Protein AF-A0A965RMT4-F1 (afdb_monomer_lite)

pLDDT: mean 78.5, std 16.2, range [24.06, 98.19]

Secondary structure (DSSP, 8-state):
----------GGGGS-----------TTSPEEEEE--TTS--TTTTTT-TT-HHHHHHHHHHHHHHHHTTPPPHHHHHT-GGGS-HHHHHHHHHHHHHHHHHHHHHHHHHTT---SEEEESGGGHHHHHHHTTSS-HHHHHHHHHHHHHHT-STTSS-EEEEESS-HHHHHHHS-TTS-EEEEEEETTEEEEEE-GGGHHHHHHHHHHTT--EEE---SS--SSGGGGGGGGGSS-TT--GGGPPPPSS-EEETTTTEEE-SHHHHHHHHHHHHHHTTTSPEEHHHHHHHHTTT-SEEEE-SSS-SSHHHHHHHTTTS--EEEEHHHHTS--HHHHHHHHHHHHHTS-HHHHHHHHHHHHHHH---GGG--TT-BTTTTS---HHHHHHHHHHHHHHTT--TTTT-TTS---BHHHHHHHHHHHHHHHTTTTTS--PPPP-EEEEEEEEEEEPPPPPPPPPTT--EEEEE--TT---HHHHTT-SS--SEEEEE-TT--GGG--HHIIIIIHHHHHHHHHHHHHTTSS-TT-EEEEEEETT--HHHHHHHHHHHHHHTTS--SEEEEEEESS--HHHHHHHHHHHT-----EEEEETTEEEEEEEEE--S--SPPPPSSEEEEEET-SSHHHHHHHHHH--TTTEEEEEEESS--SS--SSEEEE--TT-HHHHHHHHHHHHHHH----EEEE---------GGG--HHHHHHHHHHHHHHHHHHHHHHHHTT-SEEEEEEETHHHH--TT-HHHHHHHHHHHHHHHS---SS-EEEEEEEPPBTTSGGG-SHHHHHHHHHTT---B-HHHHHHHHHHHTTT-EEEEEEETTHHHHHHHHHHHTT-TTT--EEEEETTEEEEEEEE-TTT-GGGGGBEETTEEE--HHHHHHHHHHHHHHH--SEEEEEEEEESS--EE-SSPEEEEEEEEE-SS-TTEEEEEEEETTEEEEEEEEEEE-------------EEEEEEHHHHHHSSS--B-GGG--EEEEEEETT--EEEEE-HHHHHHS-TTTS-THHHHHHHHHHHHHHHHHTTSS--EEEEEEEEEEE-SS--SSS-EEEEEEEEEEETTEEEEEEEEEETT--EEEEEEEEEEEEP-

Sequence (1111 aa):
MRGNLIQQDSIYSGVASWEFIAPQLPKYEKTCFVFPGQGAMFPGMGRGFEEDPTFQHFFSIADIQCEKAGFPRPSHYAFSPHLLMLEELEAVESLALFTFCVAMSHKLAKEGVRPQAVTGHSFGEFAGLVVSGILDFESGLSCVLSRESALEERNKAGFMIAVNTNETKIKEILPRQKFYVSNINSPTQVVISTKWDQLREIEGTLKKSDIKYKRLASPQPFHSPLLESTKSRLVPPSFRAHLITAPRIPFYSGVQRKWLINEKEVQSELNLILQRQLTQPIDFKNQVEELSILSGRFIEVGPRSFLVPLIKENLLHKKVTVSWCGDLLKPSEKKAEQVSKVKRSQVADATLRRINTVISRVTGYSIEKIRFEDKFQEDLGIDSIKTLEISLELQKEFQLPQSALGPSSPMRTVGELAFQVESQKKKWGSSLEANKTKPAKFLLYKRVWREKEIRPVMPFSPGDNAAWISIKKDLNILSEFQNRSKLTSKVILDCSAMEQNLFTSDFIRDSIPTFFNQIQELLRANVITSGTEVTVVGLFEKNGFSNMVTTFFRSLKKENEVAFVSEILFEKRDEINKQIVTKELFLKEDQNVRIRNGKRFVLELKPVEGSSGKSIPLGGNLVVIGGARGIAKSIVTQVFDPKNWKVHVLGRTPPEKVAESSYYQVDATDEVAMAHVFQRIVSEHGPIDLLIQSAGSEMSRKFREKTVEEIRSEWISKVLPSKTARDLAEKHTIPAAILFSSVISEFGNQGQAVYGAANAFSRKLWEENRVGDSNRITIDWPPWKETGMTANPVIQEVLQRAGVAVLPPAEGAKWFREMGSLGGGILCSENDLLLYQGSLAYLRTLSSLHPTVFPNDGKLAVELRVSLKELPELIDHSVEGKVLLPLALIGTWFMEIARALKLWEIHLSVLKIFRPLELHEESVQLLILVELSESKPHEMEMSLMHADKTVAYGKIQLQARRDSETKATSLNLRNWLKAEEIYNREGLFHGPELQLLDEVLLSENEEVFGKINRKKITGLNHEKFLVEFPLIEAALQTAAVATWKLESWKGLPVAIEGVVLKEDLVKDNGANWVVTQMEIAEDLMTVSLQLYDEQGKFLGKIEKVVFQKKS

Foldseek 3Di:
DDDDDDDDPDPPPPPPDPPDDDDPDDLQAFEEEEEEDPPQFDFQLQPPCLPPPLLVVLQVLLQVVCVVLVAHRLCCRHHPVVVDDPVNNVLCRLSVFLSQLLSLQVVCVVVVNHGQEYEYDQSRRLSRCCSQQQDPSNQSSLLVSLVSVLCVPFAQLWFKKKWQAAPVVLPVQDPPVAWDFQEPLFRGITMIIGGPVSVVVSVVSCVVVVIDMDTDPDRDRFQAPSSLVSLVRSRPPPDDSVVGAQGPHWYQYQQVRDIRHGSVCSSVPVSVSRSNSRHHRGYNLVSLVVVSSRYQEYEHRGSDDPSQVSSCRSQVPPNHHYYYSVVVPPPDCVVVVVVLVVLVVLFDPVLLLLLLVLLCVLQVDDSVLADQFAFCCPRRVHDPQSLLVSLVVLCVSLVADPPQSDPPDDQTGSSSVRSSSSVRCVVCVPPRVPPPQPAFDKFKWDKDWAFDDQDDDDDDDPDQDAQEFEQALQLPRLVSLVVPPAGTLEYEYEDANDDQVSPDLCCLQPRVLVNLVSVLVCVVVCNPAANREYEYEYEPQRPLQSLLVLLLVLQLCLVGVHQEREYEYEHDDDPLSVVSVVSVSPDSDHWYWYQYPSTIITIDIDTDDDFDADFQDPAFEEEEEPQLFFLNVLLCVLAPDPVRYQYEYEEQDHHPDDPHNYYDHDQLLDLVRVLVVQVVCCVPGNAHQEYEYDWADFDQDASSPDDSVRLSCRLSRQQSSLLSSLVVCVVRQHQEYEYEAAPSSVRNHHSGSSNNSSRSSSQCSQQNPPDHRHQYEYEHDFAADCGHPCVSPSSQVVCVQLQGRHHYSVNVSVVVNRRSRVGGYMYMGRPQCRQDRQLSSLLCVLLQFVWRWYDGPQWIKTKGKDACVVVVQQCQCDDPNWRWDDQLQVVVVVQVSVCSRDVAFKKFQKKFFPATDTHDNDIFMKMKIWHADPVQNQKIKIFIDGSNDTGMIIIIGGDHDDDDWDDFDDFDKDFDFALCRLDVDDQHSGDDLLSQFGGWIATPVRWIKTWGDLCSLVVPPCSNDPSSSSVVSSLQSSQSVVVCVVVAAHFHQGMFRIWGFDPPPDDPFTKMKIFDDWDDDDQKIWTKIWMATPRRTTGIITGTRITGGDD

Radius of gyration: 35.31 Å; chains: 1; bounding box: 98×73×104 Å

Structure (mmCIF, N/CA/C/O backbone):
data_AF-A0A965RMT4-F1
#
_entry.id   AF-A0A965RMT4-F1
#
loop_
_atom_site.group_PDB
_atom_site.id
_atom_site.type_symbol
_atom_site.label_atom_id
_atom_site.label_alt_id
_atom_site.label_comp_id
_atom_site.label_asym_id
_atom_site.label_entity_id
_atom_site.label_seq_id
_atom_site.pdbx_PDB_ins_code
_atom_site.Cartn_x
_atom_site.Cartn_y
_atom_site.Cartn_z
_atom_site.occupancy
_atom_sit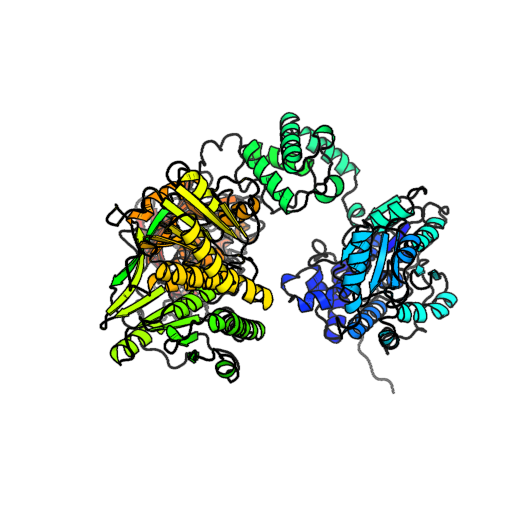e.B_iso_or_equiv
_atom_site.auth_seq_id
_atom_site.auth_comp_id
_atom_site.auth_asym_id
_atom_site.auth_atom_id
_atom_site.pdbx_PDB_model_num
ATOM 1 N N . MET A 1 1 ? 23.774 31.666 53.338 1.00 31.62 1 MET A N 1
ATOM 2 C CA . MET A 1 1 ? 22.391 31.938 53.783 1.00 31.62 1 MET A CA 1
ATOM 3 C C . MET A 1 1 ? 21.542 30.729 53.442 1.00 31.62 1 MET A C 1
ATOM 5 O O . MET A 1 1 ? 21.637 30.244 52.324 1.00 31.62 1 MET A O 1
ATOM 9 N N . ARG A 1 2 ? 20.798 30.208 54.423 1.00 31.12 2 ARG A N 1
ATOM 10 C CA . ARG A 1 2 ? 19.769 29.172 54.240 1.00 31.12 2 ARG A CA 1
ATOM 11 C C . ARG A 1 2 ? 18.634 29.706 53.355 1.00 31.12 2 ARG A C 1
ATOM 13 O O . ARG A 1 2 ? 18.343 30.895 53.433 1.00 31.12 2 ARG A O 1
ATOM 20 N N . GLY A 1 3 ? 17.959 28.824 52.621 1.00 24.06 3 GLY A N 1
ATOM 21 C CA . GLY A 1 3 ? 16.697 29.143 51.951 1.00 24.06 3 GLY A CA 1
ATOM 22 C C . GLY A 1 3 ? 16.146 27.991 51.112 1.00 24.06 3 GLY A C 1
ATOM 23 O O . GLY A 1 3 ? 16.373 27.961 49.914 1.00 24.06 3 GLY A O 1
ATOM 24 N N . ASN A 1 4 ? 15.476 27.047 51.782 1.00 29.38 4 ASN A N 1
ATOM 25 C CA . ASN A 1 4 ? 14.425 26.133 51.308 1.00 29.38 4 ASN A CA 1
ATOM 26 C C . ASN A 1 4 ? 14.332 25.843 49.796 1.00 29.38 4 ASN A C 1
ATOM 28 O O . ASN A 1 4 ? 13.704 26.593 49.053 1.00 29.38 4 ASN A O 1
ATOM 32 N N . LEU A 1 5 ? 14.824 24.668 49.388 1.00 28.83 5 LEU A N 1
ATOM 33 C CA . LEU A 1 5 ? 14.363 23.985 48.181 1.00 28.83 5 LEU A CA 1
ATOM 34 C C . LEU A 1 5 ? 13.424 22.843 48.578 1.00 28.83 5 LEU A C 1
ATOM 36 O O . LEU A 1 5 ? 13.729 22.013 49.431 1.00 28.83 5 LEU A O 1
ATOM 40 N N . ILE A 1 6 ? 12.258 22.912 47.954 1.00 29.12 6 ILE A N 1
ATOM 41 C CA . ILE A 1 6 ? 11.094 22.037 47.980 1.00 29.12 6 ILE A CA 1
ATOM 42 C C . ILE A 1 6 ? 11.502 20.554 47.948 1.00 29.12 6 ILE A C 1
ATOM 44 O O . ILE A 1 6 ? 12.249 20.132 47.066 1.00 29.12 6 ILE A O 1
ATOM 48 N N . GLN A 1 7 ? 10.977 19.767 48.893 1.00 26.69 7 GLN A N 1
ATOM 49 C CA . GLN A 1 7 ? 10.913 18.308 48.790 1.00 26.69 7 GLN A CA 1
ATOM 50 C C . GLN A 1 7 ? 10.117 17.951 47.528 1.00 26.69 7 GLN A C 1
ATOM 52 O O . GLN A 1 7 ? 8.898 18.092 47.496 1.00 26.69 7 GLN A O 1
ATOM 57 N N . GLN A 1 8 ? 10.813 17.520 46.477 1.00 29.91 8 GLN A N 1
ATOM 58 C CA . GLN A 1 8 ? 10.225 16.671 45.449 1.00 29.91 8 GLN A CA 1
ATOM 59 C C . GLN A 1 8 ? 10.400 15.227 45.911 1.00 29.91 8 GLN A C 1
ATOM 61 O O . GLN A 1 8 ? 11.530 14.750 46.040 1.00 29.91 8 GLN A O 1
ATOM 66 N N . ASP A 1 9 ? 9.284 14.547 46.163 1.00 26.56 9 ASP A N 1
ATOM 67 C CA . ASP A 1 9 ? 9.229 13.097 46.307 1.00 26.56 9 ASP A CA 1
ATOM 68 C C . ASP A 1 9 ? 9.824 12.453 45.048 1.00 26.56 9 ASP A C 1
ATOM 70 O O . ASP A 1 9 ? 9.217 12.404 43.977 1.00 26.56 9 ASP A O 1
ATOM 74 N N . SER A 1 10 ? 11.079 12.018 45.162 1.00 30.00 10 SER A N 1
ATOM 75 C CA . SER A 1 10 ? 11.805 11.380 44.074 1.00 30.00 10 SER A CA 1
ATOM 76 C C . SER A 1 10 ? 11.269 9.957 43.904 1.00 30.00 10 SER A C 1
ATOM 78 O O . SER A 1 10 ? 11.511 9.083 44.738 1.00 30.00 10 SER A O 1
ATOM 80 N N . ILE A 1 11 ? 10.614 9.708 42.773 1.00 31.39 11 ILE A N 1
ATOM 81 C CA . ILE A 1 11 ? 10.199 8.379 42.289 1.00 31.39 11 ILE A CA 1
ATOM 82 C C . ILE A 1 11 ? 11.434 7.478 41.982 1.00 31.39 11 ILE A C 1
ATOM 84 O O . ILE A 1 11 ? 11.306 6.304 41.653 1.00 31.39 11 ILE A O 1
ATOM 88 N N . TYR A 1 12 ? 12.661 7.990 42.157 1.00 32.78 12 TYR A N 1
ATOM 89 C CA . TYR A 1 12 ? 13.932 7.305 41.888 1.00 32.78 12 TYR A CA 1
ATOM 90 C C . TYR A 1 12 ? 14.482 6.443 43.044 1.00 32.78 12 TYR A C 1
ATOM 92 O O . TYR A 1 12 ? 15.525 5.810 42.885 1.00 32.78 12 TYR A O 1
ATOM 100 N N . SER A 1 13 ? 13.810 6.353 44.196 1.00 31.38 13 SER A N 1
ATOM 101 C CA . SER A 1 13 ? 14.322 5.587 45.350 1.00 31.38 13 SER A CA 1
ATOM 102 C C . SER A 1 13 ? 14.138 4.061 45.249 1.00 31.38 13 SER A C 1
ATOM 104 O O . SER A 1 13 ? 14.743 3.327 46.024 1.00 31.38 13 SER A O 1
ATOM 106 N N . GLY A 1 14 ? 13.360 3.556 44.283 1.00 29.09 14 GLY A N 1
ATOM 107 C CA . GLY A 1 14 ? 13.026 2.126 44.172 1.00 29.09 14 GLY A CA 1
ATOM 108 C C . GLY A 1 14 ? 13.973 1.250 43.338 1.00 29.09 14 GLY A C 1
ATOM 109 O O . GLY A 1 14 ? 13.767 0.041 43.274 1.00 29.09 14 GLY A O 1
ATOM 110 N N . VAL A 1 15 ? 14.987 1.819 42.672 1.00 33.81 15 VAL A N 1
ATOM 111 C CA . VAL A 1 15 ? 15.863 1.071 41.730 1.00 33.81 15 VAL A CA 1
ATOM 112 C C . VAL A 1 15 ? 17.355 1.169 42.100 1.00 33.81 15 VAL A C 1
ATOM 114 O O . VAL A 1 15 ? 18.215 0.536 41.484 1.00 33.81 15 VAL A O 1
ATOM 117 N N . ALA A 1 16 ? 17.682 1.911 43.159 1.00 32.62 16 ALA A N 1
ATOM 118 C CA . ALA A 1 16 ? 19.046 2.140 43.619 1.00 32.62 16 ALA A CA 1
ATOM 119 C C . ALA A 1 16 ? 19.486 1.135 44.705 1.00 32.62 16 ALA A C 1
ATOM 121 O O . ALA A 1 16 ? 19.770 1.527 45.828 1.00 32.62 16 ALA A O 1
ATOM 122 N N . SER A 1 17 ? 19.578 -0.156 44.371 1.00 32.78 17 SER A N 1
ATOM 123 C CA . SER A 1 17 ? 20.479 -1.107 45.056 1.00 32.78 17 SER A CA 1
ATOM 124 C C . SER A 1 17 ? 20.566 -2.434 44.292 1.00 32.78 17 SER A C 1
ATOM 126 O O . SER A 1 17 ? 19.902 -3.424 44.584 1.00 32.78 17 SER A O 1
ATOM 128 N N . TRP A 1 18 ? 21.431 -2.474 43.279 1.00 37.38 18 TRP A N 1
ATOM 129 C CA . TRP A 1 18 ? 21.907 -3.743 42.730 1.00 37.38 18 TRP A CA 1
ATOM 130 C C . TRP A 1 18 ? 22.994 -4.298 43.656 1.00 37.38 18 TRP A C 1
ATOM 132 O O . TRP A 1 18 ? 24.179 -4.136 43.374 1.00 37.38 18 TRP A O 1
ATOM 142 N N . GLU A 1 19 ? 22.618 -4.947 44.755 1.00 33.94 19 GLU A N 1
ATOM 143 C CA . GLU A 1 19 ? 23.529 -5.892 45.403 1.00 33.94 19 GLU A CA 1
ATOM 144 C C . GLU A 1 19 ? 23.312 -7.266 44.779 1.00 33.94 19 GLU A C 1
ATOM 146 O O . GLU A 1 19 ? 22.261 -7.888 44.927 1.00 33.94 19 GLU A O 1
ATOM 151 N N . PHE A 1 20 ? 24.309 -7.720 44.021 1.00 40.91 20 PHE A N 1
ATOM 152 C CA . PHE A 1 20 ? 24.278 -9.021 43.381 1.00 40.91 20 PHE A CA 1
ATOM 153 C C . PHE A 1 20 ? 25.326 -9.942 43.990 1.00 40.91 20 PHE A C 1
ATOM 155 O O . PHE A 1 20 ? 26.524 -9.800 43.755 1.00 40.91 20 PHE A O 1
ATOM 162 N N . ILE A 1 21 ? 24.848 -10.912 44.763 1.00 36.81 21 ILE A N 1
ATOM 163 C CA . ILE A 1 21 ? 25.647 -12.017 45.283 1.00 36.81 21 ILE A CA 1
ATOM 164 C C . ILE A 1 21 ? 25.963 -12.940 44.104 1.00 36.81 21 ILE A C 1
ATOM 166 O O . ILE A 1 21 ? 25.066 -13.567 43.540 1.00 36.81 21 ILE A O 1
ATOM 170 N N . ALA A 1 22 ? 27.233 -13.010 43.708 1.00 33.72 22 ALA A N 1
ATOM 171 C CA . ALA A 1 22 ? 27.704 -13.978 42.726 1.00 33.72 22 ALA A CA 1
ATOM 172 C C . ALA A 1 22 ? 27.643 -15.395 43.329 1.00 33.72 22 ALA A C 1
ATOM 174 O O . ALA A 1 22 ? 28.364 -15.663 44.293 1.00 33.72 22 ALA A O 1
ATOM 175 N N . PRO A 1 23 ? 26.858 -16.341 42.783 1.00 36.09 23 PRO A N 1
ATOM 176 C CA . PRO A 1 23 ? 27.047 -17.743 43.114 1.00 36.09 23 PRO A CA 1
ATOM 177 C C . PRO A 1 23 ? 28.329 -18.222 42.419 1.00 36.09 23 PRO A C 1
ATOM 179 O O . PRO A 1 23 ? 28.527 -17.968 41.226 1.00 36.09 23 PRO A O 1
ATOM 182 N N . GLN A 1 24 ? 29.207 -18.921 43.141 1.00 39.59 24 GLN A N 1
ATOM 183 C CA . GLN A 1 24 ? 30.357 -19.613 42.550 1.00 39.59 24 GLN A CA 1
ATOM 184 C C . GLN A 1 24 ? 29.884 -20.831 41.735 1.00 39.59 24 GLN A C 1
ATOM 186 O O . GLN A 1 24 ? 29.969 -21.966 42.190 1.00 39.59 24 GLN A O 1
ATOM 191 N N . LEU A 1 25 ? 29.351 -20.598 40.533 1.00 39.69 25 LEU A N 1
ATOM 192 C CA . LEU A 1 25 ? 29.066 -21.654 39.557 1.00 39.69 25 LEU A CA 1
ATOM 193 C C . LEU A 1 25 ? 30.313 -21.946 38.696 1.00 39.69 25 LEU A C 1
ATOM 195 O O . LEU A 1 25 ? 31.097 -21.027 38.415 1.00 39.69 25 LEU A O 1
ATOM 199 N N . PRO A 1 26 ? 30.527 -23.205 38.270 1.00 44.25 26 PRO A N 1
ATOM 200 C CA . PRO A 1 26 ? 31.687 -23.606 37.475 1.00 44.25 26 PRO A CA 1
ATOM 201 C C . PRO A 1 26 ? 31.793 -22.840 36.141 1.00 44.25 26 PRO A C 1
ATOM 203 O O . PRO A 1 26 ? 30.801 -22.404 35.560 1.00 44.25 26 PRO A O 1
ATOM 206 N N . LYS A 1 27 ? 33.029 -22.704 35.627 1.00 48.59 27 LYS A N 1
ATOM 207 C CA . LYS A 1 27 ? 33.427 -21.895 34.446 1.00 48.59 27 LYS A CA 1
ATOM 208 C C . LYS A 1 27 ? 32.620 -22.122 33.148 1.00 48.59 27 LYS A C 1
ATOM 210 O O . LYS A 1 27 ? 32.755 -21.313 32.242 1.00 48.59 27 LYS A O 1
ATOM 215 N N . TYR A 1 28 ? 31.801 -23.172 33.052 1.00 48.91 28 TYR A N 1
ATOM 216 C CA . TYR A 1 28 ? 31.047 -23.553 31.850 1.00 48.91 28 TYR A CA 1
ATOM 217 C C . TYR A 1 28 ? 29.525 -23.325 31.942 1.00 48.91 28 TYR A C 1
ATOM 219 O O . TYR A 1 28 ? 28.818 -23.639 30.993 1.00 48.91 28 TYR A O 1
ATOM 227 N N . GLU A 1 29 ? 29.000 -22.753 33.032 1.00 62.31 29 GLU A N 1
ATOM 228 C CA . GLU A 1 29 ? 27.547 -22.523 33.204 1.00 62.31 29 GLU A CA 1
ATOM 229 C C . GLU A 1 29 ? 27.125 -21.047 33.107 1.00 62.31 29 GLU A C 1
ATOM 231 O O . GLU A 1 29 ? 25.951 -20.709 33.260 1.00 62.31 29 GLU A O 1
ATOM 236 N N . LYS A 1 30 ? 28.064 -20.136 32.825 1.00 84.12 30 LYS A N 1
ATOM 237 C CA . LYS A 1 30 ? 27.763 -18.702 32.743 1.00 84.12 30 LYS A CA 1
ATOM 238 C C . LYS A 1 30 ? 27.028 -18.340 31.452 1.00 84.12 30 LYS A C 1
ATOM 240 O O . LYS A 1 30 ? 27.323 -18.858 30.372 1.00 84.12 30 LYS A O 1
ATOM 245 N N . THR A 1 31 ? 26.098 -17.405 31.595 1.00 92.31 31 THR A N 1
ATOM 246 C CA . THR A 1 31 ? 25.289 -16.806 30.537 1.00 92.31 31 THR A CA 1
ATOM 247 C C . THR A 1 31 ? 25.918 -15.496 30.070 1.00 92.31 31 THR A C 1
ATOM 249 O O . THR A 1 31 ? 26.128 -14.578 30.861 1.00 92.31 31 THR A O 1
ATOM 252 N N . CYS A 1 32 ? 26.181 -15.392 28.773 1.00 95.94 32 CYS A N 1
ATOM 253 C CA . CYS A 1 32 ? 26.604 -14.176 28.103 1.00 95.94 32 CYS A CA 1
ATOM 254 C C . CYS A 1 32 ? 25.422 -13.539 27.370 1.00 95.94 32 CYS A C 1
ATOM 256 O O . CYS A 1 32 ? 24.789 -14.198 26.542 1.00 95.94 32 CYS A O 1
ATOM 258 N N . PHE A 1 33 ? 25.134 -12.267 27.646 1.00 97.75 33 PHE A N 1
ATOM 259 C CA . PHE A 1 33 ? 24.254 -11.481 26.778 1.00 97.75 33 PHE A CA 1
ATOM 260 C C . PHE A 1 33 ? 25.076 -10.850 25.656 1.00 97.75 33 PHE A C 1
ATOM 262 O O . PHE A 1 33 ? 26.116 -10.234 25.902 1.00 97.75 33 PHE A O 1
ATOM 269 N N . VAL A 1 34 ? 24.588 -10.998 24.428 1.00 97.94 34 VAL A N 1
ATOM 270 C CA . VAL A 1 34 ? 25.199 -10.444 23.221 1.00 97.94 34 VAL A CA 1
ATOM 271 C C . VAL A 1 34 ? 24.199 -9.501 22.564 1.00 97.94 34 VAL A C 1
ATOM 273 O O . VAL A 1 34 ? 23.105 -9.918 22.182 1.00 97.94 34 VAL A O 1
ATOM 276 N N . PHE A 1 35 ? 24.564 -8.230 22.432 1.00 97.94 35 PHE A N 1
ATOM 277 C CA . PHE A 1 35 ? 23.697 -7.207 21.846 1.00 97.94 35 PHE A CA 1
ATOM 278 C C . PHE A 1 35 ? 23.955 -7.044 20.340 1.00 97.94 35 PHE A C 1
ATOM 280 O O . PHE A 1 35 ? 25.120 -6.920 19.946 1.00 97.94 35 PHE A O 1
ATOM 287 N N . PRO A 1 36 ? 22.917 -7.029 19.485 1.00 95.69 36 PRO A N 1
ATOM 288 C CA . PRO A 1 36 ? 23.080 -6.896 18.043 1.00 95.69 36 PRO A CA 1
ATOM 289 C C . PRO A 1 36 ? 23.414 -5.467 17.606 1.00 95.69 36 PRO A C 1
ATOM 291 O O . PRO A 1 36 ? 23.108 -4.491 18.290 1.00 95.69 36 PRO A O 1
ATOM 294 N N . GLY A 1 37 ? 24.042 -5.361 16.434 1.00 88.25 37 GLY A N 1
ATOM 295 C CA . GLY A 1 37 ? 24.397 -4.093 15.805 1.00 88.25 37 GLY A CA 1
ATOM 296 C C . GLY A 1 37 ? 23.303 -3.500 14.907 1.00 88.25 37 GLY A C 1
ATOM 297 O O . GLY A 1 37 ? 22.179 -4.003 14.819 1.00 88.25 37 GLY A O 1
ATOM 298 N N . GLN A 1 38 ? 23.667 -2.428 14.193 1.00 77.12 38 GLN A N 1
ATOM 299 C CA . GLN A 1 38 ? 22.816 -1.805 13.175 1.00 77.12 38 GLN A CA 1
ATOM 300 C C . GLN A 1 38 ? 22.458 -2.828 12.085 1.00 77.12 38 GLN A C 1
ATOM 302 O O . GLN A 1 38 ? 23.319 -3.543 11.576 1.00 77.12 38 GLN A O 1
ATOM 307 N N . GLY A 1 39 ? 21.170 -2.917 11.754 1.00 75.50 39 GLY A N 1
ATOM 308 C CA . GLY A 1 39 ? 20.601 -3.938 10.876 1.00 75.50 39 GLY A CA 1
ATOM 309 C C . GLY A 1 39 ? 19.700 -4.949 11.586 1.00 75.50 39 GLY A C 1
ATOM 310 O O . GLY A 1 39 ? 19.032 -5.711 10.894 1.00 75.50 39 GLY A O 1
ATOM 311 N N . ALA A 1 40 ? 19.630 -4.938 12.925 1.00 83.88 40 ALA A N 1
ATOM 312 C CA . ALA A 1 40 ? 18.651 -5.707 13.700 1.00 83.88 40 ALA A CA 1
ATOM 313 C C . ALA A 1 40 ? 17.330 -4.950 13.954 1.00 83.88 40 ALA A C 1
ATOM 315 O O . ALA A 1 40 ? 16.313 -5.586 14.223 1.00 83.88 40 ALA A O 1
ATOM 316 N N . MET A 1 41 ? 17.297 -3.627 13.797 1.00 86.50 41 MET A N 1
ATOM 317 C CA . MET A 1 41 ? 16.082 -2.813 13.932 1.00 86.50 41 MET A CA 1
ATOM 318 C C . MET A 1 41 ? 15.074 -3.040 12.795 1.00 86.50 41 MET A C 1
ATOM 320 O O . MET A 1 41 ? 15.461 -3.397 11.682 1.00 86.50 41 MET A O 1
ATOM 324 N N . PHE A 1 42 ? 13.787 -2.852 13.079 1.00 88.25 42 PHE A N 1
ATOM 325 C CA . PHE A 1 42 ? 12.717 -2.704 12.088 1.00 88.25 42 PHE A CA 1
ATOM 326 C C . PHE A 1 42 ? 11.561 -1.890 12.702 1.00 88.25 42 PHE A C 1
ATOM 328 O O . PHE A 1 42 ? 11.356 -1.973 13.917 1.00 88.25 42 PHE A O 1
ATOM 335 N N . PRO A 1 43 ? 10.788 -1.120 11.913 1.00 84.50 43 PRO A N 1
ATOM 336 C CA . PRO A 1 43 ? 9.660 -0.357 12.445 1.00 84.50 43 PRO A CA 1
ATOM 337 C C . PRO A 1 43 ? 8.625 -1.274 13.113 1.00 84.50 43 PRO A C 1
ATOM 339 O O . PRO A 1 43 ? 8.205 -2.275 12.530 1.00 84.50 43 PRO A O 1
ATOM 342 N N . GLY A 1 44 ? 8.206 -0.943 14.336 1.00 84.19 44 GLY A N 1
ATOM 343 C CA . GLY A 1 44 ? 7.287 -1.774 15.121 1.00 84.19 44 GLY A CA 1
ATOM 344 C C . GLY A 1 44 ? 7.956 -2.915 15.900 1.00 84.19 44 GLY A C 1
ATOM 345 O O . GLY A 1 44 ? 7.270 -3.837 16.336 1.00 84.19 44 GLY A O 1
ATOM 346 N N . MET A 1 45 ? 9.282 -2.895 16.075 1.00 89.69 45 MET A N 1
ATOM 347 C CA . MET A 1 45 ? 10.015 -3.946 16.801 1.00 89.69 45 MET A CA 1
ATOM 348 C C . MET A 1 45 ? 9.678 -4.077 18.295 1.00 89.69 45 MET A C 1
ATOM 350 O O . MET A 1 45 ? 10.010 -5.092 18.901 1.00 89.69 45 MET A O 1
ATOM 354 N N . GLY A 1 46 ? 9.035 -3.069 18.885 1.00 83.69 46 GLY A N 1
ATOM 355 C CA . GLY A 1 46 ? 8.538 -3.071 20.260 1.00 83.69 46 GLY A CA 1
ATOM 356 C C . GLY A 1 46 ? 7.120 -3.623 20.414 1.00 83.69 46 GLY A C 1
ATOM 357 O O . GLY A 1 46 ? 6.631 -3.684 21.538 1.00 83.69 46 GLY A O 1
ATOM 358 N N . ARG A 1 47 ? 6.451 -4.023 19.322 1.00 79.56 47 ARG A N 1
ATOM 359 C CA . ARG A 1 47 ? 5.061 -4.492 19.384 1.00 79.56 47 ARG A CA 1
ATOM 360 C C . ARG A 1 47 ? 4.882 -5.684 20.321 1.00 79.56 47 ARG A C 1
ATOM 362 O O . ARG A 1 47 ? 5.618 -6.667 20.234 1.00 79.56 47 ARG A O 1
ATOM 369 N N . GLY A 1 48 ? 3.864 -5.614 21.169 1.00 79.06 48 GLY A N 1
ATOM 370 C CA . GLY A 1 48 ? 3.603 -6.553 22.259 1.00 79.06 48 GLY A CA 1
ATOM 371 C C . GLY A 1 48 ? 4.256 -6.173 23.595 1.00 79.06 48 GLY A C 1
ATOM 372 O O . GLY A 1 48 ? 4.070 -6.900 24.570 1.00 79.06 48 GLY A O 1
ATOM 373 N N . PHE A 1 49 ? 5.008 -5.069 23.655 1.00 83.56 49 PHE A N 1
ATOM 374 C CA . PHE A 1 49 ? 5.615 -4.534 24.880 1.00 83.56 49 PHE A CA 1
ATOM 375 C C . PHE A 1 49 ? 5.176 -3.092 25.195 1.00 83.56 49 PHE A C 1
ATOM 377 O O . PHE A 1 49 ? 5.744 -2.480 26.094 1.00 83.56 49 PHE A O 1
ATOM 384 N N . GLU A 1 50 ? 4.175 -2.553 24.491 1.00 84.31 50 GLU A N 1
ATOM 385 C CA . GLU A 1 50 ? 3.648 -1.187 24.664 1.00 84.31 50 GLU A CA 1
ATOM 386 C C . GLU A 1 50 ? 3.191 -0.927 26.106 1.00 84.31 50 GLU A C 1
ATOM 388 O O . GLU A 1 50 ? 3.444 0.135 26.675 1.00 84.31 50 GLU A O 1
ATOM 393 N N . GLU A 1 51 ? 2.571 -1.941 26.708 1.00 82.12 51 GLU A N 1
ATOM 394 C CA . GLU A 1 51 ? 2.044 -1.913 28.073 1.00 82.12 51 GLU A CA 1
ATOM 395 C C . GLU A 1 51 ? 3.023 -2.494 29.110 1.00 82.12 51 GLU A C 1
ATOM 397 O O . GLU A 1 51 ? 2.690 -2.596 30.289 1.00 82.12 51 GLU A O 1
ATOM 402 N N . ASP A 1 52 ? 4.236 -2.912 28.711 1.00 87.19 52 ASP A N 1
ATOM 403 C CA . ASP A 1 52 ? 5.224 -3.421 29.669 1.00 87.19 52 ASP A CA 1
ATOM 404 C C . ASP A 1 52 ? 5.849 -2.247 30.447 1.00 87.19 52 ASP A C 1
ATOM 406 O O . ASP A 1 52 ? 6.517 -1.400 29.842 1.00 87.19 52 ASP A O 1
ATOM 410 N N . PRO A 1 53 ? 5.734 -2.202 31.791 1.00 87.75 53 PRO A N 1
ATOM 411 C CA . PRO A 1 53 ? 6.223 -1.065 32.576 1.00 87.75 53 PRO A CA 1
ATOM 412 C C . PRO A 1 53 ? 7.730 -0.817 32.434 1.00 87.75 53 PRO A C 1
ATOM 414 O O . PRO A 1 53 ? 8.208 0.303 32.598 1.00 87.75 53 PRO A O 1
ATOM 417 N N . THR A 1 54 ? 8.507 -1.863 32.135 1.00 89.31 54 THR A N 1
ATOM 418 C CA . THR A 1 54 ? 9.955 -1.752 31.901 1.00 89.31 54 THR A CA 1
ATOM 419 C C . THR A 1 54 ? 10.227 -1.019 30.597 1.00 89.31 54 THR A C 1
ATOM 421 O O . THR A 1 54 ? 11.090 -0.147 30.551 1.00 89.31 54 THR A O 1
ATOM 424 N N . PHE A 1 55 ? 9.483 -1.358 29.544 1.00 93.94 55 PHE A N 1
ATOM 425 C CA . PHE A 1 55 ? 9.602 -0.707 28.247 1.00 93.94 55 PHE A CA 1
ATOM 426 C C . PHE A 1 55 ? 9.126 0.743 28.316 1.00 93.94 55 PHE A C 1
ATOM 428 O O . PHE A 1 55 ? 9.877 1.625 27.908 1.00 93.94 55 PHE A O 1
ATOM 435 N N . GLN A 1 56 ? 7.962 1.009 28.916 1.00 93.00 56 GLN A N 1
ATOM 436 C CA . GLN A 1 56 ? 7.464 2.376 29.115 1.00 93.00 56 GLN A CA 1
ATOM 437 C C . GLN A 1 56 ? 8.482 3.256 29.851 1.00 93.00 56 GLN A C 1
ATOM 439 O O . GLN A 1 56 ? 8.754 4.379 29.427 1.00 93.00 56 GLN A O 1
ATOM 444 N N . HIS A 1 57 ? 9.119 2.731 30.903 1.00 93.56 57 HIS A N 1
ATOM 445 C CA . HIS A 1 57 ? 10.141 3.462 31.648 1.00 93.56 57 HIS A CA 1
ATOM 446 C C . HIS A 1 57 ? 11.327 3.887 30.768 1.00 93.56 57 HIS A C 1
ATOM 448 O O . HIS A 1 57 ? 11.594 5.082 30.643 1.00 93.56 57 HIS A O 1
ATOM 454 N N . PHE A 1 58 ? 12.013 2.946 30.112 1.00 96.50 58 PHE A N 1
ATOM 455 C CA . PHE A 1 58 ? 13.191 3.281 29.301 1.00 96.50 58 PHE A CA 1
ATOM 456 C C . PHE A 1 58 ? 12.857 4.118 28.062 1.00 96.50 58 PHE A C 1
ATOM 458 O O . PHE A 1 58 ? 13.603 5.040 27.730 1.00 96.50 58 PHE A O 1
ATOM 465 N N . PHE A 1 59 ? 11.736 3.839 27.391 1.00 97.62 59 PHE A N 1
ATOM 466 C CA . PHE A 1 59 ? 11.323 4.612 26.220 1.00 97.62 59 PHE A CA 1
ATOM 467 C C . PHE A 1 59 ? 10.884 6.032 26.586 1.00 97.62 59 PHE A C 1
ATOM 469 O O . PHE A 1 59 ? 11.204 6.949 25.841 1.00 97.62 59 PHE A O 1
ATOM 476 N N . SER A 1 60 ? 10.271 6.250 27.755 1.00 95.62 60 SER A N 1
ATOM 477 C CA . SER A 1 60 ? 9.925 7.605 28.213 1.00 95.62 60 SER A CA 1
ATOM 478 C C . SER A 1 60 ? 11.161 8.490 28.433 1.00 95.62 60 SER A C 1
ATOM 480 O O . SER A 1 60 ? 11.209 9.622 27.951 1.00 95.62 60 SER A O 1
ATOM 482 N N . ILE A 1 61 ? 12.206 7.964 29.085 1.00 93.44 61 ILE A N 1
ATOM 483 C CA . ILE A 1 61 ? 13.491 8.664 29.248 1.00 93.44 61 ILE A CA 1
ATOM 484 C C . ILE A 1 61 ? 14.131 8.927 27.881 1.00 93.44 61 ILE A C 1
ATOM 486 O O . ILE A 1 61 ? 14.625 10.031 27.632 1.00 93.44 61 ILE A O 1
ATOM 490 N N . ALA A 1 62 ? 14.095 7.931 26.988 1.00 97.19 62 ALA A N 1
ATOM 491 C CA . ALA A 1 62 ? 14.672 8.061 25.660 1.00 97.19 62 ALA A CA 1
ATOM 492 C C . ALA A 1 62 ? 13.984 9.139 24.821 1.00 97.19 62 ALA A C 1
ATOM 494 O O . ALA A 1 62 ? 14.669 9.968 24.225 1.00 97.19 62 ALA A O 1
ATOM 495 N N . ASP A 1 63 ? 12.654 9.167 24.827 1.00 97.44 63 ASP A N 1
ATOM 496 C CA . ASP A 1 63 ? 11.854 10.163 24.122 1.00 97.44 63 ASP A CA 1
ATOM 497 C C . ASP A 1 63 ? 12.199 11.579 24.594 1.00 97.44 63 ASP A C 1
ATOM 499 O O . ASP A 1 63 ? 12.550 12.422 23.772 1.00 97.44 63 ASP A O 1
ATOM 503 N N . ILE A 1 64 ? 12.213 11.822 25.911 1.00 95.44 64 ILE A N 1
ATOM 504 C CA . ILE A 1 64 ? 12.519 13.145 26.481 1.00 95.44 64 ILE A CA 1
ATOM 505 C C . ILE A 1 64 ? 13.912 13.634 26.056 1.00 95.44 64 ILE A C 1
ATOM 507 O O . ILE A 1 64 ? 14.102 14.823 25.787 1.00 95.44 64 ILE A O 1
ATOM 511 N N . GLN A 1 65 ? 14.913 12.752 26.034 1.00 92.19 65 GLN A N 1
ATOM 512 C CA . GLN A 1 65 ? 16.274 13.135 25.649 1.00 92.19 65 GLN A CA 1
ATOM 513 C C . GLN A 1 65 ? 16.428 13.330 24.139 1.00 92.19 65 GLN A C 1
ATOM 515 O O . GLN A 1 65 ? 17.100 14.274 23.726 1.00 92.19 65 GLN A O 1
ATOM 520 N N . CYS A 1 66 ? 15.790 12.483 23.327 1.00 95.06 66 CYS A N 1
ATOM 521 C CA . CYS A 1 66 ? 15.814 12.608 21.871 1.00 95.06 66 CYS A CA 1
ATOM 522 C C . CYS A 1 66 ? 15.136 13.904 21.425 1.00 95.06 66 CYS A C 1
ATOM 524 O O . CYS A 1 66 ? 15.732 14.660 20.663 1.00 95.06 66 CYS A O 1
ATOM 526 N N . GLU A 1 67 ? 13.970 14.234 21.986 1.00 91.25 67 GLU A N 1
ATOM 527 C CA . GLU A 1 67 ? 13.273 15.488 21.687 1.00 91.25 67 GLU A CA 1
ATOM 528 C C . GLU A 1 67 ? 14.120 16.718 22.021 1.00 91.25 67 GLU A C 1
ATOM 530 O O . GLU A 1 67 ? 14.237 17.635 21.210 1.00 91.25 67 GLU A O 1
ATOM 535 N N . LYS A 1 68 ? 14.776 16.727 23.190 1.00 90.50 68 LYS A N 1
ATOM 536 C CA . LYS A 1 68 ? 15.691 17.815 23.581 1.00 90.50 68 LYS A CA 1
ATOM 537 C C . LYS A 1 68 ? 16.878 17.965 22.630 1.00 90.50 68 LYS A C 1
ATOM 539 O O . LYS A 1 68 ? 17.399 19.067 22.491 1.00 90.50 68 LYS A O 1
ATOM 544 N N . ALA A 1 69 ? 17.311 16.872 22.009 1.00 86.44 69 ALA A N 1
ATOM 545 C CA . ALA A 1 69 ? 18.397 16.847 21.037 1.00 86.44 69 ALA A CA 1
ATOM 546 C C . ALA A 1 69 ? 17.927 17.090 19.588 1.00 86.44 69 ALA A C 1
ATOM 548 O O . ALA A 1 69 ? 18.762 17.098 18.689 1.00 86.44 69 ALA A O 1
ATOM 549 N N . GLY A 1 70 ? 16.624 17.290 19.349 1.00 88.94 70 GLY A N 1
ATOM 550 C CA . GLY A 1 70 ? 16.059 17.490 18.010 1.00 88.94 70 GLY A CA 1
ATOM 551 C C . GLY A 1 70 ? 15.850 16.204 17.200 1.00 88.94 70 GLY A C 1
ATOM 552 O O . GLY A 1 70 ? 15.680 16.275 15.987 1.00 88.94 70 GLY A O 1
ATOM 553 N N . PHE A 1 71 ? 15.858 15.038 17.849 1.00 90.75 71 PHE A N 1
ATOM 554 C CA . PHE A 1 71 ? 15.579 13.742 17.228 1.00 90.75 71 PHE A CA 1
ATOM 555 C C . PHE A 1 71 ? 14.110 13.326 17.423 1.00 90.75 71 PHE A C 1
ATOM 557 O O . PHE A 1 71 ? 13.512 13.657 18.452 1.00 90.75 71 PHE A O 1
ATOM 564 N N . PRO A 1 72 ? 13.529 12.545 16.490 1.00 92.62 72 PRO A N 1
ATOM 565 C CA . PRO A 1 72 ? 12.224 11.919 16.689 1.00 92.62 72 PRO A CA 1
ATOM 566 C C . PRO A 1 72 ? 12.210 10.987 17.908 1.00 92.62 72 PRO A C 1
ATOM 568 O O . PRO A 1 72 ? 13.252 10.511 18.360 1.00 92.62 72 PRO A O 1
ATOM 571 N N . ARG A 1 73 ? 11.014 10.681 18.420 1.00 95.88 73 ARG A N 1
ATOM 572 C CA . ARG A 1 73 ? 10.823 9.787 19.574 1.00 95.88 73 ARG A CA 1
ATOM 573 C C . ARG A 1 73 ? 11.122 8.321 19.224 1.00 95.88 73 ARG A C 1
ATOM 575 O O . ARG A 1 73 ? 10.451 7.764 18.347 1.00 95.88 73 ARG A O 1
ATOM 582 N N . PRO A 1 74 ? 12.060 7.645 19.914 1.00 96.25 74 PRO A N 1
ATOM 583 C CA . PRO A 1 74 ? 12.300 6.214 19.730 1.00 96.25 74 PRO A CA 1
ATOM 584 C C . PRO A 1 74 ? 11.075 5.330 19.988 1.00 96.25 74 PRO A C 1
ATOM 586 O O . PRO A 1 74 ? 10.953 4.271 19.365 1.00 96.25 74 PRO A O 1
ATOM 589 N N . SER A 1 75 ? 10.153 5.750 20.862 1.00 96.12 75 SER A N 1
ATOM 590 C CA . SER A 1 75 ? 8.904 5.018 21.116 1.00 96.12 75 SER A CA 1
ATOM 591 C C . SER A 1 75 ? 8.001 4.955 19.883 1.00 96.12 75 SER A C 1
ATOM 593 O O . SER A 1 75 ? 7.408 3.910 19.611 1.00 96.12 75 SER A O 1
ATOM 595 N N . HIS A 1 76 ? 7.954 6.017 19.072 1.00 94.94 76 HIS A N 1
ATOM 596 C CA . HIS A 1 76 ? 7.195 6.011 17.825 1.00 94.94 76 HIS A CA 1
ATOM 597 C C . HIS A 1 76 ? 7.768 4.973 16.854 1.00 94.94 76 HIS A C 1
ATOM 599 O O . HIS A 1 76 ? 7.014 4.202 16.277 1.00 94.94 76 HIS A O 1
ATOM 605 N N . TYR A 1 77 ? 9.092 4.843 16.736 1.00 93.69 77 TYR A N 1
ATOM 606 C CA . TYR A 1 77 ? 9.692 3.795 15.900 1.00 93.69 77 TYR A CA 1
ATOM 607 C C . TYR A 1 77 ? 9.382 2.384 16.418 1.00 93.69 77 TYR A C 1
ATOM 609 O O . TYR A 1 77 ? 9.091 1.474 15.636 1.00 93.69 77 TYR A O 1
ATOM 617 N N . ALA A 1 78 ? 9.456 2.189 17.736 1.00 88.00 78 ALA A N 1
ATOM 618 C CA . ALA A 1 78 ? 9.287 0.883 18.360 1.00 88.00 78 ALA A CA 1
ATOM 619 C C . ALA A 1 78 ? 7.826 0.400 18.373 1.00 88.00 78 ALA A C 1
ATOM 621 O O . ALA A 1 78 ? 7.593 -0.780 18.115 1.00 88.00 78 ALA A O 1
ATOM 622 N N . PHE A 1 79 ? 6.861 1.282 18.635 1.00 87.00 79 PHE A N 1
ATOM 623 C CA . PHE A 1 79 ? 5.462 0.914 18.894 1.00 87.00 79 PHE A CA 1
ATOM 624 C C . PHE A 1 79 ? 4.498 1.438 17.818 1.00 87.00 79 PHE A C 1
ATOM 626 O O . PHE A 1 79 ? 3.661 0.686 17.311 1.00 87.00 79 PHE A O 1
ATOM 633 N N . SER A 1 80 ? 4.682 2.686 17.377 1.00 86.12 80 SER A N 1
ATOM 634 C CA . SER A 1 80 ? 3.734 3.413 16.515 1.00 86.12 80 SER A CA 1
ATOM 635 C C . SER A 1 80 ? 4.395 4.003 15.261 1.00 86.12 80 SER A C 1
ATOM 637 O O . SER A 1 80 ? 4.329 5.212 15.038 1.00 86.12 80 SER A O 1
ATOM 639 N N . PRO A 1 81 ? 5.034 3.182 14.401 1.00 72.12 81 PRO A N 1
ATOM 640 C CA . PRO A 1 81 ? 5.899 3.688 13.330 1.00 72.12 81 PRO A CA 1
ATOM 641 C C . PRO A 1 81 ? 5.156 4.472 12.244 1.00 72.12 81 PRO A C 1
ATOM 643 O O . PRO A 1 81 ? 5.783 5.180 11.469 1.00 72.12 81 PRO A O 1
ATOM 646 N N . HIS A 1 82 ? 3.826 4.362 12.193 1.00 74.88 82 HIS A N 1
ATOM 647 C CA . HIS A 1 82 ? 2.966 5.147 11.307 1.00 74.88 82 HIS A CA 1
ATOM 648 C C . HIS A 1 82 ? 2.951 6.647 11.654 1.00 74.88 82 HIS A C 1
ATOM 650 O O . HIS A 1 82 ? 2.522 7.443 10.827 1.00 74.88 82 HIS A O 1
ATOM 656 N N . LEU A 1 83 ? 3.417 7.027 12.851 1.00 72.75 83 LEU A N 1
ATOM 657 C CA . LEU A 1 83 ? 3.557 8.420 13.285 1.00 72.75 83 LEU A CA 1
ATOM 658 C C . LEU A 1 83 ? 4.845 9.089 12.779 1.00 72.75 83 LEU A C 1
ATOM 660 O O . LEU A 1 83 ? 5.030 10.275 13.029 1.00 72.75 83 LEU A O 1
ATOM 664 N N . LEU A 1 84 ? 5.744 8.339 12.132 1.00 60.38 84 LEU A N 1
ATOM 665 C CA . LEU A 1 84 ? 7.034 8.835 11.654 1.00 60.38 84 LEU A CA 1
ATOM 666 C C . LEU A 1 84 ? 7.087 8.840 10.126 1.00 60.38 84 LEU A C 1
ATOM 668 O O . LEU A 1 84 ? 6.678 7.882 9.464 1.00 60.38 84 LEU A O 1
ATOM 672 N N . MET A 1 85 ? 7.661 9.901 9.571 1.00 70.31 85 MET A N 1
ATOM 673 C CA . MET A 1 85 ? 8.057 9.978 8.166 1.00 70.31 85 MET A CA 1
ATOM 674 C C . MET A 1 85 ? 9.276 9.078 7.897 1.00 70.31 85 MET A C 1
ATOM 676 O O . MET A 1 85 ? 9.960 8.634 8.820 1.00 70.31 85 MET A O 1
ATOM 680 N N . LEU A 1 86 ? 9.581 8.790 6.627 1.00 69.62 86 LEU A N 1
ATOM 681 C CA . LEU A 1 86 ? 10.681 7.882 6.270 1.00 69.62 86 LEU A CA 1
ATOM 682 C C . LEU A 1 86 ? 12.042 8.391 6.775 1.00 69.62 86 LEU A C 1
ATOM 684 O O . LEU A 1 86 ? 12.814 7.616 7.335 1.00 69.62 86 LEU A O 1
ATOM 688 N N . GLU A 1 87 ? 12.316 9.688 6.628 1.00 72.56 87 GLU A N 1
ATOM 689 C CA . GLU A 1 87 ? 13.561 10.297 7.105 1.00 72.56 87 GLU A CA 1
ATOM 690 C C . GLU A 1 87 ? 13.674 10.229 8.637 1.00 72.56 87 GLU A C 1
ATOM 692 O O . GLU A 1 87 ? 14.754 10.005 9.184 1.00 72.56 87 GLU A O 1
ATOM 697 N N . GLU A 1 88 ? 12.546 10.364 9.337 1.00 77.69 88 GLU A N 1
ATOM 698 C CA . GLU A 1 88 ? 12.478 10.265 10.794 1.00 77.69 88 GLU A CA 1
ATOM 699 C C . GLU A 1 88 ? 12.701 8.826 11.271 1.00 77.69 88 GLU A C 1
ATOM 701 O O . GLU A 1 88 ? 13.414 8.614 12.253 1.00 77.69 88 GLU A O 1
ATOM 706 N N . LEU A 1 89 ? 12.158 7.833 10.549 1.00 76.06 89 LEU A N 1
ATOM 707 C CA . LEU A 1 89 ? 12.423 6.415 10.801 1.00 76.06 89 LEU A CA 1
ATOM 708 C C . LEU A 1 89 ? 13.929 6.121 10.719 1.00 76.06 89 LEU A C 1
ATOM 710 O O . LEU A 1 89 ? 14.476 5.499 11.628 1.00 76.06 89 LEU A O 1
ATOM 714 N N . GLU A 1 90 ? 14.609 6.605 9.677 1.00 78.31 90 GLU A N 1
ATOM 715 C CA . GLU A 1 90 ? 16.055 6.414 9.484 1.00 78.31 90 GLU A CA 1
ATOM 716 C C . GLU A 1 90 ? 16.928 7.181 10.495 1.00 78.31 90 GLU A C 1
ATOM 718 O O . GLU A 1 90 ? 18.069 6.783 10.766 1.00 78.31 90 GLU A O 1
ATOM 723 N N . ALA A 1 91 ? 16.434 8.299 11.032 1.00 82.12 91 ALA A N 1
ATOM 724 C CA . ALA A 1 91 ? 17.144 9.105 12.023 1.00 82.12 91 ALA A CA 1
ATOM 725 C C . ALA A 1 91 ? 17.081 8.494 13.434 1.00 82.12 91 ALA A C 1
ATOM 727 O O . ALA A 1 91 ? 18.031 8.626 14.205 1.00 82.12 91 ALA A O 1
ATOM 728 N N . VAL A 1 92 ? 15.984 7.810 13.777 1.00 90.56 92 VAL A N 1
ATOM 729 C CA . VAL A 1 92 ? 15.719 7.343 15.150 1.00 90.56 92 VAL A CA 1
ATOM 730 C C . VAL A 1 92 ? 15.966 5.843 15.371 1.00 90.56 92 VAL A C 1
ATOM 732 O O . VAL A 1 92 ? 16.038 5.373 16.507 1.00 90.56 92 VAL A O 1
ATOM 735 N N . GLU A 1 93 ? 16.136 5.060 14.305 1.00 91.75 93 GLU A N 1
ATOM 736 C CA . GLU A 1 93 ? 16.197 3.595 14.371 1.00 91.75 93 GLU A CA 1
ATOM 737 C C . GLU A 1 93 ? 17.273 3.025 15.319 1.00 91.75 93 GLU A C 1
ATOM 739 O O . GLU A 1 93 ? 17.050 2.021 16.003 1.00 91.75 93 GLU A O 1
ATOM 744 N N . SER A 1 94 ? 18.433 3.684 15.403 1.00 92.38 94 SER A N 1
ATOM 745 C CA . SER A 1 94 ? 19.556 3.257 16.250 1.00 92.38 94 SER A CA 1
ATOM 746 C C . SER A 1 94 ? 19.289 3.565 17.727 1.00 92.38 94 SER A C 1
ATOM 748 O O . SER A 1 94 ? 19.591 2.747 18.598 1.00 92.38 94 SER A O 1
ATOM 750 N N . LEU A 1 95 ? 18.640 4.700 18.006 1.00 95.94 95 LEU A N 1
ATOM 751 C CA . LEU A 1 95 ? 18.187 5.082 19.346 1.00 95.94 95 LEU A CA 1
ATOM 752 C C . LEU A 1 95 ? 17.123 4.099 19.851 1.00 95.94 95 LEU A C 1
ATOM 754 O O . LEU A 1 95 ? 17.201 3.626 20.983 1.00 95.94 95 LEU A O 1
ATOM 758 N N . ALA A 1 96 ? 16.181 3.712 18.988 1.00 97.00 96 ALA A N 1
ATOM 759 C CA . ALA A 1 96 ? 15.169 2.719 19.327 1.00 97.00 96 ALA A CA 1
ATOM 760 C C . ALA A 1 96 ? 15.782 1.336 19.605 1.00 97.00 96 ALA A C 1
ATOM 762 O O . ALA A 1 96 ? 15.368 0.670 20.555 1.00 97.00 96 ALA A O 1
ATOM 763 N N . LEU A 1 97 ? 16.781 0.903 18.822 1.00 96.75 97 LEU A N 1
ATOM 764 C CA . LEU A 1 97 ? 17.451 -0.387 19.030 1.00 96.75 97 LEU A CA 1
ATOM 765 C C . LEU A 1 97 ? 18.195 -0.424 20.368 1.00 96.75 97 LEU A C 1
ATOM 767 O O . LEU A 1 97 ? 18.066 -1.392 21.116 1.00 96.75 97 LEU A O 1
ATOM 771 N N . PHE A 1 98 ? 18.948 0.634 20.678 1.00 98.19 98 PHE A N 1
ATOM 772 C CA . PHE A 1 98 ? 19.643 0.773 21.956 1.00 98.19 98 PHE A CA 1
ATOM 773 C C . PHE A 1 98 ? 18.661 0.679 23.134 1.00 98.19 98 PHE A C 1
ATOM 775 O O . PHE A 1 98 ? 18.842 -0.164 24.017 1.00 98.19 98 PHE A O 1
ATOM 782 N N . THR A 1 99 ? 17.584 1.469 23.102 1.00 98.19 99 THR A N 1
ATOM 783 C CA . THR A 1 99 ? 16.565 1.493 24.160 1.00 98.19 99 THR A CA 1
ATOM 784 C C . THR A 1 99 ? 15.875 0.140 24.317 1.00 98.19 99 THR A C 1
ATOM 786 O O . THR A 1 99 ? 15.730 -0.349 25.438 1.00 98.19 99 THR A O 1
ATOM 789 N N . PHE A 1 100 ? 15.526 -0.521 23.207 1.00 97.81 100 PHE A N 1
ATOM 790 C CA . PHE A 1 100 ? 14.943 -1.863 23.226 1.00 97.81 100 PHE A CA 1
ATOM 791 C C . PHE A 1 100 ? 15.874 -2.878 23.905 1.00 97.81 100 PHE A C 1
ATOM 793 O O . PHE A 1 100 ? 15.437 -3.639 24.765 1.00 97.81 100 PHE A O 1
ATOM 800 N N . CYS A 1 101 ? 17.159 -2.902 23.541 1.00 97.81 101 CYS A N 1
ATOM 801 C CA . CYS A 1 101 ? 18.136 -3.850 24.084 1.00 97.81 101 CYS A CA 1
ATOM 802 C C . CYS A 1 101 ? 18.338 -3.690 25.599 1.00 97.81 101 CYS A C 1
ATOM 804 O O . CYS A 1 101 ? 18.425 -4.690 26.322 1.00 97.81 101 CYS A O 1
ATOM 806 N N . VAL A 1 102 ? 18.374 -2.448 26.092 1.00 97.62 102 VAL A N 1
ATOM 807 C CA . VAL A 1 102 ? 18.444 -2.169 27.533 1.00 97.62 102 VAL A CA 1
ATOM 808 C C . VAL A 1 102 ? 17.146 -2.611 28.215 1.00 97.62 102 VAL A C 1
ATOM 810 O O . VAL A 1 102 ? 17.194 -3.434 29.131 1.00 97.62 102 VAL A O 1
ATOM 813 N N . ALA A 1 103 ? 15.980 -2.175 27.724 1.00 96.38 103 ALA A N 1
ATOM 814 C CA . ALA A 1 103 ? 14.683 -2.545 28.298 1.00 96.38 103 ALA A CA 1
ATOM 815 C C . ALA A 1 103 ? 14.476 -4.069 28.355 1.00 96.38 103 ALA A C 1
ATOM 817 O O . ALA A 1 103 ? 14.073 -4.616 29.385 1.00 96.38 103 ALA A O 1
ATOM 818 N N . MET A 1 104 ? 14.835 -4.773 27.279 1.00 95.94 104 MET A N 1
ATOM 819 C CA . MET A 1 104 ? 14.736 -6.227 27.191 1.00 95.94 104 MET A CA 1
ATOM 820 C C . MET A 1 104 ? 15.673 -6.930 28.179 1.00 95.94 104 MET A C 1
ATOM 822 O O . MET A 1 104 ? 15.286 -7.925 28.790 1.00 95.94 104 MET A O 1
ATOM 826 N N . SER A 1 105 ? 16.882 -6.405 28.395 1.00 95.56 105 SER A N 1
ATOM 827 C CA . SER A 1 105 ? 17.811 -6.953 29.395 1.00 95.56 105 SER A CA 1
ATOM 828 C C . SER A 1 105 ? 17.236 -6.870 30.805 1.00 95.56 105 SER A C 1
ATOM 830 O O . SER A 1 105 ? 17.321 -7.831 31.571 1.00 95.56 105 SER A O 1
ATOM 832 N N . HIS A 1 106 ? 16.596 -5.745 31.133 1.00 92.31 106 HIS A N 1
ATOM 833 C CA . HIS A 1 106 ? 15.905 -5.571 32.408 1.00 92.31 106 HIS A CA 1
ATOM 834 C C . HIS A 1 106 ? 14.689 -6.493 32.529 1.00 92.31 106 HIS A C 1
ATOM 836 O O . HIS A 1 106 ? 14.482 -7.084 33.590 1.00 92.31 106 HIS A O 1
ATOM 842 N N . LYS A 1 107 ? 13.916 -6.674 31.451 1.00 90.81 107 LYS A N 1
ATOM 843 C CA . LYS A 1 107 ? 12.798 -7.624 31.423 1.00 90.81 107 LYS A CA 1
ATOM 844 C C . LYS A 1 107 ? 13.272 -9.056 31.680 1.00 90.81 107 LYS A C 1
ATOM 846 O O . LYS A 1 107 ? 12.764 -9.704 32.586 1.00 90.81 107 LYS A O 1
ATOM 851 N N . LEU A 1 108 ? 14.292 -9.527 30.961 1.00 88.12 108 LEU A N 1
ATOM 852 C CA . LEU A 1 108 ? 14.887 -10.853 31.176 1.00 88.12 108 LEU A CA 1
ATOM 853 C C . LEU A 1 108 ? 15.360 -11.040 32.624 1.00 88.12 108 LEU A C 1
ATOM 855 O O . LEU A 1 108 ? 15.110 -12.084 33.224 1.00 88.12 108 LEU A O 1
ATOM 859 N N . ALA A 1 109 ? 15.982 -10.016 33.214 1.00 86.25 109 ALA A N 1
ATOM 860 C CA . ALA A 1 109 ? 16.449 -10.066 34.596 1.00 86.25 109 ALA A CA 1
ATOM 861 C C . ALA A 1 109 ? 15.311 -10.140 35.632 1.00 86.25 109 ALA A C 1
ATOM 863 O O . ALA A 1 109 ? 15.512 -10.753 36.692 1.00 86.25 109 ALA A O 1
ATOM 864 N N . LYS A 1 110 ? 14.145 -9.536 35.340 1.00 83.50 110 LYS A N 1
ATOM 865 C CA . LYS A 1 110 ? 12.903 -9.680 36.127 1.00 83.50 110 LYS A CA 1
ATOM 866 C C . LYS A 1 110 ? 12.331 -11.096 36.020 1.00 83.50 110 LYS A C 1
ATOM 868 O O . LYS A 1 110 ? 11.887 -11.635 37.024 1.00 83.50 110 LYS A O 1
ATOM 873 N N . GLU A 1 111 ? 12.459 -11.725 34.854 1.00 80.19 111 GLU A N 1
ATOM 874 C CA . GLU A 1 111 ? 12.084 -13.127 34.593 1.00 80.19 111 GLU A CA 1
ATOM 875 C C . GLU A 1 111 ? 13.151 -14.146 35.065 1.00 80.19 111 GLU A C 1
ATOM 877 O O . GLU A 1 111 ? 13.102 -15.329 34.733 1.00 80.19 111 GLU A O 1
ATOM 882 N N . GLY A 1 112 ? 14.157 -13.702 35.828 1.00 82.19 112 GLY A N 1
ATOM 883 C CA . GLY A 1 112 ? 15.191 -14.564 36.412 1.00 82.19 112 GLY A CA 1
ATOM 884 C C . GLY A 1 112 ? 16.357 -14.927 35.481 1.00 82.19 112 GLY A C 1
ATOM 885 O O . GLY A 1 112 ? 17.280 -15.623 35.905 1.00 82.19 112 GLY A O 1
ATOM 886 N N . VAL A 1 113 ? 16.383 -14.430 34.242 1.00 86.94 113 VAL A N 1
ATOM 887 C CA . VAL A 1 113 ? 17.483 -14.648 33.290 1.00 86.94 113 VAL A CA 1
ATOM 888 C C . VAL A 1 113 ? 18.487 -13.504 33.401 1.00 86.94 113 VAL A C 1
ATOM 890 O O . VAL A 1 113 ? 18.225 -12.387 32.961 1.00 86.94 113 VAL A O 1
ATOM 893 N N . ARG A 1 114 ? 19.656 -13.768 33.993 1.00 88.25 114 ARG A N 1
ATOM 894 C CA . ARG A 1 114 ? 20.661 -12.736 34.294 1.00 88.25 114 ARG A CA 1
ATOM 895 C C . ARG A 1 114 ? 22.026 -13.081 33.686 1.00 88.25 114 ARG A C 1
ATOM 897 O O . ARG A 1 114 ? 22.430 -14.243 33.770 1.00 88.25 114 ARG A O 1
ATOM 904 N N . PRO A 1 115 ? 22.731 -12.113 33.074 1.00 92.31 115 PRO A N 1
ATOM 905 C CA . PRO A 1 115 ? 24.039 -12.354 32.479 1.00 92.31 115 PRO A CA 1
ATOM 906 C C . PRO A 1 115 ? 25.149 -12.375 33.534 1.00 92.31 115 PRO A C 1
ATOM 908 O O . PRO A 1 115 ? 25.101 -11.659 34.531 1.00 92.31 115 PRO A O 1
ATOM 911 N N . GLN A 1 116 ? 26.192 -13.157 33.272 1.00 90.94 116 GLN A N 1
ATOM 912 C CA . GLN A 1 116 ? 27.469 -13.136 33.994 1.00 90.94 116 GLN A CA 1
ATOM 913 C C . GLN A 1 116 ? 28.634 -12.666 33.107 1.00 90.94 116 GLN A C 1
ATOM 915 O O . GLN A 1 116 ? 29.764 -12.557 33.580 1.00 90.94 116 GLN A O 1
ATOM 920 N N . ALA A 1 117 ? 28.360 -12.389 31.833 1.00 93.06 117 ALA A N 1
ATOM 921 C CA . ALA A 1 117 ? 29.218 -11.655 30.915 1.00 93.06 117 ALA A CA 1
ATOM 922 C C . ALA A 1 117 ? 28.336 -10.898 29.913 1.00 93.06 117 ALA A C 1
ATOM 924 O O . ALA A 1 117 ? 27.243 -11.358 29.571 1.00 93.06 117 ALA A O 1
ATOM 925 N N . VAL A 1 118 ? 28.797 -9.757 29.417 1.00 96.06 118 VAL A N 1
ATOM 926 C CA . VAL A 1 118 ? 28.082 -8.979 28.397 1.00 96.06 118 VAL A CA 1
ATOM 927 C C . VAL A 1 118 ? 29.028 -8.535 27.290 1.00 96.06 118 VAL A C 1
ATOM 929 O O . VAL A 1 118 ? 30.210 -8.275 27.511 1.00 96.06 118 VAL A O 1
ATOM 932 N N . THR A 1 119 ? 28.506 -8.439 26.076 1.00 97.12 119 THR A N 1
ATOM 933 C CA . THR A 1 119 ? 29.227 -7.864 24.942 1.00 97.12 119 THR A CA 1
ATOM 934 C C . THR A 1 119 ? 28.245 -7.310 23.916 1.00 97.12 119 THR A C 1
ATOM 936 O O . THR A 1 119 ? 27.053 -7.615 23.963 1.00 97.12 119 THR A O 1
ATOM 939 N N . GLY A 1 120 ? 28.739 -6.562 22.934 1.00 96.06 120 GLY A N 1
ATOM 940 C CA . GLY A 1 120 ? 27.944 -6.142 21.787 1.00 96.06 120 GLY A CA 1
ATOM 941 C C . GLY A 1 120 ? 28.662 -6.358 20.463 1.00 96.06 120 GLY A C 1
ATOM 942 O O . GLY A 1 120 ? 29.883 -6.243 20.374 1.00 96.06 120 GLY A O 1
ATOM 943 N N . HIS A 1 121 ? 27.893 -6.663 19.421 1.00 95.19 121 HIS A N 1
ATOM 944 C CA . HIS A 1 121 ? 28.366 -6.635 18.042 1.00 95.19 121 HIS A CA 1
ATOM 945 C C . HIS A 1 121 ? 28.249 -5.210 17.512 1.00 95.19 121 HIS A C 1
ATOM 947 O O . HIS A 1 121 ? 27.139 -4.694 17.361 1.00 95.19 121 HIS A O 1
ATOM 953 N N . SER A 1 122 ? 29.387 -4.570 17.222 1.00 92.88 122 SER A N 1
ATOM 954 C CA . SER A 1 122 ? 29.416 -3.206 16.689 1.00 92.88 122 SER A CA 1
ATOM 955 C C . SER A 1 122 ? 28.547 -2.261 17.541 1.00 92.88 122 SER A C 1
ATOM 957 O O . SER A 1 122 ? 28.826 -2.074 18.718 1.00 92.88 122 SER A O 1
ATOM 959 N N . PHE A 1 123 ? 27.470 -1.698 16.988 1.00 94.06 123 PHE A N 1
ATOM 960 C CA . PHE A 1 123 ? 26.575 -0.762 17.662 1.00 94.06 123 PHE A CA 1
ATOM 961 C C . PHE A 1 123 ? 25.975 -1.316 18.964 1.00 94.06 123 PHE A C 1
ATOM 963 O O . PHE A 1 123 ? 25.778 -0.557 19.909 1.00 94.06 123 PHE A O 1
ATOM 970 N N . GLY A 1 124 ? 25.764 -2.633 19.072 1.00 95.69 124 GLY A N 1
ATOM 971 C CA . GLY A 1 124 ? 25.268 -3.255 20.303 1.00 95.69 124 GLY A CA 1
ATOM 972 C C . GLY A 1 124 ? 26.182 -3.035 21.516 1.00 95.69 124 GLY A C 1
ATOM 973 O O . GLY A 1 124 ? 25.759 -3.214 22.656 1.00 95.69 124 GLY A O 1
ATOM 974 N N . GLU A 1 125 ? 27.432 -2.615 21.300 1.00 95.19 125 GLU A N 1
ATOM 975 C CA . GLU A 1 125 ? 28.400 -2.344 22.360 1.00 95.19 125 GLU A CA 1
ATOM 976 C C . GLU A 1 125 ? 27.927 -1.240 23.321 1.00 95.19 125 GLU A C 1
ATOM 978 O O . GLU A 1 125 ? 28.180 -1.340 24.519 1.00 95.19 125 GLU A O 1
ATOM 983 N N . PHE A 1 126 ? 27.143 -0.261 22.846 1.00 96.19 126 PHE A N 1
ATOM 984 C CA . PHE A 1 126 ? 26.534 0.763 23.708 1.00 96.19 126 PHE A CA 1
ATOM 985 C C . PHE A 1 126 ? 25.561 0.162 24.729 1.00 96.19 126 PHE A C 1
ATOM 987 O O . PHE A 1 126 ? 25.621 0.502 25.909 1.00 96.19 126 PHE A O 1
ATOM 994 N N . ALA A 1 127 ? 24.706 -0.775 24.306 1.00 97.12 127 ALA A N 1
ATOM 995 C CA . ALA A 1 127 ? 23.814 -1.481 25.225 1.00 97.12 127 ALA A CA 1
ATOM 996 C C . ALA A 1 127 ? 24.614 -2.348 26.214 1.00 97.12 127 ALA A C 1
ATOM 998 O O . ALA A 1 127 ? 24.291 -2.388 27.397 1.00 97.12 127 ALA A O 1
ATOM 999 N N . GLY A 1 128 ? 25.709 -2.976 25.766 1.00 96.12 128 GLY A N 1
ATOM 1000 C CA . GLY A 1 128 ? 26.608 -3.743 26.635 1.00 96.12 128 GLY A CA 1
ATOM 1001 C C . GLY A 1 128 ? 27.310 -2.900 27.709 1.00 96.12 128 GLY A C 1
ATOM 1002 O O . GLY A 1 128 ? 27.413 -3.332 28.858 1.00 96.12 128 GLY A O 1
ATOM 1003 N N . LEU A 1 129 ? 27.741 -1.682 27.372 1.00 94.56 129 LEU A N 1
ATOM 1004 C CA . LEU A 1 129 ? 28.311 -0.726 28.330 1.00 94.56 129 LEU A CA 1
ATOM 1005 C C . LEU A 1 129 ? 27.294 -0.300 29.399 1.00 94.56 129 LEU A C 1
ATOM 1007 O O . LEU A 1 129 ? 27.656 -0.185 30.568 1.00 94.56 129 LEU A O 1
ATOM 1011 N N . VAL A 1 130 ? 26.022 -0.130 29.030 1.00 94.69 130 VAL A N 1
ATOM 1012 C CA . VAL A 1 130 ? 24.962 0.189 29.999 1.00 94.69 130 VAL A CA 1
ATOM 1013 C C . VAL A 1 130 ? 24.627 -1.015 30.873 1.00 94.69 130 VAL A C 1
ATOM 1015 O O . VAL A 1 130 ? 24.630 -0.931 32.097 1.00 94.69 130 VAL A O 1
ATOM 1018 N N . VAL A 1 131 ? 24.399 -2.178 30.261 1.00 95.62 131 VAL A N 1
ATOM 1019 C CA . VAL A 1 131 ? 23.987 -3.385 30.993 1.00 95.62 131 VAL A CA 1
ATOM 1020 C C . VAL A 1 131 ? 25.109 -3.917 31.893 1.00 95.62 131 VAL A C 1
ATOM 1022 O O . VAL A 1 131 ? 24.820 -4.500 32.934 1.00 95.62 131 VAL A O 1
ATOM 1025 N N . SER A 1 132 ? 26.385 -3.674 31.566 1.00 93.56 132 SER A N 1
ATOM 1026 C CA . SER A 1 132 ? 27.509 -3.968 32.473 1.00 93.56 132 SER A CA 1
ATOM 1027 C C . SER A 1 132 ? 27.569 -3.075 33.714 1.00 93.56 132 SER A C 1
ATOM 1029 O O . SER A 1 132 ? 28.262 -3.422 34.673 1.00 93.56 132 SER A O 1
ATOM 1031 N N . GLY A 1 133 ? 26.864 -1.941 33.717 1.00 89.75 133 GLY A N 1
ATOM 1032 C CA . GLY A 1 133 ? 26.965 -0.910 34.748 1.00 89.75 133 GLY A CA 1
ATOM 1033 C C . GLY A 1 133 ? 28.186 0.003 34.600 1.00 89.75 133 GLY A C 1
ATOM 1034 O O . GLY A 1 133 ? 28.532 0.686 35.559 1.00 89.75 133 GLY A O 1
ATOM 1035 N N . ILE A 1 134 ? 28.857 0.007 33.440 1.00 90.62 134 ILE A N 1
ATOM 1036 C CA . ILE A 1 134 ? 29.918 0.982 33.132 1.00 90.62 134 ILE A CA 1
ATOM 1037 C C . ILE A 1 134 ? 29.299 2.355 32.844 1.00 90.62 134 ILE A C 1
ATOM 1039 O O . ILE A 1 134 ? 29.824 3.376 33.277 1.00 90.62 134 ILE A O 1
ATOM 1043 N N . LEU A 1 135 ? 28.179 2.384 32.121 1.00 89.50 135 LEU A N 1
ATOM 1044 C CA . LEU A 1 135 ? 27.389 3.589 31.875 1.00 89.50 135 LEU A CA 1
ATOM 1045 C C . LEU A 1 135 ? 26.001 3.438 32.502 1.00 89.50 135 LEU A C 1
ATOM 1047 O O . LEU A 1 135 ? 25.444 2.341 32.520 1.00 89.50 135 LEU A O 1
ATOM 1051 N N . ASP A 1 136 ? 25.425 4.538 32.982 1.00 89.19 136 ASP A N 1
ATOM 1052 C CA . ASP A 1 136 ? 23.978 4.603 33.189 1.00 89.19 136 ASP A CA 1
ATOM 1053 C C . ASP A 1 136 ? 23.251 4.751 31.838 1.00 89.19 136 ASP A C 1
ATOM 1055 O O . ASP A 1 136 ? 23.871 4.941 30.781 1.00 89.19 136 ASP A O 1
ATOM 1059 N N . PHE A 1 137 ? 21.926 4.589 31.850 1.00 92.81 137 PHE A N 1
ATOM 1060 C CA . PHE A 1 137 ? 21.127 4.598 30.626 1.00 92.81 137 PHE A CA 1
ATOM 1061 C C . PHE A 1 137 ? 21.225 5.942 29.900 1.00 92.81 137 PHE A C 1
ATOM 1063 O O . PHE A 1 137 ? 21.421 5.972 28.687 1.00 92.81 137 PHE A O 1
ATOM 1070 N N . GLU A 1 138 ? 21.157 7.042 30.644 1.00 90.62 138 GLU A N 1
ATOM 1071 C CA . GLU A 1 138 ? 21.220 8.409 30.142 1.00 90.62 138 GLU A CA 1
ATOM 1072 C C . GLU A 1 138 ? 22.577 8.735 29.505 1.00 90.62 138 GLU A C 1
ATOM 1074 O O . GLU A 1 138 ? 22.624 9.317 28.420 1.00 90.62 138 GLU A O 1
ATOM 1079 N N . SER A 1 139 ? 23.690 8.326 30.120 1.00 88.19 139 SER A N 1
ATOM 1080 C CA . SER A 1 139 ? 25.028 8.513 29.548 1.00 88.19 139 SER A CA 1
ATOM 1081 C C . SER A 1 139 ? 25.224 7.649 28.307 1.00 88.19 139 SER A C 1
ATOM 1083 O O . SER A 1 139 ? 25.803 8.110 27.319 1.00 88.19 139 SER A O 1
ATOM 1085 N N . GLY A 1 140 ? 24.717 6.411 28.326 1.00 92.12 140 GLY A N 1
ATOM 1086 C CA . GLY A 1 140 ? 24.704 5.535 27.156 1.00 92.12 140 GLY A CA 1
ATOM 1087 C C . GLY A 1 140 ? 23.917 6.143 25.995 1.00 92.12 140 GLY A C 1
ATOM 1088 O O . GLY A 1 140 ? 24.437 6.237 24.882 1.00 92.12 140 GLY A O 1
ATOM 1089 N N . LEU A 1 141 ? 22.706 6.635 26.266 1.00 93.69 141 LEU A N 1
ATOM 1090 C CA . LEU A 1 141 ? 21.852 7.287 25.279 1.00 93.69 141 LEU A CA 1
ATOM 1091 C C . LEU A 1 141 ? 22.489 8.569 24.732 1.00 93.69 141 LEU A C 1
ATOM 1093 O O . LEU A 1 141 ? 22.474 8.793 23.524 1.00 93.69 141 LEU A O 1
ATOM 1097 N N . SER A 1 142 ? 23.120 9.371 25.592 1.00 91.62 142 SER A N 1
ATOM 1098 C CA . SER A 1 142 ? 23.860 10.568 25.181 1.00 91.62 142 SER A CA 1
ATOM 1099 C C . SER A 1 142 ? 25.016 10.238 24.230 1.00 91.62 142 SER A C 1
ATOM 1101 O O . SER A 1 142 ? 25.227 10.959 23.253 1.00 91.62 142 SER A O 1
ATOM 1103 N N . CYS A 1 143 ? 25.728 9.127 24.448 1.00 91.75 143 CYS A N 1
ATOM 1104 C CA . CYS A 1 143 ? 26.762 8.662 23.519 1.00 91.75 143 CYS A CA 1
ATOM 1105 C C . CYS A 1 143 ? 26.169 8.249 22.163 1.00 91.75 143 CYS A C 1
ATOM 1107 O O . CYS A 1 143 ? 26.744 8.568 21.122 1.00 91.75 143 CYS A O 1
ATOM 1109 N N . VAL A 1 144 ? 25.013 7.573 22.158 1.00 93.75 144 VAL A N 1
ATOM 1110 C CA . VAL A 1 144 ? 24.312 7.197 20.918 1.00 93.75 144 VAL A CA 1
ATOM 1111 C C . VAL A 1 144 ? 23.827 8.440 20.166 1.00 93.75 144 VAL A C 1
ATOM 1113 O O . VAL A 1 144 ? 24.052 8.531 18.964 1.00 93.75 144 VAL A O 1
ATOM 1116 N N . LEU A 1 145 ? 23.252 9.429 20.854 1.00 91.94 145 LEU A N 1
ATOM 1117 C CA . LEU A 1 145 ? 22.856 10.710 20.255 1.00 91.94 145 LEU A CA 1
ATOM 1118 C C . LEU A 1 145 ? 24.058 11.442 19.642 1.00 91.94 145 LEU A C 1
ATOM 1120 O O . LEU A 1 145 ? 24.012 11.827 18.478 1.00 91.94 145 LEU A O 1
ATOM 1124 N N . SER A 1 146 ? 25.170 11.561 20.380 1.00 90.50 146 SER A N 1
ATOM 1125 C CA . SER A 1 146 ? 26.404 12.186 19.873 1.00 90.50 146 SER A CA 1
ATOM 1126 C C . SER A 1 146 ? 26.935 11.469 18.629 1.00 90.50 146 SER A C 1
ATOM 1128 O O . SER A 1 146 ? 27.389 12.110 17.680 1.00 90.50 146 SER A O 1
ATOM 1130 N N . ARG A 1 147 ? 26.852 10.132 18.610 1.00 90.00 147 ARG A N 1
ATOM 1131 C CA . ARG A 1 147 ? 27.204 9.315 17.447 1.00 90.00 147 ARG A CA 1
ATOM 1132 C C . ARG A 1 147 ? 26.303 9.616 16.252 1.00 90.00 147 ARG A C 1
ATOM 1134 O O . ARG A 1 147 ? 26.834 9.807 15.162 1.00 90.00 147 ARG A O 1
ATOM 1141 N N . GLU A 1 148 ? 24.983 9.636 16.431 1.00 88.50 148 GLU A N 1
ATOM 1142 C CA . GLU A 1 148 ? 24.049 9.896 15.328 1.00 88.50 148 GLU A CA 1
ATOM 1143 C C . GLU A 1 148 ? 24.213 11.317 14.770 1.00 88.50 148 GLU A C 1
ATOM 1145 O O . GLU A 1 148 ? 24.326 11.475 13.554 1.00 88.50 148 GLU A O 1
ATOM 1150 N N . SER A 1 149 ? 24.366 12.334 15.625 1.00 87.06 149 SER A N 1
ATOM 1151 C CA . SER A 1 149 ? 24.641 13.715 15.192 1.00 87.06 149 SER A CA 1
ATOM 1152 C C . SER A 1 149 ? 25.984 13.860 14.467 1.00 87.06 149 SER A C 1
ATOM 1154 O O . SER A 1 149 ? 26.128 14.638 13.524 1.00 87.06 149 SER A O 1
ATOM 1156 N N . ALA A 1 150 ? 27.005 13.081 14.841 1.00 83.94 150 ALA A N 1
ATOM 1157 C CA . ALA A 1 150 ? 28.290 13.107 14.141 1.00 83.94 150 ALA A CA 1
ATOM 1158 C C . ALA A 1 150 ? 28.194 12.614 12.677 1.00 83.94 150 ALA A C 1
ATOM 1160 O O . ALA A 1 150 ? 29.079 12.917 11.867 1.00 83.94 150 ALA A O 1
ATOM 1161 N N . LEU A 1 151 ? 27.131 11.885 12.323 1.00 80.38 151 LEU A N 1
ATOM 1162 C CA . LEU A 1 151 ? 26.926 11.253 11.018 1.00 80.38 151 LEU A CA 1
ATOM 1163 C C . LEU A 1 151 ? 26.072 12.081 10.032 1.00 80.38 151 LEU A C 1
ATOM 1165 O O . LEU A 1 151 ? 25.801 11.579 8.941 1.00 80.38 151 LEU A O 1
ATOM 1169 N N . GLU A 1 152 ? 25.685 13.320 10.375 1.00 57.69 152 GLU A N 1
ATOM 1170 C CA . GLU A 1 152 ? 24.711 14.166 9.644 1.00 57.69 152 GLU A CA 1
ATOM 1171 C C . GLU A 1 152 ? 25.040 14.474 8.164 1.00 57.69 152 GLU A C 1
ATOM 1173 O O . GLU A 1 152 ? 24.125 14.707 7.378 1.00 57.69 152 GLU A O 1
ATOM 1178 N N . GLU A 1 153 ? 26.292 14.357 7.701 1.00 57.50 153 GLU A N 1
ATOM 1179 C CA . GLU A 1 153 ? 26.596 14.335 6.256 1.00 57.50 153 GLU A CA 1
ATOM 1180 C C . GLU A 1 153 ? 26.461 12.913 5.682 1.00 57.50 153 GLU A C 1
ATOM 1182 O O . GLU A 1 153 ? 27.435 12.303 5.215 1.00 57.50 153 GLU A O 1
ATOM 1187 N N . ARG A 1 154 ? 25.249 12.341 5.747 1.00 56.53 154 ARG A N 1
ATOM 1188 C CA . ARG A 1 154 ? 24.999 10.992 5.223 1.00 56.53 154 ARG A CA 1
ATOM 1189 C C . ARG A 1 154 ? 25.321 10.942 3.723 1.00 56.53 154 ARG A C 1
ATOM 1191 O O . ARG A 1 154 ? 24.820 11.733 2.930 1.00 56.53 154 ARG A O 1
ATOM 1198 N N . ASN A 1 155 ? 26.147 9.957 3.354 1.00 58.59 155 ASN A N 1
ATOM 1199 C CA . ASN A 1 155 ? 26.367 9.455 1.993 1.00 58.59 155 ASN A CA 1
ATOM 1200 C C . ASN A 1 155 ? 27.515 10.002 1.108 1.00 58.59 155 ASN A C 1
ATOM 1202 O O . ASN A 1 155 ? 27.535 9.715 -0.089 1.00 58.59 155 ASN A O 1
ATOM 1206 N N . LYS A 1 156 ? 28.535 10.689 1.647 1.00 60.50 156 LYS A N 1
ATOM 1207 C CA . LYS A 1 156 ? 29.742 11.051 0.852 1.00 60.50 156 LYS A CA 1
ATOM 1208 C C . LYS A 1 156 ? 30.941 10.107 1.017 1.00 60.50 156 LYS A C 1
ATOM 1210 O O . LYS A 1 156 ? 31.777 10.028 0.120 1.00 60.50 156 LYS A O 1
ATOM 1215 N N . ALA A 1 157 ? 31.048 9.396 2.142 1.00 69.00 157 ALA A N 1
ATOM 1216 C CA . ALA A 1 157 ? 32.289 8.713 2.523 1.00 69.00 157 ALA A CA 1
ATOM 1217 C C . ALA A 1 157 ? 32.482 7.323 1.883 1.00 69.00 157 ALA A C 1
ATOM 1219 O O . ALA A 1 157 ? 33.616 6.941 1.589 1.00 69.00 157 ALA A O 1
ATOM 1220 N N . GLY A 1 158 ? 31.406 6.558 1.661 1.00 80.44 158 GLY A N 1
ATOM 1221 C CA . GLY A 1 158 ? 31.493 5.189 1.145 1.00 80.44 158 GLY A CA 1
ATOM 1222 C C . GLY A 1 158 ? 30.296 4.307 1.503 1.00 80.44 158 GLY A C 1
ATOM 1223 O O . GLY A 1 158 ? 29.267 4.799 1.951 1.00 80.44 158 GLY A O 1
ATOM 1224 N N . PHE A 1 159 ? 30.443 2.999 1.301 1.00 85.56 159 PHE A N 1
ATOM 1225 C CA . PHE A 1 159 ? 29.385 1.994 1.420 1.00 85.56 159 PHE A CA 1
ATOM 1226 C C . PHE A 1 159 ? 29.925 0.659 1.971 1.00 85.56 159 PHE A C 1
ATOM 1228 O O . PHE A 1 159 ? 31.133 0.417 1.920 1.00 85.56 159 PHE A O 1
ATOM 1235 N N . MET A 1 160 ? 29.040 -0.223 2.461 1.00 91.81 160 MET A N 1
ATOM 1236 C CA . MET A 1 160 ? 29.396 -1.532 3.038 1.00 91.81 160 MET A CA 1
ATOM 1237 C C . MET A 1 160 ? 28.832 -2.726 2.251 1.00 91.81 160 MET A C 1
ATOM 1239 O O . MET A 1 160 ? 27.689 -2.717 1.788 1.00 91.81 160 MET A O 1
ATOM 1243 N N . ILE A 1 161 ? 29.611 -3.804 2.153 1.00 92.44 161 ILE A N 1
ATOM 1244 C CA . ILE A 1 161 ? 29.243 -5.038 1.447 1.00 92.44 161 ILE A CA 1
ATOM 1245 C C . ILE A 1 161 ? 29.525 -6.241 2.347 1.00 92.44 161 ILE A C 1
ATOM 1247 O O . ILE A 1 161 ? 30.654 -6.417 2.799 1.00 92.44 161 ILE A O 1
ATOM 1251 N N . ALA A 1 162 ? 28.522 -7.089 2.575 1.00 93.25 162 ALA A N 1
ATOM 1252 C CA . ALA A 1 162 ? 28.722 -8.402 3.180 1.00 93.25 162 ALA A CA 1
ATOM 1253 C C . ALA A 1 162 ? 29.150 -9.403 2.104 1.00 93.25 162 ALA A C 1
ATOM 1255 O O . ALA A 1 162 ? 28.524 -9.479 1.045 1.00 93.25 162 ALA A O 1
ATOM 1256 N N . VAL A 1 163 ? 30.211 -10.158 2.366 1.00 95.44 163 VAL A N 1
ATOM 1257 C CA . VAL A 1 163 ? 30.843 -11.059 1.405 1.00 95.44 163 VAL A CA 1
ATOM 1258 C C . VAL A 1 163 ? 31.018 -12.439 2.031 1.00 95.44 163 VAL A C 1
ATOM 1260 O O . VAL A 1 163 ? 31.589 -12.574 3.114 1.00 95.44 163 VAL A O 1
ATOM 1263 N N . ASN A 1 164 ? 30.532 -13.470 1.341 1.00 95.00 164 ASN A N 1
ATOM 1264 C CA . ASN A 1 164 ? 30.527 -14.849 1.828 1.00 95.00 164 ASN A CA 1
ATOM 1265 C C . ASN A 1 164 ? 31.873 -15.529 1.548 1.00 95.00 164 ASN A C 1
ATOM 1267 O O . ASN A 1 164 ? 31.983 -16.389 0.674 1.00 95.00 164 ASN A O 1
ATOM 1271 N N . THR A 1 165 ? 32.915 -15.091 2.248 1.00 94.31 165 THR A N 1
ATOM 1272 C CA . THR A 1 165 ? 34.238 -15.719 2.249 1.00 94.31 165 THR A CA 1
ATOM 1273 C C . THR A 1 165 ? 35.041 -15.267 3.477 1.00 94.31 165 THR A C 1
ATOM 1275 O O . THR A 1 165 ? 34.538 -14.513 4.309 1.00 94.31 165 THR A O 1
ATOM 1278 N N . ASN A 1 166 ? 36.288 -15.725 3.603 1.00 92.62 166 ASN A N 1
ATOM 1279 C CA . ASN A 1 166 ? 37.188 -15.343 4.692 1.00 92.62 166 ASN A CA 1
ATOM 1280 C C . ASN A 1 166 ? 38.066 -14.123 4.352 1.00 92.62 166 ASN A C 1
ATOM 1282 O O . ASN A 1 166 ? 38.221 -13.722 3.195 1.00 92.62 166 ASN A O 1
ATOM 1286 N N . GLU A 1 167 ? 38.677 -13.546 5.388 1.00 92.88 167 GLU A N 1
ATOM 1287 C CA . GLU A 1 167 ? 39.516 -12.352 5.269 1.00 92.88 167 GLU A CA 1
ATOM 1288 C C . GLU A 1 167 ? 40.720 -12.561 4.334 1.00 92.88 167 GLU A C 1
ATOM 1290 O O . GLU A 1 167 ? 41.016 -11.700 3.503 1.00 92.88 167 GLU A O 1
ATOM 1295 N N . THR A 1 168 ? 41.389 -13.714 4.437 1.00 92.88 168 THR A N 1
ATOM 1296 C CA . THR A 1 168 ? 42.546 -14.068 3.604 1.00 92.88 168 THR A CA 1
ATOM 1297 C C . THR A 1 168 ? 42.176 -14.026 2.128 1.00 92.88 168 THR A C 1
ATOM 1299 O O . THR A 1 168 ? 42.845 -13.360 1.340 1.00 92.88 168 THR A O 1
ATOM 1302 N N . LYS A 1 169 ? 41.050 -14.648 1.762 1.00 92.75 169 LYS A N 1
ATOM 1303 C CA . LYS A 1 169 ? 40.602 -14.733 0.376 1.00 92.75 169 LYS A CA 1
ATOM 1304 C C . LYS A 1 169 ? 40.219 -13.373 -0.193 1.00 92.75 169 LYS A C 1
ATOM 1306 O O . LYS A 1 169 ? 40.545 -13.079 -1.339 1.00 92.75 169 LYS A O 1
ATOM 1311 N N . ILE A 1 170 ? 39.581 -12.517 0.605 1.00 92.62 170 ILE A N 1
ATOM 1312 C CA . ILE A 1 170 ? 39.296 -11.138 0.195 1.00 92.62 170 ILE A CA 1
ATOM 1313 C C . ILE A 1 170 ? 40.570 -10.326 -0.029 1.00 92.62 170 ILE A C 1
ATOM 1315 O O . ILE A 1 170 ? 40.662 -9.615 -1.030 1.00 92.62 170 ILE A O 1
ATOM 1319 N N . LYS A 1 171 ? 41.572 -10.462 0.845 1.00 91.62 171 LYS A N 1
ATOM 1320 C CA . LYS A 1 171 ? 42.869 -9.785 0.691 1.00 91.62 171 LYS A CA 1
ATOM 1321 C C . LYS A 1 171 ? 43.682 -10.287 -0.510 1.00 91.62 171 LYS A C 1
ATOM 1323 O O . LYS A 1 171 ? 44.558 -9.553 -0.962 1.00 91.62 171 LYS A O 1
ATOM 1328 N N . GLU A 1 172 ? 43.424 -11.502 -0.996 1.00 92.44 172 GLU A N 1
ATOM 1329 C CA . GLU A 1 172 ? 44.041 -12.058 -2.210 1.00 92.44 172 GLU A CA 1
ATOM 1330 C C . GLU A 1 172 ? 43.424 -11.497 -3.495 1.00 92.44 172 GLU A C 1
ATOM 1332 O O . GLU A 1 172 ? 44.150 -11.181 -4.434 1.00 92.44 172 GLU A O 1
ATOM 1337 N N . ILE A 1 173 ? 42.092 -11.407 -3.558 1.00 91.75 173 ILE A N 1
ATOM 1338 C CA . ILE A 1 173 ? 41.384 -11.112 -4.814 1.00 91.75 173 ILE A CA 1
ATOM 1339 C C . ILE A 1 173 ? 41.100 -9.621 -5.018 1.00 91.75 173 ILE A C 1
ATOM 1341 O O . ILE A 1 173 ? 40.934 -9.189 -6.156 1.00 91.75 173 ILE A O 1
ATOM 1345 N N . LEU A 1 174 ? 41.010 -8.833 -3.940 1.00 91.44 174 LEU A N 1
ATOM 1346 C CA . LEU A 1 174 ? 40.767 -7.395 -4.018 1.00 91.44 174 LEU A CA 1
ATOM 1347 C C . LEU A 1 174 ? 42.063 -6.611 -3.748 1.00 91.44 174 LEU A C 1
ATOM 1349 O O . LEU A 1 174 ? 42.811 -6.941 -2.825 1.00 91.44 174 LEU A O 1
ATOM 1353 N N . PRO A 1 175 ? 42.329 -5.525 -4.492 1.00 84.62 175 PRO A N 1
ATOM 1354 C CA . PRO A 1 175 ? 43.483 -4.671 -4.236 1.00 84.62 175 PRO A CA 1
ATOM 1355 C C . PRO A 1 175 ? 43.338 -3.958 -2.884 1.00 84.62 175 PRO A C 1
ATOM 1357 O O . PRO A 1 175 ? 42.337 -3.287 -2.618 1.00 84.62 175 PRO A O 1
ATOM 1360 N N . ARG A 1 176 ? 44.369 -4.074 -2.036 1.00 80.62 176 ARG A N 1
ATOM 1361 C CA . ARG A 1 176 ? 44.362 -3.625 -0.628 1.00 80.62 176 ARG A CA 1
ATOM 1362 C C . ARG A 1 176 ? 44.008 -2.147 -0.425 1.00 80.62 176 ARG A C 1
ATOM 1364 O O . ARG A 1 176 ? 43.570 -1.786 0.657 1.00 80.62 176 ARG A O 1
ATOM 1371 N N . GLN A 1 177 ? 44.199 -1.291 -1.428 1.00 82.94 177 GLN A N 1
ATOM 1372 C CA . GLN A 1 177 ? 43.921 0.147 -1.336 1.00 82.94 177 GLN A CA 1
ATOM 1373 C C . GLN A 1 177 ? 42.453 0.513 -1.616 1.00 82.94 177 GLN A C 1
ATOM 1375 O O . GLN A 1 177 ? 42.076 1.666 -1.424 1.00 82.94 177 GLN A O 1
ATOM 1380 N N . LYS A 1 178 ? 41.626 -0.430 -2.092 1.00 85.44 178 LYS A N 1
ATOM 1381 C CA . LYS A 1 178 ? 40.248 -0.144 -2.535 1.00 85.44 178 LYS A CA 1
ATOM 1382 C C . LYS A 1 178 ? 39.177 -0.502 -1.513 1.00 85.44 178 LYS A C 1
ATOM 1384 O O . LYS A 1 178 ? 38.027 -0.110 -1.687 1.00 85.44 178 LYS A O 1
ATOM 1389 N N . PHE A 1 179 ? 39.521 -1.223 -0.451 1.00 92.94 179 PHE A N 1
ATOM 1390 C CA . PHE A 1 179 ? 38.565 -1.640 0.568 1.00 92.94 179 PHE A CA 1
ATOM 1391 C C . PHE A 1 179 ? 39.214 -1.707 1.952 1.00 92.94 179 PHE A C 1
ATOM 1393 O O . PHE A 1 179 ? 40.430 -1.829 2.083 1.00 92.94 179 PHE A O 1
ATOM 1400 N N . TYR A 1 180 ? 38.373 -1.687 2.979 1.00 94.19 180 TYR A N 1
ATOM 1401 C CA . TYR A 1 180 ? 38.730 -1.949 4.367 1.00 94.19 180 TYR A CA 1
ATOM 1402 C C . TYR A 1 180 ? 37.900 -3.124 4.871 1.00 94.19 180 TYR A C 1
ATOM 1404 O O . TYR A 1 180 ? 36.705 -3.193 4.593 1.00 94.19 180 TYR A O 1
ATOM 1412 N N . VAL A 1 181 ? 38.510 -4.052 5.606 1.00 95.19 181 VAL A N 1
ATOM 1413 C CA . VAL A 1 181 ? 37.756 -5.098 6.309 1.00 95.19 181 VAL A CA 1
ATOM 1414 C C . VAL A 1 181 ? 37.116 -4.454 7.531 1.00 95.19 181 VAL A C 1
ATOM 1416 O O . VAL A 1 181 ? 37.823 -4.049 8.446 1.00 95.19 181 VAL A O 1
ATOM 1419 N N . SER A 1 182 ? 35.792 -4.346 7.521 1.00 94.62 182 SER A N 1
ATOM 1420 C CA . SER A 1 182 ? 34.997 -3.732 8.586 1.00 94.62 182 SER A CA 1
ATOM 1421 C C . SER A 1 182 ? 34.603 -4.741 9.655 1.00 94.62 182 SER A C 1
ATOM 1423 O O . SER A 1 182 ? 34.679 -4.446 10.847 1.00 94.62 182 SER A O 1
ATOM 1425 N N . ASN A 1 183 ? 34.202 -5.946 9.240 1.00 95.06 183 ASN A N 1
ATOM 1426 C CA . ASN A 1 183 ? 33.824 -7.008 10.164 1.00 95.06 183 ASN A CA 1
ATOM 1427 C C . ASN A 1 183 ? 34.368 -8.361 9.708 1.00 95.06 183 ASN A C 1
ATOM 1429 O O . ASN A 1 183 ? 34.226 -8.734 8.543 1.00 95.06 183 ASN A O 1
ATOM 1433 N N . ILE A 1 184 ? 34.908 -9.127 10.651 1.00 96.50 184 ILE A N 1
ATOM 1434 C CA . ILE A 1 184 ? 35.143 -10.566 10.516 1.00 96.50 184 ILE A CA 1
ATOM 1435 C C . ILE A 1 184 ? 34.062 -11.247 11.355 1.00 96.50 184 ILE A C 1
ATOM 1437 O O . ILE A 1 184 ? 34.199 -11.394 12.570 1.00 96.50 184 ILE A O 1
ATOM 1441 N N . ASN A 1 185 ? 32.934 -11.563 10.715 1.00 94.50 185 ASN A N 1
ATOM 1442 C CA . ASN A 1 185 ? 31.742 -12.053 11.408 1.00 94.50 185 ASN A CA 1
ATOM 1443 C C . ASN A 1 185 ? 31.823 -13.552 11.692 1.00 94.50 185 ASN A C 1
ATOM 1445 O O . ASN A 1 185 ? 31.413 -13.989 12.768 1.00 94.50 185 ASN A O 1
ATOM 1449 N N . SER A 1 186 ? 32.347 -14.324 10.740 1.00 94.12 186 SER A N 1
ATOM 1450 C CA . SER A 1 186 ? 32.513 -15.770 10.870 1.00 94.12 186 SER A CA 1
ATOM 1451 C C . SER A 1 186 ? 33.630 -16.307 9.964 1.00 94.12 186 SER A C 1
ATOM 1453 O O . SER A 1 186 ? 34.182 -15.540 9.166 1.00 94.12 186 SER A O 1
ATOM 1455 N N . PRO A 1 187 ? 33.999 -17.604 10.037 1.00 91.38 187 PRO A N 1
ATOM 1456 C CA . PRO A 1 187 ? 34.971 -18.198 9.121 1.00 91.38 187 PRO A CA 1
ATOM 1457 C C . PRO A 1 187 ? 34.580 -18.071 7.646 1.00 91.38 187 PRO A C 1
ATOM 1459 O O . PRO A 1 187 ? 35.461 -18.130 6.790 1.00 91.38 187 PRO A O 1
ATOM 1462 N N . THR A 1 188 ? 33.289 -17.901 7.344 1.00 93.19 188 THR A N 1
ATOM 1463 C CA . THR A 1 188 ? 32.777 -17.817 5.971 1.00 93.19 188 THR A CA 1
ATOM 1464 C C . THR A 1 188 ? 32.130 -16.477 5.622 1.00 93.19 188 THR A C 1
ATOM 1466 O O . THR A 1 188 ? 31.591 -16.338 4.524 1.00 93.19 188 THR A O 1
ATOM 1469 N N . GLN A 1 189 ? 32.198 -15.472 6.503 1.00 94.56 189 GLN A N 1
ATOM 1470 C CA . GLN A 1 189 ? 31.606 -14.161 6.247 1.00 94.56 189 GLN A CA 1
ATOM 1471 C C . GLN A 1 189 ? 32.466 -13.002 6.759 1.00 94.56 189 GLN A C 1
ATOM 1473 O O . GLN A 1 189 ? 32.739 -12.873 7.958 1.00 94.56 189 GLN A O 1
ATOM 1478 N N . VAL A 1 190 ? 32.768 -12.075 5.849 1.00 96.19 190 VAL A N 1
ATOM 1479 C CA . VAL A 1 190 ? 33.365 -10.770 6.151 1.00 96.19 190 VAL A CA 1
ATOM 1480 C C . VAL A 1 190 ? 32.485 -9.638 5.632 1.00 96.19 190 VAL A C 1
ATOM 1482 O O . VAL A 1 190 ? 31.741 -9.798 4.668 1.00 96.19 190 VAL A O 1
ATOM 1485 N N . VAL A 1 191 ? 32.587 -8.467 6.250 1.00 95.25 191 VAL A N 1
ATOM 1486 C CA . VAL A 1 191 ? 31.995 -7.227 5.741 1.00 95.25 191 VAL A CA 1
ATOM 1487 C C . VAL A 1 191 ? 33.122 -6.274 5.390 1.00 95.25 191 VAL A C 1
ATOM 1489 O O . VAL A 1 191 ? 34.041 -6.082 6.187 1.00 95.25 191 VAL A O 1
ATOM 1492 N N . ILE A 1 192 ? 33.053 -5.679 4.203 1.00 95.31 192 ILE A N 1
ATOM 1493 C CA . ILE A 1 192 ? 34.031 -4.704 3.724 1.00 95.31 192 ILE A CA 1
ATOM 1494 C C . ILE A 1 192 ? 33.389 -3.333 3.530 1.00 95.31 192 ILE A C 1
ATOM 1496 O O . ILE A 1 192 ? 32.248 -3.236 3.080 1.00 95.31 192 ILE A O 1
ATOM 1500 N N . SER A 1 193 ? 34.149 -2.284 3.824 1.00 93.69 193 SER A N 1
ATOM 1501 C CA . SER A 1 193 ? 33.828 -0.898 3.486 1.00 93.69 193 SER A CA 1
ATOM 1502 C C . SER A 1 193 ? 34.657 -0.419 2.306 1.00 93.69 193 SER A C 1
ATOM 1504 O O . SER A 1 193 ? 35.839 -0.739 2.191 1.00 93.69 193 SER A O 1
ATOM 1506 N N . THR A 1 194 ? 34.055 0.380 1.431 1.00 91.38 194 THR A N 1
ATOM 1507 C CA . THR A 1 194 ? 34.727 0.949 0.257 1.00 91.38 194 THR A CA 1
ATOM 1508 C C . THR A 1 194 ? 34.137 2.305 -0.127 1.00 91.38 194 THR A C 1
ATOM 1510 O O . THR A 1 194 ? 33.057 2.667 0.332 1.00 91.38 194 THR A O 1
ATOM 1513 N N . LYS A 1 195 ? 34.837 3.062 -0.976 1.00 89.75 195 LYS A N 1
ATOM 1514 C CA . LYS A 1 195 ? 34.337 4.313 -1.556 1.00 89.75 195 LYS A CA 1
ATOM 1515 C C . LYS A 1 195 ? 33.376 4.034 -2.719 1.00 89.7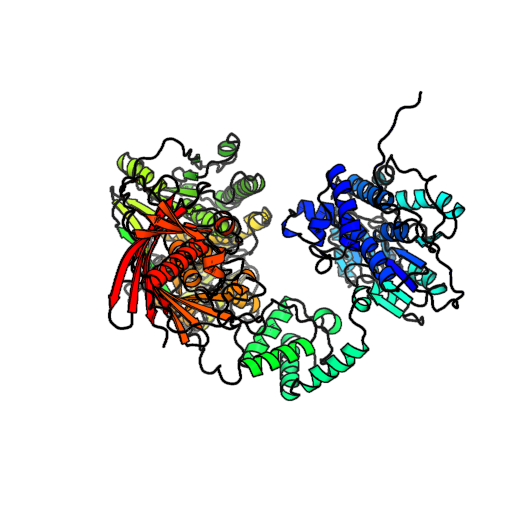5 195 LYS A C 1
ATOM 1517 O O . LYS A 1 195 ? 33.466 3.002 -3.385 1.00 89.75 195 LYS A O 1
ATOM 1522 N N . TRP A 1 196 ? 32.475 4.976 -2.992 1.00 85.69 196 TRP A N 1
ATOM 1523 C CA . TRP A 1 196 ? 31.448 4.846 -4.035 1.00 85.69 196 TRP A CA 1
ATOM 1524 C C . TRP A 1 196 ? 32.009 4.611 -5.444 1.00 85.69 196 TRP A C 1
ATOM 1526 O O . TRP A 1 196 ? 31.473 3.799 -6.197 1.00 85.69 196 TRP A O 1
ATOM 1536 N N . ASP A 1 197 ? 33.105 5.281 -5.788 1.00 87.38 197 ASP A N 1
ATOM 1537 C CA . ASP A 1 197 ? 33.794 5.168 -7.077 1.00 87.38 197 ASP A CA 1
ATOM 1538 C C . ASP A 1 197 ? 34.478 3.803 -7.273 1.00 87.38 197 ASP A C 1
ATOM 1540 O O . ASP A 1 197 ? 34.627 3.344 -8.404 1.00 87.38 197 ASP A O 1
ATOM 1544 N N . GLN A 1 198 ? 34.826 3.114 -6.182 1.00 89.25 198 GLN A N 1
ATOM 1545 C CA . GLN A 1 198 ? 35.465 1.792 -6.204 1.00 89.25 198 GLN A CA 1
ATOM 1546 C C . GLN A 1 198 ? 34.455 0.627 -6.180 1.00 89.25 198 GLN A C 1
ATOM 1548 O O . GLN A 1 198 ? 34.814 -0.517 -6.472 1.00 89.25 198 GLN A O 1
ATOM 1553 N N . LEU A 1 199 ? 33.178 0.900 -5.880 1.00 88.12 199 LEU A N 1
ATOM 1554 C CA . LEU A 1 199 ? 32.139 -0.119 -5.684 1.00 88.12 199 LEU A CA 1
ATOM 1555 C C . LEU A 1 199 ? 31.952 -1.027 -6.909 1.00 88.12 199 LEU A C 1
ATOM 1557 O O . LEU A 1 199 ? 31.958 -2.250 -6.776 1.00 88.12 199 LEU A O 1
ATOM 1561 N N . ARG A 1 200 ? 31.809 -0.445 -8.108 1.00 89.12 200 ARG A N 1
ATOM 1562 C CA . ARG A 1 200 ? 31.556 -1.219 -9.341 1.00 89.12 200 ARG A CA 1
ATOM 1563 C C . ARG A 1 200 ? 32.698 -2.179 -9.665 1.00 89.12 200 ARG A C 1
ATOM 1565 O O . ARG A 1 200 ? 32.453 -3.278 -10.155 1.00 89.12 200 ARG A O 1
ATOM 1572 N N . GLU A 1 201 ? 33.932 -1.766 -9.397 1.00 90.94 201 GLU A N 1
ATOM 1573 C CA . GLU A 1 201 ? 35.108 -2.596 -9.638 1.00 90.94 201 GLU A CA 1
ATOM 1574 C C . GLU A 1 201 ? 35.178 -3.761 -8.648 1.00 90.94 201 GLU A C 1
ATOM 1576 O O . GLU A 1 201 ? 35.363 -4.902 -9.067 1.00 90.94 201 GLU A O 1
ATOM 1581 N N . ILE A 1 202 ? 34.957 -3.494 -7.356 1.00 93.00 202 ILE A N 1
ATOM 1582 C CA . ILE A 1 202 ? 34.916 -4.533 -6.318 1.00 93.00 202 ILE A CA 1
ATOM 1583 C C . ILE A 1 202 ? 33.852 -5.579 -6.649 1.00 93.00 202 ILE A C 1
ATOM 1585 O O . ILE A 1 202 ? 34.142 -6.773 -6.655 1.00 93.00 202 ILE A O 1
ATOM 1589 N N . GLU A 1 203 ? 32.641 -5.148 -6.999 1.00 93.31 203 GLU A N 1
ATOM 1590 C CA . GLU A 1 203 ? 31.570 -6.058 -7.406 1.00 93.31 203 GLU A CA 1
ATOM 1591 C C . GLU A 1 203 ? 31.910 -6.850 -8.669 1.00 93.31 203 GLU A C 1
ATOM 1593 O O . GLU A 1 203 ? 31.599 -8.037 -8.756 1.00 93.31 203 GLU A O 1
ATOM 1598 N N . GLY A 1 204 ? 32.563 -6.215 -9.646 1.00 93.19 204 GLY A N 1
ATOM 1599 C CA . GLY A 1 204 ? 33.047 -6.886 -10.848 1.00 93.19 204 GLY A CA 1
ATOM 1600 C C . GLY A 1 204 ? 34.034 -8.008 -10.522 1.00 93.19 204 GLY A C 1
ATOM 1601 O O . GLY A 1 204 ? 33.916 -9.106 -11.064 1.00 93.19 204 GLY A O 1
ATOM 1602 N N . THR A 1 205 ? 34.968 -7.764 -9.604 1.00 94.00 205 THR A N 1
ATOM 1603 C CA . THR A 1 205 ? 35.960 -8.757 -9.171 1.00 94.00 205 THR A CA 1
ATOM 1604 C C . THR A 1 205 ? 35.336 -9.887 -8.354 1.00 94.00 205 THR A C 1
ATOM 1606 O O . THR A 1 205 ? 35.659 -11.053 -8.588 1.00 94.00 205 THR A O 1
ATOM 1609 N N . LEU A 1 206 ? 34.393 -9.577 -7.457 1.00 94.50 206 LEU A N 1
ATOM 1610 C CA . LEU A 1 206 ? 33.652 -10.588 -6.693 1.00 94.50 206 LEU A CA 1
ATOM 1611 C C . LEU A 1 206 ? 32.826 -11.499 -7.614 1.00 94.50 206 LEU A C 1
ATOM 1613 O O . LEU A 1 206 ? 32.876 -12.717 -7.459 1.00 94.50 206 LEU A O 1
ATOM 1617 N N . LYS A 1 207 ? 32.150 -10.931 -8.626 1.00 93.56 207 LYS A N 1
ATOM 1618 C CA . LYS A 1 207 ? 31.416 -11.703 -9.647 1.00 93.56 207 LYS A CA 1
ATOM 1619 C C . LYS A 1 207 ? 32.336 -12.601 -10.468 1.00 93.56 207 LYS A C 1
ATOM 1621 O O . LYS A 1 207 ? 32.016 -13.764 -10.672 1.00 93.56 207 LYS A O 1
ATOM 1626 N N . LYS A 1 208 ? 33.483 -12.083 -10.923 1.00 93.12 208 LYS A N 1
ATOM 1627 C CA . LYS A 1 208 ? 34.479 -12.872 -11.675 1.00 93.12 208 LYS A CA 1
ATOM 1628 C C . LYS A 1 208 ? 35.064 -14.023 -10.856 1.00 93.12 208 LYS A C 1
ATOM 1630 O O . LYS A 1 208 ? 35.467 -15.023 -11.433 1.00 93.12 208 LYS A O 1
ATOM 1635 N N . SER A 1 209 ? 35.113 -13.866 -9.535 1.00 91.38 209 SER A N 1
ATOM 1636 C CA . SER A 1 209 ? 35.647 -14.865 -8.604 1.00 91.38 209 SER A CA 1
ATOM 1637 C C . SER A 1 209 ? 34.579 -15.822 -8.057 1.00 91.38 209 SER A C 1
ATOM 1639 O O . SER A 1 209 ? 34.895 -16.603 -7.166 1.00 91.38 209 SER A O 1
ATOM 1641 N N . ASP A 1 210 ? 33.334 -15.739 -8.546 1.00 92.56 210 ASP A N 1
ATOM 1642 C CA . ASP A 1 210 ? 32.170 -16.521 -8.092 1.00 92.56 210 ASP A CA 1
ATOM 1643 C C . ASP A 1 210 ? 31.906 -16.451 -6.572 1.00 92.56 210 ASP A C 1
ATOM 1645 O O . ASP A 1 210 ? 31.503 -17.413 -5.919 1.00 92.56 210 ASP A O 1
ATOM 1649 N N . ILE A 1 211 ? 32.147 -15.280 -5.970 1.00 93.56 211 ILE A N 1
ATOM 1650 C CA . ILE A 1 211 ? 31.916 -15.056 -4.538 1.00 93.56 211 ILE A CA 1
ATOM 1651 C C . ILE A 1 211 ? 30.591 -14.327 -4.342 1.00 93.56 211 ILE A C 1
ATOM 1653 O O . ILE A 1 211 ? 30.390 -13.209 -4.822 1.00 93.56 211 ILE A O 1
ATOM 1657 N N . LYS A 1 212 ? 29.689 -14.950 -3.577 1.00 92.88 212 LYS A N 1
ATOM 1658 C CA . LYS A 1 212 ? 28.401 -14.355 -3.205 1.00 92.88 212 LYS A CA 1
ATOM 1659 C C . LYS A 1 212 ? 28.611 -13.153 -2.289 1.00 92.88 212 LYS A C 1
ATOM 1661 O O . LYS A 1 212 ? 29.382 -13.207 -1.331 1.00 92.88 212 LYS A O 1
ATOM 1666 N N . TYR A 1 213 ? 27.879 -12.082 -2.565 1.00 94.38 213 TYR A N 1
ATOM 1667 C CA . TYR A 1 213 ? 27.927 -10.861 -1.775 1.00 94.38 213 TYR A CA 1
ATOM 1668 C C . TYR A 1 213 ? 26.564 -10.161 -1.751 1.00 94.38 213 TYR A C 1
ATOM 1670 O O . TYR A 1 213 ? 25.723 -10.370 -2.628 1.00 94.38 213 TYR A O 1
ATOM 1678 N N . LYS A 1 214 ? 26.351 -9.312 -0.744 1.00 90.44 214 LYS A N 1
ATOM 1679 C CA . LYS A 1 214 ? 25.148 -8.496 -0.574 1.00 90.44 214 LYS A CA 1
ATOM 1680 C C . LYS A 1 214 ? 25.534 -7.071 -0.190 1.00 90.44 214 LYS A C 1
ATOM 1682 O O . LYS A 1 214 ? 26.254 -6.853 0.783 1.00 90.44 214 LYS A O 1
ATOM 1687 N N . ARG A 1 215 ? 25.008 -6.094 -0.932 1.00 89.88 215 ARG A N 1
ATOM 1688 C CA . ARG A 1 215 ? 25.051 -4.679 -0.540 1.00 89.88 215 ARG A CA 1
ATOM 1689 C C . ARG A 1 215 ? 24.238 -4.485 0.741 1.00 89.88 215 ARG A C 1
ATOM 1691 O O . ARG A 1 215 ? 23.084 -4.912 0.795 1.00 89.88 215 ARG A O 1
ATOM 1698 N N . LEU A 1 216 ? 24.825 -3.867 1.761 1.00 84.38 216 LEU A N 1
ATOM 1699 C CA . LEU A 1 216 ? 24.115 -3.566 3.004 1.00 84.38 216 LEU A CA 1
ATOM 1700 C C . LEU A 1 216 ? 23.411 -2.220 2.871 1.00 84.38 216 LEU A C 1
ATOM 1702 O O . LEU A 1 216 ? 24.013 -1.278 2.382 1.00 84.38 216 LEU A O 1
ATOM 1706 N N . ALA A 1 217 ? 22.172 -2.096 3.343 1.00 67.38 217 ALA A N 1
ATOM 1707 C CA . ALA A 1 217 ? 21.434 -0.826 3.361 1.00 67.38 217 ALA A CA 1
ATOM 1708 C C . ALA A 1 217 ? 21.975 0.160 4.427 1.00 67.38 217 ALA A C 1
ATOM 1710 O O . ALA A 1 217 ? 21.210 0.859 5.076 1.00 67.38 217 ALA A O 1
ATOM 1711 N N . SER A 1 218 ? 23.292 0.163 4.657 1.00 67.06 218 SER A N 1
ATOM 1712 C CA . SER A 1 218 ? 23.966 1.058 5.592 1.00 67.06 218 SER A CA 1
ATOM 1713 C C . SER A 1 218 ? 24.317 2.364 4.876 1.00 67.06 218 SER A C 1
ATOM 1715 O O . SER A 1 218 ? 24.978 2.311 3.834 1.00 67.06 218 SER A O 1
ATOM 1717 N N . PRO A 1 219 ? 23.948 3.533 5.425 1.00 64.50 219 PRO A N 1
ATOM 1718 C CA . PRO A 1 219 ? 24.224 4.830 4.808 1.00 64.50 219 PRO A CA 1
ATOM 1719 C C . PRO A 1 219 ? 25.698 5.267 4.916 1.00 64.50 219 PRO A C 1
ATOM 1721 O O . PRO A 1 219 ? 26.037 6.354 4.450 1.00 64.50 219 PRO A O 1
ATOM 1724 N N . GLN A 1 220 ? 26.564 4.476 5.574 1.00 84.12 220 GLN A N 1
ATOM 1725 C CA . GLN A 1 220 ? 27.941 4.855 5.916 1.00 84.12 220 GLN A CA 1
ATOM 1726 C C . GLN A 1 220 ? 28.925 3.662 5.893 1.00 84.12 220 GLN A C 1
ATOM 1728 O O . GLN A 1 220 ? 28.527 2.534 6.206 1.00 84.12 220 GLN A O 1
ATOM 1733 N N . PRO A 1 221 ? 30.224 3.891 5.593 1.00 90.25 221 PRO A N 1
ATOM 1734 C CA . PRO A 1 221 ? 31.281 2.874 5.609 1.00 90.25 221 PRO A CA 1
ATOM 1735 C C . PRO A 1 221 ? 31.829 2.626 7.031 1.00 90.25 221 PRO A C 1
ATOM 1737 O O . PRO A 1 221 ? 32.958 3.008 7.356 1.00 90.25 221 PRO A O 1
ATOM 1740 N N . PHE A 1 222 ? 31.021 2.023 7.905 1.00 91.31 222 PHE A N 1
ATOM 1741 C CA . PHE A 1 222 ? 31.396 1.781 9.303 1.00 91.31 222 PHE A CA 1
ATOM 1742 C C . PHE A 1 222 ? 32.618 0.868 9.466 1.00 91.31 222 PHE A C 1
ATOM 1744 O O . PHE A 1 222 ? 32.938 0.043 8.608 1.00 91.31 222 PHE A O 1
ATOM 1751 N N . HIS A 1 223 ? 33.290 0.996 10.610 1.00 93.25 223 HIS A N 1
ATOM 1752 C CA . HIS A 1 223 ? 34.504 0.257 10.980 1.00 93.25 223 HIS A CA 1
ATOM 1753 C C . HIS A 1 223 ? 35.630 0.437 9.973 1.00 93.25 223 HIS A C 1
ATOM 1755 O O . HIS A 1 223 ? 36.330 -0.512 9.618 1.00 93.25 223 HIS A O 1
ATOM 1761 N N . SER A 1 224 ? 35.757 1.660 9.454 1.00 92.31 224 SER A N 1
ATOM 1762 C CA . SER A 1 224 ? 36.793 1.996 8.489 1.00 92.31 224 SER A CA 1
ATOM 1763 C C . SER A 1 224 ? 37.404 3.378 8.738 1.00 92.31 224 SER A C 1
ATOM 1765 O O . SER A 1 224 ? 36.727 4.278 9.247 1.00 92.31 224 SER A O 1
ATOM 1767 N N . PRO A 1 225 ? 38.657 3.603 8.299 1.00 90.56 225 PRO A N 1
ATOM 1768 C CA . PRO A 1 225 ? 39.297 4.919 8.345 1.00 90.56 225 PRO A CA 1
ATOM 1769 C C . PRO A 1 225 ? 38.559 6.012 7.558 1.00 90.56 225 PRO A C 1
ATOM 1771 O O . PRO A 1 225 ? 38.859 7.191 7.726 1.00 90.56 225 PRO A O 1
ATOM 1774 N N . LEU A 1 226 ? 37.582 5.655 6.710 1.00 88.81 226 LEU A N 1
ATOM 1775 C CA . LEU A 1 226 ? 36.765 6.625 5.971 1.00 88.81 226 LEU A CA 1
ATOM 1776 C C . LEU A 1 226 ? 35.922 7.515 6.900 1.00 88.81 226 LEU A C 1
ATOM 1778 O O . LEU A 1 226 ? 35.459 8.565 6.466 1.00 88.81 226 LEU A O 1
ATOM 1782 N N . LEU A 1 227 ? 35.752 7.121 8.168 1.00 89.44 227 LEU A N 1
ATOM 1783 C CA . LEU A 1 227 ? 35.037 7.886 9.190 1.00 89.44 227 LEU A CA 1
ATOM 1784 C C . LEU A 1 227 ? 35.963 8.527 10.241 1.00 89.44 227 LEU A C 1
ATOM 1786 O O . LEU A 1 227 ? 35.466 9.027 11.248 1.00 89.44 227 LEU A O 1
ATOM 1790 N N . GLU A 1 228 ? 37.288 8.571 10.037 1.00 87.56 228 GLU A N 1
ATOM 1791 C CA . GLU A 1 228 ? 38.236 9.103 11.041 1.00 87.56 228 GLU A CA 1
ATOM 1792 C C . GLU A 1 228 ? 37.949 10.569 11.419 1.00 87.56 228 GLU A C 1
ATOM 1794 O O . GLU A 1 228 ? 38.110 10.958 12.575 1.00 87.56 228 GLU A O 1
ATOM 1799 N N . SER A 1 229 ? 37.421 11.368 10.485 1.00 84.19 229 SER A N 1
ATOM 1800 C CA . SER A 1 229 ? 37.021 12.764 10.727 1.00 84.19 229 SER A CA 1
ATOM 1801 C C . SER A 1 229 ? 35.871 12.924 11.732 1.00 84.19 229 SER A C 1
ATOM 1803 O O . SER A 1 229 ? 35.651 14.019 12.247 1.00 84.19 229 SER A O 1
ATOM 1805 N N . THR A 1 230 ? 35.126 11.856 12.033 1.00 84.19 230 THR A N 1
ATOM 1806 C CA . THR A 1 230 ? 33.993 11.889 12.976 1.00 84.19 230 THR A CA 1
ATOM 1807 C C . THR A 1 230 ? 34.416 11.688 14.431 1.00 84.19 230 THR A C 1
ATOM 1809 O O . THR A 1 230 ? 33.672 12.057 15.335 1.00 84.19 230 THR A O 1
ATOM 1812 N N . LYS A 1 231 ? 35.627 11.170 14.672 1.00 82.69 231 LYS A N 1
ATOM 1813 C CA . LYS A 1 231 ? 36.113 10.701 15.977 1.00 82.69 231 LYS A CA 1
ATOM 1814 C C . LYS A 1 231 ? 36.002 11.719 17.112 1.00 82.69 231 LYS A C 1
ATOM 1816 O O . LYS A 1 231 ? 35.615 11.356 18.219 1.00 82.69 231 LYS A O 1
ATOM 1821 N N . SER A 1 232 ? 36.318 12.986 16.846 1.00 78.25 232 SER A N 1
ATOM 1822 C CA . SER A 1 232 ? 36.257 14.059 17.850 1.00 78.25 232 SER A CA 1
ATOM 1823 C C . SER A 1 232 ? 34.830 14.424 18.274 1.00 78.25 232 SER A C 1
ATOM 1825 O O . SER A 1 232 ? 34.664 15.063 19.306 1.00 78.25 232 SER A O 1
ATOM 1827 N N . ARG A 1 233 ? 33.811 14.010 17.507 1.00 83.69 233 ARG A N 1
ATOM 1828 C CA . ARG A 1 233 ? 32.386 14.294 17.752 1.00 83.69 233 ARG A CA 1
ATOM 1829 C C . ARG A 1 233 ? 31.624 13.119 18.382 1.00 83.69 233 ARG A C 1
ATOM 1831 O O . ARG A 1 233 ? 30.456 13.273 18.719 1.00 83.69 233 ARG A O 1
ATOM 1838 N N . LEU A 1 234 ? 32.256 11.950 18.542 1.00 84.56 234 LEU A N 1
ATOM 1839 C CA . LEU A 1 234 ? 31.600 10.744 19.079 1.00 84.56 234 LEU A CA 1
ATOM 1840 C C . LEU A 1 234 ? 31.472 10.735 20.603 1.00 84.56 234 LEU A C 1
ATOM 1842 O O . LEU A 1 234 ? 30.644 10.006 21.141 1.00 84.56 234 LEU A O 1
ATOM 1846 N N . VAL A 1 235 ? 32.293 11.523 21.296 1.00 84.75 235 VAL A N 1
ATOM 1847 C CA . VAL A 1 235 ? 32.232 11.664 22.751 1.00 84.75 235 VAL A CA 1
ATOM 1848 C C . VAL A 1 235 ? 31.497 12.970 23.062 1.00 84.75 235 VAL A C 1
ATOM 1850 O O . VAL A 1 235 ? 31.996 14.028 22.669 1.00 84.75 235 VAL A O 1
ATOM 1853 N N . PRO A 1 236 ? 30.334 12.935 23.740 1.00 80.50 236 PRO A N 1
ATOM 1854 C CA . PRO A 1 236 ? 29.576 14.151 23.997 1.00 80.50 236 PRO A CA 1
ATOM 1855 C C . PRO A 1 236 ? 30.358 15.100 24.926 1.00 80.50 236 PRO A C 1
ATOM 1857 O O . PRO A 1 236 ? 31.032 14.631 25.843 1.00 80.50 236 PRO A O 1
ATOM 1860 N N . PRO A 1 237 ? 30.258 16.436 24.767 1.00 72.00 237 PRO A N 1
ATOM 1861 C CA . PRO A 1 237 ? 30.983 17.393 25.617 1.00 72.00 237 PRO A CA 1
ATOM 1862 C C . PRO A 1 237 ? 30.649 17.290 27.113 1.00 72.00 237 PRO A C 1
ATOM 1864 O O . PRO A 1 237 ? 31.462 17.636 27.967 1.00 72.00 237 PRO A O 1
ATOM 1867 N N . SER A 1 238 ? 29.446 16.814 27.436 1.00 68.38 238 SER A N 1
ATOM 1868 C CA . SER A 1 238 ? 28.981 16.550 28.800 1.00 68.38 238 SER A CA 1
ATOM 1869 C C . SER A 1 238 ? 29.540 15.253 29.397 1.00 68.38 238 SER A C 1
ATOM 1871 O O . SER A 1 238 ? 29.356 15.016 30.592 1.00 68.38 238 SER A O 1
ATOM 1873 N N . PHE A 1 239 ? 30.227 14.420 28.607 1.00 72.81 239 PHE A N 1
ATOM 1874 C CA . PHE A 1 239 ? 30.733 13.124 29.044 1.00 72.81 239 PHE A CA 1
ATOM 1875 C C . PHE A 1 239 ? 31.844 13.283 30.085 1.00 72.81 239 PHE A C 1
ATOM 1877 O O . PHE A 1 239 ? 32.936 13.782 29.806 1.00 72.81 239 PHE A O 1
ATOM 1884 N N . ARG A 1 240 ? 31.579 12.825 31.309 1.00 66.19 240 ARG A N 1
ATOM 1885 C CA . ARG A 1 240 ? 32.524 12.886 32.427 1.00 66.19 240 ARG A CA 1
ATOM 1886 C C . ARG A 1 240 ? 33.001 11.488 32.790 1.00 66.19 240 ARG A C 1
ATOM 1888 O O . ARG A 1 240 ? 32.392 10.810 33.608 1.00 66.19 240 ARG A O 1
ATOM 1895 N N . ALA A 1 241 ? 34.149 11.097 32.239 1.00 57.06 241 ALA A N 1
ATOM 1896 C CA . ALA A 1 241 ? 34.728 9.768 32.455 1.00 57.06 241 ALA A CA 1
ATOM 1897 C C . ALA A 1 241 ? 35.054 9.430 33.934 1.00 57.06 241 ALA A C 1
ATOM 1899 O O . ALA A 1 241 ? 35.277 8.277 34.275 1.00 57.06 241 ALA A O 1
ATOM 1900 N N . HIS A 1 242 ? 35.081 10.412 34.836 1.00 54.41 242 HIS A N 1
ATOM 1901 C CA . HIS A 1 242 ? 35.309 10.186 36.270 1.00 54.41 242 HIS A CA 1
ATOM 1902 C C . HIS A 1 242 ? 34.036 9.822 37.056 1.00 54.41 242 HIS A C 1
ATOM 1904 O O . HIS A 1 242 ? 34.136 9.519 38.238 1.00 54.41 242 HIS A O 1
ATOM 1910 N N . LEU A 1 243 ? 32.849 9.869 36.437 1.00 52.97 243 LEU A N 1
ATOM 1911 C CA . LEU A 1 243 ? 31.581 9.444 37.056 1.00 52.97 243 LEU A CA 1
ATOM 1912 C C . LEU A 1 243 ? 31.278 7.954 36.812 1.00 52.97 243 LEU A C 1
ATOM 1914 O O . LEU A 1 243 ? 30.177 7.488 37.085 1.00 52.97 243 LEU A O 1
ATOM 1918 N N . ILE A 1 244 ? 32.252 7.216 36.278 1.00 63.84 244 ILE A N 1
ATOM 1919 C CA . ILE A 1 244 ? 32.106 5.833 35.840 1.00 63.84 244 ILE A CA 1
ATOM 1920 C C . ILE A 1 244 ? 32.479 4.871 36.966 1.00 63.84 244 ILE A C 1
ATOM 1922 O O . ILE A 1 244 ? 33.536 5.001 37.578 1.00 63.84 244 ILE A O 1
ATOM 1926 N N . THR A 1 245 ? 31.635 3.868 37.198 1.00 66.88 245 THR A N 1
ATOM 1927 C CA . THR A 1 245 ? 31.881 2.810 38.180 1.00 66.88 245 THR A CA 1
ATOM 1928 C C . THR A 1 245 ? 32.590 1.598 37.572 1.00 66.88 245 THR A C 1
ATOM 1930 O O . THR A 1 245 ? 32.545 1.366 36.363 1.00 66.88 245 THR A O 1
ATOM 1933 N N . ALA A 1 246 ? 33.223 0.779 38.419 1.00 77.81 246 ALA A N 1
ATOM 1934 C CA . ALA A 1 246 ? 33.666 -0.557 38.025 1.00 77.81 246 ALA A CA 1
ATOM 1935 C C . ALA A 1 246 ? 32.489 -1.372 37.437 1.00 77.81 246 ALA A C 1
ATOM 1937 O O . ALA A 1 246 ? 31.360 -1.249 37.928 1.00 77.81 246 ALA A O 1
ATOM 1938 N N . PRO A 1 247 ? 32.727 -2.218 36.416 1.00 85.88 247 PRO A N 1
ATOM 1939 C CA . PRO A 1 247 ? 31.668 -3.008 35.804 1.00 85.88 247 PRO A CA 1
ATOM 1940 C C . PRO A 1 247 ? 31.092 -3.990 36.827 1.00 85.88 247 PRO A C 1
ATOM 1942 O O . PRO A 1 247 ? 31.823 -4.752 37.459 1.00 85.88 247 PRO A O 1
ATOM 1945 N N . ARG A 1 248 ? 29.765 -4.005 36.962 1.00 87.56 248 ARG A N 1
ATOM 1946 C CA . ARG A 1 248 ? 29.043 -4.992 37.782 1.00 87.56 248 ARG A CA 1
ATOM 1947 C C . ARG A 1 248 ? 29.002 -6.357 37.101 1.00 87.56 248 ARG A C 1
ATOM 1949 O O . ARG A 1 248 ? 28.957 -7.382 37.775 1.00 87.56 248 ARG A O 1
ATOM 1956 N N . ILE A 1 249 ? 29.018 -6.366 35.768 1.00 90.62 249 ILE A N 1
ATOM 1957 C CA . ILE A 1 249 ? 29.098 -7.573 34.943 1.00 90.62 249 ILE A CA 1
ATOM 1958 C C . ILE A 1 249 ? 30.309 -7.434 34.013 1.00 90.62 249 ILE A C 1
ATOM 1960 O O . ILE A 1 249 ? 30.402 -6.420 33.320 1.00 90.62 249 ILE A O 1
ATOM 1964 N N . PRO A 1 250 ? 31.211 -8.434 33.950 1.00 92.06 250 PRO A N 1
ATOM 1965 C CA . PRO A 1 250 ? 32.330 -8.446 33.014 1.00 92.06 250 PRO A CA 1
ATOM 1966 C C . PRO A 1 250 ? 31.894 -8.115 31.588 1.00 92.06 250 PRO A C 1
ATOM 1968 O O . PRO A 1 250 ? 31.024 -8.788 31.026 1.00 92.06 250 PRO A O 1
ATOM 1971 N N . PHE A 1 251 ? 32.520 -7.102 31.000 1.00 94.38 251 PHE A N 1
ATOM 1972 C CA . PHE A 1 251 ? 32.222 -6.653 29.649 1.00 94.38 251 PHE A CA 1
ATOM 1973 C C . PHE A 1 251 ? 33.414 -6.904 28.735 1.00 94.38 251 PHE A C 1
ATOM 1975 O O . PHE A 1 251 ? 34.537 -6.525 29.058 1.00 94.38 251 PHE A O 1
ATOM 1982 N N . TYR A 1 252 ? 33.179 -7.525 27.584 1.00 95.88 252 TYR A N 1
ATOM 1983 C CA . TYR A 1 252 ? 34.201 -7.645 26.550 1.00 95.88 252 TYR A CA 1
ATOM 1984 C C . TYR A 1 252 ? 33.933 -6.636 25.435 1.00 95.88 252 TYR A C 1
ATOM 1986 O O . TYR A 1 252 ? 32.879 -6.694 24.796 1.00 95.88 252 TYR A O 1
ATOM 1994 N N . SER A 1 253 ? 34.888 -5.740 25.188 1.00 95.75 253 SER A N 1
ATOM 1995 C CA . SER A 1 253 ? 34.815 -4.764 24.098 1.00 95.75 253 SER A CA 1
ATOM 1996 C C . SER A 1 253 ? 35.235 -5.398 22.775 1.00 95.75 253 SER A C 1
ATOM 1998 O O . SER A 1 253 ? 36.358 -5.889 22.659 1.00 95.75 253 SER A O 1
ATOM 2000 N N . GLY A 1 254 ? 34.373 -5.337 21.756 1.00 92.75 254 GLY A N 1
ATOM 2001 C CA . GLY A 1 254 ? 34.726 -5.744 20.392 1.00 92.75 254 GLY A CA 1
ATOM 2002 C C . GLY A 1 254 ? 35.674 -4.747 19.718 1.00 92.75 254 GLY A C 1
ATOM 2003 O O . GLY A 1 254 ? 36.549 -5.145 18.948 1.00 92.75 254 GLY A O 1
ATOM 2004 N N . VAL A 1 255 ? 35.550 -3.460 20.065 1.00 93.38 255 VAL A N 1
ATOM 2005 C CA . VAL A 1 255 ? 36.417 -2.378 19.576 1.00 93.38 255 VAL A CA 1
ATOM 2006 C C . VAL A 1 255 ? 37.853 -2.516 20.102 1.00 93.38 255 VAL A C 1
ATOM 2008 O O . VAL A 1 255 ? 38.791 -2.520 19.308 1.00 93.38 255 VAL A O 1
ATOM 2011 N N . GLN A 1 256 ? 38.059 -2.661 21.417 1.00 92.94 256 GLN A N 1
ATOM 2012 C CA . GLN A 1 256 ? 39.413 -2.796 21.995 1.00 92.94 256 GLN A CA 1
ATOM 2013 C C . GLN A 1 256 ? 39.903 -4.243 22.096 1.00 92.94 256 GLN A C 1
ATOM 2015 O O . GLN A 1 256 ? 41.073 -4.466 22.400 1.00 92.94 256 GLN A O 1
ATOM 2020 N N . ARG A 1 257 ? 39.032 -5.230 21.841 1.00 94.06 257 ARG A N 1
ATOM 2021 C CA . ARG A 1 257 ? 39.326 -6.670 21.974 1.00 94.06 257 ARG A CA 1
ATOM 2022 C C . ARG A 1 257 ? 39.859 -7.022 23.364 1.00 94.06 257 ARG A C 1
ATOM 2024 O O . ARG A 1 257 ? 40.806 -7.794 23.514 1.00 94.06 257 ARG A O 1
ATOM 2031 N N . LYS A 1 258 ? 39.267 -6.405 24.387 1.00 92.94 258 LYS A N 1
ATOM 2032 C CA . LYS A 1 258 ? 39.749 -6.443 25.768 1.00 92.94 258 LYS A CA 1
ATOM 2033 C C . LYS A 1 258 ? 38.591 -6.567 26.750 1.00 92.94 258 LYS A C 1
ATOM 2035 O O . LYS A 1 258 ? 37.521 -5.990 26.550 1.00 92.94 258 LYS A O 1
ATOM 2040 N N . TRP A 1 259 ? 38.839 -7.316 27.818 1.00 92.81 259 TRP A N 1
ATOM 2041 C CA . TRP A 1 259 ? 37.958 -7.406 28.974 1.00 92.81 259 TRP A CA 1
ATOM 2042 C C . TRP A 1 259 ? 38.049 -6.139 29.826 1.00 92.81 259 TRP A C 1
ATOM 2044 O O . TRP A 1 259 ? 39.145 -5.683 30.145 1.00 92.81 259 TRP A O 1
ATOM 2054 N N . LEU A 1 260 ? 36.890 -5.611 30.209 1.00 91.25 260 LEU A N 1
ATOM 2055 C CA . LEU A 1 260 ? 36.719 -4.611 31.252 1.00 91.25 260 LEU A CA 1
ATOM 2056 C C . LEU A 1 260 ? 36.054 -5.300 32.446 1.00 91.25 260 LEU A C 1
ATOM 2058 O O . LEU A 1 260 ? 34.877 -5.668 32.397 1.00 91.25 260 LEU A O 1
ATOM 2062 N N . ILE A 1 261 ? 36.834 -5.511 33.502 1.00 89.12 261 ILE A N 1
ATOM 2063 C CA . ILE A 1 261 ? 36.431 -6.204 34.732 1.00 89.12 261 ILE A CA 1
ATOM 2064 C C . ILE A 1 261 ? 36.704 -5.382 35.997 1.00 89.12 261 ILE A C 1
ATOM 2066 O O . ILE A 1 261 ? 36.241 -5.752 37.071 1.00 89.12 261 ILE A O 1
ATOM 2070 N N . ASN A 1 262 ? 37.435 -4.268 35.895 1.00 84.81 262 ASN A N 1
ATOM 2071 C CA . ASN A 1 262 ? 37.703 -3.359 37.011 1.00 84.81 262 ASN A CA 1
ATOM 2072 C C . ASN A 1 262 ? 37.746 -1.886 36.568 1.00 84.81 262 ASN A C 1
ATOM 2074 O O . ASN A 1 262 ? 37.817 -1.570 35.382 1.00 84.81 262 ASN A O 1
ATOM 2078 N N . GLU A 1 263 ? 37.720 -0.974 37.540 1.00 84.69 263 GLU A N 1
ATOM 2079 C CA . GLU A 1 263 ? 37.694 0.477 37.306 1.00 84.69 263 GLU A CA 1
ATOM 2080 C C . GLU A 1 263 ? 38.912 0.987 36.516 1.00 84.69 263 GLU A C 1
ATOM 2082 O O . GLU A 1 263 ? 38.768 1.822 35.627 1.00 84.69 263 GLU A O 1
ATOM 2087 N N . LYS A 1 264 ? 40.110 0.446 36.775 1.00 86.31 264 LYS A N 1
ATOM 2088 C CA . LYS A 1 264 ? 41.351 0.860 36.099 1.00 86.31 264 LYS A CA 1
ATOM 2089 C C . LYS A 1 264 ? 41.308 0.571 34.595 1.00 86.31 264 LYS A C 1
ATOM 2091 O O . LYS A 1 264 ? 41.758 1.381 33.782 1.00 86.31 264 LYS A O 1
ATOM 2096 N N . GLU A 1 265 ? 40.776 -0.583 34.211 1.00 87.81 265 GLU A N 1
ATOM 2097 C CA . GLU A 1 265 ? 40.566 -0.932 32.804 1.00 87.81 265 GLU A CA 1
ATOM 2098 C C . GLU A 1 265 ? 39.530 -0.017 32.157 1.00 87.81 265 GLU A C 1
ATOM 2100 O O . GLU A 1 265 ? 39.767 0.504 31.073 1.00 87.81 265 GLU A O 1
ATOM 2105 N N . VAL A 1 266 ? 38.418 0.254 32.840 1.00 88.31 266 VAL A N 1
ATOM 2106 C CA . VAL A 1 266 ? 37.386 1.155 32.316 1.00 88.31 266 VAL A CA 1
ATOM 2107 C C . VAL A 1 266 ? 37.930 2.569 32.094 1.00 88.31 266 VAL A C 1
ATOM 2109 O O . VAL A 1 266 ? 37.745 3.129 31.013 1.00 88.31 266 VAL A O 1
ATOM 2112 N N . GLN A 1 267 ? 38.660 3.123 33.066 1.00 85.19 267 GLN A N 1
ATOM 2113 C CA . GLN A 1 267 ? 39.263 4.456 32.967 1.00 85.19 267 GLN A CA 1
ATOM 2114 C C . GLN A 1 267 ? 40.281 4.566 31.821 1.00 85.19 267 GLN A C 1
ATOM 2116 O O . GLN A 1 267 ? 40.392 5.622 31.200 1.00 85.19 267 GLN A O 1
ATOM 2121 N N . SER A 1 268 ? 41.019 3.490 31.527 1.00 85.19 268 SER A N 1
ATOM 2122 C CA . SER A 1 268 ? 42.023 3.486 30.454 1.00 85.19 268 SER A CA 1
ATOM 2123 C C . SER A 1 268 ? 41.436 3.239 29.062 1.00 85.19 268 SER A C 1
ATOM 2125 O O . SER A 1 268 ? 41.964 3.772 28.087 1.00 85.19 268 SER A O 1
ATOM 2127 N N . GLU A 1 269 ? 40.341 2.483 28.952 1.00 90.25 269 GLU A N 1
ATOM 2128 C CA . GLU A 1 269 ? 39.845 1.997 27.659 1.00 90.25 269 GLU A CA 1
ATOM 2129 C C . GLU A 1 269 ? 38.562 2.678 27.172 1.00 90.25 269 GLU A C 1
ATOM 2131 O O . GLU A 1 269 ? 38.379 2.812 25.962 1.00 90.25 269 GLU A O 1
ATOM 2136 N N . LEU A 1 270 ? 37.661 3.135 28.053 1.00 88.94 270 LEU A N 1
ATOM 2137 C CA . LEU A 1 270 ? 36.316 3.540 27.620 1.00 88.94 270 LEU A CA 1
ATOM 2138 C C . LEU A 1 270 ? 36.331 4.682 26.602 1.00 88.94 270 LEU A C 1
ATOM 2140 O O . LEU A 1 270 ? 35.621 4.640 25.600 1.00 88.94 270 LEU A O 1
ATOM 2144 N N . ASN A 1 271 ? 37.174 5.688 26.825 1.00 87.88 271 ASN A N 1
ATOM 2145 C CA . ASN A 1 271 ? 37.268 6.819 25.907 1.00 87.88 271 ASN A CA 1
ATOM 2146 C C . ASN A 1 271 ? 37.770 6.367 24.520 1.00 87.88 271 ASN A C 1
ATOM 2148 O O . ASN A 1 271 ? 37.304 6.853 23.491 1.00 87.88 271 ASN A O 1
ATOM 2152 N N . LEU A 1 272 ? 38.669 5.375 24.479 1.00 89.06 272 LEU A N 1
ATOM 2153 C CA . LEU A 1 272 ? 39.147 4.775 23.233 1.00 89.06 272 LEU A CA 1
ATOM 2154 C C . LEU A 1 272 ? 38.067 3.922 22.558 1.00 89.06 272 LEU A C 1
ATOM 2156 O O . LEU A 1 272 ? 37.994 3.929 21.331 1.00 89.06 272 LEU A O 1
ATOM 2160 N N . ILE A 1 273 ? 37.238 3.206 23.325 1.00 91.25 273 ILE A N 1
ATOM 2161 C CA . ILE A 1 273 ? 36.077 2.463 22.805 1.00 91.25 273 ILE A CA 1
ATOM 2162 C C . ILE A 1 273 ? 35.130 3.423 22.083 1.00 91.25 273 ILE A C 1
ATOM 2164 O O . ILE A 1 273 ? 34.830 3.219 20.908 1.00 91.25 273 ILE A O 1
ATOM 2168 N N . LEU A 1 274 ? 34.724 4.511 22.746 1.00 90.62 274 LEU A N 1
ATOM 2169 C CA . LEU A 1 274 ? 33.783 5.486 22.186 1.00 90.62 274 LEU A CA 1
ATOM 2170 C C . LEU A 1 274 ? 34.347 6.186 20.941 1.00 90.62 274 LEU A C 1
ATOM 2172 O O . LEU A 1 274 ? 33.679 6.262 19.911 1.00 90.62 274 LEU A O 1
ATOM 2176 N N . GLN A 1 275 ? 35.603 6.637 20.995 1.00 88.88 275 GLN A N 1
ATOM 2177 C CA . GLN A 1 275 ? 36.253 7.328 19.877 1.00 88.88 275 GLN A CA 1
ATOM 2178 C C . GLN A 1 275 ? 36.476 6.436 18.649 1.00 88.88 275 GLN A C 1
ATOM 2180 O O . GLN A 1 275 ? 36.522 6.933 17.526 1.00 88.88 275 GLN A O 1
ATOM 2185 N N . ARG A 1 276 ? 36.668 5.127 18.839 1.00 91.12 276 ARG A N 1
ATOM 2186 C CA . ARG A 1 276 ? 36.995 4.199 17.745 1.00 91.12 276 ARG A CA 1
ATOM 2187 C C . ARG A 1 276 ? 35.805 3.383 17.245 1.00 91.12 276 ARG A C 1
ATOM 2189 O O . ARG A 1 276 ? 35.962 2.627 16.290 1.00 91.12 276 ARG A O 1
ATOM 2196 N N . GLN A 1 277 ? 34.617 3.566 17.817 1.00 91.25 277 GLN A N 1
ATOM 2197 C CA . GLN A 1 277 ? 33.438 2.759 17.494 1.00 91.25 277 GLN A CA 1
ATOM 2198 C C . GLN A 1 277 ? 32.980 2.852 16.022 1.00 91.25 277 GLN A C 1
ATOM 2200 O O . GLN A 1 277 ? 32.284 1.979 15.515 1.00 91.25 277 GLN A O 1
ATOM 2205 N N . LEU A 1 278 ? 33.341 3.909 15.294 1.00 90.88 278 LEU A N 1
ATOM 2206 C CA . LEU A 1 278 ? 33.023 4.004 13.864 1.00 90.88 278 LEU A CA 1
ATOM 2207 C C . LEU A 1 278 ? 34.167 3.583 12.942 1.00 90.88 278 LEU A C 1
ATOM 2209 O O . LEU A 1 278 ? 33.929 3.406 11.749 1.00 90.88 278 LEU A O 1
ATOM 2213 N N . THR A 1 279 ? 35.394 3.450 13.448 1.00 91.81 279 THR A N 1
ATOM 2214 C CA . THR A 1 279 ? 36.597 3.325 12.608 1.00 91.81 279 THR A CA 1
ATOM 2215 C C . THR A 1 279 ? 37.332 2.006 12.786 1.00 91.81 279 THR A C 1
ATOM 2217 O O . THR A 1 279 ? 38.058 1.592 11.885 1.00 91.81 279 THR A O 1
ATOM 2220 N N . GLN A 1 280 ? 37.128 1.321 13.910 1.00 94.06 280 GLN A N 1
ATOM 2221 C CA . GLN A 1 280 ? 37.851 0.107 14.258 1.00 94.06 280 GLN A CA 1
ATOM 2222 C C . GLN A 1 280 ? 37.199 -1.154 13.672 1.00 94.06 280 GLN A C 1
ATOM 2224 O O . GLN A 1 280 ? 36.044 -1.427 13.980 1.00 94.06 280 GLN A O 1
ATOM 2229 N N . PRO A 1 281 ? 37.941 -1.987 12.918 1.00 94.62 281 PRO A N 1
ATOM 2230 C CA . PRO A 1 281 ? 37.458 -3.290 12.469 1.00 94.62 281 PRO A CA 1
ATOM 2231 C C . PRO A 1 281 ? 37.044 -4.217 13.615 1.00 94.62 281 PRO A C 1
ATOM 2233 O O . PRO A 1 281 ? 37.851 -4.514 14.510 1.00 94.62 281 PRO A O 1
ATOM 2236 N N . ILE A 1 282 ? 35.821 -4.741 13.528 1.00 95.56 282 ILE A N 1
ATOM 2237 C CA . ILE A 1 282 ? 35.247 -5.663 14.512 1.00 95.56 282 ILE A CA 1
ATOM 2238 C C . ILE A 1 282 ? 35.576 -7.104 14.132 1.00 95.56 282 ILE A C 1
ATOM 2240 O O . ILE A 1 282 ? 35.208 -7.596 13.066 1.00 95.56 282 ILE A O 1
ATOM 2244 N N . ASP A 1 283 ? 36.234 -7.809 15.041 1.00 95.94 283 ASP A N 1
ATOM 2245 C CA . ASP A 1 283 ? 36.574 -9.221 14.891 1.00 95.94 283 ASP A CA 1
ATOM 2246 C C . ASP A 1 283 ? 35.641 -10.061 15.757 1.00 95.94 283 ASP A C 1
ATOM 2248 O O . ASP A 1 283 ? 35.990 -10.515 16.848 1.00 95.94 283 ASP A O 1
ATOM 2252 N N . PHE A 1 284 ? 34.401 -10.189 15.282 1.00 96.50 284 PHE A N 1
ATOM 2253 C CA . PHE A 1 284 ? 33.339 -10.843 16.036 1.00 96.50 284 PHE A CA 1
ATOM 2254 C C . PHE A 1 284 ? 33.605 -12.337 16.221 1.00 96.50 284 PHE A C 1
ATOM 2256 O O . PHE A 1 284 ? 33.253 -12.901 17.256 1.00 96.50 284 PHE A O 1
ATOM 2263 N N . LYS A 1 285 ? 34.269 -12.965 15.244 1.00 95.00 285 LYS A N 1
ATOM 2264 C CA . LYS A 1 285 ? 34.734 -14.347 15.355 1.00 95.00 285 LYS A CA 1
ATOM 2265 C C . LYS A 1 285 ? 35.577 -14.533 16.620 1.00 95.00 285 LYS A C 1
ATOM 2267 O O . LYS A 1 285 ? 35.197 -15.311 17.494 1.00 95.00 285 LYS A O 1
ATOM 2272 N N . ASN A 1 286 ? 36.673 -13.783 16.747 1.00 94.31 286 ASN A N 1
ATOM 2273 C CA . ASN A 1 286 ? 37.562 -13.905 17.904 1.00 94.31 286 ASN A CA 1
ATOM 2274 C C . ASN A 1 286 ? 36.893 -13.418 19.200 1.00 94.31 286 ASN A C 1
ATOM 2276 O O . ASN A 1 286 ? 37.087 -14.015 20.254 1.00 94.31 286 ASN A O 1
ATOM 2280 N N . GLN A 1 287 ? 36.052 -12.383 19.128 1.00 95.88 287 GLN A N 1
ATOM 2281 C CA . GLN A 1 287 ? 35.268 -11.888 20.265 1.00 95.88 287 GLN A CA 1
ATOM 2282 C C . GLN A 1 287 ? 34.389 -12.986 20.888 1.00 95.88 287 GLN A C 1
ATOM 2284 O O . GLN A 1 287 ? 34.384 -13.171 22.104 1.00 95.88 287 GLN A O 1
ATOM 2289 N N . VAL A 1 288 ? 33.658 -13.742 20.066 1.00 94.94 288 VAL A N 1
ATOM 2290 C CA . VAL A 1 288 ? 32.801 -14.839 20.535 1.00 94.94 288 VAL A CA 1
ATOM 2291 C C . VAL A 1 288 ? 33.634 -16.033 21.021 1.00 94.94 288 VAL A C 1
ATOM 2293 O O . VAL A 1 288 ? 33.283 -16.664 22.023 1.00 94.94 288 VAL A O 1
ATOM 2296 N N . GLU A 1 289 ? 34.760 -16.327 20.363 1.00 92.06 289 GLU A N 1
ATOM 2297 C CA . GLU A 1 289 ? 35.705 -17.355 20.815 1.00 92.06 289 GLU A CA 1
ATOM 2298 C C . GLU A 1 289 ? 36.264 -17.046 22.213 1.00 92.06 289 GLU A C 1
ATOM 2300 O O . GLU A 1 289 ? 36.284 -17.940 23.062 1.00 92.06 289 GLU A O 1
ATOM 2305 N N . GLU A 1 290 ? 36.628 -15.795 22.484 1.00 92.50 290 GLU A N 1
ATOM 2306 C CA . GLU A 1 290 ? 37.118 -15.332 23.786 1.00 92.50 290 GLU A CA 1
ATOM 2307 C C . GLU A 1 290 ? 36.027 -15.423 24.867 1.00 92.50 290 GLU A C 1
ATOM 2309 O O . GLU A 1 290 ? 36.243 -15.968 25.951 1.00 92.50 290 GLU A O 1
ATOM 2314 N N . LEU A 1 291 ? 34.799 -14.997 24.556 1.00 92.62 291 LEU A N 1
ATOM 2315 C CA . LEU A 1 291 ? 33.662 -15.091 25.482 1.00 92.62 291 LEU A CA 1
ATOM 2316 C C . LEU A 1 291 ? 33.309 -16.533 25.855 1.00 92.62 291 LEU A C 1
ATOM 2318 O O . LEU A 1 291 ? 32.886 -16.801 26.984 1.00 92.62 291 LEU A O 1
ATOM 2322 N N . SER A 1 292 ? 33.509 -17.474 24.930 1.00 91.31 292 SER A N 1
ATOM 2323 C CA . SER A 1 292 ? 33.226 -18.895 25.163 1.00 91.31 292 SER A CA 1
ATOM 2324 C C . SER A 1 292 ? 34.201 -19.566 26.139 1.00 91.31 292 SER A C 1
ATOM 2326 O O . SER A 1 292 ? 33.936 -20.676 26.592 1.00 91.31 292 SER A O 1
ATOM 2328 N N . ILE A 1 293 ? 35.309 -18.902 26.499 1.00 85.69 293 ILE A N 1
ATOM 2329 C CA . ILE A 1 293 ? 36.207 -19.353 27.576 1.00 85.69 293 ILE A CA 1
ATOM 2330 C C . ILE A 1 293 ? 35.502 -19.265 28.936 1.00 85.69 293 ILE A C 1
ATOM 2332 O O . ILE A 1 293 ? 35.766 -20.074 29.828 1.00 85.69 293 ILE A O 1
ATOM 2336 N N . LEU A 1 294 ? 34.618 -18.276 29.103 1.00 82.38 294 LEU A N 1
ATOM 2337 C CA . LEU A 1 294 ? 33.906 -18.018 30.353 1.00 82.38 294 LEU A CA 1
ATOM 2338 C C . LEU A 1 294 ? 32.430 -18.409 30.309 1.00 82.38 294 LEU A C 1
ATOM 2340 O O . LEU A 1 294 ? 31.854 -18.569 31.378 1.00 82.38 294 LEU A O 1
ATOM 2344 N N . SER A 1 295 ? 31.822 -18.519 29.124 1.00 89.38 295 SER A N 1
ATOM 2345 C CA . SER A 1 295 ? 30.369 -18.658 28.961 1.00 89.38 295 SER A CA 1
ATOM 2346 C C . SER A 1 295 ? 29.994 -19.927 28.200 1.00 89.38 295 SER A C 1
ATOM 2348 O O . SER A 1 295 ? 30.433 -20.137 27.071 1.00 89.38 295 SER A O 1
ATOM 2350 N N . GLY A 1 296 ? 29.130 -20.750 28.799 1.00 88.31 296 GLY A N 1
ATOM 2351 C CA . GLY A 1 296 ? 28.528 -21.922 28.148 1.00 88.31 296 GLY A CA 1
ATOM 2352 C C . GLY A 1 296 ? 27.144 -21.654 27.557 1.00 88.31 296 GLY A C 1
ATOM 2353 O O . GLY A 1 296 ? 26.597 -22.498 26.844 1.00 88.31 296 GLY A O 1
ATOM 2354 N N . ARG A 1 297 ? 26.566 -20.478 27.825 1.00 93.06 297 ARG A N 1
ATOM 2355 C CA . ARG A 1 297 ? 25.274 -20.045 27.288 1.00 93.06 297 ARG A CA 1
ATOM 2356 C C . ARG A 1 297 ? 25.379 -18.639 26.717 1.00 93.06 297 ARG A C 1
ATOM 2358 O O . ARG A 1 297 ? 25.858 -17.741 27.393 1.00 93.06 297 ARG A O 1
ATOM 2365 N N . PHE A 1 298 ? 24.892 -18.442 25.502 1.00 96.25 298 PHE A N 1
ATOM 2366 C CA . PHE A 1 298 ? 24.822 -17.159 24.813 1.00 96.25 298 PHE A CA 1
ATOM 2367 C C . PHE A 1 298 ? 23.363 -16.815 24.532 1.00 96.25 298 PHE A C 1
ATOM 2369 O O . PHE A 1 298 ? 22.606 -17.634 24.002 1.00 96.25 298 PHE A O 1
ATOM 2376 N N . ILE A 1 299 ? 22.967 -15.599 24.891 1.00 96.25 299 ILE A N 1
ATOM 2377 C CA . ILE A 1 299 ? 21.636 -15.064 24.627 1.00 96.25 299 ILE A CA 1
ATOM 2378 C C . ILE A 1 299 ? 21.799 -13.797 23.804 1.00 96.25 299 ILE A C 1
ATOM 2380 O O . ILE A 1 299 ? 22.355 -12.810 24.281 1.00 96.25 299 ILE A O 1
ATOM 2384 N N . GLU A 1 300 ? 21.304 -13.822 22.572 1.00 97.31 300 GLU A N 1
ATOM 2385 C CA . GLU A 1 300 ? 21.151 -12.598 21.797 1.00 97.31 300 GLU A CA 1
ATOM 2386 C C . GLU A 1 300 ? 19.979 -11.794 22.361 1.00 97.31 300 GLU A C 1
ATOM 2388 O O . GLU A 1 300 ? 18.840 -12.274 22.372 1.00 97.31 300 GLU A O 1
ATOM 2393 N N . VAL A 1 301 ? 20.262 -10.580 22.830 1.00 96.88 301 VAL A N 1
ATOM 2394 C CA . VAL A 1 301 ? 19.264 -9.679 23.411 1.00 96.88 301 VAL A CA 1
ATOM 2395 C C . VAL A 1 301 ? 18.979 -8.560 22.424 1.00 96.88 301 VAL A C 1
ATOM 2397 O O . VAL A 1 301 ? 19.737 -7.603 22.313 1.00 96.88 301 VAL A O 1
ATOM 2400 N N . GLY A 1 302 ? 17.884 -8.702 21.686 1.00 93.12 302 GLY A N 1
ATOM 2401 C CA . GLY A 1 302 ? 17.470 -7.763 20.652 1.00 93.12 302 GLY A CA 1
ATOM 2402 C C . GLY A 1 302 ? 16.149 -8.182 20.008 1.00 93.12 302 GLY A C 1
ATOM 2403 O O . GLY A 1 302 ? 15.605 -9.234 20.340 1.00 93.12 302 GLY A O 1
ATOM 2404 N N . PRO A 1 303 ? 15.600 -7.385 19.084 1.00 89.50 303 PRO A N 1
ATOM 2405 C CA . PRO A 1 303 ? 14.249 -7.597 18.558 1.00 89.50 303 PRO A CA 1
ATOM 2406 C C . PRO A 1 303 ? 14.108 -8.800 17.605 1.00 89.50 303 PRO A C 1
ATOM 2408 O O . PRO A 1 303 ? 12.992 -9.201 17.290 1.00 89.50 303 PRO A O 1
ATOM 2411 N N . ARG A 1 304 ? 15.219 -9.386 17.136 1.00 87.88 304 ARG A N 1
ATOM 2412 C CA . ARG A 1 304 ? 15.266 -10.590 16.283 1.00 87.88 304 ARG A CA 1
ATOM 2413 C C . ARG A 1 304 ? 16.588 -11.344 16.452 1.00 87.88 304 ARG A C 1
ATOM 2415 O O . ARG A 1 304 ? 17.525 -10.797 17.021 1.00 87.88 304 ARG A O 1
ATOM 2422 N N . SER A 1 305 ? 16.660 -12.569 15.930 1.00 87.69 305 SER A N 1
ATOM 2423 C CA . SER A 1 305 ? 17.823 -13.469 15.992 1.00 87.69 305 SER A CA 1
ATOM 2424 C C . SER A 1 305 ? 18.841 -13.227 14.862 1.00 87.69 305 SER A C 1
ATOM 2426 O O . SER A 1 305 ? 18.979 -14.027 13.935 1.00 87.69 305 SER A O 1
ATOM 2428 N N . PHE A 1 306 ? 19.561 -12.107 14.910 1.00 86.88 306 PHE A N 1
ATOM 2429 C CA . PHE A 1 306 ? 20.543 -11.732 13.889 1.00 86.88 306 PHE A CA 1
ATOM 2430 C C . PHE A 1 306 ? 21.932 -12.358 14.116 1.00 86.88 306 PHE A C 1
ATOM 2432 O O . PHE A 1 306 ? 22.580 -12.807 13.170 1.00 86.88 306 PHE A O 1
ATOM 2439 N N . LEU A 1 307 ? 22.396 -12.410 15.365 1.00 93.06 307 LEU A N 1
ATOM 2440 C CA . LEU A 1 307 ? 23.704 -12.930 15.768 1.00 93.06 307 LEU A CA 1
ATOM 2441 C C . LEU A 1 307 ? 23.703 -14.430 16.075 1.00 93.06 307 LEU A C 1
ATOM 2443 O O . LEU A 1 307 ? 24.761 -15.052 15.973 1.00 93.06 307 LEU A O 1
ATOM 2447 N N . VAL A 1 308 ? 22.559 -15.031 16.426 1.00 93.94 308 VAL A N 1
ATOM 2448 C CA . VAL A 1 308 ? 22.463 -16.470 16.746 1.00 93.94 308 VAL A CA 1
ATOM 2449 C C . VAL A 1 308 ? 23.144 -17.361 15.690 1.00 93.94 308 VAL A C 1
ATOM 2451 O O . VAL A 1 308 ? 23.948 -18.208 16.093 1.00 93.94 308 VAL A O 1
ATOM 2454 N N . PRO A 1 309 ? 22.906 -17.200 14.369 1.00 92.62 309 PRO A N 1
ATOM 2455 C CA . PRO A 1 309 ? 23.583 -18.016 13.359 1.00 92.62 309 PRO A CA 1
ATOM 2456 C C . PRO A 1 309 ? 25.106 -17.827 13.355 1.00 92.62 309 PRO A C 1
ATOM 2458 O O . PRO A 1 309 ? 25.840 -18.806 13.249 1.00 92.62 309 PRO A O 1
ATOM 2461 N N . LEU A 1 310 ? 25.587 -16.592 13.537 1.00 93.00 310 LEU A N 1
ATOM 2462 C CA . LEU A 1 310 ? 27.018 -16.264 13.531 1.00 93.00 310 LEU A CA 1
ATOM 2463 C C . LEU A 1 310 ? 27.739 -16.840 14.751 1.00 93.00 310 LEU A C 1
ATOM 2465 O O . LEU A 1 310 ? 28.817 -17.410 14.624 1.00 93.00 310 LEU A O 1
ATOM 2469 N N . ILE A 1 311 ? 27.128 -16.738 15.934 1.00 95.12 311 ILE A N 1
ATOM 2470 C CA . ILE A 1 311 ? 27.670 -17.319 17.169 1.00 95.12 311 ILE A CA 1
ATOM 2471 C C . ILE A 1 311 ? 27.740 -18.846 17.037 1.00 95.12 311 ILE A C 1
ATOM 2473 O O . ILE A 1 311 ? 28.755 -19.442 17.394 1.00 95.12 311 ILE A O 1
ATOM 2477 N N . LYS A 1 312 ? 26.694 -19.482 16.488 1.00 93.62 312 LYS A N 1
ATOM 2478 C CA . LYS A 1 312 ? 26.676 -20.933 16.239 1.00 93.62 312 LYS A CA 1
ATOM 2479 C C . LYS A 1 312 ? 27.760 -21.364 15.254 1.00 93.62 312 LYS A C 1
ATOM 2481 O O . LYS A 1 312 ? 28.411 -22.373 15.495 1.00 93.62 312 LYS A O 1
ATOM 2486 N N . GLU A 1 313 ? 27.969 -20.609 14.177 1.00 93.88 313 GLU A N 1
ATOM 2487 C CA . GLU A 1 313 ? 29.029 -20.895 13.206 1.00 93.88 313 GLU A CA 1
ATOM 2488 C C . GLU A 1 313 ? 30.423 -20.777 13.845 1.00 93.88 313 GLU A C 1
ATOM 2490 O O . GLU A 1 313 ? 31.242 -21.684 13.711 1.00 93.88 313 GLU A O 1
ATOM 2495 N N . ASN A 1 314 ? 30.673 -19.703 14.602 1.00 94.69 314 ASN A N 1
ATOM 2496 C CA . ASN A 1 314 ? 31.951 -19.465 15.284 1.00 94.69 314 ASN A CA 1
ATOM 2497 C C . ASN A 1 314 ? 32.261 -20.512 16.364 1.00 94.69 314 ASN A C 1
ATOM 2499 O O . ASN A 1 314 ? 33.421 -20.838 16.603 1.00 94.69 314 ASN A O 1
ATOM 2503 N N . LEU A 1 315 ? 31.230 -21.048 17.022 1.00 93.31 315 LEU A N 1
ATOM 2504 C CA . LEU A 1 315 ? 31.367 -21.978 18.144 1.00 93.31 315 LEU A CA 1
ATOM 2505 C C . LEU A 1 315 ? 30.941 -23.410 17.804 1.00 93.31 315 LEU A C 1
ATOM 2507 O O . LEU A 1 315 ? 30.696 -24.193 18.719 1.00 93.31 315 LEU A O 1
ATOM 2511 N N . LEU A 1 316 ? 30.901 -23.780 16.518 1.00 87.25 316 LEU A N 1
ATOM 2512 C CA . LEU A 1 316 ? 30.407 -25.079 16.033 1.00 87.25 316 LEU A CA 1
ATOM 2513 C C . LEU A 1 316 ? 31.040 -26.289 16.750 1.00 87.25 316 LEU A C 1
ATOM 2515 O O . LEU A 1 316 ? 30.397 -27.322 16.925 1.00 87.25 316 LEU A O 1
ATOM 2519 N N . HIS A 1 317 ? 32.295 -26.160 17.188 1.00 84.19 317 HIS A N 1
ATOM 2520 C CA . HIS A 1 317 ? 33.058 -27.218 17.859 1.00 84.19 317 HIS A CA 1
ATOM 2521 C C . HIS A 1 317 ? 33.040 -27.143 19.395 1.00 84.19 317 HIS A C 1
ATOM 2523 O O . HIS A 1 317 ? 33.664 -27.976 20.053 1.00 84.19 317 HIS A O 1
ATOM 2529 N N . LYS A 1 318 ? 32.357 -26.159 19.992 1.00 85.31 318 LYS A N 1
ATOM 2530 C CA . LYS A 1 318 ? 32.281 -25.984 21.448 1.00 85.31 318 LYS A CA 1
ATOM 2531 C C . LYS A 1 318 ? 30.912 -26.412 21.973 1.00 85.31 318 LYS A C 1
ATOM 2533 O O . LYS A 1 318 ? 29.884 -26.202 21.337 1.00 85.31 318 LYS A O 1
ATOM 2538 N N . LYS A 1 319 ? 30.885 -26.994 23.175 1.00 84.69 319 LYS A N 1
ATOM 2539 C CA . LYS A 1 319 ? 29.639 -27.332 23.881 1.00 84.69 319 LYS A CA 1
ATOM 2540 C C . LYS A 1 319 ? 29.033 -26.068 24.497 1.00 84.69 319 LYS A C 1
ATOM 2542 O O . LYS A 1 319 ? 29.221 -25.814 25.682 1.00 84.69 319 LYS A O 1
ATOM 2547 N N . VAL A 1 320 ? 28.344 -25.272 23.683 1.00 88.75 320 VAL A N 1
ATOM 2548 C CA . VAL A 1 320 ? 27.650 -24.050 24.114 1.00 88.75 320 VAL A CA 1
ATOM 2549 C C . VAL A 1 320 ? 26.183 -24.076 23.697 1.00 88.75 320 VAL A C 1
ATOM 2551 O O . VAL A 1 320 ? 25.813 -24.687 22.696 1.00 88.75 320 VAL A O 1
ATOM 2554 N N . THR A 1 321 ? 25.339 -23.380 24.450 1.00 91.25 321 THR A N 1
ATOM 2555 C CA . THR A 1 321 ? 23.944 -23.120 24.079 1.00 91.25 321 THR A CA 1
ATOM 2556 C C . THR A 1 321 ? 23.822 -21.702 23.541 1.00 91.25 321 THR A C 1
ATOM 2558 O O . THR A 1 321 ? 24.389 -20.772 24.108 1.00 91.25 321 THR A O 1
ATOM 2561 N N . VAL A 1 322 ? 23.106 -21.523 22.432 1.00 93.38 322 VAL A N 1
ATOM 2562 C CA . VAL A 1 322 ? 22.912 -20.212 21.796 1.00 93.38 322 VAL A CA 1
ATOM 2563 C C . VAL A 1 322 ? 21.426 -20.034 21.517 1.00 93.38 322 VAL A C 1
ATOM 2565 O O . VAL A 1 322 ? 20.842 -20.821 20.770 1.00 93.38 322 VAL A O 1
ATOM 2568 N N . SER A 1 323 ? 20.827 -19.011 22.117 1.00 93.12 323 SER A N 1
ATOM 2569 C CA . SER A 1 323 ? 19.393 -18.710 22.028 1.00 93.12 323 SER A CA 1
ATOM 2570 C C . SER A 1 323 ? 19.153 -17.225 21.777 1.00 93.12 323 SER A C 1
ATOM 2572 O O . SER A 1 323 ? 20.004 -16.396 22.091 1.00 93.12 323 SER A O 1
ATOM 2574 N N . TRP A 1 324 ? 17.986 -16.882 21.247 1.00 94.50 324 TRP A N 1
ATOM 2575 C CA . TRP A 1 324 ? 17.517 -15.502 21.156 1.00 94.50 324 TRP A CA 1
ATOM 2576 C C . TRP A 1 324 ? 16.542 -15.202 22.303 1.00 94.50 324 TRP A C 1
ATOM 2578 O O . TRP A 1 324 ? 15.786 -16.079 22.721 1.00 94.50 324 TRP A O 1
ATOM 2588 N N . CYS A 1 325 ? 16.537 -13.975 22.832 1.00 88.25 325 CYS A N 1
ATOM 2589 C CA . CYS A 1 325 ? 15.700 -13.605 23.979 1.00 88.25 325 CYS A CA 1
ATOM 2590 C C . CYS A 1 325 ? 14.199 -13.856 23.762 1.00 88.25 325 CYS A C 1
ATOM 2592 O O . CYS A 1 325 ? 13.501 -14.220 24.707 1.00 88.25 325 CYS A O 1
ATOM 2594 N N . GLY A 1 326 ? 13.702 -13.732 22.527 1.00 82.69 326 GLY A N 1
ATOM 2595 C CA . GLY A 1 326 ? 12.303 -14.021 22.206 1.00 82.69 326 GLY A CA 1
ATOM 2596 C C . GLY A 1 326 ? 11.919 -15.500 22.324 1.00 82.69 326 GLY A C 1
ATOM 2597 O O . GLY A 1 326 ? 10.741 -15.799 22.492 1.00 82.69 326 GLY A O 1
ATOM 2598 N N . ASP A 1 327 ? 12.879 -16.432 22.299 1.00 80.00 327 ASP A N 1
ATOM 2599 C CA . ASP A 1 327 ? 12.611 -17.847 22.589 1.00 80.00 327 ASP A CA 1
ATOM 2600 C C . ASP A 1 327 ? 12.418 -18.103 24.088 1.00 80.00 327 ASP A C 1
ATOM 2602 O O . ASP A 1 327 ? 11.666 -18.994 24.467 1.00 80.00 327 ASP A O 1
ATOM 2606 N N . LEU A 1 328 ? 13.053 -17.293 24.940 1.00 74.62 328 LEU A N 1
ATOM 2607 C CA . LEU A 1 328 ? 13.024 -17.440 26.400 1.00 74.62 328 LEU A CA 1
ATOM 2608 C C . LEU A 1 328 ? 11.782 -16.822 27.044 1.00 74.62 328 LEU A C 1
ATOM 2610 O O . LEU A 1 328 ? 11.385 -17.235 28.127 1.00 74.62 328 LEU A O 1
ATOM 2614 N N . LEU A 1 329 ? 11.176 -15.839 26.377 1.00 66.56 329 LEU A N 1
ATOM 2615 C CA . LEU A 1 329 ? 9.952 -15.168 26.822 1.00 66.56 329 LEU A CA 1
ATOM 2616 C C . LEU A 1 329 ? 8.672 -15.874 26.342 1.00 66.56 329 LEU A C 1
ATOM 2618 O O . LEU A 1 329 ? 7.565 -15.390 26.577 1.00 66.56 329 LEU A O 1
ATOM 2622 N N . LYS A 1 330 ? 8.802 -17.031 25.680 1.00 55.91 330 LYS A N 1
ATOM 2623 C CA . LYS A 1 330 ? 7.674 -17.920 25.383 1.00 55.91 330 LYS A CA 1
ATOM 2624 C C . LYS A 1 330 ? 7.263 -18.653 26.672 1.00 55.91 330 LYS A C 1
ATOM 2626 O O . LYS A 1 330 ? 8.138 -19.096 27.414 1.00 55.91 330 LYS A O 1
ATOM 2631 N N . PRO A 1 331 ? 5.959 -18.843 26.951 1.00 39.38 331 PRO A N 1
ATOM 2632 C CA . PRO A 1 331 ? 5.517 -19.648 28.089 1.00 39.38 331 PRO A CA 1
ATOM 2633 C C . PRO A 1 331 ? 6.172 -21.041 28.070 1.00 39.38 331 PRO A C 1
ATOM 2635 O O . PRO A 1 331 ? 6.172 -21.698 27.031 1.00 39.38 331 PRO A O 1
ATOM 2638 N N . SER A 1 332 ? 6.716 -21.478 29.214 1.00 38.19 332 SER A N 1
ATOM 2639 C CA . SER A 1 332 ? 7.557 -22.681 29.371 1.00 38.19 332 SER A CA 1
ATOM 2640 C C . SER A 1 332 ? 7.117 -23.918 28.557 1.00 38.19 332 SER A C 1
ATOM 2642 O O . SER A 1 332 ? 5.948 -24.320 28.557 1.00 38.19 332 SER A O 1
ATOM 2644 N N . GLU A 1 333 ? 8.096 -24.564 27.915 1.00 33.94 333 GLU A N 1
ATOM 2645 C CA . GLU A 1 333 ? 7.957 -25.630 26.907 1.00 33.94 333 GLU A CA 1
ATOM 2646 C C . GLU A 1 333 ? 7.219 -26.899 27.361 1.00 33.94 333 GLU A C 1
ATOM 2648 O O . GLU A 1 333 ? 6.719 -27.636 26.512 1.00 33.94 333 GLU A O 1
ATOM 2653 N N . LYS A 1 334 ? 7.013 -27.126 28.666 1.00 33.81 334 LYS A N 1
ATOM 2654 C CA . LYS A 1 334 ? 6.162 -28.239 29.133 1.00 33.81 334 LYS A CA 1
ATOM 2655 C C . LYS A 1 334 ? 4.714 -28.121 28.647 1.00 33.81 334 LYS A C 1
ATOM 2657 O O . LYS A 1 334 ? 4.070 -29.141 28.421 1.00 33.81 334 LYS A O 1
ATOM 2662 N N . LYS A 1 335 ? 4.211 -26.898 28.429 1.00 32.59 335 LYS A N 1
ATOM 2663 C CA . LYS A 1 335 ? 2.913 -26.678 27.769 1.00 32.59 335 LYS A CA 1
ATOM 2664 C C . LYS A 1 335 ? 3.020 -26.771 26.245 1.00 32.59 335 LYS A C 1
ATOM 2666 O O . LYS A 1 335 ? 2.098 -27.283 25.627 1.00 32.59 335 LYS A O 1
ATOM 2671 N N . ALA A 1 336 ? 4.117 -26.329 25.626 1.00 35.47 336 ALA A N 1
ATOM 2672 C CA . ALA A 1 336 ? 4.260 -26.298 24.166 1.00 35.47 336 ALA A CA 1
ATOM 2673 C C . ALA A 1 336 ? 4.444 -27.690 23.534 1.00 35.47 336 ALA A C 1
ATOM 2675 O O . ALA A 1 336 ? 3.894 -27.930 22.466 1.00 35.47 336 ALA A O 1
ATOM 2676 N N . GLU A 1 337 ? 5.132 -28.625 24.196 1.00 35.91 337 GLU A N 1
ATOM 2677 C CA . GLU A 1 337 ? 5.262 -30.016 23.726 1.00 35.91 337 GLU A CA 1
ATOM 2678 C C . GLU A 1 337 ? 3.949 -30.804 23.849 1.00 35.91 337 GLU A C 1
ATOM 2680 O O . GLU A 1 337 ? 3.611 -31.614 22.983 1.00 35.91 337 GLU A O 1
ATOM 2685 N N . GLN A 1 338 ? 3.164 -30.534 24.898 1.00 36.12 338 GLN A N 1
ATOM 2686 C CA . GLN A 1 338 ? 1.795 -31.039 25.003 1.00 36.12 338 GLN A CA 1
ATOM 2687 C C . GLN A 1 338 ? 0.896 -30.398 23.943 1.00 36.12 338 GLN A C 1
ATOM 2689 O O . GLN A 1 338 ? 0.149 -31.106 23.281 1.00 36.12 338 GLN A O 1
ATOM 2694 N N . VAL A 1 339 ? 0.999 -29.086 23.720 1.00 38.34 339 VAL A N 1
ATOM 2695 C CA . VAL A 1 339 ? 0.189 -28.361 22.731 1.00 38.34 339 VAL A CA 1
ATOM 2696 C C . VAL A 1 339 ? 0.576 -28.718 21.292 1.00 38.34 339 VAL A C 1
ATOM 2698 O O . VAL A 1 339 ? -0.314 -28.792 20.456 1.00 38.34 339 VAL A O 1
ATOM 2701 N N . SER A 1 340 ? 1.843 -28.999 20.972 1.00 42.59 340 SER A N 1
ATOM 2702 C CA . SER A 1 340 ? 2.261 -29.442 19.633 1.00 42.59 340 SER A CA 1
ATOM 2703 C C . SER A 1 340 ? 1.839 -30.886 19.357 1.00 42.59 340 SER A C 1
ATOM 2705 O O . SER A 1 340 ? 1.322 -31.159 18.276 1.00 42.59 340 SER A O 1
ATOM 2707 N N . LYS A 1 341 ? 1.934 -31.791 20.347 1.00 49.34 341 LYS A N 1
ATOM 2708 C CA . LYS A 1 341 ? 1.361 -33.147 20.255 1.00 49.34 341 LYS A CA 1
ATOM 2709 C C . LYS A 1 341 ? -0.164 -33.126 20.134 1.00 49.34 341 LYS A C 1
ATOM 2711 O O . LYS A 1 341 ? -0.702 -33.877 19.327 1.00 49.34 341 LYS A O 1
ATOM 2716 N N . VAL A 1 342 ? -0.848 -32.254 20.880 1.00 49.06 342 VAL A N 1
ATOM 2717 C CA . VAL A 1 342 ? -2.311 -32.069 20.816 1.00 49.06 342 VAL A CA 1
ATOM 2718 C C . VAL A 1 342 ? -2.741 -31.420 19.495 1.00 49.06 342 VAL A C 1
ATOM 2720 O O . VAL A 1 342 ? -3.727 -31.841 18.905 1.00 49.06 342 VAL A O 1
ATOM 2723 N N . LYS A 1 343 ? -1.998 -30.438 18.970 1.00 51.22 343 LYS A N 1
ATOM 2724 C CA . LYS A 1 343 ? -2.294 -29.817 17.667 1.00 51.22 343 LYS A CA 1
ATOM 2725 C C . LYS A 1 343 ? -2.007 -30.760 16.502 1.00 51.22 343 LYS A C 1
ATOM 2727 O O . LYS A 1 343 ? -2.779 -30.789 15.551 1.00 51.22 343 LYS A O 1
ATOM 2732 N N . ARG A 1 344 ? -0.941 -31.564 16.577 1.00 59.94 344 ARG A N 1
ATOM 2733 C CA . ARG A 1 344 ? -0.622 -32.566 15.551 1.00 59.94 344 ARG A CA 1
ATOM 2734 C C . ARG A 1 344 ? -1.642 -33.706 15.533 1.00 59.94 344 ARG A C 1
ATOM 2736 O O . ARG A 1 344 ? -2.027 -34.120 14.450 1.00 59.94 344 ARG A O 1
ATOM 2743 N N . SER A 1 345 ? -2.148 -34.153 16.688 1.00 59.91 345 SER A N 1
ATOM 2744 C CA . SER A 1 345 ? -3.233 -35.150 16.745 1.00 59.91 345 SER A CA 1
ATOM 2745 C C . SER A 1 345 ? -4.595 -34.616 16.273 1.00 59.91 345 SER A C 1
ATOM 2747 O O . SER A 1 345 ? -5.477 -35.403 15.940 1.00 59.91 345 SER A O 1
ATOM 2749 N N . GLN A 1 346 ? -4.767 -33.291 16.211 1.00 61.53 346 GLN A N 1
ATOM 2750 C CA . GLN A 1 346 ? -5.968 -32.621 15.695 1.00 61.53 346 GLN A CA 1
ATOM 2751 C C . GLN A 1 346 ? -5.950 -32.388 14.174 1.00 61.53 346 GLN A C 1
ATOM 2753 O O . GLN 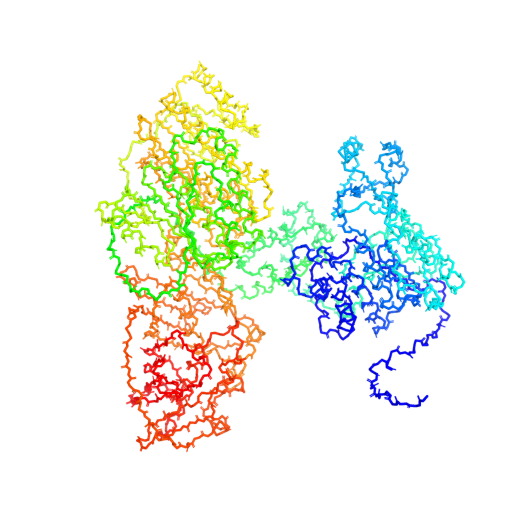A 1 346 ? -6.986 -32.019 13.616 1.00 61.53 346 GLN A O 1
ATOM 2758 N N . VAL A 1 347 ? -4.814 -32.611 13.504 1.00 68.94 347 VAL A N 1
ATOM 2759 C CA . VAL A 1 347 ? -4.668 -32.513 12.045 1.00 68.94 347 VAL A CA 1
ATOM 2760 C C . VAL A 1 347 ? -4.696 -33.917 11.448 1.00 68.94 347 VAL A C 1
ATOM 2762 O O . VAL A 1 347 ? -3.884 -34.765 11.803 1.00 68.94 347 VAL A O 1
ATOM 2765 N N . ALA A 1 348 ? -5.606 -34.175 10.509 1.00 77.19 348 ALA A N 1
ATOM 2766 C CA . ALA A 1 348 ? -5.640 -35.458 9.817 1.00 77.19 348 ALA A CA 1
ATOM 2767 C C . ALA A 1 348 ? -4.368 -35.659 8.968 1.00 77.19 348 ALA A C 1
ATOM 2769 O O . ALA A 1 348 ? -4.010 -34.792 8.169 1.00 77.19 348 ALA A O 1
ATOM 2770 N N . ASP A 1 349 ? -3.733 -36.834 9.050 1.00 75.50 349 ASP A N 1
ATOM 2771 C CA . ASP A 1 349 ? -2.535 -37.170 8.257 1.00 75.50 349 ASP A CA 1
ATOM 2772 C C . ASP A 1 349 ? -2.748 -36.990 6.744 1.00 75.50 349 ASP A C 1
ATOM 2774 O O . ASP A 1 349 ? -1.831 -36.630 6.003 1.00 75.50 349 ASP A O 1
ATOM 2778 N N . ALA A 1 350 ? -3.977 -37.212 6.268 1.00 76.38 350 ALA A N 1
ATOM 2779 C CA . ALA A 1 350 ? -4.354 -36.962 4.880 1.00 76.38 350 ALA A CA 1
ATOM 2780 C C . ALA A 1 350 ? -4.282 -35.468 4.507 1.00 76.38 350 ALA A C 1
ATOM 2782 O O . ALA A 1 350 ? -3.834 -35.139 3.409 1.00 76.38 350 ALA A O 1
ATOM 2783 N N . THR A 1 351 ? -4.672 -34.567 5.414 1.00 80.25 351 THR A N 1
ATOM 2784 C CA . THR A 1 351 ? -4.552 -33.113 5.226 1.00 80.25 351 THR A CA 1
ATOM 2785 C C . THR A 1 351 ? -3.087 -32.707 5.176 1.00 80.25 351 THR A C 1
ATOM 2787 O O . THR A 1 351 ? -2.677 -32.019 4.244 1.00 80.25 351 THR A O 1
ATOM 2790 N N . LEU A 1 352 ? -2.273 -33.183 6.121 1.00 84.94 352 LEU A N 1
ATOM 2791 C CA . LEU A 1 352 ? -0.855 -32.836 6.172 1.00 84.94 352 LEU A CA 1
ATOM 2792 C C . LEU A 1 352 ? -0.099 -33.294 4.912 1.00 84.94 352 LEU A C 1
ATOM 2794 O O . LEU A 1 352 ? 0.688 -32.533 4.356 1.00 84.94 352 LEU A O 1
ATOM 2798 N N . ARG A 1 353 ? -0.389 -34.496 4.392 1.00 82.69 353 ARG A N 1
ATOM 2799 C CA . ARG A 1 353 ? 0.190 -34.977 3.122 1.00 82.69 353 ARG A CA 1
ATOM 2800 C C . ARG A 1 353 ? -0.153 -34.076 1.934 1.00 82.69 353 ARG A C 1
ATOM 2802 O O . ARG A 1 353 ? 0.721 -33.778 1.118 1.00 82.69 353 ARG A O 1
ATOM 2809 N N . ARG A 1 354 ? -1.405 -33.623 1.834 1.00 84.38 354 ARG A N 1
ATOM 2810 C CA . ARG A 1 354 ? -1.844 -32.707 0.767 1.00 84.38 354 ARG A CA 1
ATOM 2811 C C . ARG A 1 354 ? -1.187 -31.332 0.910 1.00 84.38 354 ARG A C 1
ATOM 2813 O O . ARG A 1 354 ? -0.715 -30.793 -0.086 1.00 84.38 354 ARG A O 1
ATOM 2820 N N . ILE A 1 355 ? -1.038 -30.829 2.138 1.00 87.62 355 ILE A N 1
ATOM 2821 C CA . ILE A 1 355 ? -0.302 -29.585 2.408 1.00 87.62 355 ILE A CA 1
ATOM 2822 C C . ILE A 1 355 ? 1.151 -29.693 1.957 1.00 87.62 355 ILE A C 1
ATOM 2824 O O . ILE A 1 355 ? 1.617 -28.858 1.184 1.00 87.62 355 ILE A O 1
ATOM 2828 N N . ASN A 1 356 ? 1.849 -30.753 2.361 1.00 89.12 356 ASN A N 1
ATOM 2829 C CA . ASN A 1 356 ? 3.243 -30.964 1.975 1.00 89.12 356 ASN A CA 1
ATOM 2830 C C . ASN A 1 356 ? 3.401 -31.131 0.458 1.00 89.12 356 ASN A C 1
ATOM 2832 O O . ASN A 1 356 ? 4.402 -30.694 -0.102 1.00 89.12 356 ASN A O 1
ATOM 2836 N N . THR A 1 357 ? 2.406 -31.705 -0.223 1.00 84.81 357 THR A N 1
ATOM 2837 C CA . THR A 1 357 ? 2.385 -31.805 -1.692 1.00 84.81 357 THR A CA 1
ATOM 2838 C C . THR A 1 357 ? 2.288 -30.426 -2.347 1.00 84.81 357 THR A C 1
ATOM 2840 O O . THR A 1 357 ? 2.996 -30.157 -3.317 1.00 84.81 357 THR A O 1
ATOM 2843 N N . VAL A 1 358 ? 1.450 -29.533 -1.813 1.00 83.31 358 VAL A N 1
ATOM 2844 C CA . VAL A 1 358 ? 1.333 -28.154 -2.308 1.00 83.31 358 VAL A CA 1
ATOM 2845 C C . VAL A 1 358 ? 2.612 -27.365 -2.039 1.00 83.31 358 VAL A C 1
ATOM 2847 O O . VAL A 1 358 ? 3.153 -26.762 -2.963 1.00 83.31 358 VAL A O 1
ATOM 2850 N N . ILE A 1 359 ? 3.154 -27.432 -0.818 1.00 83.00 359 ILE A N 1
ATOM 2851 C CA . ILE A 1 359 ? 4.426 -26.778 -0.478 1.00 83.00 359 ILE A CA 1
ATOM 2852 C C . ILE A 1 359 ? 5.533 -27.290 -1.403 1.00 83.00 359 ILE A C 1
ATOM 2854 O O . ILE A 1 359 ? 6.236 -26.484 -2.004 1.00 83.00 359 ILE A O 1
ATOM 2858 N N . SER A 1 360 ? 5.651 -28.607 -1.593 1.00 84.38 360 SER A N 1
ATOM 2859 C CA . SER A 1 360 ? 6.612 -29.229 -2.512 1.00 84.38 360 SER A CA 1
ATOM 2860 C C . SER A 1 360 ? 6.483 -28.691 -3.940 1.00 84.38 360 SER A C 1
ATOM 2862 O O . SER A 1 360 ? 7.483 -28.296 -4.535 1.00 84.38 360 SER A O 1
ATOM 2864 N N . ARG A 1 361 ? 5.257 -28.591 -4.468 1.00 81.94 361 ARG A N 1
ATOM 2865 C CA . ARG A 1 361 ? 4.993 -28.084 -5.823 1.00 81.94 361 ARG A CA 1
ATOM 2866 C C . ARG A 1 361 ? 5.380 -26.613 -5.994 1.00 81.94 361 ARG A C 1
ATOM 2868 O O . ARG A 1 361 ? 5.957 -26.266 -7.017 1.00 81.94 361 ARG A O 1
ATOM 2875 N N . VAL A 1 362 ? 5.074 -25.765 -5.009 1.00 73.56 362 VAL A N 1
ATOM 2876 C CA . VAL A 1 362 ? 5.359 -24.318 -5.065 1.00 73.56 362 VAL A CA 1
ATOM 2877 C C . VAL A 1 362 ? 6.845 -24.022 -4.832 1.00 73.56 362 VAL A C 1
ATOM 2879 O O . VAL A 1 362 ? 7.411 -23.101 -5.417 1.00 73.56 362 VAL A O 1
ATOM 2882 N N . THR A 1 363 ? 7.509 -24.800 -3.978 1.00 75.75 363 THR A N 1
ATOM 2883 C CA . THR A 1 363 ? 8.882 -24.508 -3.531 1.00 75.75 363 THR A CA 1
ATOM 2884 C C . THR A 1 363 ? 9.962 -25.322 -4.239 1.00 75.75 363 THR A C 1
ATOM 2886 O O . THR A 1 363 ? 11.111 -24.885 -4.266 1.00 75.75 363 THR A O 1
ATOM 2889 N N . GLY A 1 364 ? 9.617 -26.485 -4.798 1.00 70.81 364 GLY A N 1
ATOM 2890 C CA . GLY A 1 364 ? 10.557 -27.459 -5.354 1.00 70.81 364 GLY A CA 1
ATOM 2891 C C . GLY A 1 364 ? 11.187 -28.406 -4.321 1.00 70.81 364 GLY A C 1
ATOM 2892 O O . GLY A 1 364 ? 12.012 -29.239 -4.698 1.00 70.81 364 GLY A O 1
ATOM 2893 N N . TYR A 1 365 ? 10.830 -28.321 -3.031 1.00 70.38 365 TYR A N 1
ATOM 2894 C CA . TYR A 1 365 ? 11.318 -29.270 -2.022 1.00 70.38 365 TYR A CA 1
ATOM 2895 C C . TYR A 1 365 ? 10.736 -30.668 -2.240 1.00 70.38 365 TYR A C 1
ATOM 2897 O O . TYR A 1 365 ? 9.556 -30.820 -2.539 1.00 70.38 365 TYR A O 1
ATOM 2905 N N . SER A 1 366 ? 11.534 -31.715 -2.025 1.00 71.50 366 SER A N 1
ATOM 2906 C CA . SER A 1 366 ? 11.021 -33.087 -1.950 1.00 71.50 366 SER A CA 1
ATOM 2907 C C . SER A 1 366 ? 10.087 -33.236 -0.745 1.00 71.50 366 SER A C 1
ATOM 2909 O O . SER A 1 366 ? 10.463 -32.821 0.352 1.00 71.50 366 SER A O 1
ATOM 2911 N N . ILE A 1 367 ? 8.928 -33.879 -0.918 1.00 79.38 367 ILE A N 1
ATOM 2912 C CA . ILE A 1 367 ? 7.898 -34.050 0.130 1.00 79.38 367 ILE A CA 1
ATOM 2913 C C . ILE A 1 367 ? 8.480 -34.609 1.442 1.00 79.38 367 ILE A C 1
ATOM 2915 O O . ILE A 1 367 ? 8.104 -34.159 2.519 1.00 79.38 367 ILE A O 1
ATOM 2919 N N . GLU A 1 368 ? 9.448 -35.527 1.360 1.00 72.44 368 GLU A N 1
ATOM 2920 C CA . GLU A 1 368 ? 10.115 -36.162 2.512 1.00 72.44 368 GLU A CA 1
ATOM 2921 C C . GLU A 1 368 ? 10.934 -35.194 3.385 1.00 72.44 368 GLU A C 1
ATOM 2923 O O . GLU A 1 368 ? 11.263 -35.508 4.529 1.00 72.44 368 GLU A O 1
ATOM 2928 N N . LYS A 1 369 ? 11.274 -34.013 2.855 1.00 73.88 369 LYS A N 1
ATOM 2929 C CA . LYS A 1 369 ? 12.034 -32.978 3.568 1.00 73.88 369 LYS A CA 1
ATOM 2930 C C . LYS A 1 369 ? 11.151 -31.943 4.261 1.00 73.88 369 LYS A C 1
ATOM 2932 O O . LYS A 1 369 ? 11.707 -31.120 4.970 1.00 73.88 369 LYS A O 1
ATOM 2937 N N . ILE A 1 370 ? 9.829 -31.991 4.069 1.00 79.81 370 ILE A N 1
ATOM 2938 C CA . ILE A 1 370 ? 8.876 -31.034 4.643 1.00 79.81 370 ILE A CA 1
ATOM 2939 C C . ILE A 1 370 ? 8.240 -31.663 5.885 1.00 79.81 370 ILE A C 1
ATOM 2941 O O . ILE A 1 370 ? 7.477 -32.631 5.793 1.00 79.81 370 ILE A O 1
ATOM 2945 N N . ARG A 1 371 ? 8.558 -31.125 7.057 1.00 81.50 371 ARG A N 1
ATOM 2946 C CA . ARG A 1 371 ? 8.104 -31.602 8.368 1.00 81.50 371 ARG A CA 1
ATOM 2947 C C . ARG A 1 371 ? 7.051 -30.664 8.945 1.00 81.50 371 ARG A C 1
ATOM 2949 O O . ARG A 1 371 ? 6.966 -29.496 8.588 1.00 81.50 371 ARG A O 1
ATOM 2956 N N . PHE A 1 372 ? 6.237 -31.187 9.859 1.00 78.56 372 PHE A N 1
ATOM 2957 C CA . PHE A 1 372 ? 5.160 -30.430 10.508 1.00 78.56 372 PHE A CA 1
ATOM 2958 C C . PHE A 1 372 ? 5.700 -29.227 11.298 1.00 78.56 372 PHE A C 1
ATOM 2960 O O . PHE A 1 372 ? 5.049 -28.193 11.394 1.00 78.56 372 PHE A O 1
ATOM 2967 N N . GLU A 1 373 ? 6.900 -29.356 11.853 1.00 76.25 373 GLU A N 1
ATOM 2968 C CA . GLU A 1 373 ? 7.541 -28.341 12.682 1.00 76.25 373 GLU A CA 1
ATOM 2969 C C . GLU A 1 373 ? 8.329 -27.300 11.868 1.00 76.25 373 GLU A C 1
ATOM 2971 O O . GLU A 1 373 ? 8.736 -26.289 12.440 1.00 76.25 373 GLU A O 1
ATOM 2976 N N . ASP A 1 374 ? 8.518 -27.521 10.559 1.00 74.94 374 ASP A N 1
ATOM 2977 C CA . ASP A 1 374 ? 9.350 -26.658 9.719 1.00 74.94 374 ASP A CA 1
ATOM 2978 C C . ASP A 1 374 ? 8.775 -25.246 9.648 1.00 74.94 374 ASP A C 1
ATOM 2980 O O . ASP A 1 374 ? 7.594 -25.029 9.341 1.00 74.94 374 ASP A O 1
ATOM 2984 N N . LYS A 1 375 ? 9.640 -24.268 9.894 1.00 71.81 375 LYS A N 1
ATOM 2985 C CA . LYS A 1 375 ? 9.341 -22.854 9.750 1.00 71.81 375 LYS A CA 1
ATOM 2986 C C . LYS A 1 375 ? 9.463 -22.414 8.298 1.00 71.81 375 LYS A C 1
ATOM 2988 O O . LYS A 1 375 ? 10.464 -22.681 7.634 1.00 71.81 375 LYS A O 1
ATOM 2993 N N . PHE A 1 376 ? 8.485 -21.640 7.836 1.00 71.12 376 PHE A N 1
ATOM 2994 C CA . PHE A 1 376 ? 8.420 -21.154 6.457 1.00 71.12 376 PHE A CA 1
ATOM 2995 C C . PHE A 1 376 ? 9.692 -20.397 6.059 1.00 71.12 376 PHE A C 1
ATOM 2997 O O . PHE A 1 376 ? 10.329 -20.760 5.079 1.00 71.12 376 PHE A O 1
ATOM 3004 N N . GLN A 1 377 ? 10.112 -19.402 6.844 1.00 54.25 377 GLN A N 1
ATOM 3005 C CA . GLN A 1 377 ? 11.283 -18.582 6.511 1.00 54.25 377 GLN A CA 1
ATOM 3006 C C . GLN A 1 377 ? 12.619 -19.209 6.925 1.00 54.25 377 GLN A C 1
ATOM 3008 O O . GLN A 1 377 ? 13.585 -19.118 6.174 1.00 54.25 377 GLN A O 1
ATOM 3013 N N . GLU A 1 378 ? 12.692 -19.812 8.114 1.00 56.97 378 GLU A N 1
ATOM 3014 C CA . GLU A 1 378 ? 13.963 -20.277 8.689 1.00 56.97 378 GLU A CA 1
ATOM 3015 C C . GLU A 1 378 ? 14.396 -21.642 8.138 1.00 56.97 378 GLU A C 1
ATOM 3017 O O . GLU A 1 378 ? 15.563 -21.804 7.787 1.00 56.97 378 GLU A O 1
ATOM 3022 N N . ASP A 1 379 ? 13.466 -22.595 8.020 1.00 58.31 379 ASP A N 1
ATOM 3023 C CA . ASP A 1 379 ? 13.786 -23.979 7.644 1.00 58.31 379 ASP A CA 1
ATOM 3024 C C . ASP A 1 379 ? 13.579 -24.226 6.142 1.00 58.31 379 ASP A C 1
ATOM 3026 O O . ASP A 1 379 ? 14.352 -24.948 5.510 1.00 58.31 379 ASP A O 1
ATOM 3030 N N . LEU A 1 380 ? 12.566 -23.583 5.547 1.00 66.50 380 LEU A N 1
ATOM 3031 C CA . LEU A 1 380 ? 12.201 -23.758 4.136 1.00 66.50 380 LEU A CA 1
ATOM 3032 C C . LEU A 1 380 ? 12.562 -22.554 3.244 1.00 66.50 380 LEU A C 1
ATOM 3034 O O . LEU A 1 380 ? 12.360 -22.612 2.034 1.00 66.50 380 LEU A O 1
ATOM 3038 N N . GLY A 1 381 ? 13.073 -21.442 3.786 1.00 60.88 381 GLY A N 1
ATOM 3039 C CA . GLY A 1 381 ? 13.448 -20.267 2.980 1.00 60.88 381 GLY A CA 1
ATOM 3040 C C . GLY A 1 381 ? 12.302 -19.667 2.144 1.00 60.88 381 GLY A C 1
ATOM 3041 O O . GLY A 1 381 ? 12.539 -19.070 1.092 1.00 60.88 381 GLY A O 1
ATOM 3042 N N . ILE A 1 382 ? 11.057 -19.863 2.575 1.00 68.81 382 ILE A N 1
ATOM 3043 C CA . ILE A 1 382 ? 9.830 -19.392 1.933 1.00 68.81 382 ILE A CA 1
ATOM 3044 C C . ILE A 1 382 ? 9.576 -17.952 2.391 1.00 68.81 382 ILE A C 1
ATOM 3046 O O . ILE A 1 382 ? 9.296 -17.697 3.562 1.00 68.81 382 ILE A O 1
ATOM 3050 N N . ASP A 1 383 ? 9.686 -16.999 1.467 1.00 61.38 383 ASP A N 1
ATOM 3051 C CA . ASP A 1 383 ? 9.408 -15.584 1.726 1.00 61.38 383 ASP A CA 1
ATOM 3052 C C . ASP A 1 383 ? 7.896 -15.279 1.784 1.00 61.38 383 ASP A C 1
ATOM 3054 O O . ASP A 1 383 ? 7.040 -16.155 1.625 1.00 61.38 383 ASP A O 1
ATOM 3058 N N . SER A 1 384 ? 7.542 -14.020 2.049 1.00 54.75 384 SER A N 1
ATOM 3059 C CA . SER A 1 384 ? 6.144 -13.581 2.142 1.00 54.75 384 SER A CA 1
ATOM 3060 C C . SER A 1 384 ? 5.367 -13.756 0.833 1.00 54.75 384 SER A C 1
ATOM 3062 O O . SER A 1 384 ? 4.163 -14.002 0.879 1.00 54.75 384 SER A O 1
ATOM 3064 N N . ILE A 1 385 ? 6.041 -13.688 -0.319 1.00 54.78 385 ILE A N 1
ATOM 3065 C CA . ILE A 1 385 ? 5.429 -13.872 -1.639 1.00 54.78 385 ILE A CA 1
ATOM 3066 C C . ILE A 1 385 ? 5.085 -15.351 -1.834 1.00 54.78 385 ILE A C 1
ATOM 3068 O O . ILE A 1 385 ? 3.930 -15.683 -2.091 1.00 54.78 385 ILE A O 1
ATOM 3072 N N . LYS A 1 386 ? 6.039 -16.259 -1.603 1.00 63.38 386 LYS A N 1
ATOM 3073 C CA . LYS A 1 386 ? 5.797 -17.706 -1.692 1.00 63.38 386 LYS A CA 1
ATOM 3074 C C . LYS A 1 386 ? 4.823 -18.215 -0.629 1.00 63.38 386 LYS A C 1
ATOM 3076 O O . LYS A 1 386 ? 4.088 -19.167 -0.873 1.00 63.38 386 LYS A O 1
ATOM 3081 N N . THR A 1 387 ? 4.777 -17.585 0.544 1.00 66.31 387 THR A N 1
ATOM 3082 C CA . THR A 1 387 ? 3.790 -17.915 1.589 1.00 66.31 387 THR A CA 1
ATOM 3083 C C . THR A 1 387 ? 2.368 -17.604 1.118 1.00 66.31 387 THR A C 1
ATOM 3085 O O . THR A 1 387 ? 1.449 -18.393 1.354 1.00 66.31 387 THR A O 1
ATOM 3088 N N . LEU A 1 388 ? 2.181 -16.491 0.399 1.00 61.47 388 LEU A N 1
ATOM 3089 C CA . LEU A 1 388 ? 0.907 -16.163 -0.241 1.00 61.47 388 LEU A CA 1
ATOM 3090 C C . LEU A 1 388 ? 0.566 -17.166 -1.352 1.00 61.47 388 LEU A C 1
ATOM 3092 O O . LEU A 1 388 ? -0.560 -17.652 -1.385 1.00 61.47 388 LEU A O 1
ATOM 3096 N N . GLU A 1 389 ? 1.526 -17.545 -2.200 1.00 66.31 389 GLU A N 1
ATOM 3097 C CA . GLU A 1 389 ? 1.318 -18.565 -3.246 1.00 66.31 389 GLU A CA 1
ATOM 3098 C C . GLU A 1 389 ? 0.882 -19.920 -2.666 1.00 66.31 389 GLU A C 1
ATOM 3100 O O . GLU A 1 389 ? -0.097 -20.506 -3.127 1.00 66.31 389 GLU A O 1
ATOM 3105 N N . ILE A 1 390 ? 1.554 -20.394 -1.610 1.00 76.62 390 ILE A N 1
ATOM 3106 C CA . ILE A 1 390 ? 1.191 -21.633 -0.904 1.00 76.62 390 ILE A CA 1
ATOM 3107 C C . ILE A 1 390 ? -0.219 -21.529 -0.321 1.00 76.62 390 ILE A C 1
ATOM 3109 O O . ILE A 1 390 ? -1.008 -22.460 -0.453 1.00 76.62 390 ILE A O 1
ATOM 3113 N N . SER A 1 391 ? -0.565 -20.393 0.285 1.00 73.06 391 SER A N 1
ATOM 3114 C CA . SER A 1 391 ? -1.894 -20.174 0.865 1.00 73.06 391 SER A CA 1
ATOM 3115 C C . SER A 1 391 ? -3.000 -20.236 -0.196 1.00 73.06 391 SER A C 1
ATOM 3117 O O . SER A 1 391 ? -4.035 -20.855 0.039 1.00 73.06 391 SER A O 1
ATOM 3119 N N . LEU A 1 392 ? -2.769 -19.668 -1.383 1.00 64.44 392 LEU A N 1
ATOM 3120 C CA . LEU A 1 392 ? -3.721 -19.700 -2.501 1.00 64.44 392 LEU A CA 1
ATOM 3121 C C . LEU A 1 392 ? -3.909 -21.111 -3.071 1.00 64.44 392 LEU A C 1
ATOM 3123 O O . LEU A 1 392 ? -5.034 -21.533 -3.339 1.00 64.44 392 LEU A O 1
ATOM 3127 N N . GLU A 1 393 ? -2.824 -21.865 -3.239 1.00 74.44 393 GLU A N 1
ATOM 3128 C CA . GLU A 1 393 ? -2.906 -23.244 -3.730 1.00 74.44 393 GLU A CA 1
ATOM 3129 C C . GLU A 1 393 ? -3.593 -24.170 -2.717 1.00 74.44 393 GLU A C 1
ATOM 3131 O O . GLU A 1 393 ? -4.380 -25.034 -3.101 1.00 74.44 393 GLU A O 1
ATOM 3136 N N . LEU A 1 394 ? -3.388 -23.948 -1.417 1.00 77.62 394 LEU A N 1
ATOM 3137 C CA . LEU A 1 394 ? -4.090 -24.686 -0.366 1.00 77.62 394 LEU A CA 1
ATOM 3138 C C . LEU A 1 394 ? -5.580 -24.360 -0.304 1.00 77.62 394 LEU A C 1
ATOM 3140 O O . LEU A 1 394 ? -6.388 -25.264 -0.097 1.00 77.62 394 LEU A O 1
ATOM 3144 N N . GLN A 1 395 ? -5.966 -23.103 -0.525 1.00 72.00 395 GLN A N 1
ATOM 3145 C CA . GLN A 1 395 ? -7.381 -22.741 -0.629 1.00 72.00 395 GLN A CA 1
ATOM 3146 C C . GLN A 1 395 ? -8.072 -23.511 -1.757 1.00 72.00 395 GLN A C 1
ATOM 3148 O O . GLN A 1 395 ? -9.148 -24.060 -1.540 1.00 72.00 395 GLN A O 1
ATOM 3153 N N . LYS A 1 396 ? -7.432 -23.636 -2.928 1.00 69.62 396 LYS A N 1
ATOM 3154 C CA . LYS A 1 396 ? -7.956 -24.443 -4.044 1.00 69.62 396 LYS A CA 1
ATOM 3155 C C . LYS A 1 396 ? -8.003 -25.933 -3.703 1.00 69.62 396 LYS A C 1
ATOM 3157 O O . LYS A 1 396 ? -9.033 -26.573 -3.894 1.00 69.62 396 LYS A O 1
ATOM 3162 N N . GLU A 1 397 ? -6.903 -26.477 -3.181 1.00 78.00 397 GLU A N 1
ATOM 3163 C CA . GLU A 1 397 ? -6.754 -27.902 -2.855 1.00 78.00 397 GLU A CA 1
ATOM 3164 C C . GLU A 1 397 ? -7.814 -28.374 -1.843 1.00 78.00 397 GLU A C 1
ATOM 3166 O O . GLU A 1 397 ? -8.335 -29.488 -1.947 1.00 78.00 397 GLU A O 1
ATOM 3171 N N . PHE A 1 398 ? -8.159 -27.516 -0.880 1.00 74.56 398 PHE A N 1
ATOM 3172 C CA . PHE A 1 398 ? -9.116 -27.809 0.187 1.00 74.56 398 PHE A CA 1
ATOM 3173 C C . PHE A 1 398 ? -10.484 -27.138 0.015 1.00 74.56 398 PHE A C 1
ATOM 3175 O O . PHE A 1 398 ? -11.309 -27.256 0.917 1.00 74.56 398 PHE A O 1
ATOM 3182 N N . GLN A 1 399 ? -10.733 -26.479 -1.124 1.00 67.56 399 GLN A N 1
ATOM 3183 C CA . GLN A 1 399 ? -11.982 -25.764 -1.431 1.00 67.56 399 GLN A CA 1
ATOM 3184 C C . GLN A 1 399 ? -12.384 -24.763 -0.332 1.00 67.56 399 GLN A C 1
ATOM 3186 O O . GLN A 1 399 ? -13.546 -24.671 0.043 1.00 67.56 399 GLN A O 1
ATOM 3191 N N . LEU A 1 400 ? -11.412 -24.032 0.217 1.00 63.16 400 LEU A N 1
ATOM 3192 C CA . LEU A 1 400 ? -11.620 -23.016 1.254 1.00 63.16 400 LEU A CA 1
ATOM 3193 C C . LEU A 1 400 ? -11.876 -21.635 0.616 1.00 63.16 400 LEU A C 1
ATOM 3195 O O . LEU A 1 400 ? -11.350 -21.366 -0.466 1.00 63.16 400 LEU A O 1
ATOM 3199 N N . PRO A 1 401 ? -12.624 -20.724 1.272 1.00 54.41 401 PRO A N 1
ATOM 3200 C CA . PRO A 1 401 ? -12.878 -19.392 0.732 1.00 54.41 401 PRO A CA 1
ATOM 3201 C C . PRO A 1 401 ? -11.588 -18.561 0.710 1.00 54.41 401 PRO A C 1
ATOM 3203 O O . PRO A 1 401 ? -10.692 -18.768 1.532 1.00 54.41 401 PRO A O 1
ATOM 3206 N N . GLN A 1 402 ? -11.500 -17.582 -0.198 1.00 53.56 402 GLN A N 1
ATOM 3207 C CA . GLN A 1 402 ? -10.284 -16.773 -0.411 1.00 53.56 402 GLN A CA 1
ATOM 3208 C C . GLN A 1 402 ? -9.781 -16.048 0.855 1.00 53.56 402 GLN A C 1
ATOM 3210 O O . GLN A 1 402 ? -8.586 -15.784 1.004 1.00 53.56 402 GLN A O 1
ATOM 3215 N N . SER A 1 403 ? -10.668 -15.778 1.815 1.00 53.16 403 SER A N 1
ATOM 3216 C CA . SER A 1 403 ? -10.344 -15.142 3.096 1.00 53.16 403 SER A CA 1
ATOM 3217 C C . SER A 1 403 ? -9.852 -16.111 4.188 1.00 53.16 403 SER A C 1
ATOM 3219 O O . SER A 1 403 ? -9.382 -15.656 5.233 1.00 53.16 403 SER A O 1
ATOM 3221 N N . ALA A 1 404 ? -9.915 -17.433 3.970 1.00 57.53 404 ALA A N 1
ATOM 3222 C CA . ALA A 1 404 ? -9.662 -18.453 4.998 1.00 57.53 404 ALA A CA 1
ATOM 3223 C C . ALA A 1 404 ? -8.194 -18.554 5.446 1.00 57.53 404 ALA A C 1
ATOM 3225 O O . ALA A 1 404 ? -7.913 -18.883 6.601 1.00 57.53 404 ALA A O 1
ATOM 3226 N N . LEU A 1 405 ? -7.261 -18.262 4.536 1.00 65.06 405 LEU A N 1
ATOM 3227 C CA . LEU A 1 405 ? -5.808 -18.294 4.773 1.00 65.06 405 LEU A CA 1
ATOM 3228 C C . LEU A 1 405 ? -5.181 -16.904 4.539 1.00 65.06 405 LEU A C 1
ATOM 3230 O O . LEU A 1 405 ? -4.132 -16.778 3.914 1.00 65.06 405 LEU A O 1
ATOM 3234 N N . GLY A 1 406 ? -5.879 -15.847 4.973 1.00 50.91 406 GLY A N 1
ATOM 3235 C CA . GLY A 1 406 ? -5.491 -14.451 4.749 1.00 50.91 406 GLY A CA 1
ATOM 3236 C C . GLY A 1 406 ? -4.233 -13.986 5.515 1.00 50.91 406 GLY A C 1
ATOM 3237 O O . GLY A 1 406 ? -3.805 -14.629 6.472 1.00 50.91 406 GLY A O 1
ATOM 3238 N N . PRO A 1 407 ? -3.658 -12.824 5.139 1.00 43.81 407 PRO A N 1
ATOM 3239 C CA . PRO A 1 407 ? -2.392 -12.299 5.674 1.00 43.81 407 PRO A CA 1
ATOM 3240 C C . PRO A 1 407 ? -2.458 -11.789 7.127 1.00 43.81 407 PRO A C 1
ATOM 3242 O O . PRO A 1 407 ? -1.447 -11.342 7.663 1.00 43.81 407 PRO A O 1
ATOM 3245 N N . SER A 1 408 ? -3.620 -11.857 7.785 1.00 39.03 408 SER A N 1
ATOM 3246 C CA . SER A 1 408 ? -3.856 -11.358 9.150 1.00 39.03 408 SER A CA 1
ATOM 3247 C C . SER A 1 408 ? -3.154 -12.169 10.250 1.00 39.03 408 SER A C 1
ATOM 3249 O O . SER A 1 408 ? -3.247 -11.836 11.429 1.00 39.03 408 SER A O 1
ATOM 3251 N N . SER A 1 409 ? -2.436 -13.234 9.899 1.00 39.97 409 SER A N 1
ATOM 3252 C CA . SER A 1 409 ? -1.480 -13.899 10.782 1.00 39.97 409 SER A CA 1
ATOM 3253 C C . SER A 1 409 ? -0.323 -14.428 9.938 1.00 39.97 409 SER A C 1
ATOM 3255 O O . SER A 1 409 ? -0.560 -15.254 9.058 1.00 39.97 409 SER A O 1
ATOM 3257 N N . PRO A 1 410 ? 0.925 -13.968 10.147 1.00 47.25 410 PRO A N 1
ATOM 3258 C CA . PRO A 1 410 ? 2.065 -14.538 9.448 1.00 47.25 410 PRO A CA 1
ATOM 3259 C C . PRO A 1 410 ? 2.237 -15.974 9.941 1.00 47.25 410 PRO A C 1
ATOM 3261 O O . PRO A 1 410 ? 2.719 -16.193 11.051 1.00 47.25 410 PRO A O 1
ATOM 3264 N N . MET A 1 411 ? 1.783 -16.941 9.144 1.00 57.66 411 MET A N 1
ATOM 3265 C CA . MET A 1 411 ? 1.950 -18.363 9.435 1.00 57.66 411 MET A CA 1
ATOM 3266 C C . MET A 1 411 ? 3.443 -18.668 9.479 1.00 57.66 411 MET A C 1
ATOM 3268 O O . MET A 1 411 ? 4.166 -18.404 8.516 1.00 57.66 411 MET A O 1
ATOM 3272 N N . ARG A 1 412 ? 3.925 -19.166 10.620 1.00 63.62 412 ARG A N 1
ATOM 3273 C CA . ARG A 1 412 ? 5.359 -19.340 10.857 1.00 63.62 412 ARG A CA 1
ATOM 3274 C C . ARG A 1 412 ? 5.808 -20.753 10.543 1.00 63.62 412 ARG A C 1
ATOM 3276 O O . ARG A 1 412 ? 6.964 -20.905 10.167 1.00 63.62 412 ARG A O 1
ATOM 3283 N N . THR A 1 413 ? 4.928 -21.755 10.650 1.00 81.12 413 THR A N 1
ATOM 3284 C CA . THR A 1 413 ? 5.254 -23.181 10.443 1.00 81.12 413 THR A CA 1
ATOM 3285 C C . THR A 1 413 ? 4.240 -23.935 9.579 1.00 81.12 413 THR A C 1
ATOM 3287 O O . THR A 1 413 ? 3.081 -23.531 9.457 1.00 81.12 413 THR A O 1
ATOM 3290 N N . VAL A 1 414 ? 4.660 -25.076 9.018 1.00 80.00 414 VAL A N 1
ATOM 3291 C CA . VAL A 1 414 ? 3.783 -26.024 8.296 1.00 80.00 414 VAL A CA 1
ATOM 3292 C C . VAL A 1 414 ? 2.635 -26.510 9.183 1.00 80.00 414 VAL A C 1
ATOM 3294 O O . VAL A 1 414 ? 1.503 -26.633 8.719 1.00 80.00 414 VAL A O 1
ATOM 3297 N N . GLY A 1 415 ? 2.891 -26.732 10.471 1.00 77.94 415 GLY A N 1
ATOM 3298 C CA . GLY A 1 415 ? 1.897 -27.200 11.429 1.00 77.94 415 GLY A CA 1
ATOM 3299 C C . GLY A 1 415 ? 0.838 -26.161 11.789 1.00 77.94 415 GLY A C 1
ATOM 3300 O O . GLY A 1 415 ? -0.332 -26.511 11.928 1.00 77.94 415 GLY A O 1
ATOM 3301 N N . GLU A 1 416 ? 1.207 -24.881 11.888 1.00 74.88 416 GLU A N 1
ATOM 3302 C CA . GLU A 1 416 ? 0.243 -23.784 12.074 1.00 74.88 416 GLU A CA 1
ATOM 3303 C C . GLU A 1 416 ? -0.684 -23.648 10.868 1.00 74.88 416 GLU A C 1
ATOM 3305 O O . GLU A 1 416 ? -1.902 -23.564 11.029 1.00 74.88 416 GLU A O 1
ATOM 3310 N N . LEU A 1 417 ? -0.114 -23.718 9.664 1.00 81.25 417 LEU A N 1
ATOM 3311 C CA . LEU A 1 417 ? -0.877 -23.730 8.423 1.00 81.25 417 LEU A CA 1
ATOM 3312 C C . LEU A 1 417 ? -1.801 -24.951 8.344 1.00 81.25 417 LEU A C 1
ATOM 3314 O O . LEU A 1 417 ? -2.966 -24.818 7.980 1.00 81.25 417 LEU A O 1
ATOM 3318 N N . ALA A 1 418 ? -1.323 -26.132 8.739 1.00 80.88 418 ALA A N 1
ATOM 3319 C CA . ALA A 1 418 ? -2.129 -27.348 8.743 1.00 80.88 418 ALA A CA 1
ATOM 3320 C C . ALA A 1 418 ? -3.270 -27.315 9.757 1.00 80.88 418 ALA A C 1
ATOM 3322 O O . ALA A 1 418 ? -4.384 -27.739 9.448 1.00 80.88 418 ALA A O 1
ATOM 3323 N N . PHE A 1 419 ? -3.023 -26.751 10.935 1.00 76.56 419 PHE A N 1
ATOM 3324 C CA . PHE A 1 419 ? -4.058 -26.523 11.931 1.00 76.56 419 PHE A CA 1
ATOM 3325 C C . PHE A 1 419 ? -5.106 -25.522 11.437 1.00 76.56 419 PHE A C 1
ATOM 3327 O O . PHE A 1 419 ? -6.305 -25.744 11.601 1.00 76.56 419 PHE A O 1
ATOM 3334 N N . GLN A 1 420 ? -4.667 -24.443 10.788 1.00 75.12 420 GLN A N 1
ATOM 3335 C CA . GLN A 1 420 ? -5.564 -23.445 10.223 1.00 75.12 420 GLN A CA 1
ATOM 3336 C C . GLN A 1 420 ? -6.409 -24.038 9.093 1.00 75.12 420 GLN A C 1
ATOM 3338 O O . GLN A 1 420 ? -7.625 -23.886 9.117 1.00 75.12 420 GLN A O 1
ATOM 3343 N N . VAL A 1 421 ? -5.813 -24.785 8.161 1.00 77.50 421 VAL A N 1
ATOM 3344 C CA . VAL A 1 421 ? -6.545 -25.500 7.104 1.00 77.50 421 VAL A CA 1
ATOM 3345 C C . VAL A 1 421 ? -7.574 -26.460 7.700 1.00 77.50 421 VAL A C 1
ATOM 3347 O O . VAL A 1 421 ? -8.718 -26.455 7.261 1.00 77.50 421 VAL A O 1
ATOM 3350 N N . GLU A 1 422 ? -7.226 -27.248 8.720 1.00 77.75 422 GLU A N 1
ATOM 3351 C CA . GLU A 1 422 ? -8.166 -28.203 9.323 1.00 77.75 422 GLU A CA 1
ATOM 3352 C C . GLU A 1 422 ? -9.290 -27.509 10.110 1.00 77.75 422 GLU A C 1
ATOM 3354 O O . GLU A 1 422 ? -10.446 -27.929 10.049 1.00 77.75 422 GLU A O 1
ATOM 3359 N N . SER A 1 423 ? -8.974 -26.408 10.797 1.00 72.44 423 SER A N 1
ATOM 3360 C CA . SER A 1 423 ? -9.956 -25.544 11.459 1.00 72.44 423 SER A CA 1
ATOM 3361 C C . SER A 1 423 ? -10.937 -24.943 10.450 1.00 72.44 423 SER A C 1
ATOM 3363 O O . SER A 1 423 ? -12.152 -25.034 10.628 1.00 72.44 423 SER A O 1
ATOM 3365 N N . GLN A 1 424 ? -10.430 -24.421 9.330 1.00 70.38 424 GLN A N 1
ATOM 3366 C CA . GLN A 1 424 ? -11.265 -23.878 8.262 1.00 70.38 424 GLN A CA 1
ATOM 3367 C C . GLN A 1 424 ? -12.076 -24.990 7.578 1.00 70.38 424 GLN A C 1
ATOM 3369 O O . GLN A 1 424 ? -13.274 -24.836 7.379 1.00 70.38 424 GLN A O 1
ATOM 3374 N N . LYS A 1 425 ? -11.505 -26.169 7.324 1.00 73.75 425 LYS A N 1
ATOM 3375 C CA . LYS A 1 425 ? -12.267 -27.322 6.818 1.00 73.75 425 LYS A CA 1
ATOM 3376 C C . LYS A 1 425 ? -13.409 -27.727 7.749 1.00 73.75 425 LYS A C 1
ATOM 3378 O O . LYS A 1 425 ? -14.456 -28.111 7.255 1.00 73.75 425 LYS A O 1
ATOM 3383 N N . LYS A 1 426 ? -13.253 -27.639 9.073 1.00 67.31 426 LYS A N 1
ATOM 3384 C CA . LYS A 1 426 ? -14.363 -27.877 10.016 1.00 67.31 426 LYS A CA 1
ATOM 3385 C C . LYS A 1 426 ? -15.392 -26.749 9.986 1.00 67.31 426 LYS A C 1
ATOM 3387 O O . LYS A 1 426 ? -16.586 -27.027 9.995 1.00 67.31 426 LYS A O 1
ATOM 3392 N N . LYS A 1 427 ? -14.927 -25.499 9.911 1.00 62.25 427 LYS A N 1
ATOM 3393 C CA . LYS A 1 427 ? -15.766 -24.294 9.843 1.00 62.25 427 LYS A CA 1
ATOM 3394 C C . LYS A 1 427 ? -16.608 -24.230 8.563 1.00 62.25 427 LYS A C 1
ATOM 3396 O O . LYS A 1 427 ? -17.714 -23.706 8.597 1.00 62.25 427 LYS A O 1
ATOM 3401 N N . TRP A 1 428 ? -16.106 -24.793 7.464 1.00 55.53 428 TRP A N 1
ATOM 3402 C CA . TRP A 1 428 ? -16.711 -24.672 6.137 1.00 55.53 428 TRP A CA 1
ATOM 3403 C C . TRP A 1 428 ? -17.077 -26.003 5.453 1.00 55.53 428 TRP A C 1
ATOM 3405 O O . TRP A 1 428 ? -17.647 -26.006 4.363 1.00 55.53 428 TRP A O 1
ATOM 3415 N N . GLY A 1 429 ? -16.781 -27.148 6.075 1.00 43.53 429 GLY A N 1
ATOM 3416 C CA . GLY A 1 429 ? -16.845 -28.494 5.476 1.00 43.53 429 GLY A CA 1
ATOM 3417 C C . GLY A 1 429 ? -18.238 -29.040 5.162 1.00 43.53 429 GLY A C 1
ATOM 3418 O O . GLY A 1 429 ? -18.363 -30.207 4.812 1.00 43.53 429 GLY A O 1
ATOM 3419 N N . SER A 1 430 ? -19.276 -28.216 5.284 1.00 42.28 430 SER A N 1
ATOM 3420 C CA . SER A 1 430 ? -20.647 -28.545 4.875 1.00 42.28 430 SER A CA 1
ATOM 3421 C C . SER A 1 430 ? -21.355 -27.416 4.113 1.00 42.28 430 SER A C 1
ATOM 3423 O O . SER A 1 430 ? -22.481 -27.613 3.672 1.00 42.28 430 SER A O 1
ATOM 3425 N N . SER A 1 431 ? -20.718 -26.253 3.919 1.00 43.12 431 SER A N 1
ATOM 3426 C CA . SER A 1 431 ? -21.376 -25.037 3.406 1.00 43.12 431 SER A CA 1
ATOM 3427 C C . SER A 1 431 ? -20.785 -24.472 2.108 1.00 43.12 431 SER A C 1
ATOM 3429 O O . SER A 1 431 ? -21.248 -23.444 1.624 1.00 43.12 431 SER A O 1
ATOM 3431 N N . LEU A 1 432 ? -19.796 -25.130 1.494 1.00 39.22 432 LEU A N 1
ATOM 3432 C CA . LEU A 1 432 ? -19.069 -24.583 0.335 1.00 39.22 432 LEU A CA 1
ATOM 3433 C C . LEU A 1 432 ? -19.407 -25.196 -1.026 1.00 39.22 432 LEU A C 1
ATOM 3435 O O . LEU A 1 432 ? -18.625 -25.078 -1.965 1.00 39.22 432 LEU A O 1
ATOM 3439 N N . GLU A 1 433 ? -20.607 -25.747 -1.197 1.00 33.06 433 GLU A N 1
ATOM 3440 C CA . GLU A 1 433 ? -21.148 -25.913 -2.556 1.00 33.06 433 GLU A CA 1
ATOM 3441 C C . GLU A 1 433 ? -21.774 -24.620 -3.120 1.00 33.06 433 GLU A C 1
ATOM 3443 O O . GLU A 1 433 ? -22.080 -24.566 -4.312 1.00 33.06 433 GLU A O 1
ATOM 3448 N N . ALA A 1 434 ? -21.906 -23.544 -2.329 1.00 34.97 434 ALA A N 1
ATOM 3449 C CA . ALA A 1 434 ? -22.786 -22.422 -2.676 1.00 34.97 434 ALA A CA 1
ATOM 3450 C C . ALA A 1 434 ? -22.155 -21.016 -2.728 1.00 34.97 434 ALA A C 1
ATOM 3452 O O . ALA A 1 434 ? -22.887 -20.041 -2.659 1.00 34.97 434 ALA A O 1
ATOM 3453 N N . ASN A 1 435 ? -20.843 -20.864 -2.933 1.00 35.75 435 ASN A N 1
ATOM 3454 C CA . ASN A 1 435 ? -20.293 -19.569 -3.372 1.00 35.75 435 ASN A CA 1
ATOM 3455 C C . ASN A 1 435 ? -19.379 -19.738 -4.586 1.00 35.75 435 ASN A C 1
ATOM 3457 O O . ASN A 1 435 ? -18.199 -19.391 -4.589 1.00 35.75 435 ASN A O 1
ATOM 3461 N N . LYS A 1 436 ? -19.958 -20.278 -5.666 1.00 35.56 436 LYS A N 1
ATOM 3462 C CA . LYS A 1 436 ? -19.449 -20.012 -7.012 1.00 35.56 436 LYS A CA 1
ATOM 3463 C C . LYS A 1 436 ? -19.715 -18.537 -7.295 1.00 35.56 436 LYS A C 1
ATOM 3465 O O . LYS A 1 436 ? -20.795 -18.194 -7.769 1.00 35.56 436 LYS A O 1
ATOM 3470 N N . THR A 1 437 ? -18.746 -17.670 -7.013 1.00 42.34 437 THR A N 1
ATOM 3471 C CA . THR A 1 437 ? -18.705 -16.364 -7.671 1.00 42.34 437 THR A CA 1
ATOM 3472 C C . THR A 1 437 ? -18.808 -16.632 -9.171 1.00 42.34 437 THR A C 1
ATOM 3474 O O . THR A 1 437 ? -17.996 -17.363 -9.750 1.00 42.34 437 THR A O 1
ATOM 3477 N N . LYS A 1 438 ? -19.885 -16.156 -9.807 1.00 45.25 438 LYS A N 1
ATOM 3478 C CA . LYS A 1 438 ? -19.988 -16.238 -11.265 1.00 45.25 438 LYS A CA 1
ATOM 3479 C C . LYS A 1 438 ? -18.795 -15.462 -11.840 1.00 45.25 438 LYS A C 1
ATOM 3481 O O . LYS A 1 438 ? -18.475 -14.395 -11.318 1.00 45.25 438 LYS A O 1
ATOM 3486 N N . PRO A 1 439 ? -18.111 -15.984 -12.869 1.00 52.09 439 PRO A N 1
ATOM 3487 C CA . PRO A 1 439 ? -16.985 -15.283 -13.470 1.00 52.09 439 PRO A CA 1
ATOM 3488 C C . PRO A 1 439 ? -17.422 -13.899 -13.965 1.00 52.09 439 PRO A C 1
ATOM 3490 O O . PRO A 1 439 ? -18.488 -13.765 -14.569 1.00 52.09 439 PRO A O 1
ATOM 3493 N N . ALA A 1 440 ? -16.580 -12.897 -13.701 1.00 59.22 440 ALA A N 1
ATOM 3494 C CA . ALA A 1 440 ? -16.733 -11.525 -14.170 1.00 59.22 440 ALA A CA 1
ATOM 3495 C C . ALA A 1 440 ? -17.081 -11.499 -15.665 1.00 59.22 440 ALA A C 1
ATOM 3497 O O . ALA A 1 440 ? -16.376 -12.093 -16.485 1.00 59.22 440 ALA A O 1
ATOM 3498 N N . LYS A 1 441 ? -18.169 -10.817 -16.030 1.00 70.94 441 LYS A N 1
ATOM 3499 C CA . LYS A 1 441 ? -18.581 -10.674 -17.430 1.00 70.94 441 LYS A CA 1
ATOM 3500 C C . LYS A 1 441 ? -17.897 -9.448 -18.025 1.00 70.94 441 LYS A C 1
ATOM 3502 O O . LYS A 1 441 ? -18.215 -8.324 -17.635 1.00 70.94 441 LYS A O 1
ATOM 3507 N N . PHE A 1 442 ? -16.988 -9.646 -18.978 1.00 79.81 442 PHE A N 1
ATOM 3508 C CA . PHE A 1 442 ? -16.363 -8.537 -19.697 1.00 79.81 442 PHE A CA 1
ATOM 3509 C C . PHE A 1 442 ? -17.201 -8.119 -20.902 1.00 79.81 442 PHE A C 1
ATOM 3511 O O . PHE A 1 442 ? -17.802 -8.950 -21.584 1.00 79.81 442 PHE A O 1
ATOM 3518 N N . LEU A 1 443 ? -17.227 -6.816 -21.172 1.00 81.56 443 LEU A N 1
ATOM 3519 C CA . LEU A 1 443 ? -17.847 -6.224 -22.351 1.00 81.56 443 LEU A CA 1
ATOM 3520 C C . LEU A 1 443 ? -16.897 -5.209 -22.995 1.00 81.56 443 LEU A C 1
ATOM 3522 O O . LEU A 1 443 ? -15.981 -4.673 -22.362 1.00 81.56 443 LEU A O 1
ATOM 3526 N N . LEU A 1 444 ? -17.146 -4.934 -24.274 1.00 84.25 444 LEU A N 1
ATOM 3527 C CA . LEU A 1 444 ? -16.528 -3.825 -24.985 1.00 84.25 444 LEU A CA 1
ATOM 3528 C C . LEU A 1 444 ? -17.388 -2.572 -24.836 1.00 84.25 444 LEU A C 1
ATOM 3530 O O . LEU A 1 444 ? -18.605 -2.617 -25.012 1.00 84.25 444 LEU A O 1
ATOM 3534 N N . TYR A 1 445 ? -16.735 -1.446 -24.576 1.00 83.56 445 TYR A N 1
ATOM 3535 C CA . TYR A 1 445 ? -17.347 -0.141 -24.384 1.00 83.56 445 TYR A CA 1
ATOM 3536 C C . TYR A 1 445 ? -16.799 0.879 -25.369 1.00 83.56 445 TYR A C 1
ATOM 3538 O O . TYR A 1 445 ? -15.610 0.889 -25.697 1.00 83.56 445 TYR A O 1
ATOM 3546 N N . LYS A 1 446 ? -17.675 1.791 -25.790 1.00 83.81 446 LYS A N 1
ATOM 3547 C CA . LYS A 1 446 ? -17.312 3.015 -26.504 1.00 83.81 446 LYS A CA 1
ATOM 3548 C C . LYS A 1 446 ? -17.564 4.231 -25.626 1.00 83.81 446 LYS A C 1
ATOM 3550 O O . LYS A 1 446 ? -18.533 4.293 -24.872 1.00 83.81 446 LYS A O 1
ATOM 3555 N N . ARG A 1 447 ? -16.692 5.221 -25.783 1.00 82.00 447 ARG A N 1
ATOM 3556 C CA . ARG A 1 447 ? -16.813 6.550 -25.179 1.00 82.00 447 ARG A CA 1
ATOM 3557 C C . ARG A 1 447 ? -17.837 7.373 -25.950 1.00 82.00 447 ARG A C 1
ATOM 3559 O O . ARG A 1 447 ? -17.618 7.687 -27.119 1.00 82.00 447 ARG A O 1
ATOM 3566 N N . VAL A 1 448 ? -18.942 7.726 -25.301 1.00 82.94 448 VAL A N 1
ATOM 3567 C CA . VAL A 1 448 ? -20.037 8.504 -25.889 1.00 82.94 448 VAL A CA 1
ATOM 3568 C C . VAL A 1 448 ? -20.247 9.768 -25.068 1.00 82.94 448 VAL A C 1
ATOM 3570 O O . VAL A 1 448 ? -20.298 9.729 -23.846 1.00 82.94 448 VAL A O 1
ATOM 3573 N N . TRP A 1 449 ? -20.372 10.905 -25.741 1.00 83.56 449 TRP A N 1
ATOM 3574 C CA . TRP A 1 449 ? -20.706 12.170 -25.094 1.00 83.56 449 TRP A CA 1
ATOM 3575 C C . TRP A 1 449 ? -22.222 12.339 -25.090 1.00 83.56 449 TRP A C 1
ATOM 3577 O O . TRP A 1 449 ? -22.815 12.483 -26.161 1.00 83.56 449 TRP A O 1
ATOM 3587 N N . ARG A 1 450 ? -22.852 12.314 -23.911 1.00 84.12 450 ARG A N 1
ATOM 3588 C CA . ARG A 1 450 ? -24.301 12.521 -23.775 1.00 84.12 450 ARG A CA 1
ATOM 3589 C C . ARG A 1 450 ? -24.592 13.951 -23.348 1.00 84.12 450 ARG A C 1
ATOM 3591 O O . ARG A 1 450 ? -23.998 14.435 -22.387 1.00 84.12 450 ARG A O 1
ATOM 3598 N N . GLU A 1 451 ? -25.518 14.603 -24.045 1.00 87.62 451 GLU A N 1
ATOM 3599 C CA . GLU A 1 451 ? -26.028 15.916 -23.646 1.00 87.62 451 GLU A CA 1
ATOM 3600 C C . GLU A 1 451 ? -26.711 15.813 -22.274 1.00 87.62 451 GLU A C 1
ATOM 3602 O O . GLU A 1 451 ? -27.473 14.879 -22.008 1.00 87.62 451 GLU A O 1
ATOM 3607 N N . LYS A 1 452 ? -26.407 16.754 -21.385 1.00 79.94 452 LYS A N 1
ATOM 3608 C CA . LYS A 1 452 ? -27.029 16.906 -20.068 1.00 79.94 452 LYS A CA 1
ATOM 3609 C C . LYS A 1 452 ? -27.381 18.375 -19.881 1.00 79.94 452 LYS A C 1
ATOM 3611 O O . LYS A 1 452 ? -26.717 19.250 -20.434 1.00 79.94 452 LYS A O 1
ATOM 3616 N N . GLU A 1 453 ? -28.390 18.649 -19.069 1.00 76.62 453 GLU A N 1
ATOM 3617 C CA . GLU A 1 453 ? -28.737 20.026 -18.728 1.00 76.62 453 GLU A CA 1
ATOM 3618 C C . GLU A 1 453 ? -27.584 20.730 -18.001 1.00 76.62 453 GLU A C 1
ATOM 3620 O O . GLU A 1 453 ? -26.829 20.119 -17.235 1.00 76.62 453 GLU A O 1
ATOM 3625 N N . ILE A 1 454 ? -27.449 22.033 -18.253 1.00 73.75 454 ILE A N 1
ATOM 3626 C CA . ILE A 1 454 ? -26.538 22.898 -17.504 1.00 73.75 454 ILE A CA 1
ATOM 3627 C C . ILE A 1 454 ? -27.166 23.116 -16.133 1.00 73.75 454 ILE A C 1
ATOM 3629 O O . ILE A 1 454 ? -28.251 23.686 -16.028 1.00 73.75 454 ILE A O 1
ATOM 3633 N N . ARG A 1 455 ? -26.489 22.663 -15.078 1.00 63.84 455 ARG A N 1
ATOM 3634 C CA . ARG A 1 455 ? -27.031 22.753 -13.722 1.00 63.84 455 ARG A CA 1
ATOM 3635 C C . ARG A 1 455 ? -27.083 24.220 -13.252 1.00 63.84 455 ARG A C 1
ATOM 3637 O O . ARG A 1 455 ? -26.158 24.987 -13.546 1.00 63.84 455 ARG A O 1
ATOM 3644 N N . PRO A 1 456 ? -28.137 24.638 -12.528 1.00 49.84 456 PRO A N 1
ATOM 3645 C CA . PRO A 1 456 ? -28.162 25.934 -11.862 1.00 49.84 456 PRO A CA 1
ATOM 3646 C C . PRO A 1 456 ? -27.126 25.956 -10.730 1.00 49.84 456 PRO A C 1
ATOM 3648 O O . PRO A 1 456 ? -26.935 24.962 -10.033 1.00 49.84 456 PRO A O 1
ATOM 3651 N N . VAL A 1 457 ? -26.449 27.089 -10.553 1.00 51.91 457 VAL A N 1
ATOM 3652 C CA . VAL A 1 457 ? -25.466 27.295 -9.478 1.00 51.91 457 VAL A CA 1
ATOM 3653 C C . VAL A 1 457 ? -26.132 28.115 -8.378 1.00 51.91 457 VAL A C 1
ATOM 3655 O O . VAL A 1 457 ? -26.712 29.158 -8.678 1.00 51.91 457 VAL A O 1
ATOM 3658 N N . MET A 1 458 ? -26.062 27.662 -7.121 1.00 41.91 458 MET A N 1
ATOM 3659 C CA . MET A 1 458 ? -26.373 28.535 -5.983 1.00 41.91 458 MET A CA 1
ATOM 3660 C C . MET A 1 458 ? -25.289 29.620 -5.871 1.00 41.91 458 MET A C 1
ATOM 3662 O O . MET A 1 458 ? -24.111 29.304 -6.050 1.00 41.91 458 MET A O 1
ATOM 3666 N N . PRO A 1 459 ? -25.646 30.886 -5.590 1.00 39.44 459 PRO A N 1
ATOM 3667 C CA . PRO A 1 459 ? -24.667 31.956 -5.433 1.00 39.44 459 PRO A CA 1
ATOM 3668 C C . PRO A 1 459 ? -23.665 31.625 -4.317 1.00 39.44 459 PRO A C 1
ATOM 3670 O O . PRO A 1 459 ? -24.037 31.146 -3.249 1.00 39.44 459 PRO A O 1
ATOM 3673 N N . PHE A 1 460 ? -22.384 31.867 -4.593 1.00 40.06 460 PHE A N 1
ATOM 3674 C CA . PHE A 1 460 ? -21.278 31.613 -3.674 1.00 40.06 460 PHE A CA 1
ATOM 3675 C C . PHE A 1 460 ? -21.228 32.659 -2.544 1.00 40.06 460 PHE A C 1
ATOM 3677 O O . PHE A 1 460 ? -21.473 33.842 -2.793 1.00 40.06 460 PHE A O 1
ATOM 3684 N N . SER A 1 461 ? -20.827 32.242 -1.337 1.00 37.97 461 SER A N 1
ATOM 3685 C CA . SER A 1 461 ? -20.375 33.144 -0.265 1.00 37.97 461 SER A CA 1
ATOM 3686 C C . SER A 1 461 ? -18.929 33.582 -0.535 1.00 37.97 461 SER A C 1
ATOM 3688 O O . SER A 1 461 ? -18.080 32.721 -0.738 1.00 37.97 461 SER A O 1
ATOM 3690 N N . PRO A 1 462 ? -18.595 34.880 -0.534 1.00 35.88 462 PRO A N 1
ATOM 3691 C CA . PRO A 1 462 ? -17.270 35.380 -0.910 1.00 35.88 462 PRO A CA 1
ATOM 3692 C C . PRO A 1 462 ? -16.185 34.876 0.065 1.00 35.88 462 PRO A C 1
ATOM 3694 O O . PRO A 1 462 ? -16.034 35.423 1.153 1.00 35.88 462 PRO A O 1
ATOM 3697 N N . GLY A 1 463 ? -15.451 33.817 -0.305 1.00 43.53 463 GLY A N 1
ATOM 3698 C CA . GLY A 1 463 ? -14.449 33.191 0.573 1.00 43.53 463 GLY A CA 1
ATOM 3699 C C . GLY A 1 463 ? -13.557 32.102 -0.049 1.00 43.53 463 GLY A C 1
ATOM 3700 O O . GLY A 1 463 ? -12.392 32.008 0.337 1.00 43.53 463 GLY A O 1
ATOM 3701 N N . ASP A 1 464 ? -14.023 31.323 -1.035 1.00 49.31 464 ASP A N 1
ATOM 3702 C CA . ASP A 1 464 ? -13.185 30.267 -1.637 1.00 49.31 464 ASP A CA 1
ATOM 3703 C C . ASP A 1 464 ? -12.249 30.842 -2.705 1.00 49.31 464 ASP A C 1
ATOM 3705 O O . ASP A 1 464 ? -12.618 31.066 -3.859 1.00 49.31 464 ASP A O 1
ATOM 3709 N N . ASN A 1 465 ? -10.994 31.065 -2.326 1.00 57.47 465 ASN A N 1
ATOM 3710 C CA . ASN A 1 465 ? -9.938 31.369 -3.282 1.00 57.47 465 ASN A CA 1
ATOM 3711 C C . ASN A 1 465 ? -9.665 30.105 -4.130 1.00 57.47 465 ASN A C 1
ATOM 3713 O O . ASN A 1 465 ? -9.388 29.050 -3.579 1.00 57.47 465 ASN A O 1
ATOM 3717 N N . ALA A 1 466 ? -9.706 30.166 -5.463 1.00 65.69 466 ALA A N 1
ATOM 3718 C CA . ALA A 1 466 ? -9.247 29.078 -6.340 1.00 65.69 466 ALA A CA 1
ATOM 3719 C C . ALA A 1 466 ? -7.900 29.452 -6.974 1.00 65.69 466 ALA A C 1
ATOM 3721 O O . ALA A 1 466 ? -7.693 30.593 -7.395 1.00 65.69 466 ALA A O 1
ATOM 3722 N N . ALA A 1 467 ? -6.968 28.503 -7.064 1.00 71.62 467 ALA A N 1
ATOM 3723 C CA . ALA A 1 467 ? -5.689 28.729 -7.725 1.00 71.62 467 ALA A CA 1
ATOM 3724 C C . ALA A 1 467 ? -5.769 28.394 -9.218 1.00 71.62 467 ALA A C 1
ATOM 3726 O O . ALA A 1 467 ? -5.678 27.231 -9.597 1.00 71.62 467 ALA A O 1
ATOM 3727 N N . TRP A 1 468 ? -5.927 29.412 -10.069 1.00 78.81 468 TRP A N 1
ATOM 3728 C CA . TRP A 1 468 ? -5.853 29.251 -11.526 1.00 78.81 468 TRP A CA 1
ATOM 3729 C C . TRP A 1 468 ? -4.404 29.241 -12.009 1.00 78.81 468 TRP A C 1
ATOM 3731 O O . TRP A 1 468 ? -3.669 30.197 -11.761 1.00 78.81 468 TRP A O 1
ATOM 3741 N N . ILE A 1 469 ? -4.006 28.177 -12.706 1.00 80.31 469 ILE A N 1
ATOM 3742 C CA . ILE A 1 469 ? -2.632 27.934 -13.147 1.00 80.31 469 ILE A CA 1
ATOM 3743 C C . ILE A 1 469 ? -2.646 27.608 -14.630 1.00 80.31 469 ILE A C 1
ATOM 3745 O O . ILE A 1 469 ? -3.147 26.569 -15.056 1.00 80.31 469 ILE A O 1
ATOM 3749 N N . SER A 1 470 ? -2.101 28.523 -15.424 1.00 82.25 470 SER A N 1
ATOM 3750 C CA . SER A 1 470 ? -2.009 28.358 -16.870 1.00 82.25 470 SER A CA 1
ATOM 3751 C C . SER A 1 470 ? -0.757 27.566 -17.230 1.00 82.25 470 SER A C 1
ATOM 3753 O O . SER A 1 470 ? 0.358 27.995 -16.937 1.00 82.25 470 SER A O 1
ATOM 3755 N N . ILE A 1 471 ? -0.936 26.412 -17.876 1.00 84.00 471 ILE A N 1
ATOM 3756 C CA . ILE A 1 471 ? 0.173 25.589 -18.354 1.00 84.00 471 ILE A CA 1
ATOM 3757 C C . ILE A 1 471 ? 0.648 26.155 -19.692 1.00 84.00 471 ILE A C 1
ATOM 3759 O O . ILE A 1 471 ? -0.025 26.046 -20.720 1.00 84.00 471 ILE A O 1
ATOM 3763 N N . LYS A 1 472 ? 1.818 26.794 -19.653 1.00 81.44 472 LYS A N 1
ATOM 3764 C CA . LYS A 1 472 ? 2.488 27.401 -20.808 1.00 81.44 472 LYS A CA 1
ATOM 3765 C C . LYS A 1 472 ? 3.321 26.361 -21.567 1.00 81.44 472 LYS A C 1
ATOM 3767 O O . LYS A 1 472 ? 3.577 25.264 -21.078 1.00 81.44 472 LYS A O 1
ATOM 3772 N N . LYS A 1 473 ? 3.767 26.723 -22.777 1.00 76.94 473 LYS A N 1
ATOM 3773 C CA . LYS A 1 473 ? 4.517 25.838 -23.692 1.00 76.94 473 LYS A CA 1
ATOM 3774 C C . LYS A 1 473 ? 5.842 25.320 -23.115 1.00 76.94 473 LYS A C 1
ATOM 3776 O O . LYS A 1 473 ? 6.290 24.252 -23.512 1.00 76.94 473 LYS A O 1
ATOM 3781 N N . ASP A 1 474 ? 6.458 26.069 -22.206 1.00 79.62 474 ASP A N 1
ATOM 3782 C CA . ASP A 1 474 ? 7.692 25.703 -21.502 1.00 79.62 474 ASP A CA 1
ATOM 3783 C C . ASP A 1 474 ? 7.456 24.736 -20.327 1.00 79.62 474 ASP A C 1
ATOM 3785 O O . ASP A 1 474 ? 8.416 24.238 -19.745 1.00 79.62 474 ASP A O 1
ATOM 3789 N N . LEU A 1 475 ? 6.189 24.454 -19.990 1.00 83.56 475 LEU A N 1
ATOM 3790 C CA . LEU A 1 475 ? 5.754 23.593 -18.888 1.00 83.56 475 LEU A CA 1
ATOM 3791 C C . LEU A 1 475 ? 6.320 23.986 -17.512 1.00 83.56 475 LEU A C 1
ATOM 3793 O O . LEU A 1 475 ? 6.314 23.162 -16.595 1.00 83.56 475 LEU A O 1
ATOM 3797 N N . ASN A 1 476 ? 6.810 25.216 -17.344 1.00 83.25 476 ASN A N 1
ATOM 3798 C CA . ASN A 1 476 ? 7.311 25.698 -16.062 1.00 83.25 476 ASN A CA 1
ATOM 3799 C C . ASN A 1 476 ? 6.136 26.155 -15.194 1.00 83.25 476 ASN A C 1
ATOM 3801 O O . ASN A 1 476 ? 5.604 27.250 -15.371 1.00 83.25 476 ASN A O 1
ATOM 3805 N N . ILE A 1 477 ? 5.724 25.295 -14.266 1.00 82.38 477 ILE A N 1
ATOM 3806 C CA . ILE A 1 477 ? 4.622 25.563 -13.343 1.00 82.38 477 ILE A CA 1
ATOM 3807 C C . ILE A 1 477 ? 5.115 26.051 -11.980 1.00 82.38 477 ILE A C 1
ATOM 3809 O O . ILE A 1 477 ? 4.362 26.726 -11.288 1.00 82.38 477 ILE A O 1
ATOM 3813 N N . LEU A 1 478 ? 6.364 25.770 -11.586 1.00 79.62 478 LEU A N 1
ATOM 3814 C CA . LEU A 1 478 ? 6.872 26.096 -10.244 1.00 79.62 478 LEU A CA 1
ATOM 3815 C C . LEU A 1 478 ? 6.744 27.587 -9.904 1.00 79.62 478 LEU A C 1
ATOM 3817 O O . LEU A 1 478 ? 6.334 27.924 -8.795 1.00 79.62 478 LEU A O 1
ATOM 3821 N N . SER A 1 479 ? 7.030 28.477 -10.855 1.00 73.12 479 SER A N 1
ATOM 3822 C CA . SER A 1 479 ? 6.924 29.932 -10.664 1.00 73.12 479 SER A CA 1
ATOM 3823 C C . SER A 1 479 ? 5.493 30.404 -10.366 1.00 73.12 479 SER A C 1
ATOM 3825 O O . SER A 1 479 ? 5.302 31.355 -9.610 1.00 73.12 479 SER A O 1
ATOM 3827 N N . GLU A 1 480 ? 4.481 29.710 -10.891 1.00 72.75 480 GLU A N 1
ATOM 3828 C CA . GLU A 1 480 ? 3.060 29.999 -10.650 1.00 72.75 480 GLU A CA 1
ATOM 3829 C C . GLU A 1 480 ? 2.604 29.531 -9.244 1.00 72.75 480 GLU A C 1
ATOM 3831 O O . GLU A 1 480 ? 1.619 30.048 -8.701 1.00 72.75 480 GLU A O 1
ATOM 3836 N N . PHE A 1 481 ? 3.338 28.593 -8.623 1.00 70.38 481 PHE A N 1
ATOM 3837 C CA . PHE A 1 481 ? 3.093 28.087 -7.262 1.00 70.38 481 PHE A CA 1
ATOM 3838 C C . PHE A 1 481 ? 3.956 28.764 -6.177 1.00 70.38 481 PHE A C 1
ATOM 3840 O O . PHE A 1 481 ? 3.494 28.894 -5.046 1.00 70.38 481 PHE A O 1
ATOM 3847 N N . GLN A 1 482 ? 5.170 29.236 -6.495 1.00 59.34 482 GLN A N 1
ATOM 3848 C CA . GLN A 1 482 ? 6.145 29.791 -5.532 1.00 59.34 482 GLN A CA 1
ATOM 3849 C C . GLN A 1 482 ? 5.652 31.019 -4.742 1.00 59.34 482 GLN A C 1
ATOM 3851 O O . GLN A 1 482 ? 6.118 31.259 -3.632 1.00 59.34 482 GLN A O 1
ATOM 3856 N N . ASN A 1 483 ? 4.678 31.767 -5.267 1.00 56.16 483 ASN A N 1
ATOM 3857 C CA . ASN A 1 483 ? 4.102 32.940 -4.596 1.00 56.16 483 ASN A CA 1
ATOM 3858 C C . ASN A 1 483 ? 2.891 32.617 -3.695 1.00 56.16 483 ASN A C 1
ATOM 3860 O O . ASN A 1 483 ? 2.234 33.533 -3.202 1.00 56.16 483 ASN A O 1
ATOM 3864 N N . ARG A 1 484 ? 2.551 31.335 -3.491 1.00 60.19 484 ARG A N 1
ATOM 3865 C CA . ARG A 1 484 ? 1.363 30.911 -2.731 1.00 60.19 484 ARG A CA 1
ATOM 3866 C C . ARG A 1 484 ? 1.797 30.080 -1.521 1.00 60.19 484 ARG A C 1
ATOM 3868 O O . ARG A 1 484 ? 2.230 28.945 -1.670 1.00 60.19 484 ARG A O 1
ATOM 3875 N N . SER A 1 485 ? 1.682 30.648 -0.318 1.00 48.91 485 SER A N 1
ATOM 3876 C CA . SER A 1 485 ? 2.186 30.052 0.934 1.00 48.91 485 SER A CA 1
ATOM 3877 C C . SER A 1 485 ? 1.511 28.727 1.322 1.00 48.91 485 SER A C 1
ATOM 3879 O O . SER A 1 485 ? 2.142 27.908 1.983 1.00 48.91 485 SER A O 1
ATOM 3881 N N . LYS A 1 486 ? 0.269 28.500 0.873 1.00 55.06 486 LYS A N 1
ATOM 3882 C CA . LYS A 1 486 ? -0.432 27.211 0.741 1.00 55.06 486 LYS A CA 1
ATOM 3883 C C . LYS A 1 486 ? -1.446 27.364 -0.392 1.00 55.06 486 LYS A C 1
ATOM 3885 O O . LYS A 1 486 ? -2.059 28.429 -0.515 1.00 55.06 486 LYS A O 1
ATOM 3890 N N . LEU A 1 487 ? -1.623 26.344 -1.231 1.00 55.72 487 LEU A N 1
ATOM 3891 C CA . LEU A 1 487 ? -2.750 26.357 -2.157 1.00 55.72 487 LEU A CA 1
ATOM 3892 C C . LEU A 1 487 ? -4.049 26.280 -1.371 1.00 55.72 487 LEU A C 1
ATOM 3894 O O . LEU A 1 487 ? -4.133 25.716 -0.282 1.00 55.72 487 LEU A O 1
ATOM 3898 N N . THR A 1 488 ? -5.059 26.893 -1.951 1.00 56.50 488 THR A N 1
ATOM 3899 C CA . THR A 1 488 ? -6.422 26.833 -1.469 1.00 56.50 488 THR A CA 1
ATOM 3900 C C . THR A 1 488 ? -6.974 25.423 -1.667 1.00 56.50 488 THR A C 1
ATOM 3902 O O . THR A 1 488 ? -6.356 24.597 -2.338 1.00 56.50 488 THR A O 1
ATOM 3905 N N . SER A 1 489 ? -8.162 25.137 -1.139 1.00 66.62 489 SER A N 1
ATOM 3906 C CA . SER A 1 489 ? -8.848 23.850 -1.326 1.00 66.62 489 SER A CA 1
ATOM 3907 C C . SER A 1 489 ? -9.051 23.449 -2.799 1.00 66.62 489 SER A C 1
ATOM 3909 O O . SER A 1 489 ? -9.437 22.313 -3.051 1.00 66.62 489 SER A O 1
ATOM 3911 N N . LYS A 1 490 ? -8.778 24.331 -3.780 1.00 76.25 490 LYS A N 1
ATOM 3912 C CA . LYS A 1 490 ? -9.039 24.110 -5.208 1.00 76.25 490 LYS A CA 1
ATOM 3913 C C . LYS A 1 490 ? -7.970 24.675 -6.152 1.00 76.25 490 LYS A C 1
ATOM 3915 O O . LYS A 1 490 ? -7.650 25.864 -6.116 1.00 76.25 490 LYS A O 1
ATOM 3920 N N . VAL A 1 491 ? -7.510 23.843 -7.085 1.00 80.88 491 VAL A N 1
ATOM 3921 C CA . VAL A 1 491 ? -6.511 24.133 -8.124 1.00 80.88 491 VAL A CA 1
ATOM 3922 C C . VAL A 1 491 ? -7.110 23.901 -9.507 1.00 80.88 491 VAL A C 1
ATOM 3924 O O . VAL A 1 491 ? -7.680 22.848 -9.783 1.00 80.88 491 VAL A O 1
ATOM 3927 N N . ILE A 1 492 ? -6.945 24.869 -10.404 1.00 84.19 492 ILE A N 1
ATOM 3928 C CA . ILE A 1 492 ? -7.409 24.803 -11.791 1.00 84.19 492 ILE A CA 1
ATOM 3929 C C . ILE A 1 492 ? -6.183 24.797 -12.703 1.00 84.19 492 ILE A C 1
ATOM 3931 O O . ILE A 1 492 ? -5.448 25.780 -12.760 1.00 84.19 492 ILE A O 1
ATOM 3935 N N . LEU A 1 493 ? -5.969 23.694 -13.417 1.00 86.56 493 LEU A N 1
ATOM 3936 C CA . LEU A 1 493 ? -4.888 23.508 -14.381 1.00 86.56 493 LEU A CA 1
ATOM 3937 C C . LEU A 1 493 ? -5.404 23.791 -15.793 1.00 86.56 493 LEU A C 1
ATOM 3939 O O . LEU A 1 493 ? -6.037 22.948 -16.430 1.00 86.56 493 LEU A O 1
ATOM 3943 N N . ASP A 1 494 ? -5.128 24.988 -16.292 1.00 85.44 494 ASP A N 1
ATOM 3944 C CA . ASP A 1 494 ? -5.546 25.432 -17.614 1.00 85.44 494 ASP A CA 1
ATOM 3945 C C . ASP A 1 494 ? -4.525 25.015 -18.681 1.00 85.44 494 ASP A C 1
ATOM 3947 O O . ASP A 1 494 ? -3.489 25.648 -18.881 1.00 85.44 494 ASP A O 1
ATOM 3951 N N . CYS A 1 495 ? -4.852 23.934 -19.382 1.00 86.56 495 CYS A N 1
ATOM 3952 C CA . CYS A 1 495 ? -4.098 23.356 -20.489 1.00 86.56 495 CYS A CA 1
ATOM 3953 C C . CYS A 1 495 ? -4.461 23.974 -21.850 1.00 86.56 495 CYS A C 1
ATOM 3955 O O . CYS A 1 495 ? -3.962 23.517 -22.878 1.00 86.56 495 CYS A O 1
ATOM 3957 N N . SER A 1 496 ? -5.342 24.979 -21.912 1.00 79.25 496 SER A N 1
ATOM 3958 C CA . SER A 1 496 ? -5.881 25.478 -23.188 1.00 79.25 496 SER A CA 1
ATOM 3959 C C . SER A 1 496 ? -4.858 26.193 -24.083 1.00 79.25 496 SER A C 1
ATOM 3961 O O . SER A 1 496 ? -5.152 26.455 -25.247 1.00 79.25 496 SER A O 1
ATOM 3963 N N . ALA A 1 497 ? -3.658 26.489 -23.573 1.00 76.44 497 ALA A N 1
ATOM 3964 C CA . ALA A 1 497 ? -2.545 27.045 -24.347 1.00 76.44 497 ALA A CA 1
ATOM 3965 C C . ALA A 1 497 ? -1.652 25.978 -25.022 1.00 76.44 497 ALA A C 1
ATOM 3967 O O . ALA A 1 497 ? -0.761 26.330 -25.799 1.00 76.44 497 ALA A O 1
ATOM 3968 N N . MET A 1 498 ? -1.872 24.688 -24.744 1.00 77.88 498 MET A N 1
ATOM 3969 C CA . MET A 1 498 ? -1.051 23.592 -25.265 1.00 77.88 498 MET A CA 1
ATOM 3970 C C . MET A 1 498 ? -1.429 23.240 -26.703 1.00 77.88 498 MET A C 1
ATOM 3972 O O . MET A 1 498 ? -2.583 22.923 -26.992 1.00 77.88 498 MET A O 1
ATOM 3976 N N . GLU A 1 499 ? -0.451 23.277 -27.615 1.00 66.62 499 GLU A N 1
ATOM 3977 C CA . GLU A 1 499 ? -0.669 23.040 -29.043 1.00 66.62 499 GLU A CA 1
ATOM 3978 C C . GLU A 1 499 ? -0.181 21.668 -29.548 1.00 66.62 499 GLU A C 1
ATOM 3980 O O . GLU A 1 499 ? 0.874 21.209 -29.133 1.00 66.62 499 GLU A O 1
ATOM 3985 N N . GLN A 1 500 ? -0.907 21.004 -30.466 1.00 62.81 500 GLN A N 1
ATOM 3986 C CA . GLN A 1 500 ? -0.559 19.655 -30.959 1.00 62.81 500 GLN A CA 1
ATOM 3987 C C . GLN A 1 500 ? 0.793 19.584 -31.681 1.00 62.81 500 GLN A C 1
ATOM 3989 O O . GLN A 1 500 ? 1.514 18.597 -31.556 1.00 62.81 500 GLN A O 1
ATOM 3994 N N . ASN A 1 501 ? 1.156 20.632 -32.419 1.00 65.12 501 ASN A N 1
ATOM 3995 C CA . ASN A 1 501 ? 2.446 20.753 -33.100 1.00 65.12 501 ASN A CA 1
ATOM 3996 C C . ASN A 1 501 ? 3.641 20.858 -32.131 1.00 65.12 501 ASN A C 1
ATOM 3998 O O . ASN A 1 501 ? 4.780 20.799 -32.582 1.00 65.12 501 ASN A O 1
ATOM 4002 N N . LEU A 1 502 ? 3.403 20.983 -30.818 1.00 66.31 502 LEU A N 1
ATOM 4003 C CA . LEU A 1 502 ? 4.453 20.973 -29.797 1.00 66.31 502 LEU A CA 1
ATOM 4004 C C . LEU A 1 502 ? 4.929 19.562 -29.438 1.00 66.31 502 LEU A C 1
ATOM 4006 O O . LEU A 1 502 ? 6.004 19.430 -28.868 1.00 66.31 502 LEU A O 1
ATOM 4010 N N . PHE A 1 503 ? 4.177 18.502 -29.760 1.00 77.44 503 PHE A N 1
ATOM 4011 C CA . PHE A 1 503 ? 4.508 17.128 -29.352 1.00 77.44 503 PHE A CA 1
ATOM 4012 C C . PHE A 1 503 ? 5.552 16.466 -30.266 1.00 77.44 503 PHE A C 1
ATOM 4014 O O . PHE A 1 503 ? 5.345 15.372 -30.800 1.00 77.44 503 PHE A O 1
ATOM 4021 N N . THR A 1 504 ? 6.685 17.143 -30.453 1.00 86.06 504 THR A N 1
ATOM 4022 C CA . THR A 1 504 ? 7.874 16.567 -31.084 1.00 86.06 504 THR A CA 1
ATOM 4023 C C . THR A 1 504 ? 8.453 15.455 -30.213 1.00 86.06 504 THR A C 1
ATOM 4025 O O . THR A 1 504 ? 8.139 15.317 -29.026 1.00 86.06 504 THR A O 1
ATOM 4028 N N . SER A 1 505 ? 9.321 14.640 -30.802 1.00 87.69 505 SER A N 1
ATOM 4029 C CA . SER A 1 505 ? 9.994 13.564 -30.083 1.00 87.69 505 SER A CA 1
ATOM 4030 C C . SER A 1 505 ? 10.836 14.078 -28.916 1.00 87.69 505 SER A C 1
ATOM 4032 O O . SER A 1 505 ? 10.791 13.479 -27.846 1.00 87.69 505 SER A O 1
ATOM 4034 N N . ASP A 1 506 ? 11.510 15.219 -29.077 1.00 88.06 506 ASP A N 1
ATOM 4035 C CA . ASP A 1 506 ? 12.282 15.866 -28.008 1.00 88.06 506 ASP A CA 1
ATOM 4036 C C . ASP A 1 506 ? 11.372 16.369 -26.883 1.00 88.06 506 ASP A C 1
ATOM 4038 O O . ASP A 1 506 ? 11.650 16.158 -25.706 1.00 88.06 506 ASP A O 1
ATOM 4042 N N . PHE A 1 507 ? 10.217 16.945 -27.224 1.00 87.75 507 PHE A N 1
ATOM 4043 C CA . PHE A 1 507 ? 9.247 17.395 -26.227 1.00 87.75 507 PHE A CA 1
ATOM 4044 C C . PHE A 1 507 ? 8.696 16.231 -25.388 1.00 87.75 507 PHE A C 1
ATOM 4046 O O . PHE A 1 507 ? 8.594 16.320 -24.162 1.00 87.75 507 PHE A O 1
ATOM 4053 N N . ILE A 1 508 ? 8.377 15.105 -26.037 1.00 89.50 508 ILE A N 1
ATOM 4054 C CA . ILE A 1 508 ? 7.953 13.875 -25.353 1.00 89.50 508 ILE A CA 1
ATOM 4055 C C . ILE A 1 508 ? 9.094 13.314 -24.502 1.00 89.50 508 ILE A C 1
ATOM 4057 O O . ILE A 1 508 ? 8.847 12.847 -23.391 1.00 89.50 508 ILE A O 1
ATOM 4061 N N . ARG A 1 509 ? 10.325 13.336 -25.020 1.00 89.62 509 ARG A N 1
ATOM 4062 C CA . ARG A 1 509 ? 11.502 12.756 -24.375 1.00 89.62 509 ARG A CA 1
ATOM 4063 C C . ARG A 1 509 ? 11.926 13.554 -23.143 1.00 89.62 509 ARG A C 1
ATOM 4065 O O . ARG A 1 509 ? 12.236 12.940 -22.128 1.00 89.62 509 ARG A O 1
ATOM 4072 N N . ASP A 1 510 ? 11.896 14.883 -23.202 1.00 87.00 510 ASP A N 1
ATOM 4073 C CA . ASP A 1 510 ? 12.561 15.741 -22.215 1.00 87.00 510 ASP A CA 1
ATOM 4074 C C . ASP A 1 510 ? 11.602 16.675 -21.459 1.00 87.00 510 ASP A C 1
ATOM 4076 O O . ASP A 1 510 ? 11.656 16.751 -20.226 1.00 87.00 510 ASP A O 1
ATOM 4080 N N . SER A 1 511 ? 10.680 17.349 -22.150 1.00 89.75 511 SER A N 1
ATOM 4081 C CA . SER A 1 511 ? 9.813 18.362 -21.527 1.00 89.75 511 SER A CA 1
ATOM 4082 C C . SER A 1 511 ? 8.740 17.751 -20.617 1.00 89.75 511 SER A C 1
ATOM 4084 O O . SER A 1 511 ? 8.544 18.226 -19.498 1.00 89.75 511 SER A O 1
ATOM 4086 N N . ILE A 1 512 ? 8.073 16.670 -21.039 1.00 91.31 512 ILE A N 1
ATOM 4087 C CA . ILE A 1 512 ? 7.015 16.036 -20.227 1.00 91.31 512 ILE A CA 1
ATOM 4088 C C . ILE A 1 512 ? 7.554 15.392 -18.934 1.00 91.31 512 ILE A C 1
ATOM 4090 O O . ILE A 1 512 ? 6.976 15.640 -17.873 1.00 91.31 512 ILE A O 1
ATOM 4094 N N . PRO A 1 513 ? 8.659 14.617 -18.941 1.00 92.25 513 PRO A N 1
ATOM 4095 C CA . PRO A 1 513 ? 9.247 14.133 -17.690 1.00 92.25 513 PRO A CA 1
ATOM 4096 C C . PRO A 1 513 ? 9.626 15.269 -16.736 1.00 92.25 513 PRO A C 1
ATOM 4098 O O . PRO A 1 513 ? 9.416 15.154 -15.531 1.00 92.25 513 PRO A O 1
ATOM 4101 N N . THR A 1 514 ? 10.103 16.398 -17.271 1.00 89.69 514 THR A N 1
ATOM 4102 C CA . THR A 1 514 ? 10.393 17.599 -16.474 1.00 89.69 514 THR A CA 1
ATOM 4103 C C . THR A 1 514 ? 9.131 18.164 -15.818 1.00 89.69 514 THR A C 1
ATOM 4105 O O . THR A 1 514 ? 9.162 18.526 -14.645 1.00 89.69 514 THR A O 1
ATOM 4108 N N . PHE A 1 515 ? 7.999 18.185 -16.524 1.00 90.69 515 PHE A N 1
ATOM 4109 C CA . PHE A 1 515 ? 6.705 18.570 -15.953 1.00 90.69 515 PHE A CA 1
ATOM 4110 C C . PHE A 1 515 ? 6.269 17.650 -14.800 1.00 90.69 515 PHE A C 1
ATOM 4112 O O . PHE A 1 515 ? 5.866 18.140 -13.745 1.00 90.69 515 PHE A O 1
ATOM 4119 N N . PHE A 1 516 ? 6.412 16.327 -14.944 1.00 92.94 516 PHE A N 1
ATOM 4120 C CA . PHE A 1 516 ? 6.140 15.400 -13.839 1.00 92.94 516 PHE A CA 1
ATOM 4121 C C . PHE A 1 516 ? 7.054 15.661 -12.636 1.00 92.94 516 PHE A C 1
ATOM 4123 O O . PHE A 1 516 ? 6.572 15.693 -11.505 1.00 92.94 516 PHE A O 1
ATOM 4130 N N . ASN A 1 517 ? 8.346 15.909 -12.860 1.00 90.56 517 ASN A N 1
ATOM 4131 C CA . ASN A 1 517 ? 9.284 16.213 -11.777 1.00 90.56 517 ASN A CA 1
ATOM 4132 C C . ASN A 1 517 ? 8.885 17.479 -11.005 1.00 90.56 517 ASN A C 1
ATOM 4134 O O . ASN A 1 517 ? 8.912 17.467 -9.779 1.00 90.56 517 ASN A O 1
ATOM 4138 N N . GLN A 1 518 ? 8.426 18.530 -11.691 1.00 90.12 518 GLN A N 1
ATOM 4139 C CA . GLN A 1 518 ? 7.918 19.736 -11.025 1.00 90.12 518 GLN A CA 1
ATOM 4140 C C . GLN A 1 518 ? 6.704 19.432 -10.138 1.00 90.12 518 GLN A C 1
ATOM 4142 O O . GLN A 1 518 ? 6.628 19.905 -9.007 1.00 90.12 518 GLN A O 1
ATOM 4147 N N . ILE A 1 519 ? 5.768 18.591 -10.592 1.00 87.62 519 ILE A N 1
ATOM 4148 C CA . ILE A 1 519 ? 4.648 18.154 -9.741 1.00 87.62 519 ILE A CA 1
ATOM 4149 C C . ILE A 1 519 ? 5.155 17.328 -8.548 1.00 87.62 519 ILE A C 1
ATOM 4151 O O . ILE A 1 519 ? 4.643 17.464 -7.436 1.00 87.62 519 ILE A O 1
ATOM 4155 N N . GLN A 1 520 ? 6.172 16.487 -8.749 1.00 88.25 520 GLN A N 1
ATOM 4156 C CA . GLN A 1 520 ? 6.791 15.722 -7.669 1.00 88.25 520 GLN A CA 1
ATOM 4157 C C . GLN A 1 520 ? 7.407 16.643 -6.604 1.00 88.25 520 GLN A C 1
ATOM 4159 O O . GLN A 1 520 ? 7.247 16.381 -5.412 1.00 88.25 520 GLN A O 1
ATOM 4164 N N . GLU A 1 521 ? 8.050 17.738 -7.011 1.00 86.50 521 GLU A N 1
ATOM 4165 C CA . GLU A 1 521 ? 8.566 18.765 -6.100 1.00 86.50 521 GLU A CA 1
ATOM 4166 C C . GLU A 1 521 ? 7.442 19.453 -5.321 1.00 86.50 521 GLU A C 1
ATOM 4168 O O . GLU A 1 521 ? 7.525 19.551 -4.098 1.00 86.50 521 GLU A O 1
ATOM 4173 N N . LEU A 1 522 ? 6.349 19.841 -5.986 1.00 82.31 522 LEU A N 1
ATOM 4174 C CA . LEU A 1 522 ? 5.181 20.443 -5.327 1.00 82.31 522 LEU A CA 1
ATOM 4175 C C . LEU A 1 522 ? 4.538 19.504 -4.299 1.00 82.31 522 LEU A C 1
ATOM 4177 O O . LEU A 1 522 ? 4.077 19.947 -3.247 1.00 82.31 522 LEU A O 1
ATOM 4181 N N . LEU A 1 523 ? 4.526 18.200 -4.577 1.00 80.19 523 LEU A N 1
ATOM 4182 C CA . LEU A 1 523 ? 4.057 17.185 -3.637 1.00 80.19 523 LEU A CA 1
ATOM 4183 C C . LEU A 1 523 ? 4.996 17.033 -2.435 1.00 80.19 523 LEU A C 1
ATOM 4185 O O . LEU A 1 523 ? 4.506 16.910 -1.316 1.00 80.19 523 LEU A O 1
ATOM 4189 N N . ARG A 1 524 ? 6.320 17.046 -2.645 1.00 81.12 524 ARG A N 1
ATOM 4190 C CA . ARG A 1 524 ? 7.315 16.986 -1.555 1.00 81.12 524 ARG A CA 1
ATOM 4191 C C . ARG A 1 524 ? 7.282 18.234 -0.679 1.00 81.12 524 ARG A C 1
ATOM 4193 O O . ARG A 1 524 ? 7.398 18.130 0.534 1.00 81.12 524 ARG A O 1
ATOM 4200 N N . ALA A 1 525 ? 7.056 19.393 -1.286 1.00 77.19 525 ALA A N 1
ATOM 4201 C CA . ALA A 1 525 ? 6.888 20.660 -0.588 1.00 77.19 525 ALA A CA 1
ATOM 4202 C C . ALA A 1 525 ? 5.502 20.816 0.075 1.00 77.19 525 ALA A C 1
ATOM 4204 O O . ALA A 1 525 ? 5.217 21.870 0.635 1.00 77.19 525 ALA A O 1
ATOM 4205 N N . ASN A 1 526 ? 4.632 19.793 0.014 1.00 74.12 526 ASN A N 1
ATOM 4206 C CA . ASN A 1 526 ? 3.259 19.818 0.535 1.00 74.12 526 ASN A CA 1
ATOM 4207 C C . ASN A 1 526 ? 2.433 21.015 0.031 1.00 74.12 526 ASN A C 1
ATOM 4209 O O . ASN A 1 526 ? 1.551 21.513 0.726 1.00 74.12 526 ASN A O 1
ATOM 4213 N N . VAL A 1 527 ? 2.706 21.468 -1.194 1.00 73.31 527 VAL A N 1
ATOM 4214 C CA . VAL A 1 527 ? 1.924 22.520 -1.852 1.00 73.31 527 VAL A CA 1
ATOM 4215 C C . VAL A 1 527 ? 0.584 21.945 -2.326 1.00 73.31 527 VAL A C 1
ATOM 4217 O O . VAL A 1 527 ? -0.438 22.609 -2.202 1.00 73.31 527 VAL A O 1
ATOM 4220 N N . ILE A 1 528 ? 0.577 20.690 -2.800 1.00 71.88 528 ILE A N 1
ATOM 4221 C CA . ILE A 1 528 ? -0.627 19.889 -3.089 1.00 71.88 528 ILE A CA 1
ATOM 4222 C C . ILE A 1 528 ? -0.801 18.850 -1.962 1.00 71.88 528 ILE A C 1
ATOM 4224 O O . ILE A 1 528 ? -0.002 17.912 -1.856 1.00 71.88 528 ILE A O 1
ATOM 4228 N N . THR A 1 529 ? -1.834 19.000 -1.128 1.00 67.38 529 THR A N 1
ATOM 4229 C CA . THR A 1 529 ? -2.101 18.154 0.059 1.00 67.38 529 THR A CA 1
ATOM 4230 C C . THR A 1 529 ? -3.337 17.263 -0.108 1.00 67.38 529 THR A C 1
ATOM 4232 O O . THR A 1 529 ? -4.117 17.453 -1.046 1.00 67.38 529 THR A O 1
ATOM 4235 N N . SER A 1 530 ? -3.550 16.324 0.828 1.00 63.22 530 SER A N 1
ATOM 4236 C CA . SER A 1 530 ? -4.853 15.655 1.003 1.00 63.22 530 SER A CA 1
ATOM 4237 C C . SER A 1 530 ? -5.967 16.712 1.102 1.00 63.22 530 SER A C 1
ATOM 4239 O O . SER A 1 530 ? -5.762 17.786 1.676 1.00 63.22 530 SER A O 1
ATOM 4241 N N . GLY A 1 531 ? -7.094 16.456 0.438 1.00 65.25 531 GLY A N 1
ATOM 4242 C CA . GLY A 1 531 ? -8.237 17.362 0.339 1.00 65.25 531 GLY A CA 1
ATOM 4243 C C . GLY A 1 531 ? -8.163 18.412 -0.777 1.00 65.25 531 GLY A C 1
ATOM 4244 O O . GLY A 1 531 ? -9.159 19.087 -1.020 1.00 65.25 531 GLY A O 1
ATOM 4245 N N . THR A 1 532 ? -7.037 18.547 -1.491 1.00 74.75 532 THR A N 1
ATOM 4246 C CA . THR A 1 532 ? -6.943 19.487 -2.628 1.00 74.75 532 THR A CA 1
ATOM 4247 C C . THR A 1 532 ? -7.859 19.026 -3.764 1.00 74.75 532 THR A C 1
ATOM 4249 O O . THR A 1 532 ? -7.797 17.870 -4.172 1.00 74.75 532 THR A O 1
ATOM 4252 N N . GLU A 1 533 ? -8.690 19.909 -4.310 1.00 77.00 533 GLU A N 1
ATOM 4253 C CA . GLU A 1 533 ? -9.478 19.662 -5.522 1.00 77.00 533 GLU A CA 1
ATOM 4254 C C . GLU A 1 533 ? -8.676 20.077 -6.759 1.00 77.00 533 GLU A C 1
ATOM 4256 O O . GLU A 1 533 ? -8.124 21.175 -6.790 1.00 77.00 533 GLU A O 1
ATOM 4261 N N . VAL A 1 534 ? -8.617 19.237 -7.795 1.00 82.00 534 VAL A N 1
ATOM 4262 C CA . VAL A 1 534 ? -7.914 19.545 -9.049 1.00 82.00 534 VAL A CA 1
ATOM 4263 C C . VAL A 1 534 ? -8.899 19.507 -10.213 1.00 82.00 534 VAL A C 1
ATOM 4265 O O . VAL A 1 534 ? -9.538 18.492 -10.473 1.00 82.00 534 VAL A O 1
ATOM 4268 N N . THR A 1 535 ? -8.989 20.597 -10.969 1.00 85.00 535 THR A N 1
ATOM 4269 C CA . THR A 1 535 ? -9.767 20.643 -12.212 1.00 85.00 535 THR A CA 1
ATOM 4270 C C . THR A 1 535 ? -8.861 20.962 -13.387 1.00 85.00 535 THR A C 1
ATOM 4272 O O . THR A 1 535 ? -8.152 21.964 -13.380 1.00 85.00 535 THR A O 1
ATOM 4275 N N . VAL A 1 536 ? -8.892 20.121 -14.416 1.00 87.88 536 VAL A N 1
ATOM 4276 C CA . VAL A 1 536 ? -8.140 20.306 -15.658 1.00 87.88 536 VAL A CA 1
ATOM 4277 C C . VAL A 1 536 ? -9.053 20.944 -16.697 1.00 87.88 536 VAL A C 1
ATOM 4279 O O . VAL A 1 536 ? -10.155 20.464 -16.948 1.00 87.88 536 VAL A O 1
ATOM 4282 N N . VAL A 1 537 ? -8.606 22.033 -17.315 1.00 86.44 537 VAL A N 1
ATOM 4283 C CA . VAL A 1 537 ? -9.393 22.824 -18.269 1.00 86.44 537 VAL A CA 1
ATOM 4284 C C . VAL A 1 537 ? -8.660 22.873 -19.614 1.00 86.44 537 VAL A C 1
ATOM 4286 O O . VAL A 1 537 ? -7.455 23.105 -19.642 1.00 86.44 537 VAL A O 1
ATOM 4289 N N . GLY A 1 538 ? -9.339 22.637 -20.744 1.00 85.19 538 GLY A N 1
ATOM 4290 C CA . GLY A 1 538 ? -8.681 22.546 -22.062 1.00 85.19 538 GLY A CA 1
ATOM 4291 C C . GLY A 1 538 ? -9.589 22.791 -23.277 1.00 85.19 538 GLY A C 1
ATOM 4292 O O . GLY A 1 538 ? -10.808 22.845 -23.155 1.00 85.19 538 GLY A O 1
ATOM 4293 N N . LEU A 1 539 ? -8.998 22.943 -24.470 1.00 79.00 539 LEU A N 1
ATOM 4294 C CA . LEU A 1 539 ? -9.726 23.138 -25.741 1.00 79.00 539 LEU A CA 1
ATOM 4295 C C . LEU A 1 539 ? -10.000 21.811 -26.465 1.00 79.00 539 LEU A C 1
ATOM 4297 O O . LEU A 1 539 ? -9.196 20.892 -26.367 1.00 79.00 539 LEU A O 1
ATOM 4301 N N . PHE A 1 540 ? -11.079 21.705 -27.256 1.00 65.62 540 PHE A N 1
ATOM 4302 C CA . PHE A 1 540 ? -11.426 20.459 -27.968 1.00 65.62 540 PHE A CA 1
ATOM 4303 C C . PHE A 1 540 ? -10.359 19.927 -28.919 1.00 65.62 540 PHE A C 1
ATOM 4305 O O . PHE A 1 540 ? -10.210 18.708 -29.013 1.00 65.62 540 PHE A O 1
ATOM 4312 N N . GLU A 1 541 ? -9.650 20.808 -29.619 1.00 58.16 541 GLU A N 1
ATOM 4313 C CA . GLU A 1 541 ? -8.844 20.425 -30.782 1.00 58.16 541 GLU A CA 1
ATOM 4314 C C . GLU A 1 541 ? -7.403 20.013 -30.450 1.00 58.16 541 GLU A C 1
ATOM 4316 O O . GLU A 1 541 ? -6.638 19.741 -31.368 1.00 58.16 541 GLU A O 1
ATOM 4321 N N . LYS A 1 542 ? -6.999 19.938 -29.169 1.00 60.53 542 LYS A N 1
ATOM 4322 C CA . LYS A 1 542 ? -5.602 19.631 -28.792 1.00 60.53 542 LYS A CA 1
ATOM 4323 C C . LYS A 1 542 ? -5.489 18.798 -27.494 1.00 60.53 542 LYS A C 1
ATOM 4325 O O . LYS A 1 542 ? -4.942 19.272 -26.504 1.00 60.53 542 LYS A O 1
ATOM 4330 N N . ASN A 1 543 ? -6.020 17.568 -27.457 1.00 63.56 543 ASN A N 1
ATOM 4331 C CA . ASN A 1 543 ? -6.398 16.887 -26.201 1.00 63.56 543 ASN A CA 1
ATOM 4332 C C . ASN A 1 543 ? -5.612 15.623 -25.809 1.00 63.56 543 ASN A C 1
ATOM 4334 O O . ASN A 1 543 ? -6.066 14.853 -24.961 1.00 63.56 543 ASN A O 1
ATOM 4338 N N . GLY A 1 544 ? -4.390 15.431 -26.310 1.00 72.56 544 GLY A N 1
ATOM 4339 C CA . GLY A 1 544 ? -3.458 14.484 -25.682 1.00 72.56 544 GLY A CA 1
ATOM 4340 C C . GLY A 1 544 ? -3.030 14.913 -24.274 1.00 72.56 544 GLY A C 1
ATOM 4341 O O . GLY A 1 544 ? -2.982 14.097 -23.354 1.00 72.56 544 GLY A O 1
ATOM 4342 N N . PHE A 1 545 ? -2.747 16.207 -24.095 1.00 84.62 545 PHE A N 1
ATOM 4343 C CA . PHE A 1 545 ? -2.109 16.727 -22.884 1.00 84.62 545 PHE A CA 1
ATOM 4344 C C . PHE A 1 545 ? -3.069 16.889 -21.699 1.00 84.62 545 PHE A C 1
ATOM 4346 O O . PHE A 1 545 ? -2.759 16.433 -20.605 1.00 84.62 545 PHE A O 1
ATOM 4353 N N . SER A 1 546 ? -4.250 17.476 -21.901 1.00 85.81 546 SER A N 1
ATOM 4354 C CA . SER A 1 546 ? -5.293 17.556 -20.862 1.00 85.81 546 SER A CA 1
ATOM 4355 C C . SER A 1 546 ? -5.663 16.161 -20.353 1.00 85.81 546 SER A C 1
ATOM 4357 O O . SER A 1 546 ? -5.610 15.916 -19.153 1.00 85.81 546 SER A O 1
ATOM 4359 N N . ASN A 1 547 ? -5.887 15.205 -21.262 1.00 85.31 547 ASN A N 1
ATOM 4360 C CA . ASN A 1 547 ? -6.242 13.836 -20.899 1.00 85.31 547 ASN A CA 1
ATOM 4361 C C . ASN A 1 547 ? -5.120 13.118 -20.133 1.00 85.31 547 ASN A C 1
ATOM 4363 O O . ASN A 1 547 ? -5.391 12.372 -19.189 1.00 85.31 547 ASN A O 1
ATOM 4367 N N . MET A 1 548 ? -3.861 13.379 -20.498 1.00 90.94 548 MET A N 1
ATOM 4368 C CA . MET A 1 548 ? -2.684 12.935 -19.748 1.00 90.94 548 MET A CA 1
ATOM 4369 C C . MET A 1 548 ? -2.688 13.491 -18.319 1.00 90.94 548 MET A C 1
ATOM 4371 O O . MET A 1 548 ? -2.551 12.712 -17.377 1.00 90.94 548 MET A O 1
ATOM 4375 N N . VAL A 1 549 ? -2.860 14.807 -18.149 1.00 90.50 549 VAL A N 1
ATOM 4376 C CA . VAL A 1 549 ? -2.870 15.470 -16.833 1.00 90.50 549 VAL A CA 1
ATOM 4377 C C . VAL A 1 549 ? -4.038 14.970 -15.980 1.00 90.50 549 VAL A C 1
ATOM 4379 O O . VAL A 1 549 ? -3.829 14.569 -14.837 1.00 90.50 549 VAL A O 1
ATOM 4382 N N . THR A 1 550 ? -5.247 14.901 -16.538 1.00 88.75 550 THR A N 1
ATOM 4383 C CA . THR A 1 550 ? -6.440 14.369 -15.862 1.00 88.75 550 THR A CA 1
ATOM 4384 C C . THR A 1 550 ? -6.187 12.952 -15.350 1.00 88.75 550 THR A C 1
ATOM 4386 O O . THR A 1 550 ? -6.404 12.653 -14.177 1.00 88.75 550 THR A O 1
ATOM 4389 N N . THR A 1 551 ? -5.672 12.071 -16.208 1.00 88.88 551 THR A N 1
ATOM 4390 C CA . THR A 1 551 ? -5.397 10.674 -15.844 1.00 88.88 551 THR A CA 1
ATOM 4391 C C . THR A 1 551 ? -4.301 10.565 -14.789 1.00 88.88 551 THR A C 1
ATOM 4393 O O . THR A 1 551 ? -4.419 9.778 -13.849 1.00 88.88 551 THR A O 1
ATOM 4396 N N . PHE A 1 552 ? -3.247 11.372 -14.918 1.00 92.50 552 PHE A N 1
ATOM 4397 C CA . PHE A 1 552 ? -2.171 11.447 -13.939 1.00 92.50 552 PHE A CA 1
ATOM 4398 C C . PHE A 1 552 ? -2.722 11.773 -12.544 1.00 92.50 552 PHE A C 1
ATOM 4400 O O . PHE A 1 552 ? -2.454 11.037 -11.592 1.00 92.50 552 PHE A O 1
ATOM 4407 N N . PHE A 1 553 ? -3.557 12.812 -12.430 1.00 88.38 553 PHE A N 1
ATOM 4408 C CA . PHE A 1 553 ? -4.162 13.198 -11.155 1.00 88.38 553 PHE A CA 1
ATOM 4409 C C . PHE A 1 553 ? -5.196 12.183 -10.650 1.00 88.38 553 PHE A C 1
ATOM 4411 O O . PHE A 1 553 ? -5.265 11.967 -9.443 1.00 88.38 553 PHE A O 1
ATOM 4418 N N . ARG A 1 554 ? -5.938 11.484 -11.524 1.00 84.75 554 ARG A N 1
ATOM 4419 C CA . ARG A 1 554 ? -6.837 10.379 -11.117 1.00 84.75 554 ARG A CA 1
ATOM 4420 C C . ARG A 1 554 ? -6.092 9.232 -10.440 1.00 84.75 554 ARG A C 1
ATOM 4422 O O . ARG A 1 554 ? -6.572 8.681 -9.454 1.00 84.75 554 ARG A O 1
ATOM 4429 N N . SER A 1 555 ? -4.924 8.865 -10.958 1.00 84.38 555 SER A N 1
ATOM 4430 C CA . SER A 1 555 ? -4.060 7.875 -10.309 1.00 84.38 555 SER A CA 1
ATOM 4431 C C . SER A 1 555 ? -3.432 8.428 -9.029 1.00 84.38 555 SER A C 1
ATOM 4433 O O . SER A 1 555 ? -3.434 7.743 -8.011 1.00 84.38 555 SER A O 1
ATOM 4435 N N . LEU A 1 556 ? -2.952 9.677 -9.049 1.00 83.44 556 LEU A N 1
ATOM 4436 C CA . LEU A 1 556 ? -2.345 10.322 -7.883 1.00 83.44 556 LEU A CA 1
ATOM 4437 C C . LEU A 1 556 ? -3.336 10.474 -6.717 1.00 83.44 556 LEU A C 1
ATOM 4439 O O . LEU A 1 556 ? -2.940 10.286 -5.571 1.00 83.44 556 LEU A O 1
ATOM 4443 N N . LYS A 1 557 ? -4.623 10.717 -7.003 1.00 78.94 557 LYS A N 1
ATOM 4444 C CA . LYS A 1 557 ? -5.727 10.726 -6.026 1.00 78.94 557 LYS A CA 1
ATOM 4445 C C . LYS A 1 557 ? -5.797 9.440 -5.195 1.00 78.94 557 LYS A C 1
ATOM 4447 O O . LYS A 1 557 ? -6.163 9.479 -4.027 1.00 78.94 557 LYS A O 1
ATOM 4452 N N . LYS A 1 558 ? -5.419 8.296 -5.775 1.00 74.12 558 LYS A N 1
ATOM 4453 C CA . LYS A 1 558 ? -5.387 6.998 -5.077 1.00 74.12 558 LYS A CA 1
ATOM 4454 C C . LYS A 1 558 ? -4.144 6.818 -4.192 1.00 74.12 558 LYS A C 1
ATOM 4456 O O . LYS A 1 558 ? -4.045 5.833 -3.468 1.00 74.12 558 LYS A O 1
ATOM 4461 N N . GLU A 1 559 ? -3.173 7.726 -4.273 1.00 70.25 559 GLU A N 1
ATOM 4462 C CA . GLU A 1 559 ? -1.927 7.707 -3.492 1.00 70.25 559 GLU A CA 1
ATOM 4463 C C . GLU A 1 559 ? -1.860 8.814 -2.436 1.00 70.25 559 GLU A C 1
ATOM 4465 O O . GLU A 1 559 ? -1.221 8.642 -1.401 1.00 70.25 559 GLU A O 1
ATOM 4470 N N . ASN A 1 560 ? -2.481 9.950 -2.731 1.00 66.44 560 ASN A N 1
ATOM 4471 C CA . ASN A 1 560 ? -2.578 11.147 -1.914 1.00 66.44 560 ASN A CA 1
ATOM 4472 C C . ASN A 1 560 ? -4.028 11.597 -2.076 1.00 66.44 560 ASN A C 1
ATOM 4474 O O . ASN A 1 560 ? -4.408 11.839 -3.216 1.00 66.44 560 ASN A O 1
ATOM 4478 N N . GLU A 1 561 ? -4.822 11.626 -1.002 1.00 62.91 561 GLU A N 1
ATOM 4479 C CA . GLU A 1 561 ? -6.290 11.811 -0.984 1.00 62.91 561 GLU A CA 1
ATOM 4480 C C . GLU A 1 561 ? -6.754 13.176 -1.548 1.00 62.91 561 GLU A C 1
ATOM 4482 O O . GLU A 1 561 ? -7.377 13.996 -0.881 1.00 62.91 561 GLU A O 1
ATOM 4487 N N . VAL A 1 562 ? -6.429 13.462 -2.802 1.00 57.47 562 VAL A N 1
ATOM 4488 C CA . VAL A 1 562 ? -6.937 14.584 -3.587 1.00 57.47 562 VAL A CA 1
ATOM 4489 C C . VAL A 1 562 ? -8.444 14.379 -3.720 1.00 57.47 562 VAL A C 1
ATOM 4491 O O . VAL A 1 562 ? -8.900 13.303 -4.108 1.00 57.47 562 VAL A O 1
ATOM 4494 N N . ALA A 1 563 ? -9.233 15.397 -3.393 1.00 54.62 563 ALA A N 1
ATOM 4495 C CA . ALA A 1 563 ? -10.673 15.231 -3.223 1.00 54.62 563 ALA A CA 1
ATOM 4496 C C . ALA A 1 563 ? -11.380 14.922 -4.559 1.00 54.62 563 ALA A C 1
ATOM 4498 O O . ALA A 1 563 ? -12.143 13.958 -4.655 1.00 54.62 563 ALA A O 1
ATOM 4499 N N . PHE A 1 564 ? -11.070 15.675 -5.623 1.00 62.66 564 PHE A N 1
ATOM 4500 C CA . PHE A 1 564 ? -11.733 15.558 -6.931 1.00 62.66 564 PHE A CA 1
ATOM 4501 C C . PHE A 1 564 ? -10.776 15.812 -8.093 1.00 62.66 564 PHE A C 1
ATOM 4503 O O . PHE A 1 564 ? -9.893 16.665 -7.993 1.00 62.66 564 PHE A O 1
ATOM 4510 N N . VAL A 1 565 ? -10.973 15.076 -9.192 1.00 67.44 565 VAL A N 1
ATOM 4511 C CA . VAL A 1 565 ? -10.266 15.258 -10.464 1.00 67.44 565 VAL A CA 1
ATOM 4512 C C . VAL A 1 565 ? -11.276 15.296 -11.607 1.00 67.44 565 VAL A C 1
ATOM 4514 O O . VAL A 1 565 ? -11.757 14.257 -12.073 1.00 67.44 565 VAL A O 1
ATOM 4517 N N . SER A 1 566 ? -11.570 16.503 -12.086 1.00 77.69 566 SER A N 1
ATOM 4518 C CA . SER A 1 566 ? -12.474 16.739 -13.216 1.00 77.69 566 SER A CA 1
ATOM 4519 C C . SER A 1 566 ? -11.736 17.279 -14.439 1.00 77.69 566 SER A C 1
ATOM 4521 O O . SER A 1 566 ? -10.716 17.959 -14.321 1.00 77.69 566 SER A O 1
ATOM 4523 N N . GLU A 1 567 ? -12.261 16.975 -15.626 1.00 84.94 567 GLU A N 1
ATOM 4524 C CA . GLU A 1 567 ? -11.793 17.536 -16.896 1.00 84.94 567 GLU A CA 1
ATOM 4525 C C . GLU A 1 567 ? -12.923 18.335 -17.540 1.00 84.94 567 GLU A C 1
ATOM 4527 O O . GLU A 1 567 ? -14.020 17.812 -17.736 1.00 84.94 567 GLU A O 1
ATOM 4532 N N . ILE A 1 568 ? -12.658 19.590 -17.897 1.00 86.06 568 ILE A N 1
ATOM 4533 C CA . ILE A 1 568 ? -13.611 20.470 -18.572 1.00 86.06 568 ILE A CA 1
ATOM 4534 C C . ILE A 1 568 ? -13.010 20.910 -19.905 1.00 86.06 568 ILE A C 1
ATOM 4536 O O . ILE A 1 568 ? -12.044 21.673 -19.963 1.00 86.06 568 ILE A O 1
ATOM 4540 N N . LEU A 1 569 ? -13.611 20.442 -20.995 1.00 85.31 569 LEU A N 1
ATOM 4541 C CA . LEU A 1 569 ? -13.196 20.746 -22.360 1.00 85.31 569 LEU A CA 1
ATOM 4542 C C . LEU A 1 569 ? -14.197 21.686 -23.037 1.00 85.31 569 LEU A C 1
ATOM 4544 O O . LEU A 1 569 ? -15.403 21.459 -22.952 1.00 85.31 569 LEU A O 1
ATOM 4548 N N . PHE A 1 570 ? -13.718 22.700 -23.756 1.00 84.31 570 PHE A N 1
ATOM 4549 C CA . PHE A 1 570 ? -14.563 23.665 -24.473 1.00 84.31 570 PHE A CA 1
ATOM 4550 C C . PHE A 1 570 ? -14.057 23.945 -25.897 1.00 84.31 570 PHE A C 1
ATOM 4552 O O . PHE A 1 570 ? -12.901 23.695 -26.226 1.00 84.31 570 PHE A O 1
ATOM 4559 N N . GLU A 1 571 ? -14.937 24.427 -26.777 1.00 79.25 571 GLU A N 1
ATOM 4560 C CA . GLU A 1 571 ? -14.644 24.560 -28.218 1.00 79.25 571 GLU A CA 1
ATOM 4561 C C . GLU A 1 571 ? -13.741 25.735 -28.543 1.00 79.25 571 GLU A C 1
ATOM 4563 O O . GLU A 1 571 ? -12.783 25.610 -29.300 1.00 79.25 571 GLU A O 1
ATOM 4568 N N . LYS A 1 572 ? -14.054 26.883 -27.953 1.00 76.75 572 LYS A N 1
ATOM 4569 C CA . LYS A 1 572 ? -13.356 28.139 -28.183 1.00 76.75 572 LYS A CA 1
ATOM 4570 C C . LYS A 1 572 ? -13.505 29.036 -26.968 1.00 76.75 572 LYS A C 1
ATOM 4572 O O . LYS A 1 572 ? -14.451 28.904 -26.191 1.00 76.75 572 LYS A O 1
ATOM 4577 N N . ARG A 1 573 ? -12.573 29.970 -26.808 1.00 74.19 573 ARG A N 1
ATOM 4578 C CA . ARG A 1 573 ? -12.650 30.987 -25.758 1.00 74.19 573 ARG A CA 1
ATOM 4579 C C . ARG A 1 573 ? -13.706 32.028 -26.148 1.00 74.19 573 ARG A C 1
ATOM 4581 O O . ARG A 1 573 ? -13.425 32.913 -26.946 1.00 74.19 573 ARG A O 1
ATOM 4588 N N . ASP A 1 574 ? -14.912 31.896 -25.604 1.00 75.56 574 ASP A N 1
ATOM 4589 C CA . ASP A 1 574 ? -15.998 32.874 -25.714 1.00 75.56 574 ASP A CA 1
ATOM 4590 C C . ASP A 1 574 ? -16.739 33.025 -24.371 1.00 75.56 574 ASP A C 1
ATOM 4592 O O . ASP A 1 574 ? -16.554 32.222 -23.452 1.00 75.56 574 ASP A O 1
ATOM 4596 N N . GLU A 1 575 ? -17.545 34.082 -24.230 1.00 69.69 575 GLU A N 1
ATOM 4597 C CA . GLU A 1 575 ? -18.245 34.393 -22.972 1.00 69.69 575 GLU A CA 1
ATOM 4598 C C . GLU A 1 575 ? -19.274 33.320 -22.573 1.00 69.69 575 GLU A C 1
ATOM 4600 O O . GLU A 1 575 ? -19.471 33.076 -21.384 1.00 69.69 575 GLU A O 1
ATOM 4605 N N . ILE A 1 576 ? -19.878 32.617 -23.536 1.00 73.19 576 ILE A N 1
ATOM 4606 C CA . ILE A 1 576 ? -20.852 31.548 -23.261 1.00 73.19 576 ILE A CA 1
ATOM 4607 C C . ILE A 1 576 ? -20.141 30.350 -22.621 1.00 73.19 576 ILE A C 1
ATOM 4609 O O . ILE A 1 576 ? -20.546 29.871 -21.561 1.00 73.19 576 ILE A O 1
ATOM 4613 N N . ASN A 1 577 ? -19.044 29.892 -23.224 1.00 72.25 577 ASN A N 1
ATOM 4614 C CA . ASN A 1 577 ? -18.234 28.802 -22.694 1.00 72.25 577 ASN A CA 1
ATOM 4615 C C . ASN A 1 577 ? -17.617 29.188 -21.352 1.00 72.25 577 ASN A C 1
ATOM 4617 O O . ASN A 1 577 ? -17.634 28.376 -20.436 1.00 72.25 577 ASN A O 1
ATOM 4621 N N . LYS A 1 578 ? -17.143 30.429 -21.195 1.00 70.31 578 LYS A N 1
ATOM 4622 C CA . LYS A 1 578 ? -16.624 30.940 -19.919 1.00 70.31 578 LYS A CA 1
ATOM 4623 C C . LYS A 1 578 ? -17.667 30.834 -18.807 1.00 70.31 578 LYS A C 1
ATOM 4625 O O . LYS A 1 578 ? -17.359 30.279 -17.761 1.00 70.31 578 LYS A O 1
ATOM 4630 N N . GLN A 1 579 ? -18.906 31.269 -19.046 1.00 69.19 579 GLN A N 1
ATOM 4631 C CA . GLN A 1 579 ? -19.988 31.146 -18.063 1.00 69.19 579 GLN A CA 1
ATOM 4632 C C . GLN A 1 579 ? -20.268 29.688 -17.682 1.00 69.19 579 GLN A C 1
ATOM 4634 O O . GLN A 1 579 ? -20.441 29.389 -16.502 1.00 69.19 579 GLN A O 1
ATOM 4639 N N . ILE A 1 580 ? -20.306 28.771 -18.653 1.00 71.50 580 ILE A N 1
ATOM 4640 C CA . ILE A 1 580 ? -20.579 27.351 -18.388 1.00 71.50 580 ILE A CA 1
ATOM 4641 C C . ILE A 1 580 ? -19.395 26.690 -17.665 1.00 71.50 580 ILE A C 1
ATOM 4643 O O . ILE A 1 580 ? -19.615 26.003 -16.673 1.00 71.50 580 ILE A O 1
ATOM 4647 N N . VAL A 1 581 ? -18.150 26.942 -18.091 1.00 76.81 581 VAL A N 1
ATOM 4648 C CA . VAL A 1 581 ? -16.933 26.463 -17.406 1.00 76.81 581 VAL A CA 1
ATOM 4649 C C . VAL A 1 581 ? -16.922 26.955 -15.963 1.00 76.81 581 VAL A C 1
ATOM 4651 O O . VAL A 1 581 ? -16.704 26.156 -15.060 1.00 76.81 581 VAL A O 1
ATOM 4654 N N . THR A 1 582 ? -17.220 28.236 -15.723 1.00 74.56 582 THR A N 1
ATOM 4655 C CA . THR A 1 582 ? -17.322 28.783 -14.366 1.00 74.56 582 THR A CA 1
ATOM 4656 C C . THR A 1 582 ? -18.339 28.018 -13.529 1.00 74.56 582 THR A C 1
ATOM 4658 O O . THR A 1 582 ? -18.027 27.691 -12.395 1.00 74.56 582 THR A O 1
ATOM 4661 N N . LYS A 1 583 ? -19.509 27.661 -14.072 1.00 72.50 583 LYS A N 1
ATOM 4662 C CA . LYS A 1 583 ? -20.504 26.857 -13.341 1.00 72.50 583 LYS A CA 1
ATOM 4663 C C . LYS A 1 583 ? -20.011 25.439 -13.034 1.00 72.50 583 LYS A C 1
ATOM 4665 O O . LYS A 1 583 ? -20.188 24.966 -11.916 1.00 72.50 583 LYS A O 1
ATOM 4670 N N . GLU A 1 584 ? -19.368 24.783 -13.998 1.00 75.56 584 GLU A N 1
ATOM 4671 C CA . GLU A 1 584 ? -18.843 23.419 -13.842 1.00 75.56 584 GLU A CA 1
ATOM 4672 C C . GLU A 1 584 ? -17.681 23.335 -12.854 1.00 75.56 584 GLU A C 1
ATOM 4674 O O . GLU A 1 584 ? -17.563 22.337 -12.147 1.00 75.56 584 GLU A O 1
ATOM 4679 N N . LEU A 1 585 ? -16.852 24.381 -12.759 1.00 73.00 585 LEU A N 1
ATOM 4680 C CA . LEU A 1 585 ? -15.750 24.431 -11.801 1.00 73.00 585 LEU A CA 1
ATOM 4681 C C . LEU A 1 585 ? -16.234 24.201 -10.368 1.00 73.00 585 LEU A C 1
ATOM 4683 O O . LEU A 1 585 ? -15.476 23.668 -9.573 1.00 73.00 585 LEU A O 1
ATOM 4687 N N . PHE A 1 586 ? -17.474 24.540 -10.017 1.00 67.19 586 PHE A N 1
ATOM 4688 C CA . PHE A 1 586 ? -17.987 24.375 -8.653 1.00 67.19 586 PHE A CA 1
ATOM 4689 C C . PHE A 1 586 ? -18.580 22.992 -8.360 1.00 67.19 586 PHE A C 1
ATOM 4691 O O . PHE A 1 586 ? -18.929 22.713 -7.214 1.00 67.19 586 PHE A O 1
ATOM 4698 N N . LEU A 1 587 ? -18.676 22.108 -9.356 1.00 63.28 587 LEU A N 1
ATOM 4699 C CA . LEU A 1 587 ? -19.171 20.751 -9.150 1.00 63.28 587 LEU A CA 1
ATOM 4700 C C . LEU A 1 587 ? -18.058 19.853 -8.599 1.00 63.28 587 LEU A C 1
ATOM 4702 O O . LEU A 1 587 ? -16.976 19.742 -9.173 1.00 63.28 587 LEU A O 1
ATOM 4706 N N . LYS A 1 588 ? -18.351 19.179 -7.486 1.00 61.72 588 LYS A N 1
ATOM 4707 C CA . LYS A 1 588 ? -17.459 18.220 -6.826 1.00 61.72 588 LYS A CA 1
ATOM 4708 C C . LYS A 1 588 ? -17.719 16.802 -7.338 1.00 61.72 588 LYS A C 1
ATOM 4710 O O . LYS A 1 588 ? -18.179 15.933 -6.606 1.00 61.72 588 LYS A O 1
ATOM 4715 N N . GLU A 1 589 ? -17.512 16.594 -8.635 1.00 62.38 589 GLU A N 1
ATOM 4716 C CA . GLU A 1 589 ? -17.749 15.306 -9.297 1.00 62.38 589 GLU A CA 1
ATOM 4717 C C . GLU A 1 589 ? -16.545 14.914 -10.164 1.00 62.38 589 GLU A C 1
ATOM 4719 O O . GLU A 1 589 ? -16.041 15.722 -10.945 1.00 62.38 589 GLU A O 1
ATOM 4724 N N . ASP A 1 590 ? -16.117 13.651 -10.078 1.00 63.84 590 ASP A N 1
ATOM 4725 C CA . ASP A 1 590 ? -15.104 13.085 -10.978 1.00 63.84 590 ASP A CA 1
ATOM 4726 C C . ASP A 1 590 ? -15.742 12.803 -12.350 1.00 63.84 590 ASP A C 1
ATOM 4728 O O . ASP A 1 590 ? -16.175 11.689 -12.648 1.00 63.84 590 ASP A O 1
ATOM 4732 N N . GLN A 1 591 ? -15.850 13.836 -13.190 1.00 73.38 591 GLN A N 1
ATOM 4733 C CA . GLN A 1 591 ? -16.432 13.745 -14.532 1.00 73.38 591 GLN A CA 1
ATOM 4734 C C . GLN A 1 591 ? -15.533 14.356 -15.605 1.00 73.38 591 GLN A C 1
ATOM 4736 O O . GLN A 1 591 ? -14.788 15.307 -15.370 1.00 73.38 591 GLN A O 1
ATOM 4741 N N . ASN A 1 592 ? -15.662 13.809 -16.815 1.00 81.50 592 ASN A N 1
ATOM 4742 C CA . ASN A 1 592 ? -15.180 14.438 -18.038 1.00 81.50 592 ASN A CA 1
ATOM 4743 C C . ASN A 1 592 ? -16.355 15.180 -18.681 1.00 81.50 592 ASN A C 1
ATOM 4745 O O . ASN A 1 592 ? -17.354 14.558 -19.059 1.00 81.50 592 ASN A O 1
ATOM 4749 N N . VAL A 1 593 ? -16.231 16.499 -18.798 1.00 85.31 593 VAL A N 1
ATOM 4750 C CA . VAL A 1 593 ? -17.258 17.410 -19.304 1.00 85.31 593 VAL A CA 1
ATOM 4751 C C . VAL A 1 593 ? -16.775 18.077 -20.585 1.00 85.31 593 VAL A C 1
ATOM 4753 O O . VAL A 1 593 ? -15.617 18.456 -20.736 1.00 85.31 593 VAL A O 1
ATOM 4756 N N . ARG A 1 594 ? -17.693 18.218 -21.535 1.00 86.88 594 ARG A N 1
ATOM 4757 C CA . ARG A 1 594 ? -17.484 18.811 -22.852 1.00 86.88 594 ARG A CA 1
ATOM 4758 C C . ARG A 1 594 ? -18.551 19.871 -23.080 1.00 86.88 594 ARG A C 1
ATOM 4760 O O . ARG A 1 594 ? -19.734 19.561 -23.056 1.00 86.88 594 ARG A O 1
ATOM 4767 N N . ILE A 1 595 ? -18.140 21.109 -23.323 1.00 85.94 595 ILE A N 1
ATOM 4768 C CA . ILE A 1 595 ? -19.019 22.243 -23.615 1.00 85.94 595 ILE A CA 1
ATOM 4769 C C . ILE A 1 595 ? -18.902 22.613 -25.091 1.00 85.94 595 ILE A C 1
ATOM 4771 O O . ILE A 1 595 ? -17.879 23.142 -25.522 1.00 85.94 595 ILE A O 1
ATOM 4775 N N . ARG A 1 596 ? -19.943 22.327 -25.875 1.00 84.12 596 ARG A N 1
ATOM 4776 C CA . ARG A 1 596 ? -19.961 22.559 -27.327 1.00 84.12 596 ARG A CA 1
ATOM 4777 C C . ARG A 1 596 ? -21.239 23.275 -27.724 1.00 84.12 596 ARG A C 1
ATOM 4779 O O . ARG A 1 596 ? -22.310 22.851 -27.298 1.00 84.12 596 ARG A O 1
ATOM 4786 N N . ASN A 1 597 ? -21.143 24.315 -28.555 1.00 84.00 597 ASN A N 1
ATOM 4787 C CA . ASN A 1 597 ? -22.302 25.110 -28.986 1.00 84.00 597 ASN A CA 1
ATOM 4788 C C . ASN A 1 597 ? -23.210 25.554 -27.815 1.00 84.00 597 ASN A C 1
ATOM 4790 O O . ASN A 1 597 ? -24.432 25.471 -27.910 1.00 84.00 597 ASN A O 1
ATOM 4794 N N . GLY A 1 598 ? -22.619 25.953 -26.681 1.00 80.75 598 GLY A N 1
ATOM 4795 C CA . GLY A 1 598 ? -23.367 26.362 -25.485 1.00 80.75 598 GLY A CA 1
ATOM 4796 C C . GLY A 1 598 ? -24.118 25.235 -24.761 1.00 80.75 598 GLY A C 1
ATOM 4797 O O . GLY A 1 598 ? -24.950 25.522 -23.907 1.00 80.75 598 GLY A O 1
ATOM 4798 N N . LYS A 1 599 ? -23.846 23.965 -25.082 1.00 85.31 599 LYS A N 1
ATOM 4799 C CA . LYS A 1 599 ? -24.459 22.783 -24.457 1.00 85.31 599 LYS A CA 1
ATOM 4800 C C . LYS A 1 599 ? -23.434 21.980 -23.663 1.00 85.31 599 LYS A C 1
ATOM 4802 O O . LYS A 1 599 ? -22.274 21.879 -24.066 1.00 85.31 599 LYS A O 1
ATOM 4807 N N . ARG A 1 600 ? -23.882 21.372 -22.563 1.00 86.31 600 ARG A N 1
ATOM 4808 C CA . ARG A 1 600 ? -23.080 20.516 -21.680 1.00 86.31 600 ARG A CA 1
ATOM 4809 C C . ARG A 1 600 ? -23.209 19.052 -22.094 1.00 86.31 600 ARG A C 1
ATOM 4811 O O . ARG A 1 600 ? -24.309 18.526 -22.223 1.00 86.31 600 ARG A O 1
ATOM 4818 N N . PHE A 1 601 ? -22.078 18.376 -22.239 1.00 85.00 601 PHE A N 1
ATOM 4819 C CA . PHE A 1 601 ? -21.996 16.944 -22.491 1.00 85.00 601 PHE A CA 1
ATOM 4820 C C . PHE A 1 601 ? -21.129 16.277 -21.430 1.00 85.00 601 PHE A C 1
ATOM 4822 O O . PHE A 1 601 ? -20.079 16.803 -21.070 1.00 85.00 601 PHE A O 1
ATOM 4829 N N . VAL A 1 602 ? -21.535 15.099 -20.971 1.00 83.44 602 VAL A N 1
ATOM 4830 C CA . VAL A 1 602 ? -20.756 14.266 -20.044 1.00 83.44 602 VAL A CA 1
ATOM 4831 C C . VAL A 1 602 ? -20.307 13.009 -20.768 1.00 83.44 602 VAL A C 1
ATOM 4833 O O . VAL A 1 602 ? -21.062 12.448 -21.569 1.00 83.44 602 VAL A O 1
ATOM 4836 N N . LEU A 1 603 ? -19.068 12.590 -20.518 1.00 80.75 603 LEU A N 1
ATOM 4837 C CA . LEU A 1 603 ? -18.553 11.328 -21.030 1.00 80.75 603 LEU A CA 1
ATOM 4838 C C . LEU A 1 603 ? -19.243 10.158 -20.326 1.00 80.75 603 LEU A C 1
ATOM 4840 O O . LEU A 1 603 ? -19.190 10.038 -19.106 1.00 80.75 603 LEU A O 1
ATOM 4844 N N . GLU A 1 604 ? -19.840 9.273 -21.109 1.00 79.56 604 GLU A N 1
ATOM 4845 C CA . GLU A 1 604 ? -20.409 8.008 -20.662 1.00 79.56 604 GLU A CA 1
ATOM 4846 C C . GLU A 1 604 ? -19.748 6.853 -21.431 1.00 79.56 604 GLU A C 1
ATOM 4848 O O . GLU A 1 604 ? -19.305 7.008 -22.576 1.00 79.56 604 GLU A O 1
ATOM 4853 N N . LEU A 1 605 ? -19.686 5.677 -20.808 1.00 77.75 605 LEU A N 1
ATOM 4854 C CA . LEU A 1 605 ? -19.238 4.445 -21.451 1.00 77.75 605 LEU A CA 1
ATOM 4855 C C . LEU A 1 605 ? -20.467 3.609 -21.799 1.00 77.75 605 LEU A C 1
ATOM 4857 O O . LEU A 1 605 ? -21.238 3.230 -20.923 1.00 77.75 605 LEU A O 1
ATOM 4861 N N . LYS A 1 606 ? -20.666 3.349 -23.094 1.00 80.38 606 LYS A N 1
ATOM 4862 C CA . LYS A 1 606 ? -21.802 2.570 -23.599 1.00 80.38 606 LYS A CA 1
ATOM 4863 C C . LYS A 1 606 ? -21.318 1.200 -24.087 1.00 80.38 606 LYS A C 1
ATOM 4865 O O . LYS A 1 606 ? -20.357 1.187 -24.867 1.00 80.38 606 LYS A O 1
ATOM 4870 N N . PRO A 1 607 ? -21.952 0.081 -23.677 1.00 79.56 607 PRO A N 1
ATOM 4871 C CA . PRO A 1 607 ? -21.682 -1.228 -24.260 1.00 79.56 607 PRO A CA 1
ATOM 4872 C C . PRO A 1 607 ? -21.808 -1.186 -25.781 1.00 79.56 607 PRO A C 1
ATOM 4874 O O . PRO A 1 607 ? -22.652 -0.475 -26.335 1.00 79.56 607 PRO A O 1
ATOM 4877 N N . VAL A 1 608 ? -20.953 -1.937 -26.461 1.00 78.12 608 VAL A N 1
ATOM 4878 C CA . VAL A 1 608 ? -21.012 -2.061 -27.912 1.00 78.12 608 VAL A CA 1
ATOM 4879 C C . VAL A 1 608 ? -21.973 -3.181 -28.299 1.00 78.12 608 VAL A C 1
ATOM 4881 O O . VAL A 1 608 ? -21.801 -4.323 -27.884 1.00 78.12 608 VAL A O 1
ATOM 4884 N N . GLU A 1 609 ? -22.955 -2.854 -29.137 1.00 67.50 609 GLU A N 1
ATOM 4885 C CA . GLU A 1 609 ? -23.925 -3.795 -29.701 1.00 67.50 609 GLU A CA 1
ATOM 4886 C C . GLU A 1 609 ? -23.702 -3.905 -31.219 1.00 67.50 609 GLU A C 1
ATOM 4888 O O . GLU A 1 609 ? -23.897 -2.928 -31.941 1.00 67.50 609 GLU A O 1
ATOM 4893 N N . GLY A 1 610 ? -23.294 -5.083 -31.708 1.00 57.78 610 GLY A N 1
ATOM 4894 C CA . GLY A 1 610 ? -23.232 -5.406 -33.144 1.00 57.78 610 GLY A CA 1
ATOM 4895 C C . GLY A 1 610 ? -22.126 -4.721 -33.972 1.00 57.78 610 GLY A C 1
ATOM 4896 O O . GLY A 1 610 ? -21.533 -3.713 -33.587 1.00 57.78 610 GLY A O 1
ATOM 4897 N N . SER A 1 611 ? -21.825 -5.306 -35.137 1.00 52.22 611 SER A N 1
ATOM 4898 C CA . SER A 1 611 ? -20.749 -4.908 -36.058 1.00 52.22 611 SER A CA 1
ATOM 4899 C C . SER A 1 611 ? -21.240 -3.946 -37.150 1.00 52.22 611 SER A C 1
ATOM 4901 O O . SER A 1 611 ? -22.265 -4.176 -37.786 1.00 52.22 611 SER A O 1
ATOM 4903 N N . SER A 1 612 ? -20.502 -2.860 -37.403 1.00 52.62 612 SER A N 1
ATOM 4904 C CA . SER A 1 612 ? -20.775 -1.948 -38.539 1.00 52.62 612 SER A CA 1
ATOM 4905 C C . SER A 1 612 ? -19.521 -1.331 -39.182 1.00 52.62 612 SER A C 1
ATOM 4907 O O . SER A 1 612 ? -19.625 -0.431 -40.011 1.00 52.62 612 SER A O 1
ATOM 4909 N N . GLY A 1 613 ? -18.324 -1.803 -38.831 1.00 54.62 613 GLY A N 1
ATOM 4910 C CA . GLY A 1 613 ? -17.039 -1.283 -39.307 1.00 54.62 613 GLY A CA 1
ATOM 4911 C C . GLY A 1 613 ? -16.264 -2.258 -40.195 1.00 54.62 613 GLY A C 1
ATOM 4912 O O . GLY A 1 613 ? -16.514 -3.463 -40.209 1.00 54.62 613 GLY A O 1
ATOM 4913 N N . LYS A 1 614 ? -15.299 -1.708 -40.944 1.00 54.97 614 LYS A N 1
ATOM 4914 C CA . LYS A 1 614 ? -14.386 -2.447 -41.830 1.00 54.97 614 LYS A CA 1
ATOM 4915 C C . LYS A 1 614 ? -13.572 -3.465 -41.025 1.00 54.97 614 LYS A C 1
ATOM 4917 O O . LYS A 1 614 ? -12.930 -3.076 -40.061 1.00 54.97 614 LYS A O 1
ATOM 4922 N N . SER A 1 615 ? -13.568 -4.732 -41.433 1.00 62.38 615 SER A N 1
ATOM 4923 C CA . SER A 1 615 ? -12.827 -5.801 -40.755 1.00 62.38 615 SER A CA 1
ATOM 4924 C C . SER A 1 615 ? -11.308 -5.644 -40.885 1.00 62.38 615 SER A C 1
ATOM 4926 O O . SER A 1 615 ? -10.806 -5.123 -41.882 1.00 62.38 615 SER A O 1
ATOM 4928 N N . ILE A 1 616 ? -10.570 -6.161 -39.897 1.00 71.19 616 ILE A N 1
ATOM 4929 C CA . ILE A 1 616 ? -9.126 -6.426 -40.019 1.00 71.19 616 ILE A CA 1
ATOM 4930 C C . ILE A 1 616 ? -8.910 -7.344 -41.245 1.00 71.19 616 ILE A C 1
ATOM 4932 O O . ILE A 1 616 ? -9.780 -8.185 -41.508 1.00 71.19 616 ILE A O 1
ATOM 4936 N N . PRO A 1 617 ? -7.808 -7.199 -42.011 1.00 74.19 617 PRO A N 1
ATOM 4937 C CA . PRO A 1 617 ? -7.486 -8.114 -43.107 1.00 74.19 617 PRO A CA 1
ATOM 4938 C C . PRO A 1 617 ? -7.545 -9.591 -42.678 1.00 74.19 617 PRO A C 1
ATOM 4940 O O . PRO A 1 617 ? -7.373 -9.910 -41.506 1.00 74.19 617 PRO A O 1
ATOM 4943 N N . LEU A 1 618 ? -7.798 -10.509 -43.616 1.00 78.12 618 LEU A N 1
ATOM 4944 C CA . LEU A 1 618 ? -7.877 -11.953 -43.324 1.00 78.12 618 LEU A CA 1
ATOM 4945 C C . LEU A 1 618 ? -6.510 -12.663 -43.395 1.00 78.12 618 LEU A C 1
ATOM 4947 O O . LEU A 1 618 ? -6.384 -13.806 -42.956 1.00 78.12 618 LEU A O 1
ATOM 4951 N N . GLY A 1 619 ? -5.493 -11.982 -43.921 1.00 86.06 619 GLY A N 1
ATOM 4952 C CA . GLY A 1 619 ? -4.127 -12.462 -44.116 1.00 86.06 619 GLY A CA 1
ATOM 4953 C C . GLY A 1 619 ? -3.225 -11.325 -44.597 1.00 86.06 619 GLY A C 1
ATOM 4954 O O . GLY A 1 619 ? -3.736 -10.273 -44.987 1.00 86.06 619 GLY A O 1
ATOM 4955 N N . GLY A 1 620 ? -1.909 -11.532 -44.563 1.00 92.50 620 GLY A N 1
ATOM 4956 C CA . GLY A 1 620 ? -0.925 -10.530 -44.977 1.00 92.50 620 GLY A CA 1
ATOM 4957 C C . GLY A 1 620 ? 0.337 -10.488 -44.115 1.00 92.50 620 GLY A C 1
ATOM 4958 O O . GLY A 1 620 ? 0.644 -11.428 -43.377 1.00 92.50 620 GLY A O 1
ATOM 4959 N N . ASN A 1 621 ? 1.073 -9.384 -44.206 1.00 94.19 621 ASN A N 1
ATOM 4960 C CA . ASN A 1 621 ? 2.229 -9.095 -43.364 1.00 94.19 621 ASN A CA 1
ATOM 4961 C C . ASN A 1 621 ? 1.786 -8.332 -42.103 1.00 94.19 621 ASN A C 1
ATOM 4963 O O . ASN A 1 621 ? 1.287 -7.206 -42.174 1.00 94.19 621 ASN A O 1
ATOM 4967 N N . LEU A 1 622 ? 1.998 -8.943 -40.936 1.00 94.12 622 LEU A N 1
ATOM 4968 C CA . LEU A 1 622 ? 1.721 -8.378 -39.615 1.00 94.12 622 LEU A CA 1
ATOM 4969 C C . LEU A 1 622 ? 3.025 -7.927 -38.957 1.00 94.12 622 LEU A C 1
ATOM 4971 O O . LEU A 1 622 ? 3.910 -8.744 -38.712 1.00 94.12 622 LEU A O 1
ATOM 4975 N N . VAL A 1 623 ? 3.111 -6.653 -38.581 1.00 95.25 623 VAL A N 1
ATOM 4976 C CA . VAL A 1 623 ? 4.190 -6.131 -37.731 1.00 95.25 623 VAL A CA 1
ATOM 4977 C C . VAL A 1 623 ? 3.693 -5.960 -36.298 1.00 95.25 623 VAL A C 1
ATOM 4979 O O . VAL A 1 623 ? 2.673 -5.316 -36.063 1.00 95.25 623 VAL A O 1
ATOM 4982 N N . VAL A 1 624 ? 4.429 -6.500 -35.324 1.00 94.25 624 VAL A N 1
ATOM 4983 C CA . VAL A 1 624 ? 4.112 -6.378 -33.892 1.00 94.25 624 VAL A CA 1
ATOM 4984 C C . VAL A 1 624 ? 5.285 -5.766 -33.135 1.00 94.25 624 VAL A C 1
ATOM 4986 O O . VAL A 1 624 ? 6.328 -6.394 -32.950 1.00 94.25 624 VAL A O 1
ATOM 4989 N N . ILE A 1 625 ? 5.100 -4.549 -32.634 1.00 94.56 625 ILE A N 1
ATOM 4990 C CA . ILE A 1 625 ? 6.088 -3.845 -31.816 1.00 94.56 625 ILE A CA 1
ATOM 4991 C C . ILE A 1 625 ? 5.830 -4.194 -30.346 1.00 94.56 625 ILE A C 1
ATOM 4993 O O . ILE A 1 625 ? 4.790 -3.849 -29.788 1.00 94.56 625 ILE A O 1
ATOM 4997 N N . GLY A 1 626 ? 6.776 -4.886 -29.704 1.00 85.88 626 GLY A N 1
ATOM 4998 C CA . GLY A 1 626 ? 6.623 -5.389 -28.333 1.00 85.88 626 GLY A CA 1
ATOM 4999 C C . GLY A 1 626 ? 5.900 -6.740 -28.223 1.00 85.88 626 GLY A C 1
ATOM 5000 O O . GLY A 1 626 ? 5.290 -7.013 -27.191 1.00 85.88 626 GLY A O 1
ATOM 5001 N N . GLY A 1 627 ? 5.964 -7.577 -29.267 1.00 76.62 627 GLY A N 1
ATOM 5002 C CA . GLY A 1 627 ? 5.221 -8.844 -29.392 1.00 76.62 627 GLY A CA 1
ATOM 5003 C C . GLY A 1 627 ? 5.871 -10.105 -28.806 1.00 76.62 627 GLY A C 1
ATOM 5004 O O . GLY A 1 627 ? 5.209 -11.132 -28.725 1.00 76.62 627 GLY A O 1
ATOM 5005 N N . ALA A 1 628 ? 7.131 -10.052 -28.360 1.00 76.25 628 ALA A N 1
ATOM 5006 C CA . ALA A 1 628 ? 7.885 -11.246 -27.939 1.00 76.25 628 ALA A CA 1
ATOM 5007 C C . ALA A 1 628 ? 7.368 -11.912 -26.640 1.00 76.25 628 ALA A C 1
ATOM 5009 O O . ALA A 1 628 ? 7.755 -13.033 -26.300 1.00 76.25 628 ALA A O 1
ATOM 5010 N N . ARG A 1 629 ? 6.503 -11.225 -25.881 1.00 77.94 629 ARG A N 1
ATOM 5011 C CA . ARG A 1 629 ? 5.912 -11.691 -24.615 1.00 77.94 629 ARG A CA 1
ATOM 5012 C C . ARG A 1 629 ? 4.558 -11.027 -24.353 1.00 77.94 629 ARG A C 1
ATOM 5014 O O . ARG A 1 629 ? 4.169 -10.083 -25.032 1.00 77.94 629 ARG A O 1
ATOM 5021 N N . GLY A 1 630 ? 3.859 -11.495 -23.323 1.00 82.88 630 GLY A N 1
ATOM 5022 C CA . GLY A 1 630 ? 2.668 -10.832 -22.791 1.00 82.88 630 GLY A CA 1
ATOM 5023 C C . GLY A 1 630 ? 1.417 -10.924 -23.669 1.00 82.88 630 GLY A C 1
ATOM 5024 O O . GLY A 1 630 ? 1.210 -11.918 -24.361 1.00 82.88 630 GLY A O 1
ATOM 5025 N N . ILE A 1 631 ? 0.566 -9.892 -23.604 1.00 87.94 631 ILE A N 1
ATOM 5026 C CA . ILE A 1 631 ? -0.763 -9.872 -24.244 1.00 87.94 631 ILE A CA 1
ATOM 5027 C C . ILE A 1 631 ? -0.648 -10.004 -25.767 1.00 87.94 631 ILE A C 1
ATOM 5029 O O . ILE A 1 631 ? -1.355 -10.804 -26.371 1.00 87.94 631 ILE A O 1
ATOM 5033 N N . ALA A 1 632 ? 0.282 -9.274 -26.389 1.00 88.75 632 ALA A N 1
ATOM 5034 C CA . ALA A 1 632 ? 0.471 -9.321 -27.837 1.00 88.75 632 ALA A CA 1
ATOM 5035 C C . ALA A 1 632 ? 0.889 -10.710 -28.327 1.00 88.75 632 ALA A C 1
ATOM 5037 O O . ALA A 1 632 ? 0.304 -11.199 -29.285 1.00 88.75 632 ALA A O 1
ATOM 5038 N N . LYS A 1 633 ? 1.798 -11.398 -27.621 1.00 87.19 633 LYS A N 1
ATOM 5039 C CA . LYS A 1 633 ? 2.138 -12.797 -27.925 1.00 87.19 633 LYS A CA 1
ATOM 5040 C C . LYS A 1 633 ? 0.910 -13.710 -27.866 1.00 87.19 633 LYS A C 1
ATOM 5042 O O . LYS A 1 633 ? 0.715 -14.543 -28.747 1.00 87.19 633 LYS A O 1
ATOM 5047 N N . SER A 1 634 ? 0.084 -13.545 -26.830 1.00 87.50 634 SER A N 1
ATOM 5048 C CA . SER A 1 634 ? -1.143 -14.326 -26.640 1.00 87.50 634 SER A CA 1
ATOM 5049 C C . SER A 1 634 ? -2.135 -14.116 -27.789 1.00 87.50 634 SER A C 1
ATOM 5051 O O . SER A 1 634 ? -2.638 -15.086 -28.352 1.00 87.50 634 SER A O 1
ATOM 5053 N N . ILE A 1 635 ? -2.345 -12.860 -28.196 1.00 89.19 635 ILE A N 1
ATOM 5054 C CA . ILE A 1 635 ? -3.188 -12.498 -29.342 1.00 89.19 635 ILE A CA 1
ATOM 5055 C C . ILE A 1 635 ? -2.626 -13.056 -30.651 1.00 89.19 635 ILE A C 1
ATOM 5057 O O . ILE A 1 635 ? -3.360 -13.714 -31.382 1.00 89.19 635 ILE A O 1
ATOM 5061 N N . VAL A 1 636 ? -1.334 -12.848 -30.929 1.00 87.88 636 VAL A N 1
ATOM 5062 C CA . VAL A 1 636 ? -0.659 -13.371 -32.129 1.00 87.88 636 VAL A CA 1
ATOM 5063 C C . VAL A 1 636 ? -0.870 -14.879 -32.247 1.00 87.88 636 VAL A C 1
ATOM 5065 O O . VAL A 1 636 ? -1.295 -15.356 -33.291 1.00 87.88 636 VAL A O 1
ATOM 5068 N N . THR A 1 637 ? -0.673 -15.610 -31.149 1.00 85.56 637 THR A N 1
ATOM 5069 C CA . THR A 1 637 ? -0.770 -17.077 -31.127 1.00 85.56 637 THR A CA 1
ATOM 5070 C C . THR A 1 637 ? -2.206 -17.586 -31.304 1.00 85.56 637 THR A C 1
ATOM 5072 O O . THR A 1 637 ? -2.411 -18.632 -31.910 1.00 85.56 637 THR A O 1
ATOM 5075 N N . GLN A 1 638 ? -3.205 -16.891 -30.751 1.00 87.00 638 GLN A N 1
ATOM 5076 C CA . GLN A 1 638 ? -4.596 -17.366 -30.736 1.00 87.00 638 GLN A CA 1
ATOM 5077 C C . GLN A 1 638 ? -5.445 -16.865 -31.910 1.00 87.00 638 GLN A C 1
ATOM 5079 O O . GLN A 1 638 ? -6.472 -17.471 -32.217 1.00 87.00 638 GLN A O 1
ATOM 5084 N N . VAL A 1 639 ? -5.074 -15.738 -32.523 1.00 86.75 639 VAL A N 1
ATOM 5085 C CA . VAL A 1 639 ? -5.898 -15.062 -33.537 1.00 86.75 639 VAL A CA 1
ATOM 5086 C C . VAL A 1 639 ? -5.333 -15.216 -34.946 1.00 86.75 639 VAL A C 1
ATOM 5088 O O . VAL A 1 639 ? -6.110 -15.359 -35.889 1.00 86.75 639 VAL A O 1
ATOM 5091 N N . PHE A 1 640 ? -4.010 -15.182 -35.111 1.00 87.50 640 PHE A N 1
ATOM 5092 C CA . PHE A 1 640 ? -3.382 -15.105 -36.428 1.00 87.50 640 PHE A CA 1
ATOM 5093 C C . PHE A 1 640 ? -2.866 -16.478 -36.867 1.00 87.50 640 PHE A C 1
ATOM 5095 O O . PHE A 1 640 ? -1.893 -16.988 -36.320 1.00 87.50 640 PHE A O 1
ATOM 5102 N N . ASP A 1 641 ? -3.522 -17.076 -37.867 1.00 85.94 641 ASP A N 1
ATOM 5103 C CA . ASP A 1 641 ? -3.091 -18.346 -38.462 1.00 85.94 641 ASP A CA 1
ATOM 5104 C C . ASP A 1 641 ? -1.803 -18.140 -39.290 1.00 85.94 641 ASP A C 1
ATOM 5106 O O . ASP A 1 641 ? -1.835 -17.373 -40.262 1.00 85.94 641 ASP A O 1
ATOM 5110 N N . PRO A 1 642 ? -0.693 -18.842 -38.976 1.00 83.38 642 PRO A N 1
ATOM 5111 C CA . PRO A 1 642 ? 0.553 -18.772 -39.741 1.00 83.38 642 PRO A CA 1
ATOM 5112 C C . PRO A 1 642 ? 0.412 -19.130 -41.228 1.00 83.38 642 PRO A C 1
ATOM 5114 O O . PRO A 1 642 ? 1.281 -18.781 -42.024 1.00 83.38 642 PRO A O 1
ATOM 5117 N N . LYS A 1 643 ? -0.662 -19.825 -41.634 1.00 85.81 643 LYS A N 1
ATOM 5118 C CA . LYS A 1 643 ? -0.950 -20.105 -43.053 1.00 85.81 643 LYS A CA 1
ATOM 5119 C C . LYS A 1 643 ? -1.343 -18.857 -43.841 1.00 85.81 643 LYS A C 1
ATOM 5121 O O . LYS A 1 643 ? -1.094 -18.801 -45.041 1.00 85.81 643 LYS A O 1
ATOM 5126 N N . ASN A 1 644 ? -1.951 -17.879 -43.171 1.00 89.62 644 ASN A N 1
ATOM 5127 C CA . ASN A 1 644 ? -2.478 -16.663 -43.791 1.00 89.62 644 ASN A CA 1
ATOM 5128 C C . ASN A 1 644 ? -1.640 -15.424 -43.448 1.00 89.62 644 ASN A C 1
ATOM 5130 O O . ASN A 1 644 ? -1.711 -14.425 -44.162 1.00 89.62 644 ASN A O 1
ATOM 5134 N N . TRP A 1 645 ? -0.858 -15.478 -42.366 1.00 91.50 645 TRP A N 1
ATOM 5135 C CA . TRP A 1 645 ? -0.114 -14.339 -41.841 1.00 91.50 645 TRP A CA 1
ATOM 5136 C C . TRP A 1 645 ? 1.385 -14.595 -41.759 1.00 91.50 645 TRP A C 1
ATOM 5138 O O . TRP A 1 645 ? 1.831 -15.568 -41.153 1.00 91.50 645 TRP A O 1
ATOM 5148 N N . LYS A 1 646 ? 2.165 -13.646 -42.284 1.00 92.75 646 LYS A N 1
ATOM 5149 C CA . LYS A 1 646 ? 3.595 -13.526 -41.990 1.00 92.75 646 LYS A CA 1
ATOM 5150 C C . LYS A 1 646 ? 3.774 -12.558 -40.831 1.00 92.75 646 LYS A C 1
ATOM 5152 O O . LYS A 1 646 ? 3.421 -11.387 -40.941 1.00 92.75 646 LYS A O 1
ATOM 5157 N N . VAL A 1 647 ? 4.278 -13.053 -39.704 1.00 92.50 647 VAL A N 1
ATOM 5158 C CA . VAL A 1 647 ? 4.383 -12.270 -38.465 1.00 92.50 647 VAL A CA 1
ATOM 5159 C C . VAL A 1 647 ? 5.824 -11.811 -38.251 1.00 92.50 647 VAL A C 1
ATOM 5161 O O . VAL A 1 647 ? 6.740 -12.631 -38.177 1.00 92.50 647 VAL A O 1
ATOM 5164 N N . HIS A 1 648 ? 6.008 -10.499 -38.120 1.00 93.88 648 HIS A N 1
ATOM 5165 C CA . HIS A 1 648 ? 7.283 -9.824 -37.895 1.00 93.88 648 HIS A CA 1
ATOM 5166 C C . HIS A 1 648 ? 7.263 -9.156 -36.514 1.00 93.88 648 HIS A C 1
ATOM 5168 O O . HIS A 1 648 ? 6.534 -8.185 -36.294 1.00 93.88 648 HIS A O 1
ATOM 5174 N N . VAL A 1 649 ? 8.051 -9.664 -35.564 1.00 92.62 649 VAL A N 1
ATOM 5175 C CA . VAL A 1 649 ? 8.100 -9.119 -34.195 1.00 92.62 649 VAL A CA 1
ATOM 5176 C C . VAL A 1 649 ? 9.318 -8.229 -34.005 1.00 92.62 649 VAL A C 1
ATOM 5178 O O . VAL A 1 649 ? 10.440 -8.623 -34.311 1.00 92.62 649 VAL A O 1
ATOM 5181 N N . LEU A 1 650 ? 9.095 -7.036 -33.456 1.00 93.75 650 LEU A N 1
ATOM 5182 C CA . LEU A 1 650 ? 10.127 -6.046 -33.156 1.00 93.75 650 LEU A CA 1
ATOM 5183 C C . LEU A 1 650 ? 10.260 -5.881 -31.640 1.00 93.75 650 LEU A C 1
ATOM 5185 O O . LEU A 1 650 ? 9.264 -5.693 -30.931 1.00 93.75 650 LEU A O 1
ATOM 5189 N N . GLY A 1 651 ? 11.487 -5.921 -31.124 1.00 90.56 651 GLY A N 1
ATOM 5190 C CA . GLY A 1 651 ? 11.743 -5.684 -29.704 1.00 90.56 651 GLY A CA 1
ATOM 5191 C C . GLY A 1 651 ? 13.213 -5.784 -29.306 1.00 90.56 651 GLY A C 1
ATOM 5192 O O . GLY A 1 651 ? 14.084 -6.044 -30.125 1.00 90.56 651 GLY A O 1
ATOM 5193 N N . ARG A 1 652 ? 13.506 -5.591 -28.015 1.00 87.44 652 ARG A N 1
ATOM 5194 C CA . ARG A 1 652 ? 14.884 -5.644 -27.485 1.00 87.44 652 ARG A CA 1
ATOM 5195 C C . ARG A 1 652 ? 15.359 -7.057 -27.152 1.00 87.44 652 ARG A C 1
ATOM 5197 O O . ARG A 1 652 ? 16.556 -7.328 -27.213 1.00 87.44 652 ARG A O 1
ATOM 5204 N N . THR A 1 653 ? 14.431 -7.940 -26.788 1.00 81.25 653 THR A N 1
ATOM 5205 C CA . THR A 1 653 ? 14.715 -9.292 -26.292 1.00 81.25 653 THR A CA 1
ATOM 5206 C C . THR A 1 653 ? 14.033 -10.330 -27.184 1.00 81.25 653 THR A C 1
ATOM 5208 O O . THR A 1 653 ? 12.808 -10.258 -27.324 1.00 81.25 653 THR A O 1
ATOM 5211 N N . PRO A 1 654 ? 14.787 -11.275 -27.778 1.00 77.19 654 PRO A N 1
ATOM 5212 C CA . PRO A 1 654 ? 14.219 -12.305 -28.642 1.00 77.19 654 PRO A CA 1
ATOM 5213 C C . PRO A 1 654 ? 13.280 -13.247 -27.868 1.00 77.19 654 PRO A C 1
ATOM 5215 O O . PRO A 1 654 ? 13.490 -13.468 -26.672 1.00 77.19 654 PRO A O 1
ATOM 5218 N N . PRO A 1 655 ? 12.238 -13.801 -28.516 1.00 72.44 655 PRO A N 1
ATOM 5219 C CA . PRO A 1 655 ? 11.337 -14.767 -27.890 1.00 72.44 655 PRO A CA 1
ATOM 5220 C C . PRO A 1 655 ? 12.022 -16.132 -27.670 1.00 72.44 655 PRO A C 1
ATOM 5222 O O . PRO A 1 655 ? 12.845 -16.559 -28.472 1.00 72.44 655 PRO A O 1
ATOM 5225 N N . GLU A 1 656 ? 11.645 -16.851 -26.603 1.00 61.44 656 GLU A N 1
ATOM 5226 C CA . GLU A 1 656 ? 12.189 -18.191 -26.274 1.00 61.44 656 GLU A CA 1
ATOM 5227 C C . GLU A 1 656 ? 11.808 -19.291 -27.281 1.00 61.44 656 GLU A C 1
ATOM 5229 O O . GLU A 1 656 ? 12.521 -20.280 -27.432 1.00 61.44 656 GLU A O 1
ATOM 5234 N N . LYS A 1 657 ? 10.665 -19.139 -27.960 1.00 60.97 657 LYS A N 1
ATOM 5235 C CA . LYS A 1 657 ? 10.205 -20.014 -29.045 1.00 60.97 657 LYS A CA 1
ATOM 5236 C C . LYS A 1 657 ? 9.714 -19.133 -30.180 1.00 60.97 657 LYS A C 1
ATOM 5238 O O . LYS A 1 657 ? 8.880 -18.263 -29.934 1.00 60.97 657 LYS A O 1
ATOM 5243 N N . VAL A 1 658 ? 10.220 -19.387 -31.382 1.00 51.12 658 VAL A N 1
ATOM 5244 C CA . VAL A 1 658 ? 9.885 -18.626 -32.586 1.00 51.12 658 VAL A CA 1
ATOM 5245 C C . VAL A 1 658 ? 8.638 -19.250 -33.209 1.00 51.12 658 VAL A C 1
ATOM 5247 O O . VAL A 1 658 ? 8.724 -20.254 -33.910 1.00 51.12 658 VAL A O 1
ATOM 5250 N N . ALA A 1 659 ? 7.467 -18.711 -32.873 1.00 51.88 659 ALA A N 1
ATOM 5251 C CA . ALA A 1 659 ? 6.228 -19.006 -33.602 1.00 51.88 659 ALA A CA 1
ATOM 5252 C C . ALA A 1 659 ? 6.042 -18.041 -34.788 1.00 51.88 659 ALA A C 1
ATOM 5254 O O . ALA A 1 659 ? 5.107 -18.181 -35.573 1.00 51.88 659 ALA A O 1
ATOM 5255 N N . GLU A 1 660 ? 6.918 -17.041 -34.892 1.00 63.50 660 GLU A N 1
ATOM 5256 C CA . GLU A 1 660 ? 6.826 -15.928 -35.823 1.00 63.50 660 GLU A CA 1
ATOM 5257 C C . GLU A 1 660 ? 7.657 -16.169 -37.084 1.00 63.50 660 GLU A C 1
ATOM 5259 O O . GLU A 1 660 ? 8.631 -16.919 -37.089 1.00 63.50 660 GLU A O 1
ATOM 5264 N N . SER A 1 661 ? 7.291 -15.508 -38.179 1.00 65.94 661 SER A N 1
ATOM 5265 C CA . SER A 1 661 ? 8.015 -15.635 -39.446 1.00 65.94 661 SER A CA 1
ATOM 5266 C C . SER A 1 661 ? 9.393 -14.968 -39.385 1.00 65.94 661 SER A C 1
ATOM 5268 O O . SER A 1 661 ? 10.308 -15.392 -40.084 1.00 65.94 661 SER A O 1
ATOM 5270 N N . SER A 1 662 ? 9.550 -13.925 -38.560 1.00 85.06 662 SER A N 1
ATOM 5271 C CA . SER A 1 662 ? 10.836 -13.256 -38.319 1.00 85.06 662 SER A CA 1
ATOM 5272 C C . SER A 1 662 ? 10.828 -12.413 -37.036 1.00 85.06 662 SER A C 1
ATOM 5274 O O . SER A 1 662 ? 9.783 -11.936 -36.583 1.00 85.06 662 SER A O 1
ATOM 5276 N N . TYR A 1 663 ? 12.018 -12.197 -36.472 1.00 90.56 663 TYR A N 1
ATOM 5277 C CA . TYR A 1 663 ? 12.250 -11.321 -35.326 1.00 90.56 663 TYR A CA 1
ATOM 5278 C C . TYR A 1 663 ? 13.333 -10.287 -35.653 1.00 90.56 663 TYR A C 1
ATOM 5280 O O . TYR A 1 663 ? 14.404 -10.642 -36.147 1.00 90.56 663 TYR A O 1
ATOM 5288 N N . TYR A 1 664 ? 13.074 -9.021 -35.325 1.00 92.56 664 TYR A N 1
ATOM 5289 C CA . TYR A 1 664 ? 14.002 -7.910 -35.513 1.00 92.56 664 TYR A CA 1
ATOM 5290 C C . TYR A 1 664 ? 14.348 -7.292 -34.156 1.00 92.56 664 TYR A C 1
ATOM 5292 O O . TYR A 1 664 ? 13.484 -6.754 -33.456 1.00 92.56 664 TYR A O 1
ATOM 5300 N N . GLN A 1 665 ? 15.627 -7.364 -33.780 1.00 92.81 665 GLN A N 1
ATOM 5301 C CA . GLN A 1 665 ? 16.103 -6.758 -32.543 1.00 92.81 665 GLN A CA 1
ATOM 5302 C C . GLN A 1 665 ? 16.259 -5.243 -32.722 1.00 92.81 665 GLN A C 1
ATOM 5304 O O . GLN A 1 665 ? 17.137 -4.792 -33.452 1.00 92.81 665 GLN A O 1
ATOM 5309 N N . VAL A 1 666 ? 15.407 -4.461 -32.064 1.00 94.25 666 VAL A N 1
ATOM 5310 C CA . VAL A 1 666 ? 15.379 -2.997 -32.159 1.00 94.25 666 VAL A CA 1
ATOM 5311 C C . VAL A 1 666 ? 14.792 -2.383 -30.885 1.00 94.25 666 VAL A C 1
ATOM 5313 O O . VAL A 1 666 ? 13.874 -2.938 -30.271 1.00 94.25 666 VAL A O 1
ATOM 5316 N N . ASP A 1 667 ? 15.328 -1.237 -30.464 1.00 92.44 667 ASP A N 1
ATOM 5317 C CA . ASP A 1 667 ? 14.701 -0.418 -29.428 1.00 92.44 667 ASP A CA 1
ATOM 5318 C C . ASP A 1 667 ? 13.594 0.427 -30.064 1.00 92.44 667 ASP A C 1
ATOM 5320 O O . ASP A 1 667 ? 13.851 1.276 -30.912 1.00 92.44 667 ASP A O 1
ATOM 5324 N N . ALA A 1 668 ? 12.348 0.203 -29.648 1.00 91.81 668 ALA A N 1
ATOM 5325 C CA . ALA A 1 668 ? 11.202 0.912 -30.205 1.00 91.81 668 ALA A CA 1
ATOM 5326 C C . ALA A 1 668 ? 11.194 2.422 -29.887 1.00 91.81 668 ALA A C 1
ATOM 5328 O O . ALA A 1 668 ? 10.374 3.150 -30.439 1.00 91.81 668 ALA A O 1
ATOM 5329 N N . THR A 1 669 ? 12.068 2.892 -28.989 1.00 92.25 669 THR A N 1
ATOM 5330 C CA . THR A 1 669 ? 12.265 4.319 -28.681 1.00 92.25 669 THR A CA 1
ATOM 5331 C C . THR A 1 669 ? 13.248 5.014 -29.638 1.00 92.25 669 THR A C 1
ATOM 5333 O O . THR A 1 669 ? 13.403 6.239 -29.572 1.00 92.25 669 THR A O 1
ATOM 5336 N N . ASP A 1 670 ? 13.901 4.256 -30.528 1.00 94.06 670 ASP A N 1
ATOM 5337 C CA . ASP A 1 670 ? 14.777 4.756 -31.588 1.00 94.06 670 ASP A CA 1
ATOM 5338 C C . ASP A 1 670 ? 14.016 4.817 -32.921 1.00 94.06 670 ASP A C 1
ATOM 5340 O O . ASP A 1 670 ? 13.794 3.816 -33.604 1.00 94.06 670 ASP A O 1
ATOM 5344 N N . GLU A 1 671 ? 13.602 6.025 -33.295 1.00 93.38 671 GLU A N 1
ATOM 5345 C CA . GLU A 1 671 ? 12.772 6.276 -34.477 1.00 93.38 671 GLU A CA 1
ATOM 5346 C C . GLU A 1 671 ? 13.487 5.948 -35.786 1.00 93.38 671 GLU A C 1
ATOM 5348 O O . GLU A 1 671 ? 12.864 5.455 -36.729 1.00 93.38 671 GLU A O 1
ATOM 5353 N N . VAL A 1 672 ? 14.796 6.196 -35.836 1.00 95.06 672 VAL A N 1
ATOM 5354 C CA . VAL A 1 672 ? 15.610 5.974 -37.032 1.00 95.06 672 VAL A CA 1
ATOM 5355 C C . VAL A 1 672 ? 15.815 4.478 -37.231 1.00 95.06 672 VAL A C 1
ATOM 5357 O O . VAL A 1 672 ? 15.587 3.963 -38.328 1.00 95.06 672 VAL A O 1
ATOM 5360 N N . ALA A 1 673 ? 16.165 3.755 -36.164 1.00 96.06 673 ALA A N 1
ATOM 5361 C CA . ALA A 1 673 ? 16.299 2.305 -36.218 1.00 96.06 673 ALA A CA 1
ATOM 5362 C C . ALA A 1 673 ? 14.969 1.626 -36.584 1.00 96.06 673 ALA A C 1
ATOM 5364 O O . ALA A 1 673 ? 14.941 0.738 -37.438 1.00 96.06 673 ALA A O 1
ATOM 5365 N N . MET A 1 674 ? 13.853 2.083 -36.007 1.00 96.81 674 MET A N 1
ATOM 5366 C CA . MET A 1 674 ? 12.514 1.595 -36.345 1.00 96.81 674 MET A CA 1
ATOM 5367 C C . MET A 1 674 ? 12.166 1.823 -37.822 1.00 96.81 674 MET A C 1
ATOM 5369 O O . MET A 1 674 ? 11.684 0.902 -38.483 1.00 96.81 674 MET A O 1
ATOM 5373 N N . ALA A 1 675 ? 12.455 3.008 -38.370 1.00 96.44 675 ALA A N 1
ATOM 5374 C CA . ALA A 1 675 ? 12.216 3.306 -39.781 1.00 96.44 675 ALA A CA 1
ATOM 5375 C C . ALA A 1 675 ? 13.021 2.389 -40.720 1.00 96.44 675 ALA A C 1
ATOM 5377 O O . ALA A 1 675 ? 12.475 1.902 -41.712 1.00 96.44 675 ALA A O 1
ATOM 5378 N N . HIS A 1 676 ? 14.286 2.102 -40.392 1.00 97.25 676 HIS A N 1
ATOM 5379 C CA . HIS A 1 676 ? 15.107 1.163 -41.161 1.00 97.25 676 HIS A CA 1
ATOM 5380 C C . HIS A 1 676 ? 14.547 -0.264 -41.127 1.00 97.25 676 HIS A C 1
ATOM 5382 O O . HIS A 1 676 ? 14.507 -0.930 -42.162 1.00 97.25 676 HIS A O 1
ATOM 5388 N N . VAL A 1 677 ? 14.073 -0.734 -39.968 1.00 96.62 677 VAL A N 1
ATOM 5389 C CA . VAL A 1 677 ? 13.465 -2.070 -39.851 1.00 96.62 677 VAL A CA 1
ATOM 5390 C C . VAL A 1 677 ? 12.170 -2.164 -40.661 1.00 96.62 677 VAL A C 1
ATOM 5392 O O . VAL A 1 677 ? 11.974 -3.146 -41.371 1.00 96.62 677 VAL A O 1
ATOM 5395 N N . PHE A 1 678 ? 11.311 -1.142 -40.626 1.00 96.94 678 PHE A N 1
ATOM 5396 C CA . PHE A 1 678 ? 10.088 -1.114 -41.440 1.00 96.94 678 PHE A CA 1
ATOM 5397 C C . PHE A 1 678 ? 10.397 -1.133 -42.938 1.00 96.94 678 PHE A C 1
ATOM 5399 O O . PHE A 1 678 ? 9.799 -1.910 -43.680 1.00 96.94 678 PHE A O 1
ATOM 5406 N N . GLN A 1 679 ? 11.368 -0.330 -43.384 1.00 96.31 679 GLN A N 1
ATOM 5407 C CA . GLN A 1 679 ? 11.801 -0.329 -44.781 1.00 96.31 679 GLN A CA 1
ATOM 5408 C C . GLN A 1 679 ? 12.338 -1.700 -45.204 1.00 96.31 679 GLN A C 1
ATOM 5410 O O . GLN A 1 679 ? 12.008 -2.179 -46.288 1.00 96.31 679 GLN A O 1
ATOM 5415 N N . ARG A 1 680 ? 13.112 -2.352 -44.330 1.00 96.06 680 ARG A N 1
ATOM 5416 C CA . ARG A 1 680 ? 13.622 -3.703 -44.556 1.00 96.06 680 ARG A CA 1
ATOM 5417 C C . ARG A 1 680 ? 12.489 -4.716 -44.720 1.00 96.06 680 ARG A C 1
ATOM 5419 O O . ARG A 1 680 ? 12.478 -5.424 -45.723 1.00 96.06 680 ARG A O 1
ATOM 5426 N N . ILE A 1 681 ? 11.517 -4.734 -43.805 1.00 95.44 681 ILE A N 1
ATOM 5427 C CA . ILE A 1 681 ? 10.349 -5.630 -43.877 1.00 95.44 681 ILE A CA 1
ATOM 5428 C C . ILE A 1 681 ? 9.598 -5.422 -45.192 1.00 95.44 681 ILE A C 1
ATOM 5430 O O . ILE A 1 681 ? 9.316 -6.392 -45.890 1.00 95.44 681 ILE A O 1
ATOM 5434 N N . VAL A 1 682 ? 9.345 -4.166 -45.575 1.00 95.81 682 VAL A N 1
ATOM 5435 C CA . VAL A 1 682 ? 8.646 -3.856 -46.828 1.00 95.81 682 VAL A CA 1
ATOM 5436 C C . VAL A 1 682 ? 9.428 -4.337 -48.050 1.00 95.81 682 VAL A C 1
ATOM 5438 O O . VAL A 1 682 ? 8.837 -4.882 -48.980 1.00 95.81 682 VAL A O 1
ATOM 5441 N N . SER A 1 683 ? 10.755 -4.188 -48.043 1.00 95.25 683 SER A N 1
ATOM 5442 C CA . SER A 1 683 ? 11.609 -4.633 -49.148 1.00 95.25 683 SER A CA 1
ATOM 5443 C C . SER A 1 683 ? 11.738 -6.157 -49.255 1.00 95.25 683 SER A C 1
ATOM 5445 O O . SER A 1 683 ? 11.786 -6.684 -50.362 1.00 95.25 683 SER A O 1
ATOM 5447 N N . GLU A 1 684 ? 11.777 -6.868 -48.124 1.00 94.44 684 GLU A N 1
ATOM 5448 C CA . GLU A 1 684 ? 11.977 -8.323 -48.073 1.00 94.44 684 GLU A CA 1
ATOM 5449 C C . GLU A 1 684 ? 10.659 -9.103 -48.222 1.00 94.44 684 GLU A C 1
ATOM 5451 O O . GLU A 1 684 ? 10.648 -10.221 -48.742 1.00 94.44 684 GLU A O 1
ATOM 5456 N N . HIS A 1 685 ? 9.542 -8.540 -47.752 1.00 92.94 685 HIS A N 1
ATOM 5457 C CA . HIS A 1 685 ? 8.290 -9.278 -47.562 1.00 92.94 685 HIS A CA 1
ATOM 5458 C C . HIS A 1 685 ? 7.056 -8.630 -48.204 1.00 92.94 685 HIS A C 1
ATOM 5460 O O . HIS A 1 685 ? 6.008 -9.280 -48.273 1.00 92.94 685 HIS A O 1
ATOM 5466 N N . GLY A 1 686 ? 7.176 -7.411 -48.738 1.00 93.25 686 GLY A N 1
ATOM 5467 C CA . GLY A 1 686 ? 6.072 -6.664 -49.339 1.00 93.25 686 GLY A CA 1
ATOM 5468 C C . GLY A 1 686 ? 5.355 -5.735 -48.347 1.00 93.25 686 GLY A C 1
ATOM 5469 O O . GLY A 1 686 ? 5.812 -5.562 -47.217 1.00 93.25 686 GLY A O 1
ATOM 5470 N N . PRO A 1 687 ? 4.246 -5.091 -48.757 1.00 94.25 687 PRO A N 1
ATOM 5471 C CA . PRO A 1 687 ? 3.552 -4.090 -47.942 1.00 94.25 687 PRO A CA 1
ATOM 5472 C C . PRO A 1 687 ? 3.087 -4.660 -46.596 1.00 94.25 687 PRO A C 1
ATOM 5474 O O . PRO A 1 687 ? 2.795 -5.847 -46.487 1.00 94.25 687 PRO A O 1
ATOM 5477 N N . ILE A 1 688 ? 3.028 -3.807 -45.570 1.00 94.12 688 ILE A N 1
ATOM 5478 C CA . ILE A 1 688 ? 2.529 -4.180 -44.241 1.00 94.12 688 ILE A CA 1
ATOM 5479 C C . ILE A 1 688 ? 1.012 -3.986 -44.222 1.00 94.12 688 ILE A C 1
ATOM 5481 O O . ILE A 1 688 ? 0.530 -2.884 -44.479 1.00 94.12 688 ILE A O 1
ATOM 5485 N N . ASP A 1 689 ? 0.274 -5.039 -43.876 1.00 92.06 689 ASP A N 1
ATOM 5486 C CA . ASP A 1 689 ? -1.194 -5.051 -43.895 1.00 92.06 689 ASP A CA 1
ATOM 5487 C C . ASP A 1 689 ? -1.799 -4.703 -42.528 1.00 92.06 689 ASP A C 1
ATOM 5489 O O . ASP A 1 689 ? -2.875 -4.104 -42.441 1.00 92.06 689 ASP A O 1
ATOM 5493 N N . LEU A 1 690 ? -1.097 -5.064 -41.448 1.00 91.50 690 LEU A N 1
ATOM 5494 C CA . LEU A 1 690 ? -1.518 -4.796 -40.077 1.00 91.50 690 LEU A CA 1
ATOM 5495 C C . LEU A 1 690 ? -0.326 -4.444 -39.185 1.00 91.50 690 LEU A C 1
ATOM 5497 O O . LEU A 1 690 ? 0.678 -5.155 -39.149 1.00 91.50 690 LEU A O 1
ATOM 5501 N N . LEU A 1 691 ? -0.475 -3.374 -38.406 1.00 93.50 691 LEU A N 1
ATOM 5502 C CA . LEU A 1 691 ? 0.466 -2.987 -37.357 1.00 93.50 691 LEU A CA 1
ATOM 5503 C C . LEU A 1 691 ? -0.173 -3.138 -35.973 1.00 93.50 691 LEU A C 1
ATOM 5505 O O . LEU A 1 691 ? -1.232 -2.574 -35.718 1.00 93.50 691 LEU A O 1
ATOM 5509 N N . ILE A 1 692 ? 0.496 -3.826 -35.049 1.00 93.50 692 ILE A N 1
ATOM 5510 C CA . ILE A 1 692 ? 0.140 -3.848 -33.626 1.00 93.50 692 ILE A CA 1
ATOM 5511 C C . ILE A 1 692 ? 1.253 -3.177 -32.829 1.00 93.50 692 ILE A C 1
ATOM 5513 O O . ILE A 1 692 ? 2.399 -3.624 -32.830 1.00 93.50 692 ILE A O 1
ATOM 5517 N N . GLN A 1 693 ? 0.896 -2.125 -32.100 1.00 94.75 693 GLN A N 1
ATOM 5518 C CA . GLN A 1 693 ? 1.778 -1.451 -31.164 1.00 94.75 693 GLN A CA 1
ATOM 5519 C C . GLN A 1 693 ? 1.391 -1.810 -29.730 1.00 94.75 693 GLN A C 1
ATOM 5521 O O . GLN A 1 693 ? 0.400 -1.322 -29.183 1.00 94.75 693 GLN A O 1
ATOM 5526 N N . SER A 1 694 ? 2.203 -2.665 -29.112 1.00 93.62 694 SER A N 1
ATOM 5527 C CA . SER A 1 694 ? 2.030 -3.129 -27.736 1.00 93.62 694 SER A CA 1
ATOM 5528 C C . SER A 1 694 ? 3.228 -2.841 -26.841 1.00 93.62 694 SER A C 1
ATOM 5530 O O . SER A 1 694 ? 3.203 -3.216 -25.668 1.00 93.62 694 SER A O 1
ATOM 5532 N N . ALA A 1 695 ? 4.268 -2.176 -27.352 1.00 90.69 695 ALA A N 1
ATOM 5533 C CA . ALA A 1 695 ? 5.403 -1.790 -26.532 1.00 90.69 695 ALA A CA 1
ATOM 5534 C C . ALA A 1 695 ? 4.977 -0.822 -25.416 1.00 90.69 695 ALA A C 1
ATOM 5536 O O . ALA A 1 695 ? 4.096 0.031 -25.572 1.00 90.69 695 ALA A O 1
ATOM 5537 N N . GLY A 1 696 ? 5.598 -1.020 -24.262 1.00 85.75 696 GLY A N 1
ATOM 5538 C CA . GLY A 1 696 ? 5.358 -0.287 -23.033 1.00 85.75 696 GLY A CA 1
ATOM 5539 C C . GLY A 1 696 ? 5.995 -1.037 -21.873 1.00 85.75 696 GLY A C 1
ATOM 5540 O O . GLY A 1 696 ? 5.973 -2.271 -21.838 1.00 85.75 696 GLY A O 1
ATOM 5541 N N . SER A 1 697 ? 6.570 -0.299 -20.934 1.00 80.88 697 SER A N 1
ATOM 5542 C CA . SER A 1 697 ? 6.894 -0.820 -19.610 1.00 80.88 697 SER A CA 1
ATOM 5543 C C . SER A 1 697 ? 6.044 -0.129 -18.564 1.00 80.88 697 SER A C 1
ATOM 5545 O O . SER A 1 697 ? 5.617 1.009 -18.733 1.00 80.88 697 SER A O 1
ATOM 5547 N N . GLU A 1 698 ? 5.790 -0.866 -17.501 1.00 79.44 698 GLU A N 1
ATOM 5548 C CA . GLU A 1 698 ? 5.034 -0.434 -16.344 1.00 79.44 698 GLU A CA 1
ATOM 5549 C C . GLU A 1 698 ? 5.932 -0.671 -15.130 1.00 79.44 698 GLU A C 1
ATOM 5551 O O . GLU A 1 698 ? 6.677 -1.656 -15.091 1.00 79.44 698 GLU A O 1
ATOM 5556 N N . MET A 1 699 ? 5.935 0.280 -14.200 1.00 77.12 699 MET A N 1
ATOM 5557 C CA . MET A 1 699 ? 6.760 0.249 -13.000 1.00 77.12 699 MET A CA 1
ATOM 5558 C C . MET A 1 699 ? 5.929 0.703 -11.797 1.00 77.12 699 MET A C 1
ATOM 5560 O O . MET A 1 699 ? 6.078 1.832 -11.338 1.00 77.12 699 MET A O 1
ATOM 5564 N N . SER A 1 700 ? 5.056 -0.155 -11.269 1.00 75.31 700 SER A N 1
ATOM 5565 C CA . SER A 1 700 ? 4.191 0.189 -10.129 1.00 75.31 700 SER A CA 1
ATOM 5566 C C . SER A 1 700 ? 4.989 0.677 -8.918 1.00 75.31 700 SER A C 1
ATOM 5568 O O . SER A 1 700 ? 5.720 -0.090 -8.291 1.00 75.31 700 SER A O 1
ATOM 5570 N N . ARG A 1 701 ? 4.830 1.960 -8.574 1.00 78.31 701 ARG A N 1
ATOM 5571 C CA . ARG A 1 701 ? 5.397 2.588 -7.371 1.00 78.31 701 ARG A CA 1
ATOM 5572 C C . ARG A 1 701 ? 4.721 3.928 -7.113 1.00 78.31 701 ARG A C 1
ATOM 5574 O O . ARG A 1 701 ? 4.405 4.633 -8.070 1.00 78.31 701 ARG A O 1
ATOM 5581 N N . LYS A 1 702 ? 4.550 4.315 -5.845 1.00 80.56 702 LYS A N 1
ATOM 5582 C CA . LYS A 1 702 ? 4.018 5.642 -5.505 1.00 80.56 702 LYS A CA 1
ATOM 5583 C C . LYS A 1 702 ? 4.820 6.736 -6.206 1.00 80.56 702 LYS A C 1
ATOM 5585 O O . LYS A 1 702 ? 6.051 6.727 -6.192 1.00 80.56 702 LYS A O 1
ATOM 5590 N N . PHE A 1 703 ? 4.125 7.701 -6.790 1.00 87.44 703 PHE A N 1
ATOM 5591 C CA . PHE A 1 703 ? 4.710 8.754 -7.604 1.00 87.44 703 PHE A CA 1
ATOM 5592 C C . PHE A 1 703 ? 5.748 9.585 -6.841 1.00 87.44 703 PHE A C 1
ATOM 5594 O O . PHE A 1 703 ? 6.792 9.916 -7.398 1.00 87.44 703 PHE A O 1
ATOM 5601 N N . ARG A 1 704 ? 5.520 9.861 -5.548 1.00 81.81 704 ARG A N 1
ATOM 5602 C CA . ARG A 1 704 ? 6.473 10.586 -4.679 1.00 81.81 704 ARG A CA 1
ATOM 5603 C C . ARG A 1 704 ? 7.828 9.875 -4.524 1.00 81.81 704 ARG A C 1
ATOM 5605 O O . ARG A 1 704 ? 8.846 10.540 -4.323 1.00 81.81 704 ARG A O 1
ATOM 5612 N N . GLU A 1 705 ? 7.835 8.548 -4.636 1.00 82.25 705 GLU A N 1
ATOM 5613 C CA . GLU A 1 705 ? 9.002 7.682 -4.424 1.00 82.25 705 GLU A CA 1
ATOM 5614 C C . GLU A 1 705 ? 9.738 7.320 -5.720 1.00 82.25 705 GLU A C 1
ATOM 5616 O O . GLU A 1 705 ? 10.813 6.721 -5.668 1.00 82.25 705 GLU A O 1
ATOM 5621 N N . LYS A 1 706 ? 9.165 7.640 -6.887 1.00 86.25 706 LYS A N 1
ATOM 5622 C CA . LYS A 1 706 ? 9.815 7.383 -8.174 1.00 86.25 706 LYS A CA 1
ATOM 5623 C C . LYS A 1 706 ? 11.005 8.317 -8.361 1.00 86.25 706 LYS A C 1
ATOM 5625 O O . LYS A 1 706 ? 10.927 9.517 -8.105 1.00 86.25 706 LYS A O 1
ATOM 5630 N N . THR A 1 707 ? 12.105 7.779 -8.858 1.00 90.31 707 THR A N 1
ATOM 5631 C CA . THR A 1 707 ? 13.231 8.584 -9.331 1.00 90.31 707 THR A CA 1
ATOM 5632 C C . THR A 1 707 ? 12.882 9.269 -10.653 1.00 90.31 707 THR A C 1
ATOM 5634 O O . THR A 1 707 ? 12.017 8.813 -11.403 1.00 90.31 707 THR A O 1
ATOM 5637 N N . VAL A 1 708 ? 13.598 10.350 -10.970 1.00 88.69 708 VAL A N 1
ATOM 5638 C CA . VAL A 1 708 ? 13.466 11.064 -12.252 1.00 88.69 708 VAL A CA 1
ATOM 5639 C C . VAL A 1 708 ? 13.659 10.121 -13.445 1.00 88.69 708 VAL A C 1
ATOM 5641 O O . VAL A 1 708 ? 12.910 10.186 -14.418 1.00 88.69 708 VAL A O 1
ATOM 5644 N N . GLU A 1 709 ? 14.629 9.209 -13.354 1.00 89.44 709 GLU A N 1
ATOM 5645 C CA . GLU A 1 709 ? 14.918 8.251 -14.423 1.00 89.44 709 GLU A CA 1
ATOM 5646 C C . GLU A 1 709 ? 13.805 7.208 -14.578 1.00 89.44 709 GLU A C 1
ATOM 5648 O O . GLU A 1 709 ? 13.444 6.855 -15.697 1.00 89.44 709 GLU A O 1
ATOM 5653 N N . GLU A 1 710 ? 13.199 6.751 -13.478 1.00 89.12 710 GLU A N 1
ATOM 5654 C CA . GLU A 1 710 ? 12.042 5.848 -13.536 1.00 89.12 710 GLU A CA 1
ATOM 5655 C C . GLU A 1 710 ? 10.828 6.528 -14.184 1.00 89.12 710 GLU A C 1
ATOM 5657 O O . GLU A 1 710 ? 10.184 5.921 -15.038 1.00 89.12 710 GLU A O 1
ATOM 5662 N N . ILE A 1 711 ? 10.543 7.792 -13.837 1.00 91.56 711 ILE A N 1
ATOM 5663 C CA . ILE A 1 711 ? 9.471 8.591 -14.463 1.00 91.56 711 ILE A CA 1
ATOM 5664 C C . ILE A 1 711 ? 9.724 8.729 -15.967 1.00 91.56 711 ILE A C 1
ATOM 5666 O O . ILE A 1 711 ? 8.838 8.457 -16.781 1.00 91.56 711 ILE A O 1
ATOM 5670 N N . ARG A 1 712 ? 10.945 9.129 -16.339 1.00 92.81 712 ARG A N 1
ATOM 5671 C CA . ARG A 1 712 ? 11.366 9.310 -17.731 1.00 92.81 712 ARG A CA 1
ATOM 5672 C C . ARG A 1 712 ? 11.255 8.005 -18.521 1.00 92.81 712 ARG A C 1
ATOM 5674 O O . ARG A 1 712 ? 10.648 7.992 -19.590 1.00 92.81 712 ARG A O 1
ATOM 5681 N N . SER A 1 713 ? 11.811 6.918 -17.994 1.00 90.81 713 SER A N 1
ATOM 5682 C CA . SER A 1 713 ? 11.820 5.600 -18.631 1.00 90.81 713 SER A CA 1
ATOM 5683 C C . SER A 1 713 ? 10.405 5.057 -18.836 1.00 90.81 713 SER A C 1
ATOM 5685 O O . SER A 1 713 ? 10.049 4.665 -19.949 1.00 90.81 713 SER A O 1
ATOM 5687 N N . GLU A 1 714 ? 9.557 5.102 -17.803 1.00 91.69 714 GLU A N 1
ATOM 5688 C CA . GLU A 1 714 ? 8.173 4.628 -17.880 1.00 91.69 714 GLU A CA 1
ATOM 5689 C C . GLU A 1 714 ? 7.368 5.410 -18.929 1.00 91.69 714 GLU A C 1
ATOM 5691 O O . GLU A 1 714 ? 6.745 4.803 -19.804 1.00 91.69 714 GLU A O 1
ATOM 5696 N N . TRP A 1 715 ? 7.465 6.743 -18.919 1.00 94.38 715 TRP A N 1
ATOM 5697 C CA . TRP A 1 715 ? 6.821 7.617 -19.903 1.00 94.38 715 TRP A CA 1
ATOM 5698 C C . TRP A 1 715 ? 7.284 7.330 -21.341 1.00 94.38 715 TRP A C 1
ATOM 5700 O O . TRP A 1 715 ? 6.475 7.015 -22.222 1.00 94.38 715 TRP A O 1
ATOM 5710 N N . ILE A 1 716 ? 8.598 7.391 -21.584 1.00 93.81 716 ILE A N 1
ATOM 5711 C CA . ILE A 1 716 ? 9.179 7.251 -22.924 1.00 93.81 716 ILE A CA 1
ATOM 5712 C C . ILE A 1 716 ? 8.897 5.868 -23.506 1.00 93.81 716 ILE A C 1
ATOM 5714 O O . ILE A 1 716 ? 8.565 5.759 -24.688 1.00 93.81 716 ILE A O 1
ATOM 5718 N N . SER A 1 717 ? 8.982 4.821 -22.680 1.00 91.69 717 SER A N 1
ATOM 5719 C CA . SER A 1 717 ? 8.806 3.430 -23.111 1.00 91.69 717 SER A CA 1
ATOM 5720 C C . SER A 1 717 ? 7.450 3.143 -23.753 1.00 91.69 717 SER A C 1
ATOM 5722 O O . SER A 1 717 ? 7.315 2.158 -24.480 1.00 91.69 717 SER A O 1
ATOM 5724 N N . LYS A 1 718 ? 6.447 3.985 -23.479 1.00 93.38 718 LYS A N 1
ATOM 5725 C CA . LYS A 1 718 ? 5.103 3.866 -24.032 1.00 93.38 718 LYS A CA 1
ATOM 5726 C C . LYS A 1 718 ? 4.836 4.892 -25.126 1.00 93.38 718 LYS A C 1
ATOM 5728 O O . LYS A 1 718 ? 4.342 4.526 -26.194 1.00 93.38 718 LYS A O 1
ATOM 5733 N N . VAL A 1 719 ? 5.158 6.159 -24.869 1.00 94.12 719 VAL A N 1
ATOM 5734 C CA . VAL A 1 719 ? 4.721 7.266 -25.729 1.00 94.12 719 VAL A CA 1
ATOM 5735 C C . VAL A 1 719 ? 5.551 7.375 -27.006 1.00 94.12 719 VAL A C 1
ATOM 5737 O O . VAL A 1 719 ? 4.959 7.521 -28.076 1.00 94.12 719 VAL A O 1
ATOM 5740 N N . LEU A 1 720 ? 6.886 7.247 -26.940 1.00 93.62 720 LEU A N 1
ATOM 5741 C CA . LEU A 1 720 ? 7.720 7.327 -28.150 1.00 93.62 720 LEU A CA 1
ATOM 5742 C C . LEU A 1 720 ? 7.410 6.182 -29.123 1.00 93.62 720 LEU A C 1
ATOM 5744 O O . LEU A 1 720 ? 6.999 6.488 -30.240 1.00 93.62 720 LEU A O 1
ATOM 5748 N N . PRO A 1 721 ? 7.447 4.895 -28.716 1.00 94.12 721 PRO A N 1
ATOM 5749 C CA . PRO A 1 721 ? 7.066 3.796 -29.601 1.00 94.12 721 PRO A CA 1
ATOM 5750 C C . PRO A 1 721 ? 5.666 3.953 -30.208 1.00 94.12 721 PRO A C 1
ATOM 5752 O O . PRO A 1 721 ? 5.440 3.597 -31.361 1.00 94.12 721 PRO A O 1
ATOM 5755 N N . SER A 1 722 ? 4.720 4.510 -29.442 1.00 93.00 722 SER A N 1
ATOM 5756 C CA . SER A 1 722 ? 3.362 4.792 -29.911 1.00 93.00 722 SER A CA 1
ATOM 5757 C C . SER A 1 722 ? 3.321 5.862 -31.003 1.00 93.00 722 SER A C 1
ATOM 5759 O O . SER A 1 722 ? 2.673 5.659 -32.032 1.00 93.00 722 SER A O 1
ATOM 5761 N N . LYS A 1 723 ? 4.034 6.977 -30.811 1.00 91.31 723 LYS A N 1
ATOM 5762 C CA . LYS A 1 723 ? 4.180 8.031 -31.821 1.00 91.31 723 LYS A CA 1
ATOM 5763 C C . LYS A 1 723 ? 4.853 7.489 -33.081 1.00 91.31 723 LYS A C 1
ATOM 5765 O O . LYS A 1 723 ? 4.324 7.663 -34.173 1.00 91.31 723 LYS A O 1
ATOM 5770 N N . THR A 1 724 ? 5.978 6.795 -32.935 1.00 92.38 724 THR A N 1
ATOM 5771 C CA . THR A 1 724 ? 6.743 6.236 -34.057 1.00 92.38 724 THR A CA 1
ATOM 5772 C C . THR A 1 724 ? 5.913 5.249 -34.865 1.00 92.38 724 THR A C 1
ATOM 5774 O O . THR A 1 724 ? 5.879 5.328 -36.088 1.00 92.38 724 THR A O 1
ATOM 5777 N N . ALA A 1 725 ? 5.193 4.346 -34.194 1.00 92.75 725 ALA A N 1
ATOM 5778 C CA . ALA A 1 725 ? 4.305 3.389 -34.842 1.00 92.75 725 ALA A CA 1
ATOM 5779 C C . ALA A 1 725 ? 3.204 4.084 -35.656 1.00 92.75 725 ALA A C 1
ATOM 5781 O O . ALA A 1 725 ? 2.937 3.686 -36.787 1.00 92.75 725 ALA A O 1
ATOM 5782 N N . ARG A 1 726 ? 2.601 5.148 -35.109 1.00 89.06 726 ARG A N 1
ATOM 5783 C CA . ARG A 1 726 ? 1.612 5.970 -35.817 1.00 89.06 726 ARG A CA 1
ATOM 5784 C C . ARG A 1 726 ? 2.211 6.618 -37.068 1.00 89.06 726 ARG A C 1
ATOM 5786 O O . ARG A 1 726 ? 1.624 6.509 -38.141 1.00 89.06 726 ARG A O 1
ATOM 5793 N N . ASP A 1 727 ? 3.366 7.265 -36.928 1.00 89.00 727 ASP A N 1
ATOM 5794 C CA . ASP A 1 727 ? 4.028 7.988 -38.020 1.00 89.00 727 ASP A CA 1
ATOM 5795 C C . ASP A 1 727 ? 4.462 7.021 -39.140 1.00 89.00 727 ASP A C 1
ATOM 5797 O O . ASP A 1 727 ? 4.305 7.313 -40.325 1.00 89.00 727 ASP A O 1
ATOM 5801 N N . LEU A 1 728 ? 4.943 5.825 -38.780 1.00 91.81 728 LEU A N 1
ATOM 5802 C CA . LEU A 1 728 ? 5.296 4.774 -39.736 1.00 91.81 728 LEU A CA 1
ATOM 5803 C C . LEU A 1 728 ? 4.069 4.144 -40.400 1.00 91.81 728 LEU A C 1
ATOM 5805 O O . LEU A 1 728 ? 4.119 3.861 -41.596 1.00 91.81 728 LEU A O 1
ATOM 5809 N N . ALA A 1 729 ? 2.966 3.955 -39.668 1.00 89.81 729 ALA A N 1
ATOM 5810 C CA . ALA A 1 729 ? 1.716 3.475 -40.253 1.00 89.81 729 ALA A CA 1
ATOM 5811 C C . ALA A 1 729 ? 1.194 4.421 -41.335 1.00 89.81 729 ALA A C 1
ATOM 5813 O O . ALA A 1 729 ? 0.733 3.969 -42.379 1.00 89.81 729 ALA A O 1
ATOM 5814 N N . GLU A 1 730 ? 1.314 5.728 -41.108 1.00 86.81 730 GLU A N 1
ATOM 5815 C CA . GLU A 1 730 ? 0.962 6.754 -42.087 1.00 86.81 730 GLU A CA 1
ATOM 5816 C C . GLU A 1 730 ? 1.921 6.756 -43.281 1.00 86.81 730 GLU A C 1
ATOM 5818 O O . GLU A 1 730 ? 1.488 6.639 -44.426 1.00 86.81 730 GLU A O 1
ATOM 5823 N N . LYS A 1 731 ? 3.233 6.789 -43.014 1.00 89.50 731 LYS A N 1
ATOM 5824 C CA . LYS A 1 731 ? 4.284 6.802 -44.042 1.00 89.50 731 LYS A CA 1
ATOM 5825 C C . LYS A 1 731 ? 4.208 5.605 -44.993 1.00 89.50 731 LYS A C 1
ATOM 5827 O O . LYS A 1 731 ? 4.434 5.766 -46.187 1.00 89.50 731 LYS A O 1
ATOM 5832 N N . HIS A 1 732 ? 3.924 4.416 -44.464 1.00 90.12 732 HIS A N 1
ATOM 5833 C CA . HIS A 1 732 ? 3.821 3.176 -45.240 1.00 90.12 732 HIS A CA 1
ATOM 5834 C C . HIS A 1 732 ? 2.388 2.851 -45.681 1.00 90.12 732 HIS A C 1
ATOM 5836 O O . HIS A 1 732 ? 2.168 1.787 -46.255 1.00 90.12 732 HIS A O 1
ATOM 5842 N N . THR A 1 733 ? 1.428 3.748 -45.421 1.00 88.06 733 THR A N 1
ATOM 5843 C CA . THR A 1 733 ? 0.027 3.605 -45.848 1.00 88.06 733 THR A CA 1
ATOM 5844 C C . THR A 1 733 ? -0.606 2.287 -45.373 1.00 88.06 733 THR A C 1
ATOM 5846 O O . THR A 1 733 ? -1.330 1.620 -46.108 1.00 88.06 733 THR A O 1
ATOM 5849 N N . ILE A 1 734 ? -0.308 1.894 -44.128 1.00 88.88 734 ILE A N 1
ATOM 5850 C CA . ILE A 1 734 ? -0.730 0.610 -43.554 1.00 88.88 734 ILE A CA 1
ATOM 5851 C C . ILE A 1 734 ? -2.266 0.587 -43.408 1.00 88.88 734 ILE A C 1
ATOM 5853 O O . ILE A 1 734 ? -2.814 1.454 -42.719 1.00 88.88 734 ILE A O 1
ATOM 5857 N N . PRO A 1 735 ? -2.979 -0.407 -43.977 1.00 85.25 735 PRO A N 1
ATOM 5858 C CA . PRO A 1 735 ? -4.446 -0.449 -43.991 1.00 85.25 735 PRO A CA 1
ATOM 5859 C C . PRO A 1 735 ? -5.109 -0.483 -42.608 1.00 85.25 735 PRO A C 1
ATOM 5861 O O . PRO A 1 735 ? -6.205 0.051 -42.428 1.00 85.25 735 PRO A O 1
ATOM 5864 N N . ALA A 1 736 ? -4.472 -1.114 -41.620 1.00 86.75 736 ALA A N 1
ATOM 5865 C CA . ALA A 1 736 ? -4.982 -1.203 -40.257 1.00 86.75 736 ALA A CA 1
ATOM 5866 C C . ALA A 1 736 ? -3.855 -1.100 -39.223 1.00 86.75 736 ALA A C 1
ATOM 5868 O O . ALA A 1 736 ? -2.788 -1.697 -39.373 1.00 86.75 736 ALA A O 1
ATOM 5869 N N . ALA A 1 737 ? -4.105 -0.371 -38.137 1.00 89.00 737 ALA A N 1
ATOM 5870 C CA . ALA A 1 737 ? -3.152 -0.238 -37.041 1.00 89.00 737 ALA A CA 1
ATOM 5871 C C . ALA A 1 737 ? -3.868 -0.276 -35.689 1.00 89.00 737 ALA A C 1
ATOM 5873 O O . ALA A 1 737 ? -4.893 0.376 -35.495 1.00 89.00 737 ALA A O 1
ATOM 5874 N N . ILE A 1 738 ? -3.316 -1.021 -34.737 1.00 90.12 738 ILE A N 1
ATOM 5875 C CA . ILE A 1 738 ? -3.916 -1.249 -33.426 1.00 90.12 738 ILE A CA 1
ATOM 5876 C C . ILE A 1 738 ? -2.941 -0.823 -32.330 1.00 90.12 738 ILE A C 1
ATOM 5878 O O . ILE A 1 738 ? -1.828 -1.341 -32.243 1.00 90.12 738 ILE A O 1
ATOM 5882 N N . LEU A 1 739 ? -3.379 0.080 -31.455 1.00 92.44 739 LEU A N 1
ATOM 5883 C CA . LEU A 1 739 ? -2.665 0.459 -30.239 1.00 92.44 739 LEU A CA 1
ATOM 5884 C C . LEU A 1 739 ? -3.239 -0.300 -29.044 1.00 92.44 739 LEU A C 1
ATOM 5886 O O . LEU A 1 739 ? -4.416 -0.147 -28.708 1.00 92.44 739 LEU A O 1
ATOM 5890 N N . PHE A 1 740 ? -2.391 -1.055 -28.348 1.00 93.56 740 PHE A N 1
ATOM 5891 C CA . PHE A 1 740 ? -2.732 -1.577 -27.027 1.00 93.56 740 PHE A CA 1
ATOM 5892 C C . PHE A 1 740 ? -2.471 -0.497 -25.986 1.00 93.56 740 PHE A C 1
ATOM 5894 O O . PHE A 1 740 ? -1.354 -0.001 -25.859 1.00 93.56 740 PHE A O 1
ATOM 5901 N N . SER A 1 741 ? -3.504 -0.155 -25.236 1.00 92.69 741 SER A N 1
ATOM 5902 C CA . SER A 1 741 ? -3.522 0.792 -24.127 1.00 92.69 741 SER A CA 1
ATOM 5903 C C . SER A 1 741 ? -4.087 0.080 -22.886 1.00 92.69 741 SER A C 1
ATOM 5905 O O . SER A 1 741 ? -4.196 -1.150 -22.860 1.00 92.69 741 SER A O 1
ATOM 5907 N N . SER A 1 742 ? -4.420 0.817 -21.830 1.00 90.56 742 SER A N 1
ATOM 5908 C CA . SER A 1 742 ? -4.915 0.262 -20.571 1.00 90.56 742 SER A CA 1
ATOM 5909 C C . SER A 1 742 ? -6.135 1.007 -20.048 1.00 90.56 742 SER A C 1
ATOM 5911 O O . SER A 1 742 ? -6.221 2.230 -20.166 1.00 90.56 742 SER A O 1
ATOM 5913 N N . VAL A 1 743 ? -7.035 0.277 -19.381 1.00 86.06 743 VAL A N 1
ATOM 5914 C CA . VAL A 1 743 ? -8.183 0.833 -18.633 1.00 86.06 743 VAL A CA 1
ATOM 5915 C C . VAL A 1 743 ? -7.768 1.837 -17.552 1.00 86.06 743 VAL A C 1
ATOM 5917 O O . VAL A 1 743 ? -8.553 2.703 -17.173 1.00 86.06 743 VAL A O 1
ATOM 5920 N N . ILE A 1 744 ? -6.509 1.791 -17.102 1.00 83.12 744 ILE A N 1
ATOM 5921 C CA . ILE A 1 744 ? -5.927 2.782 -16.182 1.00 83.12 744 ILE A CA 1
ATOM 5922 C C . ILE A 1 744 ? -5.973 4.191 -16.794 1.00 83.12 744 ILE A C 1
ATOM 5924 O O . ILE A 1 744 ? -6.075 5.166 -16.055 1.00 83.12 744 ILE A O 1
ATOM 5928 N N . SER A 1 745 ? -5.970 4.308 -18.129 1.00 83.88 745 SER A N 1
ATOM 5929 C CA . SER A 1 745 ? -6.123 5.592 -18.823 1.00 83.88 745 SER A CA 1
ATOM 5930 C C . SER A 1 745 ? -7.485 6.261 -18.615 1.00 83.88 745 SER A C 1
ATOM 5932 O O . SER A 1 745 ? -7.625 7.449 -18.882 1.00 83.88 745 SER A O 1
ATOM 5934 N N . GLU A 1 746 ? -8.490 5.513 -18.156 1.00 80.94 746 GLU A N 1
ATOM 5935 C CA . GLU A 1 746 ? -9.805 6.050 -17.809 1.00 80.94 746 GLU A CA 1
ATOM 5936 C C . GLU A 1 746 ? -9.960 6.183 -16.290 1.00 80.94 746 GLU A C 1
ATOM 5938 O O . GLU A 1 746 ? -10.434 7.205 -15.793 1.00 80.94 746 GLU A O 1
ATOM 5943 N N . PHE A 1 747 ? -9.518 5.168 -15.548 1.00 76.25 747 PHE A N 1
ATOM 5944 C CA . PHE A 1 747 ? -9.907 4.978 -14.148 1.00 76.25 747 PHE A CA 1
ATOM 5945 C C . PHE A 1 747 ? -8.811 5.304 -13.126 1.00 76.25 747 PHE A C 1
ATOM 5947 O O . PHE A 1 747 ? -9.085 5.400 -11.927 1.00 76.25 747 PHE A O 1
ATOM 5954 N N . GLY A 1 748 ? -7.565 5.439 -13.583 1.00 77.38 748 GLY A N 1
ATOM 5955 C CA . GLY A 1 748 ? -6.381 5.553 -12.736 1.00 77.38 748 GLY A CA 1
ATOM 5956 C C . GLY A 1 748 ? -6.120 4.311 -11.874 1.00 77.38 748 GLY A C 1
ATOM 5957 O O . GLY A 1 748 ? -6.985 3.454 -11.681 1.00 77.38 748 GLY A O 1
ATOM 5958 N N . ASN A 1 749 ? -4.921 4.201 -11.310 1.00 75.19 749 ASN A N 1
ATOM 5959 C CA . ASN A 1 749 ? -4.601 3.187 -10.305 1.00 75.19 749 ASN A CA 1
ATOM 5960 C C . ASN A 1 749 ? -3.454 3.655 -9.402 1.00 75.19 749 ASN A C 1
ATOM 5962 O O . ASN A 1 749 ? -2.609 4.444 -9.828 1.00 75.19 749 ASN A O 1
ATOM 5966 N N . GLN A 1 750 ? -3.432 3.162 -8.164 1.00 73.25 750 GLN A N 1
ATOM 5967 C CA . GLN A 1 750 ? -2.375 3.483 -7.211 1.00 73.25 750 GLN A CA 1
ATOM 5968 C C . GLN A 1 750 ? -1.019 2.998 -7.743 1.00 73.25 750 GLN A C 1
ATOM 5970 O O . GLN A 1 750 ? -0.896 1.867 -8.207 1.00 73.25 750 GLN A O 1
ATOM 5975 N N . GLY A 1 751 ? 0.002 3.852 -7.687 1.00 78.12 751 GLY A N 1
ATOM 5976 C CA . GLY A 1 751 ? 1.359 3.551 -8.140 1.00 78.12 751 GLY A CA 1
ATOM 5977 C C . GLY A 1 751 ? 1.561 3.619 -9.657 1.00 78.12 751 GLY A C 1
ATOM 5978 O O . GLY A 1 751 ? 2.662 3.348 -10.133 1.00 78.12 751 GLY A O 1
ATOM 5979 N N . GLN A 1 752 ? 0.523 3.974 -10.424 1.00 85.12 752 GLN A N 1
ATOM 5980 C CA . GLN A 1 752 ? 0.523 3.933 -11.892 1.00 85.12 752 GLN A CA 1
ATOM 5981 C C . GLN A 1 752 ? 0.179 5.294 -12.515 1.00 85.12 752 GLN A C 1
ATOM 5983 O O . GLN A 1 752 ? -0.420 5.367 -13.590 1.00 85.12 752 GLN A O 1
ATOM 5988 N N . ALA A 1 753 ? 0.550 6.395 -11.852 1.00 90.25 753 ALA A N 1
ATOM 5989 C CA . ALA A 1 753 ? 0.262 7.750 -12.327 1.00 90.25 753 ALA A CA 1
ATOM 5990 C C . ALA A 1 753 ? 0.886 8.062 -13.694 1.00 90.25 753 ALA A C 1
ATOM 5992 O O . ALA A 1 753 ? 0.174 8.451 -14.620 1.00 90.25 753 ALA A O 1
ATOM 5993 N N . VAL A 1 754 ? 2.188 7.819 -13.856 1.00 93.81 754 VAL A N 1
ATOM 5994 C CA . VAL A 1 754 ? 2.901 8.065 -15.122 1.00 93.81 754 VAL A CA 1
ATOM 5995 C C . VAL A 1 754 ? 2.478 7.061 -16.198 1.00 93.81 754 VAL A C 1
ATOM 5997 O O . VAL A 1 754 ? 2.221 7.455 -17.334 1.00 93.81 754 VAL A O 1
ATOM 6000 N N . TYR A 1 755 ? 2.319 5.780 -15.846 1.00 92.12 755 TYR A N 1
ATOM 6001 C CA . TYR A 1 755 ? 1.831 4.753 -16.773 1.00 92.12 755 TYR A CA 1
ATOM 6002 C C . TYR A 1 755 ? 0.429 5.068 -17.317 1.00 92.12 755 TYR A C 1
ATOM 6004 O O . TYR A 1 755 ? 0.200 5.008 -18.528 1.00 92.12 755 TYR A O 1
ATOM 6012 N N . GLY A 1 756 ? -0.513 5.444 -16.446 1.00 91.44 756 GLY A N 1
ATOM 6013 C CA . GLY A 1 756 ? -1.857 5.864 -16.843 1.00 91.44 756 GLY A CA 1
ATOM 6014 C C . GLY A 1 756 ? -1.818 7.067 -17.781 1.00 91.44 756 GLY A C 1
ATOM 6015 O O . GLY A 1 756 ? -2.405 7.022 -18.864 1.00 91.44 756 GLY A O 1
ATOM 6016 N N . ALA A 1 757 ? -1.051 8.094 -17.409 1.00 94.06 757 ALA A N 1
ATOM 6017 C CA . ALA A 1 757 ? -0.852 9.299 -18.207 1.00 94.06 757 ALA A CA 1
ATOM 6018 C C . ALA A 1 757 ? -0.285 8.990 -19.606 1.00 94.06 757 ALA A C 1
ATOM 6020 O O . ALA A 1 757 ? -0.786 9.503 -20.607 1.00 94.06 757 ALA A O 1
ATOM 6021 N N . ALA A 1 758 ? 0.709 8.102 -19.694 1.00 94.88 758 ALA A N 1
ATOM 6022 C CA . ALA A 1 758 ? 1.328 7.685 -20.950 1.00 94.88 758 ALA A CA 1
ATOM 6023 C C . ALA A 1 758 ? 0.356 6.937 -21.879 1.00 94.88 758 ALA A C 1
ATOM 6025 O O . ALA A 1 758 ? 0.360 7.154 -23.095 1.00 94.88 758 ALA A O 1
ATOM 6026 N N . ASN A 1 759 ? -0.503 6.077 -21.322 1.00 93.88 759 ASN A N 1
ATOM 6027 C CA . ASN A 1 759 ? -1.545 5.378 -22.078 1.00 93.88 759 ASN A CA 1
ATOM 6028 C C . ASN A 1 759 ? -2.636 6.347 -22.564 1.00 93.88 759 ASN A C 1
ATOM 6030 O O . ASN A 1 759 ? -2.990 6.317 -23.742 1.00 93.88 759 ASN A O 1
ATOM 6034 N N . ALA A 1 760 ? -3.104 7.254 -21.699 1.00 91.19 760 ALA A N 1
ATOM 6035 C CA . ALA A 1 760 ? -4.080 8.289 -22.048 1.00 91.19 760 ALA A CA 1
ATOM 6036 C C . ALA A 1 760 ? -3.577 9.195 -23.185 1.00 91.19 760 ALA A C 1
ATOM 6038 O O . ALA A 1 760 ? -4.268 9.381 -24.191 1.00 91.19 760 ALA A O 1
ATOM 6039 N N . PHE A 1 761 ? -2.331 9.668 -23.074 1.00 91.06 761 PHE A N 1
ATOM 6040 C CA . PHE A 1 761 ? -1.680 10.473 -24.104 1.00 91.06 761 PHE A CA 1
ATOM 6041 C C . PHE A 1 761 ? -1.548 9.706 -25.427 1.00 91.06 761 PHE A C 1
ATOM 6043 O O . PHE A 1 761 ? -1.942 10.202 -26.481 1.00 91.06 761 PHE A O 1
ATOM 6050 N N . SER A 1 762 ? -1.050 8.464 -25.374 1.00 91.06 762 SER A N 1
ATOM 6051 C CA . SER A 1 762 ? -0.872 7.604 -26.553 1.00 91.06 762 SER A CA 1
ATOM 6052 C C . SER A 1 762 ? -2.187 7.339 -27.282 1.00 91.06 762 SER A C 1
ATOM 6054 O O . SER A 1 762 ? -2.234 7.394 -28.509 1.00 91.06 762 SER A O 1
ATOM 6056 N N . ARG A 1 763 ? -3.265 7.077 -26.536 1.00 88.88 763 ARG A N 1
ATOM 6057 C CA . ARG A 1 763 ? -4.597 6.849 -27.098 1.00 88.88 763 ARG A CA 1
ATOM 6058 C C . ARG A 1 763 ? -5.092 8.080 -27.853 1.00 88.88 763 ARG A C 1
ATOM 6060 O O . ARG A 1 763 ? -5.507 7.964 -29.004 1.00 88.88 763 ARG A O 1
ATOM 6067 N N . LYS A 1 764 ? -5.002 9.261 -27.239 1.00 84.19 764 LYS A N 1
ATOM 6068 C CA . LYS A 1 764 ? -5.409 10.523 -27.871 1.00 84.19 764 LYS A CA 1
ATOM 6069 C C . LYS A 1 764 ? -4.586 10.854 -29.111 1.00 84.19 764 LYS A C 1
ATOM 6071 O O . LYS A 1 764 ? -5.154 11.227 -30.133 1.00 84.19 764 LYS A O 1
ATOM 6076 N N . LEU A 1 765 ? -3.279 10.599 -29.059 1.00 82.62 765 LEU A N 1
ATOM 6077 C CA . LEU A 1 765 ? -2.368 10.765 -30.191 1.00 82.62 765 LEU A CA 1
ATOM 6078 C C . LEU A 1 765 ? -2.796 9.955 -31.432 1.00 82.62 765 LEU A C 1
ATOM 6080 O O . LEU A 1 765 ? -2.551 10.382 -32.563 1.00 82.62 765 LEU A O 1
ATOM 6084 N N . TRP A 1 766 ? -3.424 8.794 -31.224 1.00 83.50 766 TRP A N 1
ATOM 6085 C CA . TRP A 1 766 ? -3.940 7.925 -32.284 1.00 83.50 766 TRP A CA 1
ATOM 6086 C C . TRP A 1 766 ? -5.377 8.271 -32.714 1.00 83.50 766 TRP A C 1
ATOM 6088 O O . TRP A 1 766 ? -5.713 8.073 -33.879 1.00 83.50 766 TRP A O 1
ATOM 6098 N N . GLU A 1 767 ? -6.213 8.792 -31.808 1.00 77.94 767 GLU A N 1
ATOM 6099 C CA . GLU A 1 767 ? -7.619 9.156 -32.070 1.00 77.94 767 GLU A CA 1
ATOM 6100 C C . GLU A 1 767 ? -7.795 10.486 -32.840 1.00 77.94 767 GLU A C 1
ATOM 6102 O O . GLU A 1 767 ? -8.784 10.637 -33.563 1.00 77.94 767 GLU A O 1
ATOM 6107 N N . GLU A 1 768 ? -6.889 11.459 -32.666 1.00 66.81 768 GLU A N 1
ATOM 6108 C CA . GLU A 1 768 ? -7.069 12.852 -33.128 1.00 66.81 768 GLU A CA 1
ATOM 6109 C C . GLU A 1 768 ? -6.673 13.103 -34.602 1.00 66.81 768 GLU A C 1
ATOM 6111 O O . GLU A 1 768 ? -7.281 13.947 -35.261 1.00 66.81 768 GLU A O 1
ATOM 6116 N N . ASN A 1 769 ? -5.730 12.346 -35.172 1.00 55.75 769 ASN A N 1
ATOM 6117 C CA . ASN A 1 769 ? -5.233 12.562 -36.542 1.00 55.75 769 ASN A CA 1
ATOM 6118 C C . ASN A 1 769 ? -6.058 11.797 -37.593 1.00 55.75 769 ASN A C 1
ATOM 6120 O O . ASN A 1 769 ? -5.649 10.741 -38.073 1.00 55.75 769 ASN A O 1
ATOM 6124 N N . ARG A 1 770 ? -7.230 12.333 -37.957 1.00 55.91 770 ARG A N 1
ATOM 6125 C CA . ARG A 1 770 ? -8.186 11.729 -38.913 1.00 55.91 770 ARG A CA 1
ATOM 6126 C C . ARG A 1 770 ? -7.877 11.929 -40.409 1.00 55.91 770 ARG A C 1
ATOM 6128 O O . ARG A 1 770 ? -8.802 11.896 -41.217 1.00 55.91 770 ARG A O 1
ATOM 6135 N N . VAL A 1 771 ? -6.625 12.105 -40.824 1.00 37.81 771 VAL A N 1
ATOM 6136 C CA . VAL A 1 771 ? -6.310 12.231 -42.261 1.00 37.81 771 VAL A CA 1
ATOM 6137 C C . VAL A 1 771 ? -5.639 10.950 -42.769 1.00 37.81 771 VAL A C 1
ATOM 6139 O O . VAL A 1 771 ? -4.512 10.661 -42.391 1.00 37.81 771 VAL A O 1
ATOM 6142 N N . GLY A 1 772 ? -6.346 10.195 -43.623 1.00 47.59 772 GLY A N 1
ATOM 6143 C CA . GLY A 1 772 ? -5.785 9.125 -44.468 1.00 47.59 772 GLY A CA 1
ATOM 6144 C C . GLY A 1 772 ? -6.070 7.676 -44.035 1.00 47.59 772 GLY A C 1
ATOM 6145 O O . GLY A 1 772 ? -5.450 7.177 -43.100 1.00 47.59 772 GLY A O 1
ATOM 6146 N N . ASP A 1 773 ? -7.002 7.033 -44.757 1.00 50.69 773 ASP A N 1
ATOM 6147 C CA . ASP A 1 773 ? -7.248 5.601 -45.084 1.00 50.69 773 ASP A CA 1
ATOM 6148 C C . ASP A 1 773 ? -6.949 4.420 -44.125 1.00 50.69 773 ASP A C 1
ATOM 6150 O O . ASP A 1 773 ? -7.376 3.301 -44.413 1.00 50.69 773 ASP A O 1
ATOM 6154 N N . SER A 1 774 ? -6.301 4.606 -42.975 1.00 56.03 774 SER A N 1
ATOM 6155 C CA . SER A 1 774 ? -5.966 3.520 -42.042 1.00 56.03 774 SER A CA 1
ATOM 6156 C C . SER A 1 774 ? -7.072 3.282 -41.003 1.00 56.03 774 SER A C 1
ATOM 6158 O O . SER A 1 774 ? -7.489 4.193 -40.281 1.00 56.03 774 SER A O 1
ATOM 6160 N N . ASN A 1 775 ? -7.537 2.035 -40.872 1.00 72.12 775 ASN A N 1
ATOM 6161 C CA . ASN A 1 775 ? -8.414 1.596 -39.783 1.00 72.12 775 ASN A CA 1
ATOM 6162 C C . ASN A 1 775 ? -7.617 1.573 -38.466 1.00 72.12 775 ASN A C 1
ATOM 6164 O O . ASN A 1 775 ? -7.078 0.536 -38.070 1.00 72.12 775 ASN A O 1
ATOM 6168 N N . ARG A 1 776 ? -7.500 2.729 -37.800 1.00 79.88 776 ARG A N 1
ATOM 6169 C CA . ARG A 1 776 ? -6.828 2.854 -36.498 1.00 79.88 776 ARG A CA 1
ATOM 6170 C C . ARG A 1 776 ? -7.778 2.480 -35.361 1.00 79.88 776 ARG A C 1
ATOM 6172 O O . ARG A 1 776 ? -8.883 3.019 -35.260 1.00 79.88 776 ARG A O 1
ATOM 6179 N N . ILE A 1 777 ? -7.337 1.572 -34.495 1.00 84.19 777 ILE A N 1
ATOM 6180 C CA . ILE A 1 777 ? -8.102 1.109 -33.334 1.00 84.19 777 ILE A CA 1
ATOM 6181 C C . ILE A 1 777 ? -7.234 1.254 -32.088 1.00 84.19 777 ILE A C 1
ATOM 6183 O O . ILE A 1 777 ? -6.084 0.819 -32.068 1.00 84.19 777 ILE A O 1
ATOM 6187 N N . THR A 1 778 ? -7.771 1.862 -31.036 1.00 88.44 778 THR A N 1
ATOM 6188 C CA . THR A 1 778 ? -7.120 1.889 -29.722 1.00 88.44 778 THR A CA 1
ATOM 6189 C C . THR A 1 778 ? -7.936 1.014 -28.784 1.00 88.44 778 THR A C 1
ATOM 6191 O O . THR A 1 778 ? -9.164 1.096 -28.776 1.00 88.44 778 THR A O 1
ATOM 6194 N N . ILE A 1 779 ? -7.276 0.135 -28.030 1.00 89.75 779 ILE A N 1
ATOM 6195 C CA . ILE A 1 779 ? -7.956 -0.711 -27.050 1.00 89.75 779 ILE A CA 1
ATOM 6196 C C . ILE A 1 779 ? -7.343 -0.550 -25.669 1.00 89.75 779 ILE A C 1
ATOM 6198 O O . ILE A 1 779 ? -6.166 -0.826 -25.456 1.00 89.75 779 ILE A O 1
ATOM 6202 N N . ASP A 1 780 ? -8.165 -0.115 -24.724 1.00 91.00 780 ASP A N 1
ATOM 6203 C CA . ASP A 1 780 ? -7.817 -0.071 -23.314 1.00 91.00 780 ASP A CA 1
ATOM 6204 C C . ASP A 1 780 ? -8.083 -1.447 -22.698 1.00 91.00 780 ASP A C 1
ATOM 6206 O O . ASP A 1 780 ? -9.233 -1.812 -22.440 1.00 91.00 780 ASP A O 1
ATOM 6210 N N . TRP A 1 781 ? -7.018 -2.229 -22.502 1.00 90.88 781 TRP A N 1
ATOM 6211 C CA . TRP A 1 781 ? -7.116 -3.561 -21.909 1.00 90.88 781 TRP A CA 1
ATOM 6212 C C . TRP A 1 781 ? -7.175 -3.495 -20.374 1.00 90.88 781 TRP A C 1
ATOM 6214 O O . TRP A 1 781 ? -6.435 -2.706 -19.765 1.00 90.88 781 TRP A O 1
ATOM 6224 N N . PRO A 1 782 ? -8.001 -4.340 -19.730 1.00 86.50 782 PRO A N 1
ATOM 6225 C CA . PRO A 1 782 ? -7.866 -4.629 -18.311 1.00 86.50 782 PRO A CA 1
ATOM 6226 C C . PRO A 1 782 ? -6.632 -5.525 -18.093 1.00 86.50 782 PRO A C 1
ATOM 6228 O O . PRO A 1 782 ? -6.026 -5.992 -19.062 1.00 86.50 782 PRO A O 1
ATOM 6231 N N . PRO A 1 783 ? -6.228 -5.789 -16.844 1.00 82.50 783 PRO A N 1
ATOM 6232 C CA . PRO A 1 783 ? -5.277 -6.854 -16.531 1.00 82.50 783 PRO A CA 1
ATOM 6233 C C . PRO A 1 783 ? -5.671 -8.197 -17.162 1.00 82.50 783 PRO A C 1
ATOM 6235 O O . PRO A 1 783 ? -6.842 -8.564 -17.128 1.00 82.50 783 PRO A O 1
ATOM 6238 N N . TRP A 1 784 ? -4.712 -8.950 -17.710 1.00 86.25 784 TRP A N 1
ATOM 6239 C CA . TRP A 1 784 ? -4.967 -10.290 -18.258 1.00 86.25 784 TRP A CA 1
ATOM 6240 C C . TRP A 1 784 ? -4.570 -11.374 -17.257 1.00 86.25 784 TRP A C 1
ATOM 6242 O O . TRP A 1 784 ? -3.571 -11.255 -16.540 1.00 86.25 784 TRP A O 1
ATOM 6252 N N . LYS A 1 785 ? -5.337 -12.464 -17.239 1.00 79.88 785 LYS A N 1
ATOM 6253 C CA . LYS A 1 785 ? -5.026 -13.651 -16.447 1.00 79.88 785 LYS A CA 1
ATOM 6254 C C . LYS A 1 785 ? -3.817 -14.375 -17.045 1.00 79.88 785 LYS A C 1
ATOM 6256 O O . LYS A 1 785 ? -3.737 -14.555 -18.261 1.00 79.88 785 LYS A O 1
ATOM 6261 N N . GLU A 1 786 ? -2.879 -14.770 -16.185 1.00 70.88 786 GLU A N 1
ATOM 6262 C CA . GLU A 1 786 ? -1.722 -15.642 -16.480 1.00 70.88 786 GLU A CA 1
ATOM 6263 C C . GLU A 1 786 ? -0.802 -15.148 -17.618 1.00 70.88 786 GLU A C 1
ATOM 6265 O O . GLU A 1 786 ? 0.071 -15.871 -18.092 1.00 70.88 786 GLU A O 1
ATOM 6270 N N . THR A 1 787 ? -0.960 -13.900 -18.068 1.00 67.88 787 THR A N 1
ATOM 6271 C CA . THR A 1 787 ? -0.236 -13.336 -19.211 1.00 67.88 787 THR A CA 1
ATOM 6272 C C . THR A 1 787 ? 0.063 -11.852 -18.999 1.00 67.88 787 THR A C 1
ATOM 6274 O O . THR A 1 787 ? -0.611 -11.151 -18.250 1.00 67.88 787 THR A O 1
ATOM 6277 N N . GLY A 1 788 ? 1.102 -11.349 -19.670 1.00 67.31 788 GLY A N 1
ATOM 6278 C CA . GLY A 1 788 ? 1.466 -9.929 -19.614 1.00 67.31 788 GLY A CA 1
ATOM 6279 C C . GLY A 1 788 ? 2.120 -9.508 -18.298 1.00 67.31 788 GLY A C 1
ATOM 6280 O O . GLY A 1 788 ? 2.735 -10.316 -17.607 1.00 67.31 788 GLY A O 1
ATOM 6281 N N . MET A 1 789 ? 2.004 -8.217 -17.976 1.00 66.69 789 MET A N 1
ATOM 6282 C CA . MET A 1 789 ? 2.570 -7.599 -16.764 1.00 66.69 789 MET A CA 1
ATOM 6283 C C . MET A 1 789 ? 1.949 -8.151 -15.469 1.00 66.69 789 MET A C 1
ATOM 6285 O O . MET A 1 789 ? 2.524 -8.011 -14.397 1.00 66.69 789 MET A O 1
ATOM 6289 N N . THR A 1 790 ? 0.808 -8.834 -15.579 1.00 61.00 790 THR A N 1
ATOM 6290 C CA . THR A 1 790 ? 0.039 -9.411 -14.472 1.00 61.00 790 THR A CA 1
ATOM 6291 C C . THR A 1 790 ? 0.090 -10.937 -14.461 1.00 61.00 790 THR A C 1
ATOM 6293 O O . THR A 1 790 ? -0.724 -11.576 -13.810 1.00 61.00 790 THR A O 1
ATOM 6296 N N . ALA A 1 791 ? 1.046 -11.562 -15.159 1.00 60.56 791 ALA A N 1
ATOM 6297 C CA . ALA A 1 791 ? 1.163 -13.023 -15.194 1.00 60.56 791 ALA A CA 1
ATOM 6298 C C . ALA A 1 791 ? 1.459 -13.649 -13.816 1.00 60.56 791 ALA A C 1
ATOM 6300 O O . ALA A 1 791 ? 1.132 -14.812 -13.598 1.00 60.56 791 ALA A O 1
ATOM 6301 N N . ASN A 1 792 ? 2.034 -12.880 -12.885 1.00 61.50 792 ASN A N 1
ATOM 6302 C CA . ASN A 1 792 ? 2.316 -13.332 -11.526 1.00 61.50 792 ASN A CA 1
ATOM 6303 C C . ASN A 1 792 ? 0.998 -13.600 -10.751 1.00 61.50 792 ASN A C 1
ATOM 6305 O O . ASN A 1 792 ? 0.189 -12.675 -10.615 1.00 61.50 792 ASN A O 1
ATOM 6309 N N . PRO A 1 793 ? 0.785 -14.818 -10.210 1.00 55.53 793 PRO A N 1
ATOM 6310 C CA . PRO A 1 793 ? -0.417 -15.168 -9.447 1.00 55.53 793 PRO A CA 1
ATOM 6311 C C . PRO A 1 793 ? -0.678 -14.261 -8.237 1.00 55.53 793 PRO A C 1
ATOM 6313 O O . PRO A 1 793 ? -1.828 -13.939 -7.953 1.00 55.53 793 PRO A O 1
ATOM 6316 N N . VAL A 1 794 ? 0.375 -13.787 -7.566 1.00 51.69 794 VAL A N 1
ATOM 6317 C CA . VAL A 1 794 ? 0.271 -12.856 -6.433 1.00 51.69 794 VAL A CA 1
ATOM 6318 C C . VAL A 1 794 ? -0.239 -11.493 -6.892 1.00 51.69 794 VAL A C 1
ATOM 6320 O O . VAL A 1 794 ? -1.107 -10.922 -6.243 1.00 51.69 794 VAL A O 1
ATOM 6323 N N . ILE A 1 795 ? 0.232 -10.984 -8.036 1.00 58.53 795 ILE A N 1
ATOM 6324 C CA . ILE A 1 795 ? -0.259 -9.713 -8.598 1.00 58.53 795 ILE A CA 1
ATOM 6325 C C . ILE A 1 795 ? -1.736 -9.836 -8.993 1.00 58.53 795 ILE A C 1
ATOM 6327 O O . ILE A 1 795 ? -2.508 -8.916 -8.740 1.00 58.53 795 ILE A O 1
ATOM 6331 N N . GLN A 1 796 ? -2.153 -10.968 -9.568 1.00 60.62 796 GLN A N 1
ATOM 6332 C CA . GLN A 1 796 ? -3.568 -11.208 -9.886 1.00 60.62 796 GLN A CA 1
ATOM 6333 C C . GLN A 1 796 ? -4.432 -11.253 -8.634 1.00 60.62 796 GLN A C 1
ATOM 6335 O O . GLN A 1 796 ? -5.506 -10.666 -8.633 1.00 60.62 796 GLN A O 1
ATOM 6340 N N . GLU A 1 797 ? -3.956 -11.893 -7.570 1.00 54.50 797 GLU A N 1
ATOM 6341 C CA . GLU A 1 797 ? -4.654 -11.923 -6.287 1.00 54.50 797 GLU A CA 1
ATOM 6342 C C . GLU A 1 797 ? -4.763 -10.519 -5.677 1.00 54.50 797 GLU A C 1
ATOM 6344 O O . GLU A 1 797 ? -5.834 -10.130 -5.221 1.00 54.50 797 GLU A O 1
ATOM 6349 N N . VAL A 1 798 ? -3.690 -9.715 -5.707 1.00 52.91 798 VAL A N 1
ATOM 6350 C CA . VAL A 1 798 ? -3.738 -8.314 -5.251 1.00 52.91 798 VAL A CA 1
ATOM 6351 C C . VAL A 1 798 ? -4.767 -7.513 -6.052 1.00 52.91 798 VAL A C 1
ATOM 6353 O O . VAL A 1 798 ? -5.550 -6.768 -5.466 1.00 52.91 798 VAL A O 1
ATOM 6356 N N . LEU A 1 799 ? -4.808 -7.689 -7.375 1.00 57.38 799 LEU A N 1
ATOM 6357 C CA . LEU A 1 799 ? -5.784 -7.029 -8.244 1.00 57.38 799 LEU A CA 1
ATOM 6358 C C . LEU A 1 799 ? -7.217 -7.490 -7.947 1.00 57.38 799 LEU A C 1
ATOM 6360 O O . LEU A 1 799 ? -8.098 -6.650 -7.788 1.00 57.38 799 LEU A O 1
ATOM 6364 N N . GLN A 1 800 ? -7.446 -8.792 -7.788 1.00 55.38 800 GLN A N 1
ATOM 6365 C CA . GLN A 1 800 ? -8.763 -9.346 -7.465 1.00 55.38 800 GLN A CA 1
ATOM 6366 C C . GLN A 1 800 ? -9.252 -8.896 -6.084 1.00 55.38 800 GLN A C 1
ATOM 6368 O O . GLN A 1 800 ? -10.403 -8.487 -5.957 1.00 55.38 800 GLN A O 1
ATOM 6373 N N . ARG A 1 801 ? -8.374 -8.853 -5.072 1.00 47.91 801 ARG A N 1
ATOM 6374 C CA . ARG A 1 801 ? -8.678 -8.260 -3.754 1.00 47.91 801 ARG A CA 1
ATOM 6375 C C . ARG A 1 801 ? -8.967 -6.767 -3.836 1.00 47.91 801 ARG A C 1
ATOM 6377 O O . ARG A 1 801 ? -9.789 -6.255 -3.086 1.00 47.91 801 ARG A O 1
ATOM 6384 N N . ALA A 1 802 ? -8.332 -6.070 -4.774 1.00 47.53 802 ALA A N 1
ATOM 6385 C CA . ALA A 1 802 ? -8.660 -4.690 -5.104 1.00 47.53 802 ALA A CA 1
ATOM 6386 C C . ALA A 1 802 ? -9.944 -4.561 -5.955 1.00 47.53 802 ALA A C 1
ATOM 6388 O O . ALA A 1 802 ? -10.272 -3.453 -6.392 1.00 47.53 802 ALA A O 1
ATOM 6389 N N . GLY A 1 803 ? -10.699 -5.646 -6.175 1.00 49.34 803 GLY A N 1
ATOM 6390 C CA . GLY A 1 803 ? -11.929 -5.678 -6.972 1.00 49.34 803 GLY A CA 1
ATOM 6391 C C . GLY A 1 803 ? -11.695 -5.437 -8.464 1.00 49.34 803 GLY A C 1
ATOM 6392 O O . GLY A 1 803 ? -12.585 -4.947 -9.149 1.00 49.34 803 GLY A O 1
ATOM 6393 N N . VAL A 1 804 ? -10.483 -5.703 -8.956 1.00 60.62 804 VAL A N 1
ATOM 6394 C CA . VAL A 1 804 ? -10.117 -5.587 -10.369 1.00 60.62 804 VAL A CA 1
ATOM 6395 C C . VAL A 1 804 ? -10.156 -6.978 -10.992 1.00 60.62 804 VAL A C 1
ATOM 6397 O O . VAL A 1 804 ? -9.271 -7.804 -10.753 1.00 60.62 804 VAL A O 1
ATOM 6400 N N . ALA A 1 805 ? -11.175 -7.239 -11.810 1.00 67.56 805 ALA A N 1
ATOM 6401 C CA . ALA A 1 805 ? -11.258 -8.482 -12.560 1.00 67.56 805 ALA A CA 1
ATOM 6402 C C . ALA A 1 805 ? -10.106 -8.616 -13.571 1.00 67.56 805 ALA A C 1
ATOM 6404 O O . ALA A 1 805 ? -9.658 -7.648 -14.193 1.00 67.56 805 ALA A O 1
ATOM 6405 N N . VAL A 1 806 ? -9.643 -9.854 -13.753 1.00 76.88 806 VAL A N 1
ATOM 6406 C CA . VAL A 1 806 ? -8.590 -10.213 -14.711 1.00 76.88 806 VAL A CA 1
ATOM 6407 C C . VAL A 1 806 ? -9.213 -10.919 -15.914 1.00 76.88 806 VAL A C 1
ATOM 6409 O O . VAL A 1 806 ? -9.952 -11.889 -15.758 1.00 76.88 806 VAL A O 1
ATOM 6412 N N . LEU A 1 807 ? -8.919 -10.441 -17.120 1.00 84.56 807 LEU A N 1
ATOM 6413 C CA . LEU A 1 807 ? -9.494 -10.949 -18.364 1.00 84.56 807 LEU A CA 1
ATOM 6414 C C . LEU A 1 807 ? -8.840 -12.281 -18.767 1.00 84.56 807 LEU A C 1
ATOM 6416 O O . LEU A 1 807 ? -7.616 -12.331 -18.939 1.00 84.56 807 LEU A O 1
ATOM 6420 N N . PRO A 1 808 ? -9.610 -13.366 -18.960 1.00 86.56 808 PRO A N 1
ATOM 6421 C CA . PRO A 1 808 ? -9.081 -14.616 -19.494 1.00 86.56 808 PRO A CA 1
ATOM 6422 C C . PRO A 1 808 ? -8.529 -14.445 -20.924 1.00 86.56 808 PRO A C 1
ATOM 6424 O O . PRO A 1 808 ? -9.191 -13.824 -21.759 1.00 86.56 808 PRO A O 1
ATOM 6427 N N . PRO A 1 809 ? -7.374 -15.048 -21.275 1.00 87.31 809 PRO A N 1
ATOM 6428 C CA . PRO A 1 809 ? -6.775 -14.876 -22.599 1.00 87.31 809 PRO A CA 1
ATOM 6429 C C . PRO A 1 809 ? -7.671 -15.258 -23.783 1.00 87.31 809 PRO A C 1
ATOM 6431 O O . PRO A 1 809 ? -7.643 -14.581 -24.807 1.00 87.31 809 PRO A O 1
ATOM 6434 N N . ALA A 1 810 ? -8.474 -16.318 -23.647 1.00 85.62 810 ALA A N 1
ATOM 6435 C CA . ALA A 1 810 ? -9.399 -16.755 -24.694 1.00 85.62 810 ALA A CA 1
ATOM 6436 C C . ALA A 1 810 ? -10.524 -15.733 -24.934 1.00 85.62 810 ALA A C 1
ATOM 6438 O O . ALA A 1 810 ? -10.924 -15.489 -26.074 1.00 85.62 810 ALA A O 1
ATOM 6439 N N . GLU A 1 811 ? -11.006 -15.101 -23.863 1.00 86.31 811 GLU A N 1
ATOM 6440 C CA . GLU A 1 811 ? -12.015 -14.047 -23.934 1.00 86.31 811 GLU A CA 1
ATOM 6441 C C . GLU A 1 811 ? -11.423 -12.761 -24.529 1.00 86.31 811 GLU A C 1
ATOM 6443 O O . GLU A 1 811 ? -12.019 -12.165 -25.422 1.00 86.31 811 GLU A O 1
ATOM 6448 N N . GLY A 1 812 ? -10.196 -12.393 -24.150 1.00 88.62 812 GLY A N 1
ATOM 6449 C CA . GLY A 1 812 ? -9.472 -11.294 -24.791 1.00 88.62 812 GLY A CA 1
ATOM 6450 C C . GLY A 1 812 ? -9.213 -11.521 -26.286 1.00 88.62 812 GLY A C 1
ATOM 6451 O O . GLY A 1 812 ? -9.394 -10.603 -27.085 1.00 88.62 812 GLY A O 1
ATOM 6452 N N . ALA A 1 813 ? -8.872 -12.746 -26.701 1.00 8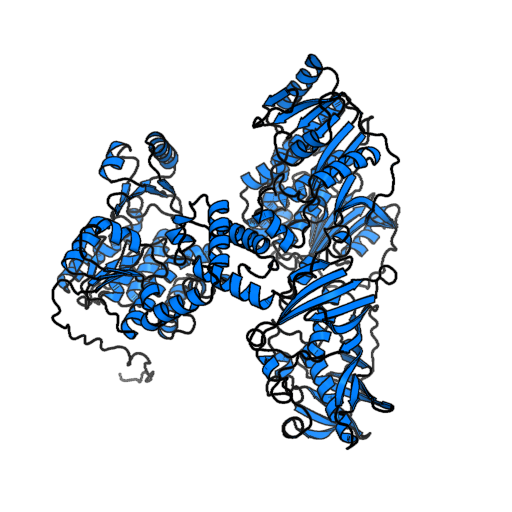7.69 813 ALA A N 1
ATOM 6453 C CA . ALA A 1 813 ? -8.721 -13.107 -28.115 1.00 87.69 813 ALA A CA 1
ATOM 6454 C C . ALA A 1 813 ? -10.053 -13.075 -28.886 1.00 87.69 813 ALA A C 1
ATOM 6456 O O . ALA A 1 813 ? -10.090 -12.685 -30.057 1.00 87.69 813 ALA A O 1
ATOM 6457 N N . LYS A 1 814 ? -11.166 -13.451 -28.243 1.00 86.50 814 LYS A N 1
ATOM 6458 C CA . LYS A 1 814 ? -12.516 -13.253 -28.789 1.00 86.50 814 LYS A CA 1
ATOM 6459 C C . LYS A 1 814 ? -12.784 -11.761 -29.017 1.00 86.50 814 LYS A C 1
ATOM 6461 O O . LYS A 1 814 ? -13.075 -11.376 -30.147 1.00 86.50 814 LYS A O 1
ATOM 6466 N N . TRP A 1 815 ? -12.602 -10.923 -27.997 1.00 85.31 815 TRP A N 1
ATOM 6467 C CA . TRP A 1 815 ? -12.841 -9.483 -28.109 1.00 85.31 815 TRP A CA 1
ATOM 6468 C C . TRP A 1 815 ? -11.928 -8.797 -29.127 1.00 85.31 815 TRP A C 1
ATOM 6470 O O . TRP A 1 815 ? -12.383 -7.911 -29.846 1.00 85.31 815 TRP A O 1
ATOM 6480 N N . PHE A 1 816 ? -10.678 -9.246 -29.263 1.00 86.62 816 PHE A N 1
ATOM 6481 C CA . PHE A 1 816 ? -9.769 -8.753 -30.299 1.00 86.62 816 PHE A CA 1
ATOM 6482 C C . PHE A 1 816 ? -10.293 -9.016 -31.725 1.00 86.62 816 PHE A C 1
ATOM 6484 O O . PHE A 1 816 ? -10.153 -8.171 -32.609 1.00 86.62 816 PHE A O 1
ATOM 6491 N N . ARG A 1 817 ? -10.933 -10.167 -31.970 1.00 81.06 817 ARG A N 1
ATOM 6492 C CA . ARG A 1 817 ? -11.556 -10.451 -33.276 1.00 81.06 817 ARG A CA 1
ATOM 6493 C C . ARG A 1 817 ? -12.758 -9.549 -33.535 1.00 81.06 817 ARG A C 1
ATOM 6495 O O . ARG A 1 817 ? -12.921 -9.042 -34.641 1.00 81.06 817 ARG A O 1
ATOM 6502 N N . GLU A 1 818 ? -13.569 -9.312 -32.512 1.00 77.00 818 GLU A N 1
ATOM 6503 C CA . GLU A 1 818 ? -14.784 -8.506 -32.633 1.00 77.00 818 GLU A CA 1
ATOM 6504 C C . GLU A 1 818 ? -14.484 -7.007 -32.795 1.00 77.00 818 GLU A C 1
ATOM 6506 O O . GLU A 1 818 ? -15.118 -6.341 -33.621 1.00 77.00 818 GLU A O 1
ATOM 6511 N N . MET A 1 819 ? -13.459 -6.482 -32.103 1.00 77.31 819 MET A N 1
ATOM 6512 C CA . MET A 1 819 ? -13.072 -5.064 -32.183 1.00 77.31 819 MET A CA 1
ATOM 6513 C C . MET A 1 819 ? -12.642 -4.617 -33.575 1.00 77.31 819 MET A C 1
ATOM 6515 O O . MET A 1 819 ? -12.810 -3.442 -33.907 1.00 77.31 819 MET A O 1
ATOM 6519 N N . GLY A 1 820 ? -12.142 -5.541 -34.402 1.00 65.94 820 GLY A N 1
ATOM 6520 C CA . GLY A 1 820 ? -11.764 -5.257 -35.781 1.00 65.94 820 GLY A CA 1
ATOM 6521 C C . GLY A 1 820 ? -12.893 -4.609 -36.578 1.00 65.94 820 GLY A C 1
ATOM 6522 O O . GLY A 1 820 ? -12.628 -3.753 -37.404 1.00 65.94 820 GLY A O 1
ATOM 6523 N N . SER A 1 821 ? -14.146 -4.943 -36.264 1.00 64.19 821 SER A N 1
ATOM 6524 C CA . SER A 1 821 ? -15.346 -4.412 -36.919 1.00 64.19 821 SER A CA 1
ATOM 6525 C C . SER A 1 821 ? -15.935 -3.158 -36.258 1.00 64.19 821 SER A C 1
ATOM 6527 O O . SER A 1 821 ? -17.011 -2.712 -36.644 1.00 64.19 821 SER A O 1
ATOM 6529 N N . LEU A 1 822 ? -15.296 -2.595 -35.228 1.00 64.62 822 LEU A N 1
ATOM 6530 C CA . LEU A 1 822 ? -15.896 -1.534 -34.411 1.00 64.62 822 LEU A CA 1
ATOM 6531 C C . LEU A 1 822 ? -15.342 -0.139 -34.706 1.00 64.62 822 LEU A C 1
ATOM 6533 O O . LEU A 1 822 ? -16.109 0.822 -34.592 1.00 64.62 822 LEU A O 1
ATOM 6537 N N . GLY A 1 823 ? -14.062 -0.036 -35.082 1.00 64.50 823 GLY A N 1
ATOM 6538 C CA . GLY A 1 823 ? -13.352 1.222 -35.348 1.00 64.50 823 GLY A CA 1
ATOM 6539 C C . GLY A 1 823 ? -13.236 2.169 -34.137 1.00 64.50 823 GLY A C 1
ATOM 6540 O O . GLY A 1 823 ? -14.111 2.229 -33.272 1.00 64.50 823 GLY A O 1
ATOM 6541 N N . GLY A 1 824 ? -12.163 2.966 -34.086 1.00 72.56 824 GLY A N 1
ATOM 6542 C CA . GLY A 1 824 ? -11.975 3.997 -33.056 1.00 72.56 824 GLY A CA 1
ATOM 6543 C C . GLY A 1 824 ? -11.498 3.467 -31.697 1.00 72.56 824 GLY A C 1
ATOM 6544 O O . GLY A 1 824 ? -10.879 2.410 -31.617 1.00 72.56 824 GLY A O 1
ATOM 6545 N N . GLY A 1 825 ? -11.731 4.241 -30.632 1.00 76.94 825 GLY A N 1
ATOM 6546 C CA . GLY A 1 825 ? -11.278 3.905 -29.281 1.00 76.94 825 GLY A CA 1
ATOM 6547 C C . GLY A 1 825 ? -12.268 3.039 -28.513 1.00 76.94 825 GLY A C 1
ATOM 6548 O O . GLY A 1 825 ? -13.426 3.422 -28.324 1.00 76.94 825 GLY A O 1
ATOM 6549 N N . ILE A 1 826 ? -11.793 1.881 -28.063 1.00 85.19 826 ILE A N 1
ATOM 6550 C CA . ILE A 1 826 ? -12.566 0.838 -27.392 1.00 85.19 826 ILE A CA 1
ATOM 6551 C C . ILE A 1 826 ? -11.958 0.589 -26.017 1.00 85.19 826 ILE A C 1
ATOM 6553 O O . ILE A 1 826 ? -10.743 0.627 -25.830 1.00 85.19 826 ILE A O 1
ATOM 6557 N N . LEU A 1 827 ? -12.812 0.317 -25.045 1.00 84.38 827 LEU A N 1
ATOM 6558 C CA . LEU A 1 827 ? -12.407 -0.054 -23.701 1.00 84.38 827 LEU A CA 1
ATOM 6559 C C . LEU A 1 827 ? -12.985 -1.427 -23.375 1.00 84.38 827 LEU A C 1
ATOM 6561 O O . LEU A 1 827 ? -14.178 -1.647 -23.549 1.00 84.38 827 LEU A O 1
ATOM 6565 N N . CYS A 1 828 ? -12.142 -2.357 -22.933 1.00 84.19 828 CYS A N 1
ATOM 6566 C CA . CYS A 1 828 ? -12.587 -3.656 -22.444 1.00 84.19 828 CYS A CA 1
ATOM 6567 C C . CYS A 1 828 ? -12.624 -3.598 -20.919 1.00 84.19 828 CYS A C 1
ATOM 6569 O O . CYS A 1 828 ? -11.606 -3.340 -20.283 1.00 84.19 828 CYS A O 1
ATOM 6571 N N . SER A 1 829 ? -13.786 -3.826 -20.321 1.00 77.38 829 SER A N 1
ATOM 6572 C CA . SER A 1 829 ? -13.947 -3.764 -18.868 1.00 77.38 829 SER A CA 1
ATOM 6573 C C . SER A 1 829 ? -15.001 -4.753 -18.406 1.00 77.38 829 SER A C 1
ATOM 6575 O O . SER A 1 829 ? -15.849 -5.182 -19.187 1.00 77.38 829 SER A O 1
ATOM 6577 N N . GLU A 1 830 ? -14.932 -5.122 -17.133 1.00 70.56 830 GLU A N 1
ATOM 6578 C CA . GLU A 1 830 ? -16.025 -5.820 -16.466 1.00 70.56 830 GLU A CA 1
ATOM 6579 C C . GLU A 1 830 ? -17.287 -4.958 -16.507 1.00 70.56 830 GLU A C 1
ATOM 6581 O O . GLU A 1 830 ? -17.202 -3.728 -16.403 1.00 70.56 830 GLU A O 1
ATOM 6586 N N . ASN A 1 831 ? -18.442 -5.607 -16.640 1.00 59.06 831 ASN A N 1
ATOM 6587 C CA . ASN A 1 831 ? -19.731 -4.932 -16.702 1.00 59.06 831 ASN A CA 1
ATOM 6588 C C . ASN A 1 831 ? -20.018 -4.062 -15.466 1.00 59.06 831 ASN A C 1
ATOM 6590 O O . ASN A 1 831 ? -20.571 -2.970 -15.582 1.00 59.06 831 ASN A O 1
ATOM 6594 N N . ASP A 1 832 ? -19.548 -4.506 -14.301 1.00 52.38 832 ASP A N 1
ATOM 6595 C CA . ASP A 1 832 ? -19.849 -3.888 -13.008 1.00 52.38 832 ASP A CA 1
ATOM 6596 C C . ASP A 1 832 ? -18.909 -2.704 -12.681 1.00 52.38 832 ASP A C 1
ATOM 6598 O O . ASP A 1 832 ? -19.234 -1.847 -11.857 1.00 52.38 832 ASP A O 1
ATOM 6602 N N . LEU A 1 833 ? -17.763 -2.584 -13.373 1.00 52.31 833 LEU A N 1
ATOM 6603 C CA . LEU A 1 833 ? -16.750 -1.537 -13.143 1.00 52.31 833 LEU A CA 1
ATOM 6604 C C . LEU A 1 833 ? -17.277 -0.113 -13.432 1.00 52.31 833 LEU A C 1
ATOM 6606 O O . LEU A 1 833 ? -16.753 0.852 -12.880 1.00 52.31 833 LEU A O 1
ATOM 6610 N N . LEU A 1 834 ? -18.325 0.043 -14.248 1.00 52.00 834 LEU A N 1
ATOM 6611 C CA . LEU A 1 834 ? -18.866 1.355 -14.639 1.00 52.00 834 LEU A CA 1
ATOM 6612 C C . LEU A 1 834 ? -19.878 1.954 -13.663 1.00 52.00 834 LEU A C 1
ATOM 6614 O O . LEU A 1 834 ? -20.049 3.172 -13.644 1.00 52.00 834 LEU A O 1
ATOM 6618 N N . LEU A 1 835 ? -20.538 1.124 -12.857 1.00 49.94 835 LEU A N 1
ATOM 6619 C CA . LEU A 1 835 ? -21.578 1.572 -11.928 1.00 49.94 835 LEU A CA 1
ATOM 6620 C C . LEU A 1 835 ? -20.999 2.178 -10.639 1.00 49.94 835 LEU A C 1
ATOM 6622 O O . LEU A 1 835 ? -21.632 3.048 -10.041 1.00 49.94 835 LEU A O 1
ATOM 6626 N N . TYR A 1 836 ? -19.794 1.760 -10.223 1.00 52.16 836 TYR A N 1
ATOM 6627 C CA . TYR A 1 836 ? -19.345 1.933 -8.832 1.00 52.16 836 TYR A CA 1
ATOM 6628 C C . TYR A 1 836 ? -17.971 2.594 -8.639 1.00 52.16 836 TYR A C 1
ATOM 6630 O O . TYR A 1 836 ? -17.585 2.879 -7.510 1.00 52.16 836 TYR A O 1
ATOM 6638 N N . GLN A 1 837 ? -17.195 2.861 -9.690 1.00 50.78 837 GLN A N 1
ATOM 6639 C CA . GLN A 1 837 ? -15.766 3.185 -9.546 1.00 50.78 837 GLN A CA 1
ATOM 6640 C C . GLN A 1 837 ? -15.408 4.465 -8.787 1.00 50.78 837 GLN A C 1
ATOM 6642 O O . GLN A 1 837 ? -14.423 4.456 -8.047 1.00 50.78 837 GLN A O 1
ATOM 6647 N N . GLY A 1 838 ? -16.176 5.548 -8.941 1.00 48.97 838 GLY A N 1
ATOM 6648 C CA . GLY A 1 838 ? -15.965 6.756 -8.130 1.00 48.97 838 GLY A CA 1
ATOM 6649 C C . GLY A 1 838 ? -16.197 6.489 -6.639 1.00 48.97 838 GLY A C 1
ATOM 6650 O O . GLY A 1 838 ? -15.552 7.084 -5.782 1.00 48.97 838 GLY A O 1
ATOM 6651 N N . SER A 1 839 ? -17.066 5.526 -6.342 1.00 51.84 839 SER A N 1
ATOM 6652 C CA . SER A 1 839 ? -17.531 5.200 -5.001 1.00 51.84 839 SER A CA 1
ATOM 6653 C C . SER A 1 839 ? -16.735 4.074 -4.341 1.00 51.84 839 SER A C 1
ATOM 6655 O O . SER A 1 839 ? -16.621 4.061 -3.127 1.00 51.84 839 SER A O 1
ATOM 6657 N N . LEU A 1 840 ? -16.123 3.155 -5.100 1.00 52.25 840 LEU A N 1
ATOM 6658 C CA . LEU A 1 840 ? -15.327 2.039 -4.563 1.00 52.25 840 LEU A CA 1
ATOM 6659 C C . LEU A 1 840 ? -14.099 2.508 -3.778 1.00 52.25 840 LEU A C 1
ATOM 6661 O O . LEU A 1 840 ? -13.797 1.958 -2.723 1.00 52.25 840 LEU A O 1
ATOM 6665 N N . ALA A 1 841 ? -13.375 3.504 -4.295 1.00 48.84 841 ALA A N 1
ATOM 6666 C CA . ALA A 1 841 ? -12.207 4.049 -3.607 1.00 48.84 841 ALA A CA 1
ATOM 6667 C C . ALA A 1 841 ? -12.612 4.750 -2.304 1.00 48.84 841 ALA A C 1
ATOM 6669 O O . ALA A 1 841 ? -11.968 4.536 -1.287 1.00 48.84 841 ALA A O 1
ATOM 6670 N N . TYR A 1 842 ? -13.708 5.511 -2.330 1.00 52.78 842 TYR A N 1
ATOM 6671 C CA . TYR A 1 842 ? -14.213 6.234 -1.164 1.00 52.78 842 TYR A CA 1
ATOM 6672 C C . TYR A 1 842 ? -14.868 5.305 -0.123 1.00 52.78 842 TYR A C 1
ATOM 6674 O O . TYR A 1 842 ? -14.642 5.451 1.072 1.00 52.78 842 TYR A O 1
ATOM 6682 N N . LEU A 1 843 ? -15.603 4.274 -0.553 1.00 59.75 843 LEU A N 1
ATOM 6683 C CA . LEU A 1 843 ? -16.125 3.240 0.349 1.00 59.75 843 LEU A CA 1
ATOM 6684 C C . LEU A 1 843 ? -14.992 2.526 1.095 1.00 59.75 843 LEU A C 1
ATOM 6686 O O . LEU A 1 843 ? -15.124 2.227 2.274 1.00 59.75 843 LEU A O 1
ATOM 6690 N N . ARG A 1 844 ? -13.855 2.287 0.431 1.00 55.31 844 ARG A N 1
ATOM 6691 C CA . ARG A 1 844 ? -12.670 1.660 1.041 1.00 55.31 844 ARG A CA 1
ATOM 6692 C C . ARG A 1 844 ? -11.908 2.584 1.997 1.00 55.31 844 ARG A C 1
ATOM 6694 O O . ARG A 1 844 ? -11.086 2.082 2.757 1.00 55.31 844 ARG A O 1
ATOM 6701 N N . THR A 1 845 ? -12.165 3.895 1.970 1.00 48.62 845 THR A N 1
ATOM 6702 C CA . THR A 1 845 ? -11.612 4.862 2.936 1.00 48.62 845 THR A CA 1
ATOM 6703 C C . THR A 1 845 ? -12.519 5.091 4.143 1.00 48.62 845 THR A C 1
ATOM 6705 O O . THR A 1 845 ? -12.152 5.871 5.015 1.00 48.62 845 THR A O 1
ATOM 6708 N N . LEU A 1 846 ? -13.682 4.431 4.226 1.00 60.22 846 LEU A N 1
ATOM 6709 C CA . LEU A 1 846 ? -14.551 4.512 5.402 1.00 60.22 846 LEU A CA 1
ATOM 6710 C C . LEU A 1 846 ? -13.868 3.829 6.595 1.00 60.22 846 LEU A C 1
ATOM 6712 O O . LEU A 1 846 ? -13.921 2.606 6.753 1.00 60.22 846 LEU A O 1
ATOM 6716 N N . SER A 1 847 ? -13.184 4.630 7.413 1.00 54.31 847 SER A N 1
ATOM 6717 C CA . SER A 1 847 ? -12.450 4.187 8.603 1.00 54.31 847 SER A CA 1
ATOM 6718 C C . SER A 1 847 ? -13.365 3.569 9.660 1.00 54.31 847 SER A C 1
ATOM 6720 O O . SER A 1 847 ? -12.965 2.625 10.325 1.00 54.31 847 SER A O 1
ATOM 6722 N N . SER A 1 848 ? -14.606 4.044 9.742 1.00 55.31 848 SER A N 1
ATOM 6723 C CA . SER A 1 848 ? -15.689 3.539 10.598 1.00 55.31 848 SER A CA 1
ATOM 6724 C C . SER A 1 848 ? -16.076 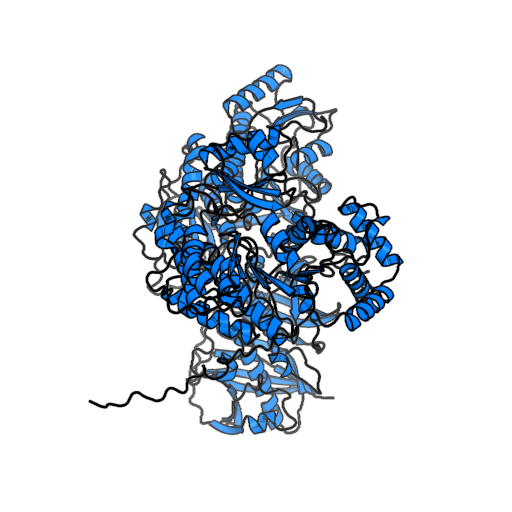2.080 10.315 1.00 55.31 848 SER A C 1
ATOM 6726 O O . SER A 1 848 ? -16.542 1.371 11.204 1.00 55.31 848 SER A O 1
ATOM 6728 N N . LEU A 1 849 ? -15.899 1.623 9.070 1.00 60.19 849 LEU A N 1
ATOM 6729 C CA . LEU A 1 849 ? -16.412 0.344 8.574 1.00 60.19 849 LEU A CA 1
ATOM 6730 C C . LEU A 1 849 ? -15.317 -0.670 8.230 1.00 60.19 849 LEU A C 1
ATOM 6732 O O . LEU A 1 849 ? -15.582 -1.871 8.223 1.00 60.19 849 LEU A O 1
ATOM 6736 N N . HIS A 1 850 ? -14.114 -0.199 7.883 1.00 65.38 850 HIS A N 1
ATOM 6737 C CA . HIS A 1 850 ? -13.034 -1.010 7.305 1.00 65.38 850 HIS A CA 1
ATOM 6738 C C . HIS A 1 850 ? -13.514 -2.042 6.253 1.00 65.38 850 HIS A C 1
ATOM 6740 O O . HIS A 1 850 ? -13.163 -3.226 6.334 1.00 65.38 850 HIS A O 1
ATOM 6746 N N . PRO A 1 851 ? -14.333 -1.639 5.262 1.00 66.88 851 PRO A N 1
ATOM 6747 C CA . PRO A 1 851 ? -15.031 -2.600 4.428 1.00 66.88 851 PRO A CA 1
ATOM 6748 C C . PRO A 1 851 ? -14.123 -3.216 3.361 1.00 66.88 851 PRO A C 1
ATOM 6750 O O . PRO A 1 851 ? -13.296 -2.541 2.740 1.00 66.88 851 PRO A O 1
ATOM 6753 N N . THR A 1 852 ? -14.359 -4.491 3.049 1.00 60.22 852 THR A N 1
ATOM 6754 C CA . THR A 1 852 ? -13.889 -5.095 1.794 1.00 60.22 852 THR A CA 1
ATOM 6755 C C . THR A 1 852 ? -14.995 -4.972 0.755 1.00 60.22 852 THR A C 1
ATOM 6757 O O . THR A 1 852 ? -16.118 -5.398 0.990 1.00 60.22 852 THR A O 1
ATOM 6760 N N . VAL A 1 853 ? -14.707 -4.365 -0.399 1.00 62.06 853 VAL A N 1
ATOM 6761 C CA . VAL A 1 853 ? -15.743 -4.025 -1.388 1.00 62.06 853 VAL A CA 1
ATOM 6762 C C . VAL A 1 853 ? -15.449 -4.669 -2.737 1.00 62.06 853 VAL A C 1
ATOM 6764 O O . VAL A 1 853 ? -14.362 -4.457 -3.291 1.00 62.06 853 VAL A O 1
ATOM 6767 N N . PHE A 1 854 ? -16.421 -5.404 -3.279 1.00 57.47 854 PHE A N 1
ATOM 6768 C CA . PHE A 1 854 ? -16.303 -6.141 -4.538 1.00 57.47 854 PHE A CA 1
ATOM 6769 C C . PHE A 1 854 ? -17.640 -6.200 -5.308 1.00 57.47 854 PHE A C 1
ATOM 6771 O O . PHE A 1 854 ? -18.706 -6.060 -4.709 1.00 57.47 854 PHE A O 1
ATOM 6778 N N . PRO A 1 855 ? -17.613 -6.363 -6.640 1.00 57.00 855 PRO A N 1
ATOM 6779 C CA . PRO A 1 855 ? -18.825 -6.579 -7.435 1.00 57.00 855 PRO A CA 1
ATOM 6780 C C . PRO A 1 855 ? -19.449 -7.963 -7.169 1.00 57.00 855 PRO A C 1
ATOM 6782 O O . PRO A 1 855 ? -18.733 -8.930 -6.910 1.00 57.00 855 PRO A O 1
ATOM 6785 N N . ASN A 1 856 ? -20.782 -8.069 -7.231 1.00 57.88 856 ASN A N 1
ATOM 6786 C CA . ASN A 1 856 ? -21.533 -9.313 -7.018 1.00 57.88 856 ASN A CA 1
ATOM 6787 C C . ASN A 1 856 ? -22.841 -9.364 -7.846 1.00 57.88 856 ASN A C 1
ATOM 6789 O O . ASN A 1 856 ? -23.873 -8.868 -7.400 1.00 57.88 856 ASN A O 1
ATOM 6793 N N . ASP A 1 857 ? -22.805 -9.995 -9.027 1.00 61.03 857 ASP A N 1
ATOM 6794 C CA . ASP A 1 857 ? -23.964 -10.257 -9.917 1.00 61.03 857 ASP A CA 1
ATOM 6795 C C . ASP A 1 857 ? -24.818 -9.002 -10.205 1.00 61.03 857 ASP A C 1
ATOM 6797 O O . ASP A 1 857 ? -26.028 -8.986 -9.980 1.00 61.03 857 ASP A O 1
ATOM 6801 N N . GLY A 1 858 ? -24.178 -7.913 -10.653 1.00 55.78 858 GLY A N 1
ATOM 6802 C CA . GLY A 1 858 ? -24.855 -6.637 -10.928 1.00 55.78 858 GLY A CA 1
ATOM 6803 C C . GLY A 1 858 ? -25.207 -5.811 -9.682 1.00 55.78 858 GLY A C 1
ATOM 6804 O O . GLY A 1 858 ? -25.807 -4.745 -9.809 1.00 55.78 858 GLY A O 1
ATOM 6805 N N . LYS A 1 859 ? -24.822 -6.272 -8.485 1.00 66.62 859 LYS A N 1
ATOM 6806 C CA . LYS A 1 859 ? -24.878 -5.521 -7.223 1.00 66.62 859 LYS A CA 1
ATOM 6807 C C . LYS A 1 859 ? -23.472 -5.194 -6.733 1.00 66.62 859 LYS A C 1
ATOM 6809 O O . LYS A 1 859 ? -22.489 -5.825 -7.122 1.00 66.62 859 LYS A O 1
ATOM 6814 N N . LEU A 1 860 ? -23.379 -4.238 -5.820 1.00 72.56 860 LEU A N 1
ATOM 6815 C CA . LEU A 1 860 ? -22.155 -3.947 -5.083 1.00 72.56 860 LEU A CA 1
ATOM 6816 C C . LEU A 1 860 ? -22.194 -4.660 -3.729 1.00 72.56 860 LEU A C 1
ATOM 6818 O O . LEU A 1 860 ? -23.146 -4.494 -2.973 1.00 72.56 860 LEU A O 1
ATOM 6822 N N . ALA A 1 861 ? -21.166 -5.440 -3.411 1.00 74.06 861 ALA A N 1
ATOM 6823 C CA . ALA A 1 861 ? -21.036 -6.114 -2.128 1.00 74.06 861 ALA A CA 1
ATOM 6824 C C . ALA A 1 861 ? -20.033 -5.384 -1.224 1.00 74.06 861 ALA A C 1
ATOM 6826 O O . ALA A 1 861 ? -18.897 -5.121 -1.621 1.00 74.06 861 ALA A O 1
ATOM 6827 N N . VAL A 1 862 ? -20.464 -5.073 -0.001 1.00 78.06 862 VAL A N 1
ATOM 6828 C CA . VAL A 1 862 ? -19.665 -4.468 1.069 1.00 78.06 862 VAL A CA 1
ATOM 6829 C C . VAL A 1 862 ? -19.578 -5.475 2.210 1.00 78.06 862 VAL A C 1
ATOM 6831 O O . VAL A 1 862 ? -20.542 -5.719 2.931 1.00 78.06 862 VAL A O 1
ATOM 6834 N N . GLU A 1 863 ? -18.423 -6.105 2.346 1.00 76.31 863 GLU A N 1
ATOM 6835 C CA . GLU A 1 863 ? -18.130 -7.081 3.385 1.00 76.31 863 GLU A CA 1
ATOM 6836 C C . GLU A 1 863 ? -17.535 -6.400 4.618 1.00 76.31 863 GLU A C 1
ATOM 6838 O O . GLU A 1 863 ? -16.562 -5.649 4.523 1.00 76.31 863 GLU A O 1
ATOM 6843 N N . LEU A 1 864 ? -18.115 -6.705 5.777 1.00 79.25 864 LEU A N 1
ATOM 6844 C CA . LEU A 1 864 ? -17.737 -6.173 7.081 1.00 79.25 864 LEU A CA 1
ATOM 6845 C C . LEU A 1 864 ? -17.354 -7.318 8.022 1.00 79.25 864 LEU A C 1
ATOM 6847 O O . LEU A 1 864 ? -17.938 -8.407 7.980 1.00 79.25 864 LEU A O 1
ATOM 6851 N N . ARG A 1 865 ? -16.393 -7.058 8.910 1.00 76.31 865 ARG A N 1
ATOM 6852 C CA . ARG A 1 865 ? -16.110 -7.911 10.068 1.00 76.31 865 ARG A CA 1
ATOM 6853 C C . ARG A 1 865 ? -16.392 -7.124 11.330 1.00 76.31 865 ARG A C 1
ATOM 6855 O O . ARG A 1 865 ? -15.903 -6.015 11.482 1.00 76.31 865 ARG A O 1
ATOM 6862 N N . VAL A 1 866 ? -17.191 -7.714 12.208 1.00 81.12 866 VAL A N 1
ATOM 6863 C CA . VAL A 1 866 ? -17.621 -7.086 13.455 1.00 81.12 866 VAL A CA 1
ATOM 6864 C C . VAL A 1 866 ? -17.244 -8.008 14.599 1.00 81.12 866 VAL A C 1
ATOM 6866 O O . VAL A 1 866 ? -17.624 -9.178 14.598 1.00 81.12 866 VAL A O 1
ATOM 6869 N N . SER A 1 867 ? -16.485 -7.504 15.567 1.00 80.81 867 SER A N 1
ATOM 6870 C CA . SER A 1 867 ? -16.113 -8.244 16.774 1.00 80.81 867 SER A CA 1
ATOM 6871 C C . SER A 1 867 ? -16.228 -7.366 18.016 1.00 80.81 867 SER A C 1
ATOM 6873 O O . SER A 1 867 ? -15.979 -6.161 17.956 1.00 80.81 867 SER A O 1
ATOM 6875 N N . LEU A 1 868 ? -16.532 -7.977 19.166 1.00 83.25 868 LEU A N 1
ATOM 6876 C CA . LEU A 1 868 ? -16.562 -7.265 20.454 1.00 83.25 868 LEU A CA 1
ATOM 6877 C C . LEU A 1 868 ? -15.174 -6.769 20.887 1.00 83.25 868 LEU A C 1
ATOM 6879 O O . LEU A 1 868 ? -15.063 -5.862 21.702 1.00 83.25 868 LEU A O 1
ATOM 6883 N N . LYS A 1 869 ? -14.100 -7.325 20.312 1.00 79.19 869 LYS A N 1
ATOM 6884 C CA . LYS A 1 869 ? -12.736 -6.827 20.515 1.00 79.19 869 LYS A CA 1
ATOM 6885 C C . LYS A 1 869 ? -12.506 -5.477 19.829 1.00 79.19 869 LYS A C 1
ATOM 6887 O O . LYS A 1 869 ? -11.763 -4.646 20.343 1.00 79.19 869 LYS A O 1
ATOM 6892 N N . GLU A 1 870 ? -13.093 -5.283 18.652 1.00 74.94 870 GLU A N 1
ATOM 6893 C CA . GLU A 1 870 ? -12.943 -4.055 17.867 1.00 74.94 870 GLU A CA 1
ATOM 6894 C C . GLU A 1 870 ? -13.941 -2.976 18.298 1.00 74.94 870 GLU A C 1
ATOM 6896 O O . GLU A 1 870 ? -13.575 -1.799 18.290 1.00 74.94 870 GLU A O 1
ATOM 6901 N N . LEU A 1 871 ? -15.146 -3.376 18.723 1.00 84.31 871 LEU A N 1
ATOM 6902 C CA . LEU A 1 871 ? -16.241 -2.505 19.169 1.00 84.31 871 LEU A CA 1
ATOM 6903 C C . LEU A 1 871 ? -16.736 -2.907 20.579 1.00 84.31 871 LEU A C 1
ATOM 6905 O O . LEU A 1 871 ? -17.842 -3.442 20.710 1.00 84.31 871 LEU A O 1
ATOM 6909 N N . PRO A 1 872 ? -15.926 -2.711 21.637 1.00 85.75 872 PRO A N 1
ATOM 6910 C CA . PRO A 1 872 ? -16.277 -3.119 23.001 1.00 85.75 872 PRO A CA 1
ATOM 6911 C C . PRO A 1 872 ? -17.511 -2.397 23.558 1.00 85.75 872 PRO A C 1
ATOM 6913 O O . PRO A 1 872 ? -18.211 -2.953 24.397 1.00 85.75 872 PRO A O 1
ATOM 6916 N N . GLU A 1 873 ? -17.827 -1.202 23.061 1.00 87.25 873 GLU A N 1
ATOM 6917 C CA . GLU A 1 873 ? -19.001 -0.419 23.458 1.00 87.25 873 GLU A CA 1
ATOM 6918 C C . GLU A 1 873 ? -20.319 -1.144 23.132 1.00 87.25 873 GLU A C 1
ATOM 6920 O O . GLU A 1 873 ? -21.337 -0.908 23.778 1.00 87.25 873 GLU A O 1
ATOM 6925 N N . LEU A 1 874 ? -20.314 -2.079 22.170 1.00 90.38 874 LEU A N 1
ATOM 6926 C CA . LEU A 1 874 ? -21.496 -2.879 21.835 1.00 90.38 874 LEU A CA 1
ATOM 6927 C C . LEU A 1 874 ? -21.861 -3.898 22.917 1.00 90.38 874 LEU A C 1
ATOM 6929 O O . LEU A 1 874 ? -22.996 -4.364 22.916 1.00 90.38 874 LEU A O 1
ATOM 6933 N N . ILE A 1 875 ? -20.957 -4.220 23.853 1.00 91.25 875 ILE A N 1
ATOM 6934 C CA . ILE A 1 875 ? -21.263 -5.087 25.008 1.00 91.25 875 ILE A CA 1
ATOM 6935 C C . ILE A 1 875 ? -22.457 -4.534 25.797 1.00 91.25 875 ILE A C 1
ATOM 6937 O O . ILE A 1 875 ? -23.275 -5.301 26.303 1.00 91.25 875 ILE A O 1
ATOM 6941 N N . ASP A 1 876 ? -22.604 -3.210 25.816 1.00 91.62 876 ASP A N 1
ATOM 6942 C CA . ASP A 1 876 ? -23.693 -2.513 26.486 1.00 91.62 876 ASP A CA 1
ATOM 6943 C C . ASP A 1 876 ? -25.014 -2.535 25.699 1.00 91.62 876 ASP A C 1
ATOM 6945 O O . ASP A 1 876 ? -26.007 -1.992 26.165 1.00 91.62 876 ASP A O 1
ATOM 6949 N N . HIS A 1 877 ? -25.082 -3.198 24.541 1.00 92.75 877 HIS A N 1
ATOM 6950 C CA . HIS A 1 877 ? -26.325 -3.503 23.827 1.00 92.75 877 HIS A CA 1
ATOM 6951 C C . HIS A 1 877 ? -26.691 -4.989 24.014 1.00 92.75 877 HIS A C 1
ATOM 6953 O O . HIS A 1 877 ? -26.742 -5.778 23.063 1.00 92.75 877 HIS A O 1
ATOM 6959 N N . SER A 1 878 ? -26.897 -5.388 25.275 1.00 89.50 878 SER A N 1
ATOM 6960 C CA . SER A 1 878 ? -27.090 -6.785 25.680 1.00 89.50 878 SER A CA 1
ATOM 6961 C C . SER A 1 878 ? -28.499 -7.059 26.198 1.00 89.50 878 SER A C 1
ATOM 6963 O O . SER A 1 878 ? -28.956 -6.440 27.153 1.00 89.50 878 SER A O 1
ATOM 6965 N N . VAL A 1 879 ? -29.179 -8.036 25.599 1.00 85.56 879 VAL A N 1
ATOM 6966 C CA . VAL A 1 879 ? -30.499 -8.512 26.030 1.00 85.56 879 VAL A CA 1
ATOM 6967 C C . VAL A 1 879 ? -30.336 -9.911 26.608 1.00 85.56 879 VAL A C 1
ATOM 6969 O O . VAL A 1 879 ? -29.896 -10.819 25.908 1.00 85.56 879 VAL A O 1
ATOM 6972 N N . GLU A 1 880 ? -30.676 -10.100 27.886 1.00 83.19 880 GLU A N 1
ATOM 6973 C CA . GLU A 1 880 ? -30.584 -11.406 28.570 1.00 83.19 880 GLU A CA 1
ATOM 6974 C C . GLU A 1 880 ? -29.184 -12.055 28.463 1.00 83.19 880 GLU A C 1
ATOM 6976 O O . GLU A 1 880 ? -29.040 -13.271 28.350 1.00 83.19 880 GLU A O 1
ATOM 6981 N N . GLY A 1 881 ? -28.129 -11.230 28.482 1.00 83.50 881 GLY A N 1
ATOM 6982 C CA . GLY A 1 881 ? -26.735 -11.675 28.376 1.00 83.50 881 GLY A CA 1
ATOM 6983 C C . GLY A 1 881 ? -26.239 -11.896 26.943 1.00 83.50 881 GLY A C 1
ATOM 6984 O O . GLY A 1 881 ? -25.079 -12.262 26.763 1.00 83.50 881 GLY A O 1
ATOM 6985 N N . LYS A 1 882 ? -27.079 -11.660 25.930 1.00 89.19 882 LYS A N 1
ATOM 6986 C CA . LYS A 1 882 ? -26.713 -11.744 24.513 1.00 89.19 882 LYS A CA 1
ATOM 6987 C C . LYS A 1 882 ? -26.496 -10.361 23.933 1.00 89.19 882 LYS A C 1
ATOM 6989 O O . LYS A 1 882 ? -27.423 -9.554 23.889 1.00 89.19 882 LYS A O 1
ATOM 6994 N N . VAL A 1 883 ? -25.296 -10.116 23.422 1.00 92.81 883 VAL A N 1
ATOM 6995 C CA . VAL A 1 883 ? -24.988 -8.869 22.723 1.00 92.81 883 VAL A CA 1
ATOM 6996 C C . VAL A 1 883 ? -25.622 -8.908 21.339 1.00 92.81 883 VAL A C 1
ATOM 6998 O O . VAL A 1 883 ? -25.292 -9.774 20.531 1.00 92.81 883 VAL A O 1
ATOM 7001 N N . LEU A 1 884 ? -26.549 -7.995 21.060 1.00 91.25 884 LEU A N 1
ATOM 7002 C CA . LEU A 1 884 ? -27.244 -7.927 19.774 1.00 91.25 884 LEU A CA 1
ATOM 7003 C C . LEU A 1 884 ? -26.707 -6.765 18.942 1.00 91.25 884 LEU A C 1
ATOM 7005 O O . LEU A 1 884 ? -26.427 -5.701 19.481 1.00 91.25 884 LEU A O 1
ATOM 7009 N N . LEU A 1 885 ? -26.608 -6.936 17.624 1.00 91.94 885 LEU A N 1
ATOM 7010 C CA . LEU A 1 885 ? -26.250 -5.837 16.727 1.00 91.94 885 LEU A CA 1
ATOM 7011 C C . LEU A 1 885 ? -27.368 -4.764 16.723 1.00 91.94 885 LEU A C 1
ATOM 7013 O O . LEU A 1 885 ? -28.505 -5.104 16.375 1.00 91.94 885 LEU A O 1
ATOM 7017 N N . PRO A 1 886 ? -27.082 -3.490 17.065 1.00 92.69 886 PRO A N 1
ATOM 7018 C CA . PRO A 1 886 ? -28.105 -2.444 17.124 1.00 92.69 886 PRO A CA 1
ATOM 7019 C C . PRO A 1 886 ? -28.713 -2.116 15.755 1.00 92.69 886 PRO A C 1
ATOM 7021 O O . PRO A 1 886 ? -27.997 -1.978 14.759 1.00 92.69 886 PRO A O 1
ATOM 7024 N N . LEU A 1 887 ? -30.033 -1.895 15.712 1.00 91.69 887 LEU A N 1
ATOM 7025 C CA . LEU A 1 887 ? -30.732 -1.458 14.495 1.00 91.69 887 LEU A CA 1
ATOM 7026 C C . LEU A 1 887 ? -30.219 -0.093 14.009 1.00 91.69 887 LEU A C 1
ATOM 7028 O O . LEU A 1 887 ? -30.010 0.090 12.809 1.00 91.69 887 LEU A O 1
ATOM 7032 N N . ALA A 1 888 ? -29.972 0.838 14.937 1.00 92.12 888 ALA A N 1
ATOM 7033 C CA . ALA A 1 888 ? -29.433 2.160 14.628 1.00 92.12 888 ALA A CA 1
ATOM 7034 C C . ALA A 1 888 ? -28.086 2.071 13.896 1.00 92.12 888 ALA A C 1
ATOM 7036 O O . ALA A 1 888 ? -27.876 2.782 12.915 1.00 92.12 888 ALA A O 1
ATOM 7037 N N . LEU A 1 889 ? -27.212 1.142 14.308 1.00 91.25 889 LEU A N 1
ATOM 7038 C CA . LEU A 1 889 ? -25.895 0.956 13.699 1.00 91.25 889 LEU A CA 1
ATOM 7039 C C . LEU A 1 889 ? -26.004 0.467 12.246 1.00 91.25 889 LEU A C 1
ATOM 7041 O O . LEU A 1 889 ? -25.350 1.008 11.354 1.00 91.25 889 LEU A O 1
ATOM 7045 N N . ILE A 1 890 ? -26.902 -0.488 11.980 1.00 92.25 890 ILE A N 1
ATOM 7046 C CA . ILE A 1 890 ? -27.189 -0.957 10.613 1.00 92.25 890 ILE A CA 1
ATOM 7047 C C . ILE A 1 890 ? -27.682 0.206 9.741 1.00 92.25 890 ILE A C 1
ATOM 7049 O O . ILE A 1 890 ? -27.207 0.387 8.619 1.00 92.25 890 ILE A O 1
ATOM 7053 N N . GLY A 1 891 ? -28.609 1.013 10.267 1.00 90.88 891 GLY A N 1
ATOM 7054 C CA . GLY A 1 891 ? -29.117 2.203 9.586 1.00 90.88 891 GLY A CA 1
ATOM 7055 C C . GLY A 1 891 ? -28.004 3.188 9.236 1.00 90.88 891 GLY A C 1
ATOM 7056 O O . GLY A 1 891 ? -27.925 3.643 8.095 1.00 90.88 891 GLY A O 1
ATOM 7057 N N . THR A 1 892 ? -27.094 3.455 10.178 1.00 89.69 892 THR A N 1
ATOM 7058 C CA . THR A 1 892 ? -25.954 4.342 9.924 1.00 89.69 892 THR A CA 1
ATOM 7059 C C . THR A 1 892 ? -24.997 3.811 8.874 1.00 89.69 892 THR A C 1
ATOM 7061 O O . THR A 1 892 ? -24.587 4.585 8.016 1.00 89.69 892 THR A O 1
ATOM 7064 N N . TRP A 1 893 ? -24.708 2.507 8.857 1.00 90.31 893 TRP A N 1
ATOM 7065 C CA . TRP A 1 893 ? -23.869 1.912 7.816 1.00 90.31 893 TRP A CA 1
ATOM 7066 C C . TRP A 1 893 ? -24.494 2.064 6.432 1.00 90.31 893 TRP A C 1
ATOM 7068 O O . TRP A 1 893 ? -23.804 2.417 5.479 1.00 90.31 893 TRP A O 1
ATOM 7078 N N . PHE A 1 894 ? -25.807 1.854 6.305 1.00 90.44 894 PHE A N 1
ATOM 7079 C CA . PHE A 1 894 ? -26.493 2.055 5.028 1.00 90.44 894 PHE A CA 1
ATOM 7080 C C . PHE A 1 894 ? -26.444 3.519 4.585 1.00 90.44 894 PHE A C 1
ATOM 7082 O O . PHE A 1 894 ? -26.142 3.803 3.424 1.00 90.44 894 PHE A O 1
ATOM 7089 N N . MET A 1 895 ? -26.698 4.455 5.504 1.00 85.12 895 MET A N 1
ATOM 7090 C CA . MET A 1 895 ? -26.619 5.888 5.218 1.00 85.12 895 MET A CA 1
ATOM 7091 C C . MET A 1 895 ? -25.201 6.304 4.819 1.00 85.12 895 MET A C 1
ATOM 7093 O O . MET A 1 895 ? -25.037 7.043 3.854 1.00 85.12 895 MET A O 1
ATOM 7097 N N . GLU A 1 896 ? -24.177 5.798 5.499 1.00 83.06 896 GLU A N 1
ATOM 7098 C CA . GLU A 1 896 ? -22.773 6.069 5.197 1.00 83.06 896 GLU A CA 1
ATOM 7099 C C . GLU A 1 896 ? -22.360 5.532 3.823 1.00 83.06 896 GLU A C 1
ATOM 7101 O O . GLU A 1 896 ? -21.793 6.267 3.013 1.00 83.06 896 GLU A O 1
ATOM 7106 N N . ILE A 1 897 ? -22.723 4.283 3.514 1.00 82.12 897 ILE A N 1
ATOM 7107 C CA . ILE A 1 897 ? -22.480 3.663 2.205 1.00 82.12 897 ILE A CA 1
ATOM 7108 C C . ILE A 1 897 ? -23.192 4.454 1.099 1.00 82.12 897 ILE A C 1
ATOM 7110 O O . ILE A 1 897 ? -22.612 4.700 0.042 1.00 82.12 897 ILE A O 1
ATOM 7114 N N . ALA A 1 898 ? -24.428 4.904 1.320 1.00 80.50 898 ALA A N 1
ATOM 7115 C CA . ALA A 1 898 ? -25.138 5.724 0.342 1.00 80.50 898 ALA A CA 1
ATOM 7116 C C . ALA A 1 898 ? -24.480 7.098 0.137 1.00 80.50 898 ALA A C 1
ATOM 7118 O O . ALA A 1 898 ? -24.384 7.548 -1.005 1.00 80.50 898 ALA A O 1
ATOM 7119 N N . ARG A 1 899 ? -23.960 7.721 1.204 1.00 76.19 899 ARG A N 1
ATOM 7120 C CA . ARG A 1 899 ? -23.209 8.996 1.170 1.00 76.19 899 ARG A CA 1
ATOM 7121 C C . ARG A 1 899 ? -21.925 8.844 0.365 1.00 76.19 899 ARG A C 1
ATOM 7123 O O . ARG A 1 899 ? -21.599 9.667 -0.487 1.00 76.19 899 ARG A O 1
ATOM 7130 N N . ALA A 1 900 ? -21.253 7.720 0.578 1.00 70.56 900 ALA A N 1
ATOM 7131 C CA . ALA A 1 900 ? -20.085 7.307 -0.174 1.00 70.56 900 ALA A CA 1
ATOM 7132 C C . ALA A 1 900 ? -20.365 7.048 -1.659 1.00 70.56 900 ALA A C 1
ATOM 7134 O O . ALA A 1 900 ? -19.504 7.261 -2.518 1.00 70.56 900 ALA A O 1
ATOM 7135 N N . LEU A 1 901 ? -21.578 6.603 -1.980 1.00 69.56 901 LEU A N 1
ATOM 7136 C CA . LEU A 1 901 ? -22.004 6.351 -3.349 1.00 69.56 901 LEU A CA 1
ATOM 7137 C C . LEU A 1 901 ? -22.515 7.619 -4.056 1.00 69.56 901 LEU A C 1
ATOM 7139 O O . LEU A 1 901 ? -22.364 7.706 -5.280 1.00 69.56 901 LEU A O 1
ATOM 7143 N N . LYS A 1 902 ? -23.109 8.591 -3.338 1.00 62.81 902 LYS A N 1
ATOM 7144 C CA . LYS A 1 902 ? -23.715 9.828 -3.881 1.00 62.81 902 LYS A CA 1
ATOM 7145 C C . LYS A 1 902 ? -23.712 10.988 -2.855 1.00 62.81 902 LYS A C 1
ATOM 7147 O O . LYS A 1 902 ? -24.123 10.815 -1.718 1.00 62.81 902 LYS A O 1
ATOM 7152 N N . LEU A 1 903 ? -23.355 12.204 -3.292 1.00 50.44 903 LEU A N 1
ATOM 7153 C CA . LEU A 1 903 ? -23.227 13.425 -2.458 1.00 50.44 903 LEU A CA 1
ATOM 7154 C C . LEU A 1 903 ? -24.553 14.204 -2.238 1.00 50.44 903 LEU A C 1
ATOM 7156 O O . LEU A 1 903 ? -24.618 15.398 -2.531 1.00 50.44 903 LEU A O 1
ATOM 7160 N N . TRP A 1 904 ? -25.646 13.545 -1.846 1.00 60.94 904 TRP A N 1
ATOM 7161 C CA . TRP A 1 904 ? -26.978 14.175 -1.687 1.00 60.94 904 TRP A CA 1
ATOM 7162 C C . TRP A 1 904 ? -27.513 14.005 -0.255 1.00 60.94 904 TRP A C 1
ATOM 7164 O O . TRP A 1 904 ? -27.021 13.154 0.480 1.00 60.94 904 TRP A O 1
ATOM 7174 N N . GLU A 1 905 ? -28.540 14.777 0.131 1.00 67.62 905 GLU A N 1
ATOM 7175 C CA . GLU A 1 905 ? -29.240 14.574 1.408 1.00 67.62 905 GLU A CA 1
ATOM 7176 C C . GLU A 1 905 ? -29.897 13.185 1.420 1.00 67.62 905 GLU A C 1
ATOM 7178 O O . GLU A 1 905 ? -30.654 12.822 0.509 1.00 67.62 905 GLU A O 1
ATOM 7183 N N . ILE A 1 906 ? -29.554 12.393 2.436 1.00 77.06 906 ILE A N 1
ATOM 7184 C CA . ILE A 1 906 ? -29.930 10.985 2.542 1.00 77.06 906 ILE A CA 1
ATOM 7185 C C . ILE A 1 906 ? -31.182 10.857 3.382 1.00 77.06 906 ILE A C 1
ATOM 7187 O O . ILE A 1 906 ? -31.168 11.141 4.578 1.00 77.06 906 ILE A O 1
ATOM 7191 N N . HIS A 1 907 ? -32.234 10.343 2.759 1.00 84.31 907 HIS A N 1
ATOM 7192 C CA . HIS A 1 907 ? -33.428 9.911 3.453 1.00 84.31 907 HIS A CA 1
ATOM 7193 C C . HIS A 1 907 ? -33.447 8.381 3.521 1.00 84.31 907 HIS A C 1
ATOM 7195 O O . HIS A 1 907 ? -33.644 7.700 2.510 1.00 84.31 907 HIS A O 1
ATOM 7201 N N . LEU A 1 908 ? -33.256 7.820 4.717 1.00 85.62 908 LEU A N 1
ATOM 7202 C CA . LEU A 1 908 ? -33.479 6.392 4.949 1.00 85.62 908 LEU A CA 1
ATOM 7203 C C . LEU A 1 908 ? -34.987 6.151 5.056 1.00 85.62 908 LEU A C 1
ATOM 7205 O O . LEU A 1 908 ? -35.557 6.242 6.134 1.00 85.62 908 LEU A O 1
ATOM 7209 N N . SER A 1 909 ? -35.625 5.902 3.915 1.00 86.19 909 SER A N 1
ATOM 7210 C CA . SER A 1 909 ? -37.082 5.742 3.788 1.00 86.19 909 SER A CA 1
ATOM 7211 C C . SER A 1 909 ? -37.624 4.437 4.373 1.00 86.19 909 SER A C 1
ATOM 7213 O O . SER A 1 909 ? -38.802 4.336 4.684 1.00 86.19 909 SER A O 1
ATOM 7215 N N . VAL A 1 910 ? -36.788 3.405 4.481 1.00 89.62 910 VAL A N 1
ATOM 7216 C CA . VAL A 1 910 ? -37.152 2.145 5.134 1.00 89.62 910 VAL A CA 1
ATOM 7217 C C . VAL A 1 910 ? -35.906 1.584 5.792 1.00 89.62 910 VAL A C 1
ATOM 7219 O O . VAL A 1 910 ? -34.863 1.492 5.148 1.00 89.62 910 VAL A O 1
ATOM 7222 N N . LEU A 1 911 ? -36.032 1.140 7.034 1.00 93.56 911 LEU A N 1
ATOM 7223 C CA . LEU A 1 911 ? -35.079 0.260 7.695 1.00 93.56 911 LEU A CA 1
ATOM 7224 C C . LEU A 1 911 ? -35.864 -0.814 8.434 1.00 93.56 911 LEU A C 1
ATOM 7226 O O . LEU A 1 911 ? -36.749 -0.490 9.215 1.00 93.56 911 LEU A O 1
ATOM 7230 N N . LYS A 1 912 ? -35.563 -2.086 8.194 1.00 91.31 912 LYS A N 1
ATOM 7231 C CA . LYS A 1 912 ? -36.257 -3.213 8.817 1.00 91.31 912 LYS A CA 1
ATOM 7232 C C . LYS A 1 912 ? -35.264 -4.286 9.226 1.00 91.31 912 LYS A C 1
ATOM 7234 O O . LYS A 1 912 ? -34.425 -4.684 8.419 1.00 91.31 912 LYS A O 1
ATOM 7239 N N . ILE A 1 913 ? -35.405 -4.799 10.443 1.00 91.25 913 ILE A N 1
ATOM 7240 C CA . ILE A 1 913 ? -34.698 -5.997 10.899 1.00 91.25 913 ILE A CA 1
ATOM 7241 C C . ILE A 1 913 ? -35.636 -7.199 10.817 1.00 91.25 913 ILE A C 1
ATOM 7243 O O . ILE A 1 913 ? -36.784 -7.150 11.250 1.00 91.25 913 ILE A O 1
ATOM 7247 N N . PHE A 1 914 ? -35.165 -8.284 10.210 1.00 87.88 914 PHE A N 1
ATOM 7248 C CA . PHE A 1 914 ? -35.921 -9.533 10.113 1.00 87.88 914 PHE A CA 1
ATOM 7249 C C . PHE A 1 914 ? -35.541 -10.510 11.215 1.00 87.88 914 PHE A C 1
ATOM 7251 O O . PHE A 1 914 ? -36.362 -11.327 11.628 1.00 87.88 914 PHE A O 1
ATOM 7258 N N . ARG A 1 915 ? -34.275 -10.477 11.642 1.00 86.38 915 ARG A N 1
ATOM 7259 C CA . ARG A 1 915 ? -33.724 -11.383 12.648 1.00 86.38 915 ARG A CA 1
ATOM 7260 C C . ARG A 1 915 ? -32.686 -10.644 13.487 1.00 86.38 915 ARG A C 1
ATOM 7262 O O . ARG A 1 915 ? -31.826 -9.993 12.894 1.00 86.38 915 ARG A O 1
ATOM 7269 N N . PRO A 1 916 ? -32.723 -10.758 14.824 1.00 86.31 916 PRO A N 1
ATOM 7270 C CA . PRO A 1 916 ? -31.641 -10.253 15.654 1.00 86.31 916 PRO A CA 1
ATOM 7271 C C . PRO A 1 916 ? -30.354 -11.017 15.329 1.00 86.31 916 PRO A C 1
ATOM 7273 O O . PRO A 1 916 ? -30.378 -12.233 15.124 1.00 86.31 916 PRO A O 1
ATOM 7276 N N . LEU A 1 917 ? -29.238 -10.295 15.266 1.00 90.00 917 LEU A N 1
ATOM 7277 C CA . LEU A 1 917 ? -27.916 -10.874 15.067 1.00 90.00 917 LEU A CA 1
ATOM 7278 C C . LEU A 1 917 ? -27.145 -10.801 16.384 1.00 90.00 917 LEU A C 1
ATOM 7280 O O . LEU A 1 917 ? -26.882 -9.707 16.879 1.00 90.00 917 LEU A O 1
ATOM 7284 N N . GLU A 1 918 ? -26.796 -11.962 16.930 1.00 90.56 918 GLU A N 1
ATOM 7285 C CA . GLU A 1 918 ? -25.969 -12.086 18.131 1.00 90.56 918 GLU A CA 1
ATOM 7286 C C . GLU A 1 918 ? -24.486 -11.895 17.774 1.00 90.56 918 GLU A C 1
ATOM 7288 O O . GLU A 1 918 ? -23.998 -12.450 16.785 1.00 90.56 918 GLU A O 1
ATOM 7293 N N . LEU A 1 919 ? -23.780 -11.087 18.564 1.00 87.94 919 LEU A N 1
ATOM 7294 C CA . LEU A 1 919 ? -22.343 -10.865 18.462 1.00 87.94 919 LEU A CA 1
ATOM 7295 C C . LEU A 1 919 ? -21.622 -11.673 19.544 1.00 87.94 919 LEU A C 1
ATOM 7297 O O . LEU A 1 919 ? -22.038 -11.709 20.700 1.00 87.94 919 LEU A O 1
ATOM 7301 N N . HIS A 1 920 ? -20.506 -12.290 19.165 1.00 81.56 920 HIS A N 1
ATOM 7302 C CA . HIS A 1 920 ? -19.647 -13.057 20.065 1.00 81.56 920 HIS A CA 1
ATOM 7303 C C . HIS A 1 920 ? -18.255 -12.411 20.159 1.00 81.56 920 HIS A C 1
ATOM 7305 O O . HIS A 1 920 ? -17.945 -11.460 19.439 1.00 81.56 920 HIS A O 1
ATOM 7311 N N . GLU A 1 921 ? -17.389 -12.933 21.036 1.00 69.94 921 GLU A N 1
ATOM 7312 C CA . GLU A 1 921 ? -15.985 -12.493 21.100 1.00 69.94 921 GLU A CA 1
ATOM 7313 C C . GLU A 1 921 ? -15.250 -12.710 19.764 1.00 69.94 921 GLU A C 1
ATOM 7315 O O . GLU A 1 921 ? -14.393 -11.911 19.381 1.00 69.94 921 GLU A O 1
ATOM 7320 N N . GLU A 1 922 ? -15.601 -13.773 19.032 1.00 72.44 922 GLU A N 1
ATOM 7321 C CA . GLU A 1 922 ? -15.098 -14.018 17.682 1.00 72.44 922 GLU A CA 1
ATOM 7322 C C . GLU A 1 922 ? -15.760 -13.094 16.649 1.00 72.44 922 GLU A C 1
ATOM 7324 O O . GLU A 1 922 ? -16.945 -12.778 16.730 1.00 72.44 922 GLU A O 1
ATOM 7329 N N . SER A 1 923 ? -15.002 -12.701 15.621 1.00 73.75 923 SER A N 1
ATOM 7330 C CA . SER A 1 923 ? -15.509 -11.828 14.562 1.00 73.75 923 SER A CA 1
ATOM 7331 C C . SER A 1 923 ? -16.628 -12.487 13.750 1.00 73.75 923 SER A C 1
ATOM 7333 O O . SER A 1 923 ? -16.430 -13.562 13.171 1.00 73.75 923 SER A O 1
ATOM 7335 N N . VAL A 1 924 ? -17.750 -11.785 13.613 1.00 77.88 924 VAL A N 1
ATOM 7336 C CA . VAL A 1 924 ? -18.856 -12.116 12.716 1.00 77.88 924 VAL A CA 1
ATOM 7337 C C . VAL A 1 924 ? -18.613 -11.459 11.360 1.00 77.88 924 VAL A C 1
ATOM 7339 O O . VAL A 1 924 ? -18.332 -10.265 11.269 1.00 77.88 924 VAL A O 1
ATOM 7342 N N . GLN A 1 925 ? -18.715 -12.250 10.294 1.00 76.19 925 GLN A N 1
ATOM 7343 C CA . GLN A 1 925 ? -18.634 -11.765 8.920 1.00 76.19 925 GLN A CA 1
ATOM 7344 C C . GLN A 1 925 ? -20.036 -11.422 8.420 1.00 76.19 925 GLN A C 1
ATOM 7346 O O . GLN A 1 925 ? -20.972 -12.222 8.553 1.00 76.19 925 GLN A O 1
ATOM 7351 N N . LEU A 1 926 ? -20.161 -10.232 7.847 1.00 83.69 926 LEU A N 1
ATOM 7352 C CA . LEU A 1 926 ? -21.403 -9.671 7.342 1.00 83.69 926 LEU A CA 1
ATOM 7353 C C . LEU A 1 926 ? -21.209 -9.190 5.913 1.00 83.69 926 LEU A C 1
ATOM 7355 O O . LEU A 1 926 ? -20.134 -8.720 5.548 1.00 83.69 926 LEU A O 1
ATOM 7359 N N . LEU A 1 927 ? -22.262 -9.299 5.112 1.00 81.94 927 LEU A N 1
ATOM 7360 C CA . LEU A 1 927 ? -22.248 -8.877 3.718 1.00 81.94 927 LEU A CA 1
ATOM 7361 C C . LEU A 1 927 ? -23.424 -7.941 3.460 1.00 81.94 927 LEU A C 1
ATOM 7363 O O . LEU A 1 927 ? -24.575 -8.360 3.540 1.00 81.94 927 LEU A O 1
ATOM 7367 N N . ILE A 1 928 ? -23.148 -6.681 3.145 1.00 87.69 928 ILE A N 1
ATOM 7368 C CA . ILE A 1 928 ? -24.155 -5.723 2.693 1.00 87.69 928 ILE A CA 1
ATOM 7369 C C . ILE A 1 928 ? -24.192 -5.761 1.168 1.00 87.69 928 ILE A C 1
ATOM 7371 O O . ILE A 1 928 ? -23.206 -5.452 0.504 1.00 87.69 928 ILE A O 1
ATOM 7375 N N . LEU A 1 929 ? -25.334 -6.141 0.605 1.00 81.69 929 LEU A N 1
ATOM 7376 C CA . LEU A 1 929 ? -25.589 -6.086 -0.831 1.00 81.69 929 LEU A CA 1
ATOM 7377 C C . LEU A 1 929 ? -26.296 -4.778 -1.164 1.00 81.69 929 LEU A C 1
ATOM 7379 O O . LEU A 1 929 ? -27.371 -4.522 -0.629 1.00 81.69 929 LEU A O 1
ATOM 7383 N N . VAL A 1 930 ? -25.703 -3.983 -2.048 1.00 83.81 930 VAL A N 1
ATOM 7384 C CA . VAL A 1 930 ? -26.208 -2.687 -2.503 1.00 83.81 930 VAL A CA 1
ATOM 7385 C C . VAL A 1 930 ? -26.687 -2.805 -3.944 1.00 83.81 930 VAL A C 1
ATOM 7387 O O . VAL A 1 930 ? -25.917 -3.121 -4.854 1.00 83.81 930 VAL A O 1
ATOM 7390 N N . GLU A 1 931 ? -27.960 -2.508 -4.154 1.00 80.75 931 GLU A N 1
ATOM 7391 C CA . GLU A 1 931 ? -28.621 -2.527 -5.450 1.00 80.75 931 GLU A CA 1
ATOM 7392 C C . GLU A 1 931 ? -28.993 -1.100 -5.862 1.00 80.75 931 GLU A C 1
ATOM 7394 O O . GLU A 1 931 ? -29.651 -0.362 -5.124 1.00 80.75 931 GLU A O 1
ATOM 7399 N N . LEU A 1 932 ? -28.526 -0.697 -7.046 1.00 69.25 932 LEU A N 1
ATOM 7400 C CA . LEU A 1 932 ? -28.845 0.597 -7.642 1.00 69.25 932 LEU A CA 1
ATOM 7401 C C . LEU A 1 932 ? -29.936 0.392 -8.687 1.00 69.25 932 LEU A C 1
ATOM 7403 O O . LEU A 1 932 ? -29.768 -0.395 -9.616 1.00 69.25 932 LEU A O 1
ATOM 7407 N N . SER A 1 933 ? -31.040 1.126 -8.572 1.00 62.12 933 SER A N 1
ATOM 7408 C CA . SER A 1 933 ? -32.090 1.061 -9.586 1.00 62.12 933 SER A CA 1
ATOM 7409 C C . SER A 1 933 ? -31.681 1.850 -10.832 1.00 62.12 933 SER A C 1
ATOM 7411 O O . SER A 1 933 ? -31.584 3.077 -10.790 1.00 62.12 933 SER A O 1
ATOM 7413 N N . GLU A 1 934 ? -31.513 1.173 -11.974 1.00 53.19 934 GLU A N 1
ATOM 7414 C CA . GLU A 1 934 ? -31.269 1.844 -13.265 1.00 53.19 934 GLU A CA 1
ATOM 7415 C C . GLU A 1 934 ? -32.426 2.778 -13.660 1.00 53.19 934 GLU A C 1
ATOM 7417 O O . GLU A 1 934 ? -32.218 3.828 -14.265 1.00 53.19 934 GLU A O 1
ATOM 7422 N N . SER A 1 935 ? -33.656 2.413 -13.282 1.00 51.97 935 SER A N 1
ATOM 7423 C CA . SER A 1 935 ? -34.869 3.192 -13.567 1.00 51.97 935 SER A CA 1
ATOM 7424 C C . SER A 1 935 ? -35.087 4.374 -12.614 1.00 51.97 935 SER A C 1
ATOM 7426 O O . SER A 1 935 ? -35.805 5.314 -12.954 1.00 51.97 935 SER A O 1
ATOM 7428 N N . LYS A 1 936 ? -34.475 4.337 -11.423 1.00 64.62 936 LYS A N 1
ATOM 7429 C CA . LYS A 1 936 ? -34.636 5.337 -10.361 1.00 64.62 936 LYS A CA 1
ATOM 7430 C C . LYS A 1 936 ? -33.268 5.678 -9.759 1.00 64.62 936 LYS A C 1
ATOM 7432 O O . LYS A 1 936 ? -32.936 5.192 -8.681 1.00 64.62 936 LYS A O 1
ATOM 7437 N N . PRO A 1 937 ? -32.487 6.565 -10.398 1.00 60.22 937 PRO A N 1
ATOM 7438 C CA . PRO A 1 937 ? -31.113 6.880 -9.984 1.00 60.22 937 PRO A CA 1
ATOM 7439 C C . PRO A 1 937 ? -31.001 7.562 -8.606 1.00 60.22 937 PRO A C 1
ATOM 7441 O O . PRO A 1 937 ? -29.892 7.777 -8.118 1.00 60.22 937 PRO A O 1
ATOM 7444 N N . HIS A 1 938 ? -32.136 7.915 -7.996 1.00 72.00 938 HIS A N 1
ATOM 7445 C CA . HIS A 1 938 ? -32.248 8.509 -6.664 1.00 72.00 938 HIS A CA 1
ATOM 7446 C C . HIS A 1 938 ? -32.674 7.502 -5.586 1.00 72.00 938 HIS A C 1
ATOM 7448 O O . HIS A 1 938 ? -32.904 7.912 -4.454 1.00 72.00 938 HIS A O 1
ATOM 7454 N N . GLU A 1 939 ? -32.806 6.214 -5.913 1.00 80.56 939 GLU A N 1
ATOM 7455 C CA . GLU A 1 939 ? -33.139 5.161 -4.950 1.00 80.56 939 GLU A CA 1
ATOM 7456 C C . GLU A 1 939 ? -32.020 4.113 -4.875 1.00 80.56 939 GLU A C 1
ATOM 7458 O O . GLU A 1 939 ? -31.470 3.698 -5.899 1.00 80.56 939 GLU A O 1
ATOM 7463 N N . MET A 1 940 ? -31.704 3.668 -3.658 1.00 85.44 940 MET A N 1
ATOM 7464 C CA . MET A 1 940 ? -30.817 2.534 -3.395 1.00 85.44 940 MET A CA 1
ATOM 7465 C C . MET A 1 940 ? -31.489 1.555 -2.443 1.00 85.44 940 MET A C 1
ATOM 7467 O O . MET A 1 940 ? -32.118 1.965 -1.466 1.00 85.44 940 MET A O 1
ATOM 7471 N N . GLU A 1 941 ? -31.308 0.268 -2.698 1.00 89.50 941 GLU A N 1
ATOM 7472 C CA . GLU A 1 941 ? -31.762 -0.798 -1.809 1.00 89.50 941 GLU A CA 1
ATOM 7473 C C . GLU A 1 941 ? -30.548 -1.526 -1.237 1.00 89.50 941 GLU A C 1
ATOM 7475 O O . GLU A 1 941 ? -29.569 -1.784 -1.940 1.00 89.50 941 GLU A O 1
ATOM 7480 N N . MET A 1 942 ? -30.584 -1.819 0.061 1.00 92.00 942 MET A N 1
ATOM 7481 C CA . MET A 1 942 ? -29.485 -2.459 0.775 1.00 92.00 942 MET A CA 1
ATOM 7482 C C . MET A 1 942 ? -29.993 -3.620 1.618 1.00 92.00 942 MET A C 1
ATOM 7484 O O . MET A 1 942 ? -31.012 -3.517 2.297 1.00 92.00 942 MET A O 1
ATOM 7488 N N . SER A 1 943 ? -29.274 -4.739 1.585 1.00 91.81 943 SER A N 1
ATOM 7489 C CA . SER A 1 943 ? -29.581 -5.929 2.384 1.00 91.81 943 SER A CA 1
ATOM 7490 C C . SER A 1 943 ? -28.355 -6.374 3.166 1.00 91.81 943 SER A C 1
ATOM 7492 O O . SER A 1 943 ? -27.334 -6.694 2.564 1.00 91.81 943 SER A O 1
ATOM 7494 N N . LEU A 1 944 ? -28.462 -6.434 4.494 1.00 93.12 944 LEU A N 1
ATOM 7495 C CA . LEU A 1 944 ? -27.444 -7.015 5.367 1.00 93.12 944 LEU A CA 1
ATOM 7496 C C . LEU A 1 944 ? -27.658 -8.528 5.443 1.00 93.12 944 LEU A C 1
ATOM 7498 O O . LEU A 1 944 ? -28.733 -8.987 5.828 1.00 93.12 944 LEU A O 1
ATOM 7502 N N . MET A 1 945 ? -26.630 -9.297 5.107 1.00 87.31 945 MET A N 1
ATOM 7503 C CA . MET A 1 945 ? -26.649 -10.754 5.042 1.00 87.31 945 MET A CA 1
ATOM 7504 C C . MET A 1 945 ? -25.673 -11.359 6.058 1.00 87.31 945 MET A C 1
ATOM 7506 O O . MET A 1 945 ? -24.556 -10.868 6.234 1.00 87.31 945 MET A O 1
ATOM 7510 N N . HIS A 1 946 ? -26.076 -12.471 6.673 1.00 85.25 946 HIS A N 1
ATOM 7511 C CA . HIS A 1 946 ? -25.224 -13.333 7.491 1.00 85.25 946 HIS A CA 1
ATOM 7512 C C . HIS A 1 946 ? -25.556 -14.805 7.205 1.00 85.25 946 HIS A C 1
ATOM 7514 O O . HIS A 1 946 ? -26.719 -15.194 7.306 1.00 85.25 946 HIS A O 1
ATOM 7520 N N . ALA A 1 947 ? -24.555 -15.618 6.838 1.00 72.44 947 ALA A N 1
ATOM 7521 C CA . ALA A 1 947 ? -24.722 -17.041 6.496 1.00 72.44 947 ALA A CA 1
ATOM 7522 C C . ALA A 1 947 ? -25.909 -17.303 5.534 1.00 72.44 947 ALA A C 1
ATOM 7524 O O . ALA A 1 947 ? -26.823 -18.069 5.846 1.00 72.44 947 ALA A O 1
ATOM 7525 N N . ASP A 1 948 ? -25.924 -16.583 4.405 1.00 66.25 948 ASP A N 1
ATOM 7526 C CA . ASP A 1 948 ? -26.945 -16.623 3.338 1.00 66.25 948 ASP A CA 1
ATOM 7527 C C . ASP A 1 948 ? -28.367 -16.205 3.748 1.00 66.25 948 ASP A C 1
ATOM 7529 O O . ASP A 1 948 ? -29.321 -16.329 2.978 1.00 66.25 948 ASP A O 1
ATOM 7533 N N . LYS A 1 949 ? -28.531 -15.659 4.954 1.00 76.06 949 LYS A N 1
ATOM 7534 C CA . LYS A 1 949 ? -29.808 -15.161 5.466 1.00 76.06 949 LYS A CA 1
ATOM 7535 C C . LYS A 1 949 ? -29.793 -13.641 5.535 1.00 76.06 949 LYS A C 1
ATOM 7537 O O . LYS A 1 949 ? -28.853 -13.050 6.061 1.00 76.06 949 LYS A O 1
ATOM 7542 N N . THR A 1 950 ? -30.873 -13.011 5.081 1.00 86.12 950 THR A N 1
ATOM 7543 C CA . THR A 1 950 ? -31.091 -11.574 5.274 1.00 86.12 950 THR A CA 1
ATOM 7544 C C . THR A 1 950 ? -31.373 -11.285 6.749 1.00 86.12 950 THR A C 1
ATOM 7546 O O . THR A 1 950 ? -32.314 -11.827 7.333 1.00 86.12 950 THR A O 1
ATOM 7549 N N . VAL A 1 951 ? -30.533 -10.446 7.346 1.00 90.94 951 VAL A N 1
ATOM 7550 C CA . VAL A 1 951 ? -30.637 -9.948 8.724 1.00 90.94 951 VAL A CA 1
ATOM 7551 C C . VAL A 1 951 ? -31.489 -8.686 8.745 1.00 90.94 951 VAL A C 1
ATOM 7553 O O . VAL A 1 951 ? -32.435 -8.588 9.525 1.00 90.94 951 VAL A O 1
ATOM 7556 N N . ALA A 1 952 ? -31.190 -7.749 7.846 1.00 93.56 952 ALA A N 1
ATOM 7557 C CA . ALA A 1 952 ? -31.872 -6.468 7.745 1.00 93.56 952 ALA A CA 1
ATOM 7558 C C . ALA A 1 952 ? -31.956 -5.996 6.292 1.00 93.56 952 ALA A C 1
ATOM 7560 O O . ALA A 1 952 ? -31.156 -6.397 5.445 1.00 93.56 952 ALA A O 1
ATOM 7561 N N . TYR A 1 953 ? -32.922 -5.129 6.025 1.00 94.62 953 TYR A N 1
ATOM 7562 C CA . TYR A 1 953 ? -33.136 -4.482 4.739 1.00 94.62 953 TYR A CA 1
ATOM 7563 C C . TYR A 1 953 ? -33.353 -2.990 4.943 1.00 94.62 953 TYR A C 1
ATOM 7565 O O . TYR A 1 953 ? -33.974 -2.576 5.923 1.00 94.62 953 TYR A O 1
ATOM 7573 N N . GLY A 1 954 ? -32.871 -2.188 4.002 1.00 91.69 954 GLY A N 1
ATOM 7574 C CA . GLY A 1 954 ? -33.106 -0.759 3.996 1.00 91.69 954 GLY A CA 1
ATOM 7575 C C . GLY A 1 954 ? -33.263 -0.203 2.593 1.00 91.69 954 GLY A C 1
ATOM 7576 O O . GLY A 1 954 ? -32.678 -0.704 1.634 1.00 91.69 954 GLY A O 1
ATOM 7577 N N . LYS A 1 955 ? -34.059 0.859 2.492 1.00 91.25 955 LYS A N 1
ATOM 7578 C CA . LYS A 1 955 ? -34.257 1.624 1.267 1.00 91.25 955 LYS A CA 1
ATOM 7579 C C . LYS A 1 955 ? -33.881 3.075 1.506 1.00 91.25 955 LYS A C 1
ATOM 7581 O O . LYS A 1 955 ? -34.414 3.723 2.409 1.00 91.25 955 LYS A O 1
ATOM 7586 N N . ILE A 1 956 ? -33.006 3.591 0.657 1.00 87.50 956 ILE A N 1
ATOM 7587 C CA . ILE A 1 956 ? -32.511 4.960 0.708 1.00 87.50 956 ILE A CA 1
ATOM 7588 C C . ILE A 1 956 ? -33.037 5.737 -0.491 1.00 87.50 956 ILE A C 1
ATOM 7590 O O . ILE A 1 956 ? -32.963 5.273 -1.628 1.00 87.50 956 ILE A O 1
ATOM 7594 N N . GLN A 1 957 ? -33.547 6.934 -0.224 1.00 84.81 957 GLN A N 1
ATOM 7595 C CA . GLN A 1 957 ? -33.935 7.917 -1.222 1.00 84.81 957 GLN A CA 1
ATOM 7596 C C . GLN A 1 957 ? -33.029 9.144 -1.114 1.00 84.81 957 GLN A C 1
ATOM 7598 O O . GLN A 1 957 ? -32.748 9.635 -0.023 1.00 84.81 957 GLN A O 1
ATOM 7603 N N . LEU A 1 958 ? -32.588 9.652 -2.259 1.00 73.44 958 LEU A N 1
ATOM 7604 C CA . LEU A 1 958 ? -31.815 10.885 -2.363 1.00 73.44 958 LEU A CA 1
ATOM 7605 C C . LEU A 1 958 ? -32.774 12.037 -2.663 1.00 73.44 958 LEU A C 1
ATOM 7607 O O . LEU A 1 958 ? -33.473 12.006 -3.679 1.00 73.44 958 LEU A O 1
ATOM 7611 N N . GLN A 1 959 ? -32.807 13.055 -1.804 1.00 65.44 959 GLN A N 1
ATOM 7612 C CA . GLN A 1 959 ? -33.662 14.231 -1.998 1.00 65.44 959 GLN A CA 1
ATOM 7613 C C . GLN A 1 959 ? -32.836 15.487 -2.298 1.00 65.44 959 GLN A C 1
ATOM 7615 O O . GLN A 1 959 ? -31.682 15.621 -1.893 1.00 65.44 959 GLN A O 1
ATOM 7620 N N . ALA A 1 960 ? -33.429 16.412 -3.059 1.00 55.25 960 ALA A N 1
ATOM 7621 C CA . ALA A 1 960 ? -32.849 17.731 -3.280 1.00 55.25 960 ALA A CA 1
ATOM 7622 C C . ALA A 1 960 ? -33.025 18.581 -2.014 1.00 55.25 960 ALA A C 1
ATOM 7624 O O . ALA A 1 960 ? -34.145 18.706 -1.516 1.00 55.25 960 ALA A O 1
ATOM 7625 N N . ARG A 1 961 ? -31.929 19.186 -1.543 1.00 47.31 961 ARG A N 1
ATOM 7626 C CA . ARG A 1 961 ? -31.870 20.016 -0.333 1.00 47.31 961 ARG A CA 1
ATOM 7627 C C . ARG A 1 961 ? -32.990 21.062 -0.327 1.00 47.31 961 ARG A C 1
ATOM 7629 O O . ARG A 1 961 ? -33.034 21.929 -1.203 1.00 47.31 961 ARG A O 1
ATOM 7636 N N . ARG A 1 962 ? -33.890 20.989 0.656 1.00 47.25 962 ARG A N 1
ATOM 7637 C CA . ARG A 1 962 ? -34.896 22.026 0.931 1.00 47.25 962 ARG A CA 1
ATOM 7638 C C . ARG A 1 962 ? -34.721 22.514 2.360 1.00 47.25 962 ARG A C 1
ATOM 7640 O O . ARG A 1 962 ? -35.038 21.801 3.305 1.00 47.25 962 ARG A O 1
ATOM 7647 N N . ASP A 1 963 ? -34.263 23.751 2.508 1.00 40.75 963 ASP A N 1
ATOM 7648 C CA . ASP A 1 963 ? -34.254 24.419 3.804 1.00 40.75 963 ASP A CA 1
ATOM 7649 C C . ASP A 1 963 ? -35.696 24.799 4.169 1.00 40.75 963 ASP A C 1
ATOM 7651 O O . ASP A 1 963 ? -36.229 25.807 3.710 1.00 40.75 963 ASP A O 1
ATOM 7655 N N . SER A 1 964 ? -36.368 23.968 4.969 1.00 44.41 964 SER A N 1
ATOM 7656 C CA . SER A 1 964 ? -37.585 24.389 5.664 1.00 44.41 964 SER A CA 1
ATOM 7657 C C . SER A 1 964 ? -37.203 24.937 7.036 1.00 44.41 964 SER A C 1
ATOM 7659 O O . SER A 1 964 ? -36.898 24.182 7.966 1.00 44.41 964 SER A O 1
ATOM 7661 N N . GLU A 1 965 ? -37.204 26.261 7.165 1.00 41.31 965 GLU A N 1
ATOM 7662 C CA . GLU A 1 965 ? -37.146 26.930 8.461 1.00 41.31 965 GLU A CA 1
ATOM 7663 C C . GLU A 1 965 ? -38.446 26.654 9.217 1.00 41.31 965 GLU A C 1
ATOM 7665 O O . GLU A 1 965 ? -39.523 27.102 8.826 1.00 41.31 965 GLU A O 1
ATOM 7670 N N . THR A 1 966 ? -38.349 25.900 10.310 1.00 46.81 966 THR A N 1
ATOM 7671 C CA . THR A 1 966 ? -39.445 25.788 11.278 1.00 46.81 966 THR A CA 1
ATOM 7672 C C . THR A 1 966 ? -39.054 26.627 12.487 1.00 46.81 966 THR A C 1
ATOM 7674 O O . THR A 1 966 ? -37.936 26.497 12.987 1.00 46.81 966 THR A O 1
ATOM 7677 N N . LYS A 1 967 ? -39.936 27.539 12.910 1.00 44.19 967 LYS A N 1
ATOM 7678 C CA . LYS A 1 967 ? -39.675 28.458 14.025 1.00 44.19 967 LYS A CA 1
ATOM 7679 C C . LYS A 1 967 ? -39.597 27.702 15.351 1.00 44.19 967 LYS A C 1
ATOM 7681 O O . LYS A 1 967 ? -40.445 26.861 15.634 1.00 44.19 967 LYS A O 1
ATOM 7686 N N . ALA A 1 968 ? -38.604 28.067 16.160 1.00 45.34 968 ALA A N 1
ATOM 7687 C CA . ALA A 1 968 ? -38.465 27.621 17.537 1.00 45.34 968 ALA A CA 1
ATOM 7688 C C . ALA A 1 968 ? -39.682 28.064 18.360 1.00 45.34 968 ALA A C 1
ATOM 7690 O O . ALA A 1 968 ? -40.071 29.235 18.324 1.00 45.34 968 ALA A O 1
ATOM 7691 N N . THR A 1 969 ? -40.260 27.132 19.112 1.00 50.38 969 THR A N 1
ATOM 7692 C CA . THR A 1 969 ? -41.275 27.431 20.126 1.00 50.38 969 THR A CA 1
ATOM 7693 C C . THR A 1 969 ? -40.621 27.183 21.478 1.00 50.38 969 THR A C 1
ATOM 7695 O O . THR A 1 969 ? -40.101 26.095 21.711 1.00 50.38 969 THR A O 1
ATOM 7698 N N . SER A 1 970 ? -40.576 28.189 22.352 1.00 53.84 970 SER A N 1
ATOM 7699 C CA . SER A 1 970 ? -40.093 28.006 23.723 1.00 53.84 970 SER A CA 1
ATOM 7700 C C . SER A 1 970 ? -41.065 27.092 24.466 1.00 53.84 970 SER A C 1
ATOM 7702 O O . SER A 1 970 ? -42.233 27.448 24.622 1.00 53.84 970 SER A O 1
ATOM 7704 N N . LEU A 1 971 ? -40.598 25.925 24.898 1.00 62.31 971 LEU A N 1
ATOM 7705 C CA . LEU A 1 971 ? -41.412 24.929 25.589 1.00 62.31 971 LEU A CA 1
ATOM 7706 C C . LEU A 1 971 ? -41.092 24.956 27.087 1.00 62.31 971 LEU A C 1
ATOM 7708 O O . LEU A 1 971 ? -39.931 24.843 27.477 1.00 62.31 971 LEU A O 1
ATOM 7712 N N . ASN A 1 972 ? -42.121 25.091 27.925 1.00 68.12 972 ASN A N 1
ATOM 7713 C CA . ASN A 1 972 ? -42.007 24.847 29.361 1.00 68.12 972 ASN A CA 1
ATOM 7714 C C . ASN A 1 972 ? -41.974 23.332 29.589 1.00 68.12 972 ASN A C 1
ATOM 7716 O O . ASN A 1 972 ? -42.960 22.642 29.323 1.00 68.12 972 ASN A O 1
ATOM 7720 N N . LEU A 1 973 ? -40.838 22.819 30.059 1.00 80.44 973 LEU A N 1
ATOM 7721 C CA . LEU A 1 973 ? -40.618 21.392 30.287 1.00 80.44 973 LEU A CA 1
ATOM 7722 C C . LEU A 1 973 ? -40.519 21.097 31.787 1.00 80.44 973 LEU A C 1
ATOM 7724 O O . LEU A 1 973 ? -39.853 21.823 32.526 1.00 80.44 973 LEU A O 1
ATOM 7728 N N . ARG A 1 974 ? -41.156 20.011 32.232 1.00 85.25 974 ARG A N 1
ATOM 7729 C CA . ARG A 1 974 ? -41.022 19.459 33.588 1.00 85.25 974 ARG A CA 1
ATOM 7730 C C . ARG A 1 974 ? -40.320 18.106 33.551 1.00 85.25 974 ARG A C 1
ATOM 7732 O O . ARG A 1 974 ? -40.537 17.321 32.631 1.00 85.25 974 ARG A O 1
ATOM 7739 N N . ASN A 1 975 ? -39.522 17.809 34.571 1.00 85.38 975 ASN A N 1
ATOM 7740 C CA . ASN A 1 975 ? -38.833 16.525 34.674 1.00 85.38 975 ASN A CA 1
ATOM 7741 C C . ASN A 1 975 ? -39.829 15.383 34.906 1.00 85.38 975 ASN A C 1
ATOM 7743 O O . ASN A 1 975 ? -40.710 15.506 35.760 1.00 85.38 975 ASN A O 1
ATOM 7747 N N . TRP A 1 976 ? -39.670 14.280 34.167 1.00 89.06 976 TRP A N 1
ATOM 7748 C CA . TRP A 1 976 ? -40.463 13.063 34.350 1.00 89.06 976 TRP A CA 1
ATOM 7749 C C . TRP A 1 976 ? -39.621 11.895 34.862 1.00 89.06 976 TRP A C 1
ATOM 7751 O O . TRP A 1 976 ? -39.938 11.371 35.924 1.00 89.06 976 TRP A O 1
ATOM 7761 N N . LEU A 1 977 ? -38.549 11.522 34.157 1.00 88.81 977 LEU A N 1
ATOM 7762 C CA . LEU A 1 977 ? -37.662 10.416 34.542 1.00 88.81 977 LEU A CA 1
ATOM 7763 C C . LEU A 1 977 ? -36.199 10.838 34.428 1.00 88.81 977 LEU A C 1
ATOM 7765 O O . LEU A 1 977 ? -35.807 11.435 33.427 1.00 88.81 977 LEU A O 1
ATOM 7769 N N . LYS A 1 978 ? -35.373 10.501 35.418 1.00 89.50 978 LYS A N 1
ATOM 7770 C CA . LYS A 1 978 ? -33.911 10.664 35.337 1.00 89.50 978 LYS A CA 1
ATOM 7771 C C . LYS A 1 978 ? -33.243 9.438 34.713 1.00 89.50 978 LYS A C 1
ATOM 7773 O O . LYS A 1 978 ? -33.822 8.358 34.737 1.00 89.50 978 LYS A O 1
ATOM 7778 N N . ALA A 1 979 ? -31.999 9.571 34.239 1.00 87.25 979 ALA A N 1
ATOM 7779 C CA . ALA A 1 979 ? -31.189 8.455 33.725 1.00 87.25 979 ALA A CA 1
ATOM 7780 C C . ALA A 1 979 ? -31.232 7.211 34.629 1.00 87.25 979 ALA A C 1
ATOM 7782 O O . ALA A 1 979 ? -31.496 6.108 34.159 1.00 87.25 979 ALA A O 1
ATOM 7783 N N . GLU A 1 980 ? -31.061 7.389 35.941 1.00 86.12 980 GLU A N 1
ATOM 7784 C CA . GLU A 1 980 ? -31.153 6.291 36.907 1.00 86.12 980 GLU A CA 1
ATOM 7785 C C . GLU A 1 980 ? -32.502 5.568 36.817 1.00 86.12 980 GLU A C 1
ATOM 7787 O O . GLU A 1 980 ? -32.543 4.353 36.840 1.00 86.12 980 GLU A O 1
ATOM 7792 N N . GLU A 1 981 ? -33.617 6.268 36.645 1.00 86.50 981 GLU A N 1
ATOM 7793 C CA . GLU A 1 981 ? -34.943 5.645 36.545 1.00 86.50 981 GLU A CA 1
ATOM 7794 C C . GLU A 1 981 ? -35.175 4.992 35.175 1.00 86.50 981 GLU A C 1
ATOM 7796 O O . GLU A 1 981 ? -35.827 3.953 35.094 1.00 86.50 981 GLU A O 1
ATOM 7801 N N . ILE A 1 982 ? -34.594 5.560 34.114 1.00 87.62 982 ILE A N 1
ATOM 7802 C CA . ILE A 1 982 ? -34.667 5.038 32.744 1.00 87.62 982 ILE A CA 1
ATOM 7803 C C . ILE A 1 982 ? -33.959 3.673 32.633 1.00 87.62 982 ILE A C 1
ATOM 7805 O O . ILE A 1 982 ? -34.474 2.769 31.974 1.00 87.62 982 ILE A O 1
ATOM 7809 N N . TYR A 1 983 ? -32.805 3.494 33.291 1.00 88.38 983 TYR A N 1
ATOM 7810 C CA . TYR A 1 983 ? -31.962 2.298 33.111 1.00 88.38 983 TYR A CA 1
ATOM 7811 C C . TYR A 1 983 ? -31.938 1.321 34.301 1.00 88.38 983 TYR A C 1
ATOM 7813 O O . TYR A 1 983 ? -31.367 0.240 34.180 1.00 88.38 983 TYR A O 1
ATOM 7821 N N 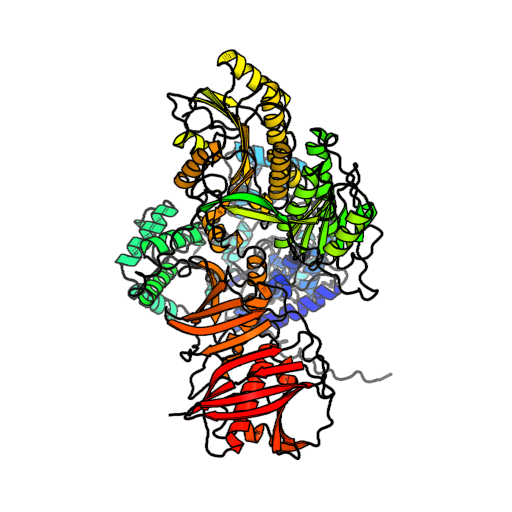. ASN A 1 984 ? -32.536 1.646 35.455 1.00 76.56 984 ASN A N 1
ATOM 7822 C CA . ASN A 1 984 ? -32.412 0.817 36.669 1.00 76.56 984 ASN A CA 1
ATOM 7823 C C . ASN A 1 984 ? -33.442 -0.326 36.762 1.00 76.56 984 ASN A C 1
ATOM 7825 O O . ASN A 1 984 ? -33.184 -1.278 37.495 1.00 76.56 984 ASN A O 1
ATOM 7829 N N . ARG A 1 985 ? -34.579 -0.322 36.035 1.00 52.47 985 ARG A N 1
ATOM 7830 C CA . ARG A 1 985 ? -35.555 -1.443 36.078 1.00 52.47 985 ARG A CA 1
ATOM 7831 C C . ARG A 1 985 ? -36.398 -1.632 34.806 1.00 52.47 985 ARG A C 1
ATOM 7833 O O . ARG A 1 985 ? -37.088 -0.726 34.368 1.00 52.47 985 ARG A O 1
ATOM 7840 N N . GLU A 1 986 ? -36.399 -2.865 34.285 1.00 61.88 986 GLU A N 1
ATOM 7841 C CA . GLU A 1 986 ? -37.363 -3.496 33.346 1.00 61.88 986 GLU A CA 1
ATOM 7842 C C . GLU A 1 986 ? -37.736 -2.803 32.014 1.00 61.88 986 GLU A C 1
ATOM 7844 O O . GLU A 1 986 ? -38.655 -3.273 31.327 1.00 61.88 986 GLU A O 1
ATOM 7849 N N . GLY A 1 987 ? -37.070 -1.709 31.650 1.00 63.00 987 GLY A N 1
ATOM 7850 C CA . GLY A 1 987 ? -37.469 -0.846 30.540 1.00 63.00 987 GLY A CA 1
ATOM 7851 C C . GLY A 1 987 ? -36.520 -0.849 29.337 1.00 63.00 987 GLY A C 1
ATOM 7852 O O . GLY A 1 987 ? -36.930 -1.205 28.232 1.00 63.00 987 GLY A O 1
ATOM 7853 N N . LEU A 1 988 ? -35.262 -0.450 29.548 1.00 85.50 988 LEU A N 1
ATOM 7854 C CA . LEU A 1 988 ? -34.185 -0.455 28.550 1.00 85.50 988 LEU A CA 1
ATOM 7855 C C . LEU A 1 988 ? -33.056 -1.389 29.000 1.00 85.50 988 LEU A C 1
ATOM 7857 O O . LEU A 1 988 ? -32.815 -1.543 30.194 1.00 85.50 988 LEU A O 1
ATOM 7861 N N . PHE A 1 989 ? -32.378 -2.025 28.047 1.00 86.75 989 PHE A N 1
ATOM 7862 C CA . PHE A 1 989 ? -31.353 -3.049 28.303 1.00 86.75 989 PHE A CA 1
ATOM 7863 C C . PHE A 1 989 ? -29.916 -2.522 28.142 1.00 86.75 989 PHE A C 1
ATOM 7865 O O . PHE A 1 989 ? -28.959 -3.293 28.142 1.00 86.75 989 PHE A O 1
ATOM 7872 N N . HIS A 1 990 ? -29.764 -1.206 27.985 1.00 91.94 990 HIS A N 1
ATOM 7873 C CA . HIS A 1 990 ? -28.499 -0.566 27.647 1.00 91.94 990 HIS A CA 1
ATOM 7874 C C . HIS A 1 990 ? -27.571 -0.395 28.861 1.00 91.94 990 HIS A C 1
ATOM 7876 O O . HIS A 1 990 ? -27.955 0.164 29.894 1.00 91.94 990 HIS A O 1
ATOM 7882 N N . GLY A 1 991 ? -26.327 -0.848 28.721 1.00 90.12 991 GLY A N 1
ATOM 7883 C CA . GLY A 1 991 ? -25.246 -0.634 29.684 1.00 90.12 991 GLY A CA 1
ATOM 7884 C C . GLY A 1 991 ? -24.605 0.762 29.579 1.00 90.12 991 GLY A C 1
ATOM 7885 O O . GLY A 1 991 ? -24.970 1.540 28.695 1.00 90.12 991 GLY A O 1
ATOM 7886 N N . PRO A 1 992 ? -23.668 1.106 30.483 1.00 89.00 992 PRO A N 1
ATOM 7887 C CA . PRO A 1 992 ? -23.219 2.480 30.736 1.00 89.00 992 PRO A CA 1
ATOM 7888 C C . PRO A 1 992 ? -22.750 3.294 29.522 1.00 89.00 992 PRO A C 1
ATOM 7890 O O . PRO A 1 992 ? -22.919 4.514 29.514 1.00 89.00 992 PRO A O 1
ATOM 7893 N N . GLU A 1 993 ? -22.148 2.677 28.508 1.00 88.44 993 GLU A N 1
ATOM 7894 C CA . GLU A 1 993 ? -21.686 3.358 27.295 1.00 88.44 993 GLU A CA 1
ATOM 7895 C C . GLU A 1 993 ? -22.808 3.693 26.314 1.00 88.44 993 GLU A C 1
ATOM 7897 O O . GLU A 1 993 ? -22.701 4.677 25.583 1.00 88.44 993 GLU A O 1
ATOM 7902 N N . LEU A 1 994 ? -23.919 2.957 26.357 1.00 90.88 994 LEU A N 1
ATOM 7903 C CA . LEU A 1 994 ? -25.090 3.182 25.508 1.00 90.88 994 LEU A CA 1
ATOM 7904 C C . LEU A 1 994 ? -26.296 3.741 26.276 1.00 90.88 994 LEU A C 1
ATOM 7906 O O . LEU A 1 994 ? -27.414 3.721 25.769 1.00 90.88 994 LEU A O 1
ATOM 7910 N N . GLN A 1 995 ? -26.085 4.295 27.469 1.00 92.38 995 GLN A N 1
ATOM 7911 C CA . GLN A 1 995 ? -27.082 5.102 28.180 1.00 92.38 995 GLN A CA 1
ATOM 7912 C C . GLN A 1 995 ? -27.063 6.534 27.638 1.00 92.38 995 GLN A C 1
ATOM 7914 O O . GLN A 1 995 ? -26.335 7.397 28.127 1.00 92.38 995 GLN A O 1
ATOM 7919 N N . LEU A 1 996 ? -27.824 6.775 26.568 1.00 91.94 996 LEU A N 1
ATOM 7920 C CA . LEU A 1 996 ? -27.688 7.980 25.745 1.00 91.94 996 LEU A CA 1
ATOM 7921 C C . LEU A 1 996 ? -28.594 9.138 26.182 1.00 91.94 996 LEU A C 1
ATOM 7923 O O . LEU A 1 996 ? -28.477 10.234 25.641 1.00 91.94 996 LEU A O 1
ATOM 7927 N N . LEU A 1 997 ? -29.480 8.923 27.152 1.00 91.44 997 LEU A N 1
ATOM 7928 C CA . LEU A 1 997 ? -30.392 9.933 27.705 1.00 91.44 997 LEU A CA 1
ATOM 7929 C C . LEU A 1 997 ? -30.000 10.342 29.131 1.00 91.44 997 LEU A C 1
ATOM 7931 O O . LEU A 1 997 ? -29.798 9.473 29.978 1.00 91.44 997 LEU A O 1
ATOM 7935 N N . ASP A 1 998 ? -29.960 11.652 29.400 1.00 90.06 998 ASP A N 1
ATOM 7936 C CA . ASP A 1 998 ? -29.765 12.215 30.748 1.00 90.06 998 ASP A CA 1
ATOM 7937 C C . ASP A 1 998 ? -31.067 12.204 31.563 1.00 90.06 998 ASP A C 1
ATOM 7939 O O . ASP A 1 998 ? -31.086 11.891 32.756 1.00 90.06 998 ASP A O 1
ATOM 7943 N N . GLU A 1 999 ? -32.167 12.569 30.913 1.00 90.25 999 GLU A N 1
ATOM 7944 C CA . GLU A 1 999 ? -33.505 12.625 31.492 1.00 90.25 999 GLU A CA 1
ATOM 7945 C C . GLU A 1 999 ? -34.557 12.609 30.379 1.00 90.25 999 GLU A C 1
ATOM 7947 O O . GLU A 1 999 ? -34.282 12.944 29.222 1.00 90.25 999 GLU A O 1
ATOM 7952 N N . VAL A 1 1000 ? -35.778 12.233 30.741 1.00 89.81 1000 VAL A N 1
ATOM 7953 C CA . VAL A 1 1000 ? -36.967 12.406 29.914 1.00 89.81 1000 VAL A CA 1
ATOM 7954 C C . VAL A 1 1000 ? -37.865 13.449 30.575 1.00 89.81 1000 VAL A C 1
ATOM 7956 O O . VAL A 1 1000 ? -38.142 13.390 31.776 1.00 89.81 1000 VAL A O 1
ATOM 7959 N N . LEU A 1 1001 ? -38.296 14.425 29.783 1.00 89.75 1001 LEU A N 1
ATOM 7960 C CA . LEU A 1 1001 ? -39.095 15.574 30.195 1.00 89.75 1001 LEU A CA 1
ATOM 7961 C C . LEU A 1 1001 ? -40.492 15.509 29.566 1.00 89.75 1001 LEU A C 1
ATOM 7963 O O . LEU A 1 1001 ? -40.713 14.827 28.563 1.00 89.75 1001 LEU A O 1
ATOM 7967 N N . LEU A 1 1002 ? -41.429 16.252 30.151 1.00 87.50 1002 LEU A N 1
ATOM 7968 C CA . LEU A 1 1002 ? -42.786 16.430 29.642 1.00 87.50 1002 LEU A CA 1
ATOM 7969 C C . LEU A 1 1002 ? -43.085 17.908 29.406 1.00 87.50 1002 LEU A C 1
ATOM 7971 O O . LEU A 1 1002 ? -42.734 18.752 30.231 1.00 87.50 1002 LEU A O 1
ATOM 7975 N N . SER A 1 1003 ? -43.773 18.210 28.309 1.00 84.25 1003 SER A N 1
ATOM 7976 C CA . SER A 1 1003 ? -44.403 19.524 28.114 1.00 84.25 1003 SER A CA 1
ATOM 7977 C C . SER A 1 1003 ? -45.692 19.677 28.934 1.00 84.25 1003 SER A C 1
ATOM 7979 O O . SER A 1 1003 ? -46.216 18.708 29.488 1.00 84.25 1003 SER A O 1
ATOM 7981 N N . GLU A 1 1004 ? -46.254 20.892 28.944 1.00 79.25 1004 GLU A N 1
ATOM 7982 C CA . GLU A 1 1004 ? -47.617 21.163 29.437 1.00 79.25 1004 GLU A CA 1
ATOM 7983 C C . GLU A 1 1004 ? -48.689 20.330 28.708 1.00 79.25 1004 GLU A C 1
ATOM 7985 O O . GLU A 1 1004 ? -49.687 19.947 29.315 1.00 79.25 1004 GLU A O 1
ATOM 7990 N N . ASN A 1 1005 ? -48.456 19.990 27.435 1.00 79.00 1005 ASN A N 1
ATOM 7991 C CA . ASN A 1 1005 ? -49.347 19.162 26.617 1.00 79.00 1005 ASN A CA 1
ATOM 7992 C C . ASN A 1 1005 ? -49.046 17.663 26.739 1.00 79.00 1005 ASN A C 1
ATOM 7994 O O . ASN A 1 1005 ? -49.502 16.877 25.912 1.00 79.00 1005 ASN A O 1
ATOM 7998 N N . GLU A 1 1006 ? -48.257 17.251 27.736 1.00 81.12 1006 GLU A N 1
ATOM 7999 C CA . GLU A 1 1006 ? -47.920 15.848 27.982 1.00 81.12 1006 GLU A CA 1
ATOM 8000 C C . GLU A 1 1006 ? -47.116 15.174 26.839 1.00 81.12 1006 GLU A C 1
ATOM 8002 O O . GLU A 1 1006 ? -46.947 13.952 26.835 1.00 81.12 1006 GLU A O 1
ATOM 8007 N N . GLU A 1 1007 ? -46.558 15.945 25.902 1.00 84.50 1007 GLU A N 1
ATOM 8008 C CA . GLU A 1 1007 ? -45.569 15.472 24.917 1.00 84.50 1007 GLU A CA 1
ATOM 8009 C C . GLU A 1 1007 ? -44.249 15.058 25.594 1.00 84.50 1007 GLU A C 1
ATOM 8011 O O . GLU A 1 1007 ? -43.832 15.688 26.569 1.00 84.50 1007 GLU A O 1
ATOM 8016 N N . VAL A 1 1008 ? -43.588 14.017 25.068 1.00 89.00 1008 VAL A N 1
ATOM 8017 C CA . VAL A 1 1008 ? -42.386 13.387 25.650 1.00 89.00 1008 VAL A CA 1
ATOM 8018 C C . VAL A 1 1008 ? -41.108 13.899 24.981 1.00 89.00 1008 VAL A C 1
ATOM 8020 O O . VAL A 1 1008 ? -40.998 13.884 23.754 1.00 89.00 1008 VAL A O 1
ATOM 8023 N N . PHE A 1 1009 ? -40.126 14.288 25.797 1.00 89.81 1009 PHE A N 1
ATOM 8024 C CA . PHE A 1 1009 ? -38.841 14.841 25.364 1.00 89.81 1009 PHE A CA 1
ATOM 8025 C C . PHE A 1 1009 ? -37.686 14.015 25.927 1.00 89.81 1009 PHE A C 1
ATOM 8027 O O . PHE A 1 1009 ? -37.515 13.958 27.140 1.00 89.81 1009 PHE A O 1
ATOM 8034 N N . GLY A 1 1010 ? -36.869 13.405 25.074 1.00 91.44 1010 GLY A N 1
ATOM 8035 C CA . GLY A 1 1010 ? -35.633 12.737 25.478 1.00 91.44 1010 GLY A CA 1
ATOM 8036 C C . GLY A 1 1010 ? -34.449 13.691 25.393 1.00 91.44 1010 GLY A C 1
ATOM 8037 O O . GLY A 1 1010 ? -34.053 14.080 24.290 1.00 91.44 1010 GLY A O 1
ATOM 8038 N N . LYS A 1 1011 ? -33.880 14.061 26.543 1.00 90.31 1011 LYS A N 1
ATOM 8039 C CA . LYS A 1 1011 ? -32.687 14.908 26.608 1.00 90.31 1011 LYS A CA 1
ATOM 8040 C C . LYS A 1 1011 ? -31.442 14.059 26.418 1.00 90.31 1011 LYS A C 1
ATOM 8042 O O . LYS A 1 1011 ? -31.152 13.185 27.237 1.00 90.31 1011 LYS A O 1
ATOM 8047 N N . ILE A 1 1012 ? -30.708 14.309 25.338 1.00 89.00 1012 ILE A N 1
ATOM 8048 C CA . ILE A 1 1012 ? -29.579 13.463 24.962 1.00 89.00 1012 ILE A CA 1
ATOM 8049 C C . ILE A 1 1012 ? -28.344 13.830 25.792 1.00 89.00 1012 ILE A C 1
ATOM 8051 O O . ILE A 1 1012 ? -27.981 15.002 25.910 1.00 89.00 1012 ILE A O 1
ATOM 8055 N N . ASN A 1 1013 ? -27.655 12.817 26.315 1.00 86.56 1013 ASN A N 1
ATOM 8056 C CA . ASN A 1 1013 ? -26.391 12.982 27.012 1.00 86.56 1013 ASN A CA 1
ATOM 8057 C C . ASN A 1 1013 ? -25.292 13.382 26.020 1.00 86.56 1013 ASN A C 1
ATOM 8059 O O . ASN A 1 1013 ? -24.737 12.563 25.280 1.00 86.56 1013 ASN A O 1
ATOM 8063 N N . ARG A 1 1014 ? -24.932 14.668 26.041 1.00 79.25 1014 ARG A N 1
ATOM 8064 C CA . ARG A 1 1014 ? -23.908 15.232 25.152 1.00 79.25 1014 ARG A CA 1
ATOM 8065 C C . ARG A 1 1014 ? -22.564 14.514 25.268 1.00 79.25 1014 ARG A C 1
ATOM 8067 O O . ARG A 1 1014 ? -21.935 14.265 24.244 1.00 79.25 1014 ARG A O 1
ATOM 8074 N N . LYS A 1 1015 ? -22.123 14.178 26.488 1.00 79.19 1015 LYS A N 1
ATOM 8075 C CA . LYS A 1 1015 ? -20.819 13.531 26.714 1.00 79.19 1015 LYS A CA 1
ATOM 8076 C C . LYS A 1 1015 ? -20.760 12.147 26.077 1.00 79.19 1015 LYS A C 1
ATOM 8078 O O . LYS A 1 1015 ? -19.685 11.748 25.650 1.00 79.19 1015 LYS A O 1
ATOM 8083 N N . LYS A 1 1016 ? -21.888 11.436 25.999 1.00 79.25 1016 LYS A N 1
ATOM 8084 C CA . LYS A 1 1016 ? -21.972 10.126 25.343 1.00 79.25 1016 LYS A CA 1
ATOM 8085 C C . LYS A 1 1016 ? -22.023 10.237 23.820 1.00 79.25 1016 LYS A C 1
ATOM 8087 O O . LYS A 1 1016 ? -21.357 9.457 23.153 1.00 79.25 1016 LYS A O 1
ATOM 8092 N N . ILE A 1 1017 ? -22.685 11.257 23.265 1.00 71.88 1017 ILE A N 1
ATOM 8093 C CA . ILE A 1 1017 ? -22.636 11.517 21.813 1.00 71.88 1017 ILE A CA 1
ATOM 8094 C C . ILE A 1 1017 ? -21.208 11.850 21.357 1.00 71.88 1017 ILE A C 1
ATOM 8096 O O . ILE A 1 1017 ? -20.753 11.306 20.357 1.00 71.88 1017 ILE A O 1
ATOM 8100 N N . THR A 1 1018 ? -20.505 12.736 22.076 1.00 66.31 1018 THR A N 1
ATOM 8101 C CA . THR A 1 1018 ? -19.149 13.189 21.700 1.00 66.31 1018 THR A CA 1
ATOM 8102 C C . THR A 1 1018 ? -18.021 12.288 22.216 1.00 66.31 1018 THR A C 1
ATOM 8104 O O . THR A 1 1018 ? -16.855 12.522 21.916 1.00 66.31 1018 THR A O 1
ATOM 8107 N N . GLY A 1 1019 ? -18.343 11.342 23.101 1.00 61.78 1019 GLY A N 1
ATOM 8108 C CA . GLY A 1 1019 ? -17.382 10.474 23.787 1.00 61.78 1019 GLY A CA 1
ATOM 8109 C C . GLY A 1 1019 ? -17.264 9.079 23.179 1.00 61.78 1019 GLY A C 1
ATOM 8110 O O . GLY A 1 1019 ? -16.262 8.408 23.419 1.00 61.78 1019 GLY A O 1
ATOM 8111 N N . LEU A 1 1020 ? -18.247 8.649 22.379 1.00 69.69 1020 LEU A N 1
ATOM 8112 C CA . LEU A 1 1020 ? -18.103 7.462 21.539 1.00 69.69 1020 LEU A CA 1
ATOM 8113 C C . LEU A 1 1020 ? -16.996 7.712 20.515 1.00 69.69 1020 LEU A C 1
ATOM 8115 O O . LEU A 1 1020 ? -16.896 8.800 19.950 1.00 69.69 1020 LEU A O 1
ATOM 8119 N N . ASN A 1 1021 ? -16.146 6.711 20.290 1.00 61.78 1021 ASN A N 1
ATOM 8120 C CA . ASN A 1 1021 ? -14.993 6.851 19.411 1.00 61.78 1021 ASN A CA 1
ATOM 8121 C C . ASN A 1 1021 ? -15.433 7.245 17.985 1.00 61.78 1021 ASN A C 1
ATOM 8123 O O . ASN A 1 1021 ? -15.879 6.393 17.218 1.00 61.78 1021 ASN A O 1
ATOM 8127 N N . HIS A 1 1022 ? -15.272 8.523 17.625 1.00 58.34 1022 HIS A N 1
ATOM 8128 C CA . HIS A 1 1022 ? -15.672 9.073 16.325 1.00 58.34 1022 HIS A CA 1
ATOM 8129 C C . HIS A 1 1022 ? -14.882 8.511 15.135 1.00 58.34 1022 HIS A C 1
ATOM 8131 O O . HIS A 1 1022 ? -15.311 8.663 13.995 1.00 58.34 1022 HIS A O 1
ATOM 8137 N N . GLU A 1 1023 ? -13.751 7.837 15.374 1.00 57.19 1023 GLU A N 1
ATOM 8138 C CA . GLU A 1 1023 ? -13.050 7.091 14.324 1.00 57.19 1023 GLU A CA 1
ATOM 8139 C C . GLU A 1 1023 ? -13.781 5.786 13.965 1.00 57.19 1023 GLU A C 1
ATOM 8141 O O . GLU A 1 1023 ? -13.632 5.297 12.845 1.00 57.19 1023 GLU A O 1
ATOM 8146 N N . LYS A 1 1024 ? -14.578 5.236 14.898 1.00 58.66 1024 LYS A N 1
ATOM 8147 C CA . LYS A 1 1024 ? -15.286 3.947 14.779 1.00 58.66 1024 LYS A CA 1
ATOM 8148 C C . LYS A 1 1024 ? -16.801 4.082 14.608 1.00 58.66 1024 LYS A C 1
ATOM 8150 O O . LYS A 1 1024 ? -17.411 3.244 13.952 1.00 58.66 1024 LYS A O 1
ATOM 8155 N N . PHE A 1 1025 ? -17.415 5.115 15.183 1.00 62.16 1025 PHE A N 1
ATOM 8156 C CA . PHE A 1 1025 ? -18.857 5.354 15.130 1.00 62.16 1025 PHE A CA 1
ATOM 8157 C C . PHE A 1 1025 ? -19.172 6.748 14.585 1.00 62.16 1025 PHE A C 1
ATOM 8159 O O . PHE A 1 1025 ? -18.661 7.757 15.074 1.00 62.16 1025 PHE A O 1
ATOM 8166 N N . LEU A 1 1026 ? -20.074 6.807 13.604 1.00 72.00 1026 LEU A N 1
ATOM 8167 C CA . LEU A 1 1026 ? -20.646 8.064 13.129 1.00 72.00 1026 LEU A CA 1
ATOM 8168 C C . LEU A 1 1026 ? -21.548 8.698 14.198 1.00 72.00 1026 LEU A C 1
ATOM 8170 O O . LEU A 1 1026 ? -22.215 7.986 14.944 1.00 72.00 1026 LEU A O 1
ATOM 8174 N N . VAL A 1 1027 ? -21.622 10.033 14.236 1.00 75.81 1027 VAL A N 1
ATOM 8175 C CA . VAL A 1 1027 ? -22.444 10.798 15.202 1.00 75.81 1027 VAL A CA 1
ATOM 8176 C C . VAL A 1 1027 ? -23.932 10.436 15.105 1.00 75.81 1027 VAL A C 1
ATOM 8178 O O . VAL A 1 1027 ? -24.667 10.486 16.088 1.00 75.81 1027 VAL A O 1
ATOM 8181 N N . GLU A 1 1028 ? -24.389 10.015 13.931 1.00 83.94 1028 GLU A N 1
ATOM 8182 C CA . GLU A 1 1028 ? -25.756 9.574 13.682 1.00 83.94 1028 GLU A CA 1
ATOM 8183 C C . GLU A 1 1028 ? -26.121 8.303 14.451 1.00 83.94 1028 GLU A C 1
ATOM 8185 O O . GLU A 1 1028 ? -27.294 8.123 14.764 1.00 83.94 1028 GLU A O 1
ATOM 8190 N N . PHE A 1 1029 ? -25.153 7.444 14.794 1.00 89.31 1029 PHE A N 1
ATOM 8191 C CA . PHE A 1 1029 ? -25.431 6.194 15.505 1.00 89.31 1029 PHE A CA 1
ATOM 8192 C C . PHE A 1 1029 ? -26.019 6.472 16.893 1.00 89.31 1029 PHE A C 1
ATOM 8194 O O . PHE A 1 1029 ? -27.172 6.093 17.118 1.00 89.31 1029 PHE A O 1
ATOM 8201 N N . PRO A 1 1030 ? -25.324 7.188 17.799 1.00 88.38 1030 PRO A N 1
ATOM 8202 C CA . PRO A 1 1030 ? -25.898 7.527 19.093 1.00 88.38 1030 PRO A CA 1
ATOM 8203 C C . PRO A 1 1030 ? -27.120 8.444 18.984 1.00 88.38 1030 PRO A C 1
ATOM 8205 O O . PRO A 1 1030 ? -27.994 8.383 19.839 1.00 88.38 1030 PRO A O 1
ATOM 8208 N N . LEU A 1 1031 ? -27.249 9.272 17.941 1.00 89.31 1031 LEU A N 1
ATOM 8209 C CA . LEU A 1 1031 ? -28.449 10.099 17.771 1.00 89.31 1031 LEU A CA 1
ATOM 8210 C C . LEU A 1 1031 ? -29.692 9.267 17.442 1.00 89.31 1031 LEU A C 1
ATOM 8212 O O . LEU A 1 1031 ? -30.741 9.486 18.049 1.00 89.31 1031 LEU A O 1
ATOM 8216 N N . ILE A 1 1032 ? -29.583 8.323 16.503 1.00 91.94 1032 ILE A N 1
ATOM 8217 C CA . ILE A 1 1032 ? -30.682 7.418 16.145 1.00 91.94 1032 ILE A CA 1
ATOM 8218 C C . ILE A 1 1032 ? -30.986 6.493 17.326 1.00 91.94 1032 ILE A C 1
ATOM 8220 O O . ILE A 1 1032 ? -32.150 6.319 17.673 1.00 91.94 1032 ILE A O 1
ATOM 8224 N N . GLU A 1 1033 ? -29.965 5.957 17.996 1.00 93.62 1033 GLU A N 1
ATOM 8225 C CA . GLU A 1 1033 ? -30.148 5.083 19.157 1.00 93.62 1033 GLU A CA 1
ATOM 8226 C C . GLU A 1 1033 ? -30.818 5.821 20.334 1.00 93.62 1033 GLU A C 1
ATOM 8228 O O . GLU A 1 1033 ? -31.773 5.310 20.915 1.00 93.62 1033 GLU A O 1
ATOM 8233 N N . ALA A 1 1034 ? -30.428 7.069 20.626 1.00 92.69 1034 ALA A N 1
ATOM 8234 C CA . ALA A 1 1034 ? -31.105 7.903 21.625 1.00 92.69 1034 ALA A CA 1
ATOM 8235 C C . ALA A 1 1034 ? -32.579 8.166 21.270 1.00 92.69 1034 ALA A C 1
ATOM 8237 O O . ALA A 1 1034 ? -33.433 8.242 22.158 1.00 92.69 1034 ALA A O 1
ATOM 8238 N N . ALA A 1 1035 ? -32.906 8.273 19.978 1.00 93.12 1035 ALA A N 1
ATOM 8239 C CA . ALA A 1 1035 ? -34.287 8.399 19.522 1.00 93.12 1035 ALA A CA 1
ATOM 8240 C C . ALA A 1 1035 ? -35.088 7.119 19.788 1.00 93.12 1035 ALA A C 1
ATOM 8242 O O . ALA A 1 1035 ? -36.222 7.198 20.256 1.00 93.12 1035 ALA A O 1
ATOM 8243 N N . LEU A 1 1036 ? -34.495 5.945 19.532 1.00 93.44 1036 LEU A N 1
ATOM 8244 C CA . LEU A 1 1036 ? -35.112 4.648 19.824 1.00 93.44 1036 LEU A CA 1
ATOM 8245 C C . LEU A 1 1036 ? -35.349 4.472 21.328 1.00 93.44 1036 LEU A C 1
ATOM 8247 O O . LEU A 1 1036 ? -36.428 4.031 21.720 1.00 93.44 1036 LEU A O 1
ATOM 8251 N N . GLN A 1 1037 ? -34.394 4.884 22.167 1.00 92.88 1037 GLN A N 1
ATOM 8252 C CA . GLN A 1 1037 ? -34.551 4.901 23.626 1.00 92.88 1037 GLN A CA 1
ATOM 8253 C C . GLN A 1 1037 ? -35.658 5.869 24.063 1.00 92.88 1037 GLN A C 1
ATOM 8255 O O . GLN A 1 1037 ? -36.512 5.499 24.863 1.00 92.88 1037 GLN A O 1
ATOM 8260 N N . THR A 1 1038 ? -35.708 7.076 23.490 1.00 92.75 1038 THR A N 1
ATOM 8261 C CA . THR A 1 1038 ? -36.760 8.069 23.780 1.00 92.75 1038 THR A CA 1
ATOM 8262 C C . THR A 1 1038 ? -38.137 7.530 23.405 1.00 92.75 1038 THR A C 1
ATOM 8264 O O . THR A 1 1038 ? -39.077 7.609 24.193 1.00 92.75 1038 THR A O 1
ATOM 8267 N N . ALA A 1 1039 ? -38.253 6.938 22.216 1.00 91.25 1039 ALA A N 1
ATOM 8268 C CA . ALA A 1 1039 ? -39.481 6.331 21.733 1.00 91.25 1039 ALA A CA 1
ATOM 8269 C C . ALA A 1 1039 ? -39.919 5.166 22.629 1.00 91.25 1039 ALA A C 1
ATOM 8271 O O . ALA A 1 1039 ? -41.084 5.110 23.013 1.00 91.25 1039 ALA A O 1
ATOM 8272 N N . ALA A 1 1040 ? -38.985 4.296 23.025 1.00 89.19 1040 ALA A N 1
ATOM 8273 C CA . ALA A 1 1040 ? -39.233 3.190 23.943 1.00 89.19 1040 ALA A CA 1
ATOM 8274 C C . ALA A 1 1040 ? -39.727 3.677 25.316 1.00 89.19 1040 ALA A C 1
ATOM 8276 O O . ALA A 1 1040 ? -40.726 3.160 25.812 1.00 89.19 1040 ALA A O 1
ATOM 8277 N N . VAL A 1 1041 ? -39.109 4.709 25.901 1.00 88.31 1041 VAL A N 1
ATOM 8278 C CA . VAL A 1 1041 ? -39.576 5.306 27.167 1.00 88.31 1041 VAL A CA 1
ATOM 8279 C C . VAL A 1 1041 ? -40.956 5.948 27.002 1.00 88.31 1041 VAL A C 1
ATOM 8281 O O . VAL A 1 1041 ? -41.815 5.801 27.869 1.00 88.31 1041 VAL A O 1
ATOM 8284 N N . ALA A 1 1042 ? -41.220 6.604 25.870 1.00 86.62 1042 ALA A N 1
ATOM 8285 C CA . ALA A 1 1042 ? -42.532 7.180 25.588 1.00 86.62 1042 ALA A CA 1
ATOM 8286 C C . ALA A 1 1042 ? -43.641 6.112 25.566 1.00 86.62 1042 ALA A C 1
ATOM 8288 O O . ALA A 1 1042 ? -44.756 6.384 26.012 1.00 86.62 1042 ALA A O 1
ATOM 8289 N N . THR A 1 1043 ? -43.333 4.881 25.134 1.00 82.25 1043 THR A N 1
ATOM 8290 C CA . THR A 1 1043 ? -44.288 3.759 25.186 1.00 82.25 1043 THR A CA 1
ATOM 8291 C C . THR A 1 1043 ? -44.693 3.377 26.616 1.00 82.25 1043 THR A C 1
ATOM 8293 O O . THR A 1 1043 ? -45.826 2.943 26.831 1.00 82.25 1043 THR A O 1
ATOM 8296 N N . TRP A 1 1044 ? -43.832 3.603 27.622 1.00 80.38 1044 TRP A N 1
ATOM 8297 C CA . TRP A 1 1044 ? -44.143 3.289 29.025 1.00 80.38 1044 TRP A CA 1
ATOM 8298 C C . TRP A 1 1044 ? -45.258 4.161 29.589 1.00 80.38 1044 TRP A C 1
ATOM 8300 O O . TRP A 1 1044 ? -45.975 3.722 30.485 1.00 80.38 1044 TRP A O 1
ATOM 8310 N N . LYS A 1 1045 ? -45.455 5.365 29.036 1.00 72.25 1045 LYS A N 1
ATOM 8311 C CA . LYS A 1 1045 ? -46.550 6.262 29.426 1.00 72.25 1045 LYS A CA 1
ATOM 8312 C C . LYS A 1 1045 ? -47.933 5.637 29.220 1.00 72.25 1045 LYS A C 1
ATOM 8314 O O . LYS A 1 1045 ? -48.894 6.049 29.857 1.00 72.25 1045 LYS A O 1
ATOM 8319 N N . LEU A 1 1046 ? -48.037 4.639 28.345 1.00 67.81 1046 LEU A N 1
ATOM 8320 C CA . LEU A 1 1046 ? -49.278 3.918 28.076 1.00 67.81 1046 LEU A CA 1
ATOM 8321 C C . LEU A 1 1046 ? -49.466 2.682 28.980 1.00 67.81 1046 LEU A C 1
ATOM 8323 O O . LEU A 1 1046 ? -50.361 1.881 28.723 1.00 67.81 1046 LEU A O 1
ATOM 8327 N N . GLU A 1 1047 ? -48.616 2.504 30.003 1.00 57.66 1047 GLU A N 1
ATOM 8328 C CA . GLU A 1 1047 ? -48.599 1.453 31.047 1.00 57.66 1047 GLU A CA 1
ATOM 8329 C C . GLU A 1 1047 ? -48.729 -0.017 30.579 1.00 57.66 1047 GLU A C 1
ATOM 8331 O O . GLU A 1 1047 ? -48.774 -0.934 31.396 1.00 57.66 1047 GLU A O 1
ATOM 8336 N N . SER A 1 1048 ? -48.737 -0.297 29.273 1.00 61.59 1048 SER A N 1
ATOM 8337 C CA . SER A 1 1048 ? -49.153 -1.612 28.760 1.00 61.59 1048 SER A CA 1
ATOM 8338 C C . SER A 1 1048 ? -48.411 -2.093 27.509 1.00 61.59 1048 SER A C 1
ATOM 8340 O O . SER A 1 1048 ? -48.743 -3.156 26.970 1.00 61.59 1048 SER A O 1
ATOM 8342 N N . TRP A 1 1049 ? -47.363 -1.380 27.074 1.00 66.00 1049 TRP A N 1
ATOM 8343 C CA . TRP A 1 1049 ? -46.572 -1.779 25.912 1.00 66.00 1049 TRP A CA 1
ATOM 8344 C C . TRP A 1 1049 ? -45.071 -1.823 26.190 1.00 66.00 1049 TRP A C 1
ATOM 8346 O O . TRP A 1 1049 ? -44.435 -0.808 26.447 1.00 66.00 1049 TRP A O 1
ATOM 8356 N N . LYS A 1 1050 ? -44.505 -3.031 26.117 1.00 72.44 1050 LYS A N 1
ATOM 8357 C CA . LYS A 1 1050 ? -43.062 -3.278 26.063 1.00 72.44 1050 LYS A CA 1
ATOM 8358 C C . LYS A 1 1050 ? -42.786 -4.019 24.756 1.00 72.44 1050 LYS A C 1
ATOM 8360 O O . LYS A 1 1050 ? -43.392 -5.061 24.505 1.00 72.44 1050 LYS A O 1
ATOM 8365 N N . GLY A 1 1051 ? -41.924 -3.473 23.909 1.00 75.88 1051 GLY A N 1
ATOM 8366 C CA . GLY A 1 1051 ? -41.626 -4.011 22.584 1.00 75.88 1051 GLY A CA 1
ATOM 8367 C C . GLY A 1 1051 ? -40.249 -3.570 22.105 1.00 75.88 1051 GLY A C 1
ATOM 8368 O O . GLY A 1 1051 ? -39.700 -2.600 22.622 1.00 75.88 1051 GLY A O 1
ATOM 8369 N N . LEU A 1 1052 ? -39.684 -4.290 21.136 1.00 82.06 1052 LEU A N 1
ATOM 8370 C CA . LEU A 1 1052 ? -38.423 -3.910 20.492 1.00 82.06 1052 LEU A CA 1
ATOM 8371 C C . LEU A 1 1052 ? -38.706 -3.187 19.169 1.00 82.06 1052 LEU A C 1
ATOM 8373 O O . LEU A 1 1052 ? -39.676 -3.540 18.487 1.00 82.06 1052 LEU A O 1
ATOM 8377 N N . PRO A 1 1053 ? -37.876 -2.202 18.783 1.00 88.25 1053 PRO A N 1
ATOM 8378 C CA . PRO A 1 1053 ? -37.991 -1.566 17.480 1.00 88.25 1053 PRO A CA 1
ATOM 8379 C C . PRO A 1 1053 ? -37.604 -2.568 16.383 1.00 88.25 1053 PRO A C 1
ATOM 8381 O O . PRO A 1 1053 ? -36.504 -3.122 16.388 1.00 88.25 1053 PRO A O 1
ATOM 8384 N N . VAL A 1 1054 ? -38.513 -2.808 15.437 1.00 88.88 1054 VAL A N 1
ATOM 8385 C CA . VAL A 1 1054 ? -38.322 -3.757 14.324 1.00 88.88 1054 VAL A CA 1
ATOM 8386 C C . VAL A 1 1054 ? -38.215 -3.069 12.963 1.00 88.88 1054 VAL A C 1
ATOM 8388 O O . VAL A 1 1054 ? -37.695 -3.658 12.010 1.00 88.88 1054 VAL A O 1
ATOM 8391 N N . ALA A 1 1055 ? -38.690 -1.825 12.853 1.00 91.56 1055 ALA A N 1
ATOM 8392 C CA . ALA A 1 1055 ? -38.568 -1.033 11.636 1.00 91.56 1055 ALA A CA 1
ATOM 8393 C C . ALA A 1 1055 ? -38.599 0.483 11.892 1.00 91.56 1055 ALA A C 1
ATOM 8395 O O . ALA A 1 1055 ? -39.002 0.934 12.961 1.00 91.56 1055 ALA A O 1
ATOM 8396 N N . ILE A 1 1056 ? -38.183 1.255 10.889 1.00 92.94 1056 ILE A N 1
ATOM 8397 C CA . ILE A 1 1056 ? -38.259 2.718 10.818 1.00 92.94 1056 ILE A CA 1
ATOM 8398 C C . ILE A 1 1056 ? -38.693 3.094 9.387 1.00 92.94 1056 ILE A C 1
ATOM 8400 O O . ILE A 1 1056 ? -38.091 2.592 8.433 1.00 92.94 1056 ILE A O 1
ATOM 8404 N N . GLU A 1 1057 ? -39.717 3.942 9.215 1.00 90.12 1057 GLU A N 1
ATOM 8405 C CA . GLU A 1 1057 ? -40.234 4.372 7.890 1.00 90.12 1057 GLU A CA 1
ATOM 8406 C C . GLU A 1 1057 ? -39.669 5.724 7.403 1.00 90.12 1057 GLU A C 1
ATOM 8408 O O . GLU A 1 1057 ? -40.080 6.241 6.366 1.00 90.12 1057 GLU A O 1
ATOM 8413 N N . GLY A 1 1058 ? -38.711 6.305 8.124 1.00 87.81 1058 GLY A N 1
ATOM 8414 C CA . GLY A 1 1058 ? -38.016 7.514 7.694 1.00 87.81 1058 GLY A CA 1
ATOM 8415 C C . GLY A 1 1058 ? -36.958 7.962 8.694 1.00 87.81 1058 GLY A C 1
ATOM 8416 O O . GLY A 1 1058 ? -37.245 8.091 9.879 1.00 87.81 1058 GLY A O 1
ATOM 8417 N N . VAL A 1 1059 ? -35.740 8.245 8.236 1.00 90.00 1059 VAL A N 1
ATOM 8418 C CA . VAL A 1 1059 ? -34.722 8.970 9.015 1.00 90.00 1059 VAL A CA 1
ATOM 8419 C C . VAL A 1 1059 ? -34.133 10.071 8.148 1.00 90.00 1059 VAL A C 1
ATOM 8421 O O . VAL A 1 1059 ? -33.582 9.796 7.079 1.00 90.00 1059 VAL A O 1
ATOM 8424 N N . VAL A 1 1060 ? -34.238 11.312 8.624 1.00 86.12 1060 VAL A N 1
ATOM 8425 C CA . VAL A 1 1060 ? -33.652 12.500 7.991 1.00 86.12 1060 VAL A CA 1
ATOM 8426 C C . VAL A 1 1060 ? -32.903 13.286 9.056 1.00 86.12 1060 VAL A C 1
ATOM 8428 O O . VAL A 1 1060 ? -33.515 13.805 9.987 1.00 86.12 1060 VAL A O 1
ATOM 8431 N N . LEU A 1 1061 ? -31.585 13.396 8.920 1.00 82.88 1061 LEU A N 1
ATOM 8432 C CA . LEU A 1 1061 ? -30.726 14.184 9.804 1.00 82.88 1061 LEU A CA 1
ATOM 8433 C C . LEU A 1 1061 ? -29.924 15.177 8.951 1.00 82.88 1061 LEU A C 1
ATOM 8435 O O . LEU A 1 1061 ? -29.455 14.813 7.873 1.00 82.88 1061 LEU A O 1
ATOM 8439 N N . LYS A 1 1062 ? -29.776 16.426 9.409 1.00 75.56 1062 LYS A N 1
ATOM 8440 C CA . LYS A 1 1062 ? -28.953 17.443 8.723 1.00 75.56 1062 LYS A CA 1
ATOM 8441 C C . LYS A 1 1062 ? -27.455 17.115 8.845 1.00 75.56 1062 LYS A C 1
ATOM 8443 O O . LYS A 1 1062 ? -27.092 16.290 9.660 1.00 75.56 1062 LYS A O 1
ATOM 8448 N N . GLU A 1 1063 ? -26.573 17.738 8.058 1.00 58.97 1063 GLU A N 1
ATOM 8449 C CA . GLU A 1 1063 ? -25.115 17.473 8.132 1.00 58.97 1063 GLU A CA 1
ATOM 8450 C C . GLU A 1 1063 ? -24.408 18.206 9.292 1.00 58.97 1063 GLU A C 1
ATOM 8452 O O . GLU A 1 1063 ? -23.461 17.685 9.872 1.00 58.97 1063 GLU A O 1
ATOM 8457 N N . ASP A 1 1064 ? -24.873 19.401 9.676 1.00 59.25 1064 ASP A N 1
ATOM 8458 C CA . ASP A 1 1064 ? -24.316 20.183 10.796 1.00 59.25 1064 ASP A CA 1
ATOM 8459 C C . ASP A 1 1064 ? -24.890 19.732 12.152 1.00 59.25 1064 ASP A C 1
ATOM 8461 O O . ASP A 1 1064 ? -25.503 20.517 12.884 1.00 59.25 1064 ASP A O 1
ATOM 8465 N N . LEU A 1 1065 ? -24.743 18.448 12.481 1.00 63.88 1065 LEU A N 1
ATOM 8466 C CA . LEU A 1 1065 ? -25.240 17.902 13.748 1.00 63.88 1065 LEU A CA 1
ATOM 8467 C C . LEU A 1 1065 ? -24.283 18.225 14.895 1.00 63.88 1065 LEU A C 1
ATOM 8469 O O . LEU A 1 1065 ? -23.068 18.116 14.762 1.00 63.88 1065 LEU A O 1
ATOM 8473 N N . VAL A 1 1066 ? -24.880 18.618 16.024 1.00 58.38 1066 VAL A N 1
ATOM 8474 C CA . VAL A 1 1066 ? -24.291 18.741 17.369 1.00 58.38 1066 VAL A CA 1
ATOM 8475 C C . VAL A 1 1066 ? -22.860 19.302 17.378 1.00 58.38 1066 VAL A C 1
ATOM 8477 O O . VAL A 1 1066 ? -21.902 18.642 17.770 1.00 58.38 1066 VAL A O 1
ATOM 8480 N N . LYS A 1 1067 ? -22.730 20.581 17.011 1.00 52.81 1067 LYS A N 1
ATOM 8481 C CA . LYS A 1 1067 ? -21.588 21.412 17.411 1.00 52.81 1067 LYS A CA 1
ATOM 8482 C C . LYS A 1 1067 ? -21.946 22.067 18.745 1.00 52.81 1067 LYS A C 1
ATOM 8484 O O . LYS A 1 1067 ? -22.695 23.033 18.802 1.00 52.81 1067 LYS A O 1
ATOM 8489 N N . ASP A 1 1068 ? -21.474 21.458 19.822 1.00 53.69 1068 ASP A N 1
ATOM 8490 C CA . ASP A 1 1068 ? -21.354 22.044 21.159 1.00 53.69 1068 ASP A CA 1
ATOM 8491 C C . ASP A 1 1068 ? -22.596 22.439 21.987 1.00 53.69 1068 ASP A C 1
ATOM 8493 O O . ASP A 1 1068 ? -22.417 22.817 23.144 1.00 53.69 1068 ASP A O 1
ATOM 8497 N N . ASN A 1 1069 ? -23.832 22.285 21.507 1.00 52.03 1069 ASN A N 1
ATOM 8498 C CA . ASN A 1 1069 ? -24.996 22.886 22.187 1.00 52.03 1069 ASN A CA 1
ATOM 8499 C C . ASN A 1 1069 ? -26.062 21.925 22.747 1.00 52.03 1069 ASN A C 1
ATOM 8501 O O . ASN A 1 1069 ? -27.109 22.407 23.139 1.00 52.03 1069 ASN A O 1
ATOM 8505 N N . GLY A 1 1070 ? -25.841 20.603 22.801 1.00 65.69 1070 GLY A N 1
ATOM 8506 C CA . GLY A 1 1070 ? -26.868 19.658 23.293 1.00 65.69 1070 GLY A CA 1
ATOM 8507 C C . GLY A 1 1070 ? -28.090 19.535 22.359 1.00 65.69 1070 GLY A C 1
ATOM 8508 O O . GLY A 1 1070 ? -28.325 20.388 21.503 1.00 65.69 1070 GLY A O 1
ATOM 8509 N N . ALA A 1 1071 ? -28.842 18.433 22.450 1.00 79.06 1071 ALA A N 1
ATOM 8510 C CA . ALA A 1 1071 ? -30.003 18.186 21.588 1.00 79.06 1071 ALA A CA 1
ATOM 8511 C C . ALA A 1 1071 ? -31.082 17.353 22.294 1.00 79.06 1071 ALA A C 1
ATOM 8513 O O . ALA A 1 1071 ? -30.779 16.566 23.192 1.00 79.06 1071 ALA A O 1
ATOM 8514 N N . ASN A 1 1072 ? -32.333 17.523 21.862 1.00 86.38 1072 ASN A N 1
ATOM 8515 C CA . ASN A 1 1072 ? -33.510 16.867 22.424 1.00 86.38 1072 ASN A CA 1
ATOM 8516 C C . ASN A 1 1072 ? -34.342 16.205 21.322 1.00 86.38 1072 ASN A C 1
ATOM 8518 O O . ASN A 1 1072 ? -34.673 16.844 20.319 1.00 86.38 1072 ASN A O 1
ATOM 8522 N N . TRP A 1 1073 ? -34.720 14.945 21.537 1.00 90.69 1073 TRP A N 1
ATOM 8523 C CA . TRP A 1 1073 ? -35.733 14.268 20.729 1.00 90.69 1073 TRP A CA 1
ATOM 8524 C C . TRP A 1 1073 ? -37.122 14.544 21.290 1.00 90.69 1073 TRP A C 1
ATOM 8526 O O . TRP A 1 1073 ? -37.353 14.380 22.483 1.00 90.69 1073 TRP A O 1
ATOM 8536 N N . VAL A 1 1074 ? -38.055 14.917 20.423 1.00 89.31 1074 VAL A N 1
ATOM 8537 C CA . VAL A 1 1074 ? -39.442 15.246 20.764 1.00 89.31 1074 VAL A CA 1
ATOM 8538 C C . VAL A 1 1074 ? -40.354 14.249 20.085 1.00 89.31 1074 VAL A C 1
ATOM 8540 O O . VAL A 1 1074 ? -40.312 14.134 18.863 1.00 89.31 1074 VAL A O 1
ATOM 8543 N N . VAL A 1 1075 ? -41.179 13.537 20.848 1.00 89.62 1075 VAL A N 1
ATOM 8544 C CA . VAL A 1 1075 ? -42.202 12.653 20.280 1.00 89.62 1075 VAL A CA 1
ATOM 8545 C C . VAL A 1 1075 ? -43.342 13.503 19.731 1.00 89.62 1075 VAL A C 1
ATOM 8547 O O . VAL A 1 1075 ? -44.014 14.195 20.489 1.00 89.62 1075 VAL A O 1
ATOM 8550 N N . THR A 1 1076 ? -43.567 13.442 18.420 1.00 88.00 1076 THR A N 1
ATOM 8551 C CA . THR A 1 1076 ? -44.578 14.260 17.730 1.00 88.00 1076 THR A CA 1
ATOM 8552 C C . THR A 1 1076 ? -45.849 13.497 17.391 1.00 88.00 1076 THR A C 1
ATOM 8554 O O . THR A 1 1076 ? -46.904 14.101 17.214 1.00 88.00 1076 THR A O 1
ATOM 8557 N N . GLN A 1 1077 ? -45.764 12.173 17.273 1.00 87.75 1077 GLN A N 1
ATOM 8558 C CA . GLN A 1 1077 ? -46.905 11.328 16.944 1.00 87.75 1077 GLN A CA 1
ATOM 8559 C C . GLN A 1 1077 ? -46.711 9.938 17.533 1.00 87.75 1077 GLN A C 1
ATOM 8561 O O . GLN A 1 1077 ? -45.601 9.400 17.545 1.00 87.75 1077 GLN A O 1
ATOM 8566 N N . MET A 1 1078 ? -47.810 9.358 17.998 1.00 88.69 1078 MET A N 1
ATOM 8567 C CA . MET A 1 1078 ? -47.847 8.028 18.579 1.00 88.69 1078 MET A CA 1
ATOM 8568 C C . MET A 1 1078 ? -49.155 7.348 18.178 1.00 88.69 1078 MET A C 1
ATOM 8570 O O . MET A 1 1078 ? -50.229 7.882 18.442 1.00 88.69 1078 MET A O 1
ATOM 8574 N N . GLU A 1 1079 ? -49.066 6.185 17.535 1.00 87.75 1079 GLU A N 1
ATOM 8575 C CA . GLU A 1 1079 ? -50.231 5.426 17.065 1.00 87.75 1079 GLU A CA 1
ATOM 8576 C C . GLU A 1 1079 ? -50.120 3.953 17.462 1.00 87.75 1079 GLU A C 1
ATOM 8578 O O . GLU A 1 1079 ? -49.026 3.386 17.527 1.00 87.75 1079 GLU A O 1
ATOM 8583 N N . ILE A 1 1080 ? -51.275 3.344 17.732 1.00 85.44 1080 ILE A N 1
ATOM 8584 C CA . ILE A 1 1080 ? -51.420 1.937 18.112 1.00 85.44 1080 ILE A CA 1
ATOM 8585 C C . ILE A 1 1080 ? -52.279 1.260 17.046 1.00 85.44 1080 ILE A C 1
ATOM 8587 O O . ILE A 1 1080 ? -53.425 1.664 16.841 1.00 85.44 1080 ILE A O 1
ATOM 8591 N N . ALA A 1 1081 ? -51.751 0.224 16.400 1.00 81.50 1081 ALA A N 1
ATOM 8592 C CA . ALA A 1 1081 ? -52.498 -0.604 15.461 1.00 81.50 1081 ALA A CA 1
ATOM 8593 C C . ALA A 1 1081 ? -52.235 -2.087 15.752 1.00 81.50 1081 ALA A C 1
ATOM 8595 O O . ALA A 1 1081 ? -51.131 -2.579 15.532 1.00 81.50 1081 ALA A O 1
ATOM 8596 N N . GLU A 1 1082 ? -53.254 -2.800 16.242 1.00 79.25 1082 GLU A N 1
ATOM 8597 C CA . GLU A 1 1082 ? -53.163 -4.218 16.633 1.00 79.25 1082 GLU A CA 1
ATOM 8598 C C . GLU A 1 1082 ? -51.982 -4.489 17.594 1.00 79.25 1082 GLU A C 1
ATOM 8600 O O . GLU A 1 1082 ? -51.986 -4.005 18.727 1.00 79.25 1082 GLU A O 1
ATOM 8605 N N . ASP A 1 1083 ? -50.971 -5.236 17.134 1.00 80.19 1083 ASP A N 1
ATOM 8606 C CA . ASP A 1 1083 ? -49.758 -5.606 17.873 1.00 80.19 1083 ASP A CA 1
ATOM 8607 C C . ASP A 1 1083 ? -48.542 -4.707 17.552 1.00 80.19 1083 ASP A C 1
ATOM 8609 O O . ASP A 1 1083 ? -47.425 -4.989 18.008 1.00 80.19 1083 ASP A O 1
ATOM 8613 N N . LEU A 1 1084 ? -48.730 -3.622 16.785 1.00 85.31 1084 LEU A N 1
ATOM 8614 C CA . LEU A 1 1084 ? -47.669 -2.711 16.335 1.00 85.31 1084 LEU A CA 1
ATOM 8615 C C . LEU A 1 1084 ? -47.863 -1.268 16.803 1.00 85.31 1084 LEU A C 1
ATOM 8617 O O . LEU A 1 1084 ? -48.910 -0.658 16.579 1.00 85.31 1084 LEU A O 1
ATOM 8621 N N . MET A 1 1085 ? -46.811 -0.704 17.402 1.00 88.00 1085 MET A N 1
ATOM 8622 C CA . MET A 1 1085 ? -46.744 0.704 17.800 1.00 88.00 1085 MET A CA 1
ATOM 8623 C C . MET A 1 1085 ? -45.967 1.471 16.772 1.00 88.00 1085 MET A C 1
ATOM 8625 O O . MET A 1 1085 ? -44.908 1.001 16.369 1.00 88.00 1085 MET A O 1
ATOM 8629 N N . THR A 1 1086 ? -46.389 2.686 16.455 1.00 91.00 1086 THR A N 1
ATOM 8630 C CA . THR A 1 1086 ? -45.529 3.610 15.720 1.00 91.00 1086 THR A CA 1
ATOM 8631 C C . THR A 1 1086 ? -45.305 4.891 16.497 1.00 91.00 1086 THR A C 1
ATOM 8633 O O . THR A 1 1086 ? -46.265 5.503 16.965 1.00 91.00 1086 THR A O 1
ATOM 8636 N N . VAL A 1 1087 ? -44.044 5.307 16.606 1.00 92.31 1087 VAL A N 1
ATOM 8637 C CA . VAL A 1 1087 ? -43.641 6.559 17.259 1.00 92.31 1087 VAL A CA 1
ATOM 8638 C C . VAL A 1 1087 ? -42.832 7.404 16.278 1.00 92.31 1087 VAL A C 1
ATOM 8640 O O . VAL A 1 1087 ? -41.846 6.923 15.726 1.00 92.31 1087 VAL A O 1
ATOM 8643 N N . SER A 1 1088 ? -43.222 8.657 16.063 1.00 93.44 1088 SER A N 1
ATOM 8644 C CA . SER A 1 1088 ? -42.457 9.623 15.260 1.00 93.44 1088 SER A CA 1
ATOM 8645 C C . SER A 1 1088 ? -41.820 10.673 16.162 1.00 93.44 1088 SER A C 1
ATOM 8647 O O . SER A 1 1088 ? -42.431 11.101 17.144 1.00 93.44 1088 SER A O 1
ATOM 8649 N N . LEU A 1 1089 ? -40.596 11.087 15.828 1.00 93.94 1089 LEU A N 1
ATOM 8650 C CA . LEU A 1 1089 ? -39.805 12.015 16.627 1.00 93.94 1089 LEU A CA 1
ATOM 8651 C C . LEU A 1 1089 ? -39.162 13.114 15.776 1.00 93.94 1089 LEU A C 1
ATOM 8653 O O . LEU A 1 1089 ? -38.814 12.903 14.613 1.00 93.94 1089 LEU A O 1
ATOM 8657 N N . GLN A 1 1090 ? -38.945 14.281 16.373 1.00 92.19 1090 GLN A N 1
ATOM 8658 C CA . GLN A 1 1090 ? -38.192 15.395 15.793 1.00 92.19 1090 GLN A CA 1
ATOM 8659 C C . GLN A 1 1090 ? -37.029 15.787 16.707 1.00 92.19 1090 GLN A C 1
ATOM 8661 O O . GLN A 1 1090 ? -37.162 15.770 17.927 1.00 92.19 1090 GLN A O 1
ATOM 8666 N N . LEU A 1 1091 ? -35.882 16.112 16.117 1.00 88.56 1091 LEU A N 1
ATOM 8667 C CA . LEU A 1 1091 ? -34.653 16.481 16.814 1.00 88.56 1091 LEU A CA 1
ATOM 8668 C C . LEU A 1 1091 ? -34.471 17.993 16.771 1.00 88.56 1091 LEU A C 1
ATOM 8670 O O . LEU A 1 1091 ? -34.458 18.590 15.689 1.00 88.56 1091 LEU A O 1
ATOM 8674 N N . TYR A 1 1092 ? -34.247 18.586 17.938 1.00 84.69 1092 TYR A N 1
ATOM 8675 C CA . TYR A 1 1092 ? -33.960 20.008 18.090 1.00 84.69 1092 TYR A CA 1
ATOM 8676 C C . TYR A 1 1092 ? -32.683 20.228 18.898 1.00 84.69 1092 TYR A C 1
ATOM 8678 O O . TYR A 1 1092 ? -32.378 19.431 19.784 1.00 84.69 1092 TYR A O 1
ATOM 8686 N N . ASP A 1 1093 ? -31.944 21.302 18.620 1.00 80.00 1093 ASP A N 1
ATOM 8687 C CA . ASP A 1 1093 ? -30.903 21.772 19.546 1.00 80.00 1093 ASP A CA 1
ATOM 8688 C C . ASP A 1 1093 ? -31.513 22.472 20.778 1.00 80.00 1093 ASP A C 1
ATOM 8690 O O . ASP A 1 1093 ? -32.722 22.714 20.847 1.00 80.00 1093 ASP A O 1
ATOM 8694 N N . GLU A 1 1094 ? -30.682 22.813 21.767 1.00 73.56 1094 GLU A N 1
ATOM 8695 C CA . GLU A 1 1094 ? -31.115 23.580 22.949 1.00 73.56 1094 GLU A CA 1
ATOM 8696 C C . GLU A 1 1094 ? -31.684 24.969 22.609 1.00 73.56 1094 GLU A C 1
ATOM 8698 O O . GLU A 1 1094 ? -32.412 25.551 23.412 1.00 73.56 1094 GLU A O 1
ATOM 8703 N N . GLN A 1 1095 ? -31.387 25.507 21.423 1.00 72.00 1095 GLN A N 1
ATOM 8704 C CA . GLN A 1 1095 ? -31.935 26.773 20.932 1.00 72.00 1095 GLN A CA 1
ATOM 8705 C C . GLN A 1 1095 ? -33.263 26.591 20.168 1.00 72.00 1095 GLN A C 1
ATOM 8707 O O . GLN A 1 1095 ? -33.842 27.573 19.696 1.00 72.00 1095 GLN A O 1
ATOM 8712 N N . GLY A 1 1096 ? -33.772 25.359 20.052 1.00 72.31 1096 GLY A N 1
ATOM 8713 C CA . GLY A 1 1096 ? -35.022 25.036 19.366 1.00 72.31 1096 GLY A CA 1
ATOM 8714 C C . GLY A 1 1096 ? -34.913 24.985 17.838 1.00 72.31 1096 GLY A C 1
ATOM 8715 O O . GLY A 1 1096 ? -35.932 25.039 17.146 1.00 72.31 1096 GLY A O 1
ATOM 8716 N N . LYS A 1 1097 ? -33.704 24.887 17.276 1.00 78.06 1097 LYS A N 1
ATOM 8717 C CA . LYS A 1 1097 ? -33.474 24.716 15.836 1.00 78.06 1097 LYS A CA 1
ATOM 8718 C C . LYS A 1 1097 ? -33.711 23.266 15.434 1.00 78.06 1097 LYS A C 1
ATOM 8720 O O . LYS A 1 1097 ? -33.134 22.352 16.010 1.00 78.06 1097 LYS A O 1
ATOM 8725 N N . PHE A 1 1098 ? -34.492 23.058 14.377 1.00 82.50 1098 PHE A N 1
ATOM 8726 C CA . PHE A 1 1098 ? -34.732 21.729 13.813 1.00 82.50 1098 PHE A CA 1
ATOM 8727 C C . PHE A 1 1098 ? -33.465 21.135 13.169 1.00 82.50 1098 PHE A C 1
ATOM 8729 O O . PHE A 1 1098 ? -32.926 21.695 12.198 1.00 82.50 1098 PHE A O 1
ATOM 8736 N N . LEU A 1 1099 ? -33.039 19.977 13.677 1.00 81.12 1099 LEU A N 1
ATOM 8737 C CA . LEU A 1 1099 ? -31.855 19.229 13.243 1.00 81.12 1099 LEU A CA 1
ATOM 8738 C C . LEU A 1 1099 ? -32.189 17.952 12.456 1.00 81.12 1099 LEU A C 1
ATOM 8740 O O . LEU A 1 1099 ? -31.340 17.464 11.712 1.00 81.12 1099 LEU A O 1
ATOM 8744 N N . GLY A 1 1100 ? -33.405 17.418 12.584 1.00 86.50 1100 GLY A N 1
ATOM 8745 C CA . GLY A 1 1100 ? -33.802 16.195 11.889 1.00 86.50 1100 GLY A CA 1
ATOM 8746 C C . GLY A 1 1100 ? -35.088 15.576 12.424 1.00 86.50 1100 GLY A C 1
ATOM 8747 O O . GLY A 1 1100 ? -35.716 16.107 13.336 1.00 86.50 1100 GLY A O 1
ATOM 8748 N N . LYS A 1 1101 ? -35.496 14.447 11.849 1.00 90.56 1101 LYS A N 1
ATOM 8749 C CA . LYS A 1 1101 ? -36.677 13.684 12.259 1.00 90.56 1101 LYS A CA 1
ATOM 8750 C C . LYS A 1 1101 ? -36.506 12.189 12.012 1.00 90.56 1101 LYS A C 1
ATOM 8752 O O . LYS A 1 1101 ? -35.765 11.778 11.118 1.00 90.56 1101 LYS A O 1
ATOM 8757 N N . ILE A 1 1102 ? -37.254 11.404 12.777 1.00 93.31 1102 ILE A N 1
ATOM 8758 C CA . ILE A 1 1102 ? -37.476 9.979 12.552 1.00 93.31 1102 ILE A CA 1
ATOM 8759 C C . ILE A 1 1102 ? -38.979 9.751 12.429 1.00 93.31 1102 ILE A C 1
ATOM 8761 O O . ILE A 1 1102 ? -39.747 10.121 13.314 1.00 93.31 1102 ILE A O 1
ATOM 8765 N N . GLU A 1 1103 ? -39.401 9.158 11.322 1.00 91.44 1103 GLU A N 1
ATOM 8766 C CA . GLU A 1 1103 ? -40.800 8.873 11.028 1.00 91.44 1103 GLU A CA 1
ATOM 8767 C C . GLU A 1 1103 ? -41.098 7.405 11.337 1.00 91.44 1103 GLU A C 1
ATOM 8769 O O . GLU A 1 1103 ? -40.437 6.502 10.821 1.00 91.44 1103 GLU A O 1
ATOM 8774 N N . LYS A 1 1104 ? -42.106 7.186 12.189 1.00 90.56 1104 LYS A N 1
ATOM 8775 C CA . LYS A 1 1104 ? -42.666 5.874 12.535 1.00 90.56 1104 LYS A CA 1
ATOM 8776 C C . LYS A 1 1104 ? -41.611 4.806 12.844 1.00 90.56 1104 LYS A C 1
ATOM 8778 O O . LYS A 1 1104 ? -41.403 3.856 12.089 1.00 90.56 1104 LYS A O 1
ATOM 8783 N N . VAL A 1 1105 ? -40.987 4.922 14.009 1.00 92.19 1105 VAL A N 1
ATOM 8784 C CA . VAL A 1 1105 ? -40.327 3.784 14.652 1.00 92.19 1105 VAL A CA 1
ATOM 8785 C C . VAL A 1 1105 ? -41.398 2.759 15.001 1.00 92.19 1105 VAL A C 1
ATOM 8787 O O . VAL A 1 1105 ? -42.286 3.050 15.801 1.00 92.19 1105 VAL A O 1
ATOM 8790 N N . VAL A 1 1106 ? -41.321 1.579 14.393 1.00 90.00 1106 VAL A N 1
ATOM 8791 C CA . VAL A 1 1106 ? -42.280 0.492 14.579 1.00 90.00 1106 VAL A CA 1
ATOM 8792 C C . VAL A 1 1106 ? -41.803 -0.415 15.707 1.00 90.00 1106 VAL A C 1
ATOM 8794 O O . VAL A 1 1106 ? -40.773 -1.079 15.566 1.00 90.00 1106 VAL A O 1
ATOM 8797 N N . PHE A 1 1107 ? -42.561 -0.489 16.798 1.00 87.56 1107 PHE A N 1
ATOM 8798 C CA . PHE A 1 1107 ? -42.342 -1.459 17.868 1.00 87.56 1107 PHE A CA 1
ATOM 8799 C C . PHE A 1 1107 ? -43.313 -2.617 17.733 1.00 87.56 1107 PHE A C 1
ATOM 8801 O O . PHE A 1 1107 ? -44.511 -2.419 17.543 1.00 87.56 1107 PHE A O 1
ATOM 8808 N N . GLN A 1 1108 ? -42.800 -3.832 17.884 1.00 83.56 1108 GLN A N 1
ATOM 8809 C CA . GLN A 1 1108 ? -43.633 -5.022 17.971 1.00 83.56 1108 GLN A CA 1
ATOM 8810 C C . GLN A 1 1108 ? -43.872 -5.371 19.439 1.00 83.56 1108 GLN A C 1
ATOM 8812 O O . GLN A 1 1108 ? -42.918 -5.441 20.220 1.00 83.56 1108 GLN A O 1
ATOM 8817 N N . LYS A 1 1109 ? -45.138 -5.592 19.821 1.00 73.31 1109 LYS A N 1
ATOM 8818 C CA . LYS A 1 1109 ? -45.498 -6.039 21.173 1.00 73.31 1109 LYS A CA 1
ATOM 8819 C C . LYS A 1 1109 ? -44.743 -7.325 21.515 1.00 73.31 1109 LYS A C 1
ATOM 8821 O O . LYS A 1 1109 ? -44.749 -8.268 20.727 1.00 73.31 1109 LYS A O 1
ATOM 8826 N N . LYS A 1 1110 ? -44.078 -7.356 22.674 1.00 63.25 1110 LYS A N 1
ATOM 8827 C CA . LYS A 1 1110 ? -43.402 -8.557 23.179 1.00 63.25 1110 LYS A CA 1
ATOM 8828 C C . LYS A 1 1110 ? -44.457 -9.660 23.363 1.00 63.25 1110 LYS A C 1
ATOM 8830 O O . LYS A 1 1110 ? -45.392 -9.460 24.137 1.00 63.25 1110 LYS A O 1
ATOM 8835 N N . SER A 1 1111 ? -44.333 -10.761 22.618 1.00 44.34 1111 SER A N 1
ATOM 8836 C CA . SER A 1 1111 ? -45.100 -11.997 22.840 1.00 44.34 1111 SER A CA 1
ATOM 8837 C C . SER A 1 1111 ? -44.524 -12.781 24.005 1.00 44.34 1111 SER A C 1
ATOM 8839 O O . SER A 1 1111 ? -43.280 -12.956 23.982 1.00 44.34 1111 SER A O 1
#